Protein 2OIZ (pdb70)

B-factor: mean 15.49, std 9.3, range [4.57, 86.78]

InterPro domains:
  IPR009451 Amine dehydrogenase heavy chain [PF06433] (45-347)
  IPR011044 Quinoprotein amine dehydrogenase, beta chain-like [SSF50969] (19-373)
  IPR015943 WD40/YVTN repeat-like-containing domain superfamily [G3DSA:2.130.10.10] (42-385)
  IPR051200 Multi-functional host-pathogen interaction and enzymatic activity protein [PTHR47197] (3-362)

Nearest PDB structures (foldseek):
  2iuv-assembly1_D  TM=1.007E+00  e=4.601E-24  Alcaligenes faecalis
  2i0s-assembly1_D  TM=1.009E+00  e=1.277E-23  Alcaligenes faecalis
  2iaa-assembly1_B  TM=1.005E+00  e=1.198E-23  Alcaligenes faecalis
  2hkr-assembly1_H  TM=1.007E+00  e=1.546E-23  Alcaligenes faecalis
  2agy-assembly1_H  TM=9.992E-01  e=3.521E-22  Alcaligenes faecalis

Structure (mmCIF, N/CA/C/O backbone):
data_2OIZ
#
_entry.id   2OIZ
#
_cell.length_a   70.944
_cell.length_b   88.705
_cell.length_c   80.222
_cell.angle_alpha   90.00
_cell.angle_beta   90.36
_cell.angle_gamma   90.00
#
_symmetry.space_group_name_H-M   'P 1 21 1'
#
loop_
_entity.id
_entity.type
_entity.pdbx_description
1 polymer 'Aromatic amine dehydrogenase, small subunit'
2 polymer 'Aromatic amine dehydrogenase, large subunit'
3 non-polymer 2-(1H-INDOL-3-YL)ACETAMIDE
4 non-polymer 'TETRAETHYLENE GLYCOL'
5 water water
#
loop_
_atom_site.group_PDB
_atom_site.id
_atom_site.type_symbol
_atom_site.label_atom_id
_atom_site.label_alt_id
_atom_site.label_comp_id
_atom_site.label_asym_id
_atom_site.label_entity_id
_atom_site.label_seq_id
_atom_site.pdbx_PDB_ins_code
_atom_site.Cartn_x
_atom_site.Cartn_y
_atom_site.Cartn_z
_atom_site.occupancy
_atom_site.B_iso_or_equiv
_atom_site.auth_seq_id
_atom_site.auth_comp_id
_atom_site.auth_asym_id
_atom_site.auth_atom_id
_atom_site.pdbx_PDB_model_num
ATOM 1 N N . GLU A 1 24 ? 17.023 18.429 5.818 1.00 25.83 71 GLU D N 1
ATOM 2 C CA . GLU A 1 24 ? 15.854 18.605 4.902 1.00 24.21 71 GLU D CA 1
ATOM 3 C C . GLU A 1 24 ? 15.144 17.283 4.601 1.00 19.67 71 GLU D C 1
ATOM 4 O O . GLU A 1 24 ? 13.954 17.282 4.532 1.00 20.12 71 GLU D O 1
ATOM 10 N N . VAL A 1 25 ? 15.863 16.174 4.438 1.00 19.56 72 VAL D N 1
ATOM 11 C CA A VAL A 1 25 ? 15.156 14.893 4.142 0.50 17.07 72 VAL D CA 1
ATOM 12 C CA B VAL A 1 25 ? 15.282 14.862 4.180 0.50 18.26 72 VAL D CA 1
ATOM 13 C C . VAL A 1 25 ? 14.389 14.348 5.333 1.00 15.86 72 VAL D C 1
ATOM 14 O O . VAL A 1 25 ? 13.457 13.548 5.148 1.00 18.53 72 VAL D O 1
ATOM 21 N N . ASN A 1 26 ? 14.714 14.778 6.535 1.00 14.21 73 ASN D N 1
ATOM 22 C CA . ASN A 1 26 ? 14.002 14.362 7.742 1.00 14.21 73 ASN D CA 1
ATOM 23 C C . ASN A 1 26 ? 12.807 15.230 8.079 1.00 14.93 73 ASN D C 1
ATOM 24 O O . ASN A 1 26 ? 12.183 15.042 9.139 1.00 18.23 73 ASN D O 1
ATOM 29 N N . SER A 1 27 ? 12.430 16.134 7.193 1.00 15.82 74 SER D N 1
ATOM 30 C CA . SER A 1 27 ? 11.278 17.015 7.352 1.00 15.55 74 SER D CA 1
ATOM 31 C C . SER A 1 27 ? 10.107 16.496 6.526 1.00 16.05 74 SER D C 1
ATOM 32 O O . SER A 1 27 ? 10.281 16.047 5.400 1.00 14.54 74 SER D O 1
ATOM 35 N N . CYS A 1 28 ? 8.907 16.596 7.081 1.00 16.08 75 CYS D N 1
ATOM 36 C CA . CYS A 1 28 ? 7.711 16.189 6.366 1.00 14.44 75 CYS D CA 1
ATOM 37 C C . CYS A 1 28 ? 7.493 16.999 5.089 1.00 15.49 75 CYS D C 1
ATOM 38 O O . CYS A 1 28 ? 6.755 16.549 4.201 1.00 16.59 75 CYS D O 1
ATOM 41 N N . ASP A 1 29 ? 8.077 18.199 5.016 1.00 15.80 76 ASP D N 1
ATOM 42 C CA . ASP A 1 29 ? 7.920 19.060 3.853 1.00 15.97 76 ASP D CA 1
ATOM 43 C C . ASP A 1 29 ? 8.899 18.764 2.728 1.00 14.35 76 ASP D C 1
ATOM 44 O O . ASP A 1 29 ? 8.781 19.361 1.672 1.00 16.43 76 ASP D O 1
ATOM 49 N N . TYR A 1 30 ? 9.821 17.816 2.893 1.00 13.80 77 TYR D N 1
ATOM 50 C CA . TYR A 1 30 ? 10.723 17.445 1.798 1.00 13.18 77 TYR D CA 1
ATOM 51 C C . TYR A 1 30 ? 9.893 16.944 0.642 1.00 13.40 77 TYR D C 1
ATOM 52 O O . TYR A 1 30 ? 8.926 16.198 0.825 1.00 13.45 77 TYR D O 1
ATOM 61 N N . TRP A 1 31 ? 10.256 17.333 -0.576 1.00 13.70 78 TRP D N 1
ATOM 62 C CA . TRP A 1 31 ? 9.336 17.211 -1.676 1.00 13.97 78 TRP D CA 1
ATOM 63 C C . TRP A 1 31 ? 8.921 15.769 -1.965 1.00 13.18 78 TRP D C 1
ATOM 64 O O . TRP A 1 31 ? 7.822 15.552 -2.428 1.00 15.86 78 TRP D O 1
ATOM 75 N N . ARG A 1 32 ? 9.810 14.800 -1.733 1.00 12.80 79 ARG D N 1
ATOM 76 C CA . ARG A 1 32 ? 9.484 13.405 -2.045 1.00 13.96 79 ARG D CA 1
ATOM 77 C C . ARG A 1 32 ? 8.514 12.765 -1.080 1.00 12.85 79 ARG D C 1
ATOM 78 O O . ARG A 1 32 ? 8.023 11.662 -1.360 1.00 14.27 79 ARG D O 1
ATOM 93 N N . HIS A 1 33 ? 8.238 13.430 0.042 1.00 11.93 80 HIS D N 1
ATOM 94 C CA . HIS A 1 33 ? 7.430 12.833 1.085 1.00 11.76 80 HIS D CA 1
ATOM 95 C C . HIS A 1 33 ? 5.964 13.252 0.963 1.00 11.91 80 HIS D C 1
ATOM 96 O O . HIS A 1 33 ? 5.205 13.206 1.956 1.00 14.20 80 HIS D O 1
ATOM 103 N N . CYS A 1 34 ? 5.508 13.574 -0.237 1.00 12.09 81 CYS D N 1
ATOM 104 C CA . CYS A 1 34 ? 4.224 14.222 -0.394 1.00 12.82 81 CYS D CA 1
ATOM 105 C C . CYS A 1 34 ? 3.000 13.329 -0.155 1.00 12.06 81 CYS D C 1
ATOM 106 O O . CYS A 1 34 ? 1.912 13.871 0.045 1.00 12.29 81 CYS D O 1
ATOM 109 N N . ALA A 1 35 ? 3.172 12.007 -0.072 1.00 11.52 82 ALA D N 1
ATOM 110 C CA . ALA A 1 35 ? 2.073 11.115 0.321 1.00 11.44 82 ALA D CA 1
ATOM 111 C C . ALA A 1 35 ? 2.518 10.124 1.375 1.00 11.11 82 ALA D C 1
ATOM 112 O O . ALA A 1 35 ? 2.009 9.005 1.416 1.00 12.58 82 ALA D O 1
ATOM 114 N N . VAL A 1 36 ? 3.397 10.542 2.272 1.00 11.67 83 VAL D N 1
ATOM 115 C CA . VAL A 1 36 ? 3.772 9.724 3.421 1.00 11.24 83 VAL D CA 1
ATOM 116 C C . VAL A 1 36 ? 2.773 9.842 4.562 1.00 10.69 83 VAL D C 1
ATOM 117 O O . VAL A 1 36 ? 2.535 10.920 5.067 1.00 12.27 83 VAL D O 1
ATOM 121 N N . ASP A 1 37 ? 2.260 8.700 4.985 1.00 9.95 84 ASP D N 1
ATOM 122 C CA . ASP A 1 37 ? 1.533 8.560 6.236 1.00 10.02 84 ASP D CA 1
ATOM 123 C C . ASP A 1 37 ? 2.298 7.531 7.067 1.00 9.85 84 ASP D C 1
ATOM 124 O O . ASP A 1 37 ? 2.183 6.353 6.826 1.00 12.09 84 ASP D O 1
ATOM 129 N N . GLY A 1 38 ? 3.128 7.997 7.991 1.00 9.64 85 GLY D N 1
ATOM 130 C CA . GLY A 1 38 ? 3.975 7.079 8.761 1.00 9.97 85 GLY D CA 1
ATOM 131 C C . GLY A 1 38 ? 5.175 7.774 9.310 1.00 9.71 85 GLY D C 1
ATOM 132 O O . GLY A 1 38 ? 5.215 8.962 9.378 1.00 19.48 85 GLY D O 1
ATOM 133 N N . PHE A 1 39 ? 6.178 7.062 9.726 1.00 9.29 86 PHE D N 1
ATOM 134 C CA . PHE A 1 39 ? 7.425 7.596 10.267 1.00 8.29 86 PHE D CA 1
ATOM 135 C C . PHE A 1 39 ? 8.479 7.557 9.179 1.00 9.37 86 PHE D C 1
ATOM 136 O O . PHE A 1 39 ? 8.661 6.525 8.566 1.00 10.58 86 PHE D O 1
ATOM 144 N N . LEU A 1 40 ? 9.252 8.633 9.008 1.00 8.32 87 LEU D N 1
ATOM 145 C CA . LEU A 1 40 ? 10.274 8.635 7.962 1.00 9.34 87 LEU D CA 1
ATOM 146 C C . LEU A 1 40 ? 11.419 7.699 8.335 1.00 8.99 87 LEU D C 1
ATOM 147 O O . LEU A 1 40 ? 12.071 7.862 9.348 1.00 9.69 87 LEU D O 1
ATOM 152 N N . CYS A 1 41 ? 11.722 6.723 7.468 1.00 9.30 88 CYS D N 1
ATOM 153 C CA . CYS A 1 41 ? 12.800 5.793 7.767 1.00 10.53 88 CYS D CA 1
ATOM 154 C C . CYS A 1 41 ? 14.156 6.478 7.928 1.00 10.65 88 CYS D C 1
ATOM 155 O O . CYS A 1 41 ? 15.009 5.967 8.672 1.00 9.91 88 CYS D O 1
ATOM 158 N N . SER A 1 42 ? 14.357 7.626 7.280 1.00 10.54 89 SER D N 1
ATOM 159 C CA . SER A 1 42 ? 15.605 8.369 7.448 1.00 10.76 89 SER D CA 1
ATOM 160 C C . SER A 1 42 ? 15.831 8.895 8.851 1.00 11.11 89 SER D C 1
ATOM 161 O O . SER A 1 42 ? 16.969 9.249 9.182 1.00 12.02 89 SER D O 1
ATOM 164 N N . CYS A 1 43 ? 14.783 8.971 9.663 1.00 10.12 90 CYS D N 1
ATOM 165 C CA . CYS A 1 43 ? 14.890 9.359 11.057 1.00 10.19 90 CYS D CA 1
ATOM 166 C C . CYS A 1 43 ? 14.997 8.160 12.003 1.00 10.27 90 CYS D C 1
ATOM 167 O O . CYS A 1 43 ? 15.045 8.324 13.215 1.00 11.38 90 CYS D O 1
ATOM 170 N N . CYS A 1 44 ? 14.969 6.961 11.427 1.00 9.20 91 CYS D N 1
ATOM 171 C CA . CYS A 1 44 ? 14.785 5.716 12.184 1.00 9.49 91 CYS D CA 1
ATOM 172 C C . CYS A 1 44 ? 16.008 4.804 12.065 1.00 9.02 91 CYS D C 1
ATOM 173 O O . CYS A 1 44 ? 15.915 3.608 12.341 1.00 9.88 91 CYS D O 1
ATOM 176 N N . GLY A 1 45 ? 17.138 5.345 11.618 1.00 9.29 92 GLY D N 1
ATOM 177 C CA . GLY A 1 45 ? 18.336 4.555 11.461 1.00 9.79 92 GLY D CA 1
ATOM 178 C C . GLY A 1 45 ? 18.559 4.019 10.059 1.00 9.34 92 GLY D C 1
ATOM 179 O O . GLY A 1 45 ? 19.525 3.313 9.814 1.00 11.58 92 GLY D O 1
ATOM 180 N N . GLY A 1 46 ? 17.639 4.336 9.160 1.00 9.52 93 GLY D N 1
ATOM 181 C CA . GLY A 1 46 ? 17.782 4.020 7.741 1.00 9.53 93 GLY D CA 1
ATOM 182 C C . GLY A 1 46 ? 18.031 5.269 6.950 1.00 10.34 93 GLY D C 1
ATOM 183 O O . GLY A 1 46 ? 18.511 6.292 7.444 1.00 11.37 93 GLY D O 1
ATOM 184 N N . THR A 1 47 ? 17.710 5.189 5.668 1.00 12.97 94 THR D N 1
ATOM 185 C CA . THR A 1 47 ? 17.767 6.343 4.768 1.00 13.10 94 THR D CA 1
ATOM 186 C C . THR A 1 47 ? 16.481 6.328 3.947 1.00 14.69 94 THR D C 1
ATOM 187 O O . THR A 1 47 ? 15.632 5.462 4.114 1.00 15.74 94 THR D O 1
ATOM 191 N N . THR A 1 48 ? 16.326 7.267 3.014 1.00 15.32 95 THR D N 1
ATOM 192 C CA A THR A 1 48 ? 15.153 7.300 2.174 0.50 16.66 95 THR D CA 1
ATOM 193 C CA B THR A 1 48 ? 15.108 7.274 2.189 0.50 14.84 95 THR D CA 1
ATOM 194 C C . THR A 1 48 ? 14.940 6.012 1.358 1.00 16.32 95 THR D C 1
ATOM 195 O O . THR A 1 48 ? 13.808 5.662 0.995 1.00 19.12 95 THR D O 1
ATOM 202 N N . THR A 1 49 ? 16.029 5.308 1.056 1.00 15.69 96 THR D N 1
ATOM 203 C CA . THR A 1 49 ? 15.991 4.115 0.200 1.00 16.06 96 THR D CA 1
ATOM 204 C C . THR A 1 49 ? 16.578 2.863 0.879 1.00 14.05 96 THR D C 1
ATOM 205 O O . THR A 1 49 ? 16.847 1.858 0.202 1.00 16.47 96 THR D O 1
ATOM 209 N N . THR A 1 50 ? 16.806 2.902 2.202 1.00 14.60 97 THR D N 1
ATOM 210 C CA . THR A 1 50 ? 17.294 1.719 2.909 1.00 13.57 97 THR D CA 1
ATOM 211 C C . THR A 1 50 ? 16.556 1.574 4.225 1.00 12.14 97 THR D C 1
ATOM 212 O O . THR A 1 50 ? 16.414 2.536 4.976 1.00 12.89 97 THR D O 1
ATOM 216 N N . CYS A 1 51 ? 16.127 0.346 4.520 1.00 10.11 98 CYS D N 1
ATOM 217 C CA . CYS A 1 51 ? 15.447 0.106 5.783 1.00 9.21 98 CYS D CA 1
ATOM 218 C C . CYS A 1 51 ? 16.450 0.190 6.920 1.00 8.74 98 CYS D C 1
ATOM 219 O O . CYS A 1 51 ? 17.616 -0.211 6.806 1.00 9.26 98 CYS D O 1
ATOM 222 N N . PRO A 1 52 ? 15.967 0.642 8.082 1.00 7.81 99 PRO D N 1
ATOM 223 C CA . PRO A 1 52 ? 16.787 0.536 9.296 1.00 7.73 99 PRO D CA 1
ATOM 224 C C . PRO A 1 52 ? 17.222 -0.915 9.483 1.00 7.96 99 PRO D C 1
ATOM 225 O O . PRO A 1 52 ? 16.495 -1.856 9.117 1.00 7.61 99 PRO D O 1
ATOM 229 N N . PRO A 1 53 ? 18.359 -1.133 10.151 1.00 7.72 100 PRO D N 1
ATOM 230 C CA . PRO A 1 53 ? 18.829 -2.502 10.355 1.00 8.70 100 PRO D CA 1
ATOM 231 C C . PRO A 1 53 ? 17.748 -3.373 11.007 1.00 7.64 100 PRO D C 1
ATOM 232 O O . PRO A 1 53 ? 17.092 -2.970 11.981 1.00 8.23 100 PRO D O 1
ATOM 236 N N . GLY A 1 54 ? 17.560 -4.567 10.462 1.00 8.16 101 GLY D N 1
ATOM 237 C CA . GLY A 1 54 ? 16.660 -5.542 11.016 1.00 8.13 101 GLY D CA 1
ATOM 238 C C . GLY A 1 54 ? 15.202 -5.327 10.685 1.00 8.35 101 GLY D C 1
ATOM 239 O O . GLY A 1 54 ? 14.343 -6.033 11.224 1.00 10.21 101 GLY D O 1
ATOM 240 N N . SER A 1 55 ? 14.870 -4.394 9.812 1.00 8.71 102 SER D N 1
ATOM 241 C CA . SER A 1 55 ? 13.529 -4.216 9.307 1.00 8.37 102 SER D CA 1
ATOM 242 C C . SER A 1 55 ? 13.509 -4.548 7.828 1.00 8.66 102 SER D C 1
ATOM 243 O O . SER A 1 55 ? 14.494 -4.380 7.110 1.00 10.29 102 SER D O 1
ATOM 246 N N . THR A 1 56 ? 12.390 -5.086 7.362 1.00 9.22 103 THR D N 1
ATOM 247 C CA . THR A 1 56 ? 12.289 -5.735 6.071 1.00 10.80 103 THR D CA 1
ATOM 248 C C . THR A 1 56 ? 11.481 -4.893 5.080 1.00 9.94 103 THR D C 1
ATOM 249 O O . THR A 1 56 ? 10.367 -4.478 5.444 1.00 9.89 103 THR D O 1
ATOM 253 N N . PRO A 1 57 ? 11.960 -4.658 3.860 1.00 10.11 104 PRO D N 1
ATOM 254 C CA . PRO A 1 57 ? 11.157 -3.907 2.911 1.00 10.42 104 PRO D CA 1
ATOM 255 C C . PRO A 1 57 ? 9.850 -4.565 2.548 1.00 9.85 104 PRO D C 1
ATOM 256 O O . PRO A 1 57 ? 9.780 -5.796 2.443 1.00 11.55 104 PRO D O 1
ATOM 260 N N . SER A 1 58 ? 8.812 -3.771 2.306 1.00 9.14 105 SER D N 1
ATOM 261 C CA . SER A 1 58 ? 7.596 -4.315 1.711 1.00 9.89 105 SER D CA 1
ATOM 262 C C . SER A 1 58 ? 7.768 -4.474 0.222 1.00 10.27 105 SER D C 1
ATOM 263 O O . SER A 1 58 ? 8.336 -3.624 -0.441 1.00 12.71 105 SER D O 1
ATOM 266 N N . PRO A 1 59 ? 7.246 -5.575 -0.339 1.00 12.15 106 PRO D N 1
ATOM 267 C CA . PRO A 1 59 ? 7.292 -5.806 -1.791 1.00 14.37 106 PRO D CA 1
ATOM 268 C C . PRO A 1 59 ? 6.275 -4.978 -2.570 1.00 14.34 106 PRO D C 1
ATOM 269 O O . PRO A 1 59 ? 6.316 -4.914 -3.791 1.00 20.15 106 PRO D O 1
ATOM 273 N N . ILE A 1 60 ? 5.332 -4.421 -1.854 1.00 11.88 107 ILE D N 1
ATOM 274 C CA . ILE A 1 60 ? 4.198 -3.675 -2.353 1.00 11.66 107 ILE D CA 1
ATOM 275 C C . ILE A 1 60 ? 4.187 -2.325 -1.668 1.00 11.55 107 ILE D C 1
ATOM 276 O O . ILE A 1 60 ? 4.807 -2.136 -0.617 1.00 13.77 107 ILE D O 1
ATOM 281 N N . SER A 1 61 ? 3.440 -1.373 -2.225 1.00 10.76 108 SER D N 1
ATOM 282 C CA . SER A 1 61 ? 3.419 -0.027 -1.676 1.00 11.00 108 SER D CA 1
ATOM 283 C C . SER A 1 61 ? 2.285 0.751 -2.279 1.00 11.17 108 SER D C 1
ATOM 284 O O . SER A 1 61 ? 1.767 0.399 -3.330 1.00 12.88 108 SER D O 1
ATOM 316 N N A ILE A 1 63 ? 1.636 4.209 -4.297 0.30 7.45 110 ILE D N 1
ATOM 317 N N B ILE A 1 63 ? 1.800 4.616 -3.969 0.70 11.89 110 ILE D N 1
ATOM 318 C CA A ILE A 1 63 ? 2.430 5.015 -5.197 0.30 8.89 110 ILE D CA 1
ATOM 319 C CA B ILE A 1 63 ? 2.590 5.458 -4.872 0.70 13.75 110 ILE D CA 1
ATOM 320 C C A ILE A 1 63 ? 1.759 6.324 -5.494 0.30 9.23 110 ILE D C 1
ATOM 321 C C B ILE A 1 63 ? 2.035 6.847 -4.765 0.70 13.33 110 ILE D C 1
ATOM 322 O O A ILE A 1 63 ? 0.603 6.539 -5.164 0.30 10.26 110 ILE D O 1
ATOM 323 O O B ILE A 1 63 ? 0.829 7.039 -4.643 0.70 16.64 110 ILE D O 1
ATOM 332 N N A GLY A 1 64 ? 2.481 7.163 -6.226 0.30 12.13 111 GLY D N 1
ATOM 333 N N B GLY A 1 64 ? 2.915 7.826 -4.811 0.70 12.78 111 GLY D N 1
ATOM 334 C CA A GLY A 1 64 ? 1.915 8.423 -6.658 0.30 11.16 111 GLY D CA 1
ATOM 335 C CA B GLY A 1 64 ? 2.470 9.199 -4.864 0.70 13.80 111 GLY D CA 1
ATOM 336 C C A GLY A 1 64 ? 2.977 9.328 -7.215 0.30 11.72 111 GLY D C 1
ATOM 337 C C B GLY A 1 64 ? 3.085 9.887 -6.061 0.70 11.29 111 GLY D C 1
ATOM 338 O O A GLY A 1 64 ? 4.112 8.912 -7.361 0.30 12.41 111 GLY D O 1
ATOM 339 O O B GLY A 1 64 ? 4.100 9.459 -6.577 0.70 12.76 111 GLY D O 1
ATOM 340 N N A THR A 1 65 ? 2.589 10.564 -7.516 0.30 11.36 112 THR D N 1
ATOM 341 N N B THR A 1 65 ? 2.481 10.997 -6.448 0.70 13.21 112 THR D N 1
ATOM 342 C CA A THR A 1 65 ? 3.505 11.598 -8.010 0.30 12.46 112 THR D CA 1
ATOM 343 C CA B THR A 1 65 ? 3.037 11.849 -7.493 0.70 13.98 112 THR D CA 1
ATOM 344 C C A THR A 1 65 ? 3.570 12.834 -7.034 0.30 12.59 112 THR D C 1
ATOM 345 C C B THR A 1 65 ? 3.458 13.132 -6.886 0.70 14.38 112 THR D C 1
ATOM 346 O O A THR A 1 65 ? 2.587 13.198 -6.421 0.30 14.18 112 THR D O 1
ATOM 347 O O B THR A 1 65 ? 2.591 13.902 -6.415 0.70 15.71 112 THR D O 1
ATOM 354 N N . CYS A 1 66 ? 4.779 13.400 -6.898 1.00 14.56 113 CYS D N 1
ATOM 355 C CA . CYS A 1 66 ? 5.237 14.571 -6.115 1.00 14.32 113 CYS D CA 1
ATOM 356 C C . CYS A 1 66 ? 5.961 15.544 -7.025 1.00 15.41 113 CYS D C 1
ATOM 357 O O . CYS A 1 66 ? 6.702 15.131 -7.920 1.00 17.17 113 CYS D O 1
ATOM 360 N N . HIS A 1 67 ? 5.736 16.824 -6.779 1.00 16.56 114 HIS D N 1
ATOM 361 C CA . HIS A 1 67 ? 6.364 17.863 -7.584 1.00 16.70 114 HIS D CA 1
ATOM 362 C C . HIS A 1 67 ? 7.759 18.199 -7.084 1.00 14.65 114 HIS D C 1
ATOM 363 O O . HIS A 1 67 ? 7.929 18.491 -5.910 1.00 16.21 114 HIS D O 1
ATOM 370 N N . ASN A 1 68 ? 8.747 18.181 -7.984 1.00 15.03 115 ASN D N 1
ATOM 371 C CA . ASN A 1 68 ? 10.127 18.502 -7.641 1.00 13.66 115 ASN D CA 1
ATOM 372 C C . ASN A 1 68 ? 10.280 20.018 -7.800 1.00 13.17 115 ASN D C 1
ATOM 373 O O . ASN A 1 68 ? 10.144 20.516 -8.895 1.00 17.20 115 ASN D O 1
ATOM 378 N N . PRO A 1 69 ? 10.576 20.740 -6.718 1.00 13.13 116 PRO D N 1
ATOM 379 C CA . PRO A 1 69 ? 10.653 22.193 -6.714 1.00 16.05 116 PRO D CA 1
ATOM 380 C C . PRO A 1 69 ? 11.891 22.723 -7.438 1.00 14.85 116 PRO D C 1
ATOM 381 O O . PRO A 1 69 ? 11.979 23.928 -7.686 1.00 21.75 116 PRO D O 1
ATOM 385 N N . HIS A 1 70 ? 12.842 21.856 -7.753 1.00 12.62 117 HIS D N 1
ATOM 386 C CA . HIS A 1 70 ? 14.070 22.274 -8.405 1.00 14.73 117 HIS D CA 1
ATOM 387 C C . HIS A 1 70 ? 13.920 22.287 -9.883 1.00 17.00 117 HIS D C 1
ATOM 388 O O . HIS A 1 70 ? 14.203 23.309 -10.491 1.00 19.08 117 HIS D O 1
ATOM 395 N N . ASP A 1 71 ? 13.477 21.163 -10.465 1.00 17.82 118 ASP D N 1
ATOM 396 C CA . ASP A 1 71 ? 13.376 21.050 -11.929 1.00 18.71 118 ASP D CA 1
ATOM 397 C C . ASP A 1 71 ? 11.974 21.283 -12.453 1.00 20.93 118 ASP D C 1
ATOM 398 O O . ASP A 1 71 ? 11.753 21.324 -13.665 1.00 23.84 118 ASP D O 1
ATOM 403 N N . GLY A 1 72 ? 11.029 21.480 -11.549 1.00 20.63 119 GLY D N 1
ATOM 404 C CA . GLY A 1 72 ? 9.650 21.740 -11.910 1.00 20.11 119 GLY D CA 1
ATOM 405 C C . GLY A 1 72 ? 8.893 20.539 -12.483 1.00 22.15 119 GLY D C 1
ATOM 406 O O . GLY A 1 72 ? 7.787 20.706 -12.991 1.00 25.03 119 GLY D O 1
ATOM 407 N N . LYS A 1 73 ? 9.457 19.339 -12.382 1.00 19.48 120 LYS D N 1
ATOM 408 C CA . LYS A 1 73 ? 8.835 18.129 -12.950 1.00 19.67 120 LYS D CA 1
ATOM 409 C C . LYS A 1 73 ? 8.184 17.296 -11.843 1.00 19.24 120 LYS D C 1
ATOM 410 O O . LYS A 1 73 ? 8.574 17.369 -10.681 1.00 18.55 120 LYS D O 1
ATOM 416 N N . ASP A 1 74 ? 7.164 16.534 -12.225 1.00 20.76 121 ASP D N 1
ATOM 417 C CA . ASP A 1 74 ? 6.505 15.579 -11.320 1.00 20.65 121 ASP D CA 1
ATOM 418 C C . ASP A 1 74 ? 7.141 14.197 -11.414 1.00 20.33 121 ASP D C 1
ATOM 419 O O . ASP A 1 74 ? 7.468 13.711 -12.507 1.00 21.07 121 ASP D O 1
ATOM 424 N N . TYR A 1 75 ? 7.333 13.564 -10.263 1.00 17.34 122 TYR D N 1
ATOM 425 C CA . TYR A 1 75 ? 7.974 12.260 -10.183 1.00 16.18 122 TYR D CA 1
ATOM 426 C C . TYR A 1 75 ? 7.072 11.273 -9.442 1.00 15.27 122 TYR D C 1
ATOM 427 O O . TYR A 1 75 ? 6.383 11.643 -8.503 1.00 16.88 122 TYR D O 1
ATOM 436 N N . LEU A 1 76 ? 7.151 10.026 -9.878 1.00 16.22 123 LEU D N 1
ATOM 437 C CA . LEU A 1 76 ? 6.519 8.905 -9.182 1.00 15.14 123 LEU D CA 1
ATOM 438 C C . LEU A 1 76 ? 7.413 8.477 -8.047 1.00 15.04 123 LEU D C 1
ATOM 439 O O . LEU A 1 76 ? 8.598 8.185 -8.267 1.00 17.29 123 LEU D O 1
ATOM 444 N N . ILE A 1 77 ? 6.829 8.449 -6.842 1.00 15.95 124 ILE D N 1
ATOM 445 C CA . ILE A 1 77 ? 7.497 8.027 -5.605 1.00 14.40 124 ILE D CA 1
ATOM 446 C C . ILE A 1 77 ? 6.788 6.771 -5.097 1.00 15.36 124 ILE D C 1
ATOM 447 O O . ILE A 1 77 ? 5.564 6.780 -4.973 1.00 18.19 124 ILE D O 1
ATOM 452 N N . SER A 1 78 ? 7.534 5.705 -4.794 1.00 13.40 125 SER D N 1
ATOM 453 C CA A SER A 1 78 ? 6.948 4.472 -4.246 0.70 12.89 125 SER D CA 1
ATOM 454 C CA B SER A 1 78 ? 6.917 4.487 -4.250 0.30 13.82 125 SER D CA 1
ATOM 455 C C . SER A 1 78 ? 7.200 4.433 -2.765 1.00 12.24 125 SER D C 1
ATOM 456 O O . SER A 1 78 ? 8.328 4.434 -2.331 1.00 13.79 125 SER D O 1
ATOM 461 N N A TYR A 1 79 ? 6.112 4.275 -2.042 0.30 10.48 126 TYR D N 1
ATOM 462 N N B TYR A 1 79 ? 6.137 4.437 -1.963 0.70 10.75 126 TYR D N 1
ATOM 463 C CA A TYR A 1 79 ? 6.066 4.521 -0.631 0.30 11.10 126 TYR D CA 1
ATOM 464 C CA B TYR A 1 79 ? 6.225 4.476 -0.488 0.70 10.92 126 TYR D CA 1
ATOM 465 C C A TYR A 1 79 ? 6.186 3.166 0.123 0.30 11.34 126 TYR D C 1
ATOM 466 C C B TYR A 1 79 ? 6.135 3.069 0.016 0.70 12.18 126 TYR D C 1
ATOM 467 O O A TYR A 1 79 ? 5.339 2.824 0.954 0.30 11.75 126 TYR D O 1
ATOM 468 O O B TYR A 1 79 ? 5.088 2.570 0.502 0.70 13.28 126 TYR D O 1
ATOM 485 N N . HIS A 1 80 ? 7.251 2.400 -0.159 1.00 11.69 127 HIS D N 1
ATOM 486 C CA . HIS A 1 80 ? 7.463 1.106 0.501 1.00 11.19 127 HIS D CA 1
ATOM 487 C C . HIS A 1 80 ? 7.633 1.330 1.994 1.00 10.84 127 HIS D C 1
ATOM 488 O O . HIS A 1 80 ? 8.217 2.300 2.439 1.00 14.74 127 HIS D O 1
ATOM 495 N N . ASP A 1 81 ? 7.136 0.394 2.767 1.00 10.10 128 ASP D N 1
ATOM 496 C CA . ASP A 1 81 ? 7.376 0.387 4.176 1.00 10.20 128 ASP D CA 1
ATOM 497 C C . ASP A 1 81 ? 8.561 -0.519 4.526 1.00 9.16 128 ASP D C 1
ATOM 498 O O . ASP A 1 81 ? 8.998 -1.362 3.726 1.00 11.05 128 ASP D O 1
ATOM 503 N N . CYS A 1 82 ? 9.032 -0.341 5.753 1.00 8.86 129 CYS D N 1
ATOM 504 C CA . CYS A 1 82 ? 9.928 -1.283 6.395 1.00 8.84 129 CYS D CA 1
ATOM 505 C C . CYS A 1 82 ? 9.144 -1.891 7.562 1.00 8.22 129 CYS D C 1
ATOM 506 O O . CYS A 1 82 ? 8.411 -1.193 8.271 1.00 9.02 129 CYS D O 1
ATOM 509 N N . CYS A 1 83 ? 9.297 -3.190 7.722 1.00 8.37 130 CYS D N 1
ATOM 510 C CA . CYS A 1 83 ? 8.365 -4.016 8.471 1.00 8.28 130 CYS D CA 1
ATOM 511 C C . CYS A 1 83 ? 9.092 -4.978 9.409 1.00 7.56 130 CYS D C 1
ATOM 512 O O . CYS A 1 83 ? 10.281 -5.246 9.301 1.00 8.82 130 CYS D O 1
ATOM 515 N N . GLY A 1 84 ? 8.342 -5.544 10.349 1.00 8.17 131 GLY D N 1
ATOM 516 C CA . GLY A 1 84 ? 8.869 -6.572 11.224 1.00 8.08 131 GLY D CA 1
ATOM 517 C C . GLY A 1 84 ? 9.604 -6.058 12.442 1.00 7.89 131 GLY D C 1
ATOM 518 O O . GLY A 1 84 ? 10.286 -6.824 13.110 1.00 9.02 131 GLY D O 1
ATOM 519 N N . LYS A 1 85 ? 9.467 -4.765 12.717 1.00 7.72 132 LYS D N 1
ATOM 520 C CA . LYS A 1 85 ? 9.886 -4.158 13.966 1.00 7.55 132 LYS D CA 1
ATOM 521 C C . LYS A 1 85 ? 8.761 -3.215 14.362 1.00 7.52 132 LYS D C 1
ATOM 522 O O . LYS A 1 85 ? 8.002 -2.734 13.531 1.00 8.16 132 LYS D O 1
ATOM 528 N N . THR A 1 86 ? 8.620 -2.979 15.679 1.00 7.65 133 THR D N 1
ATOM 529 C CA . THR A 1 86 ? 7.597 -2.101 16.221 1.00 7.19 133 THR D CA 1
ATOM 530 C C . THR A 1 86 ? 7.873 -0.619 15.840 1.00 7.50 133 THR D C 1
ATOM 531 O O . THR A 1 86 ? 8.956 -0.254 15.347 1.00 8.17 133 THR D O 1
ATOM 535 N N . ALA A 1 87 ? 6.857 0.201 16.032 1.00 7.86 134 ALA D N 1
ATOM 536 C CA . ALA A 1 87 ? 6.821 1.541 15.494 1.00 7.70 134 ALA D CA 1
ATOM 537 C C . ALA A 1 87 ? 8.058 2.333 15.830 1.00 7.75 134 ALA D C 1
ATOM 538 O O . ALA A 1 87 ? 8.417 2.489 16.987 1.00 8.44 134 ALA D O 1
ATOM 540 N N . CYS A 1 88 ? 8.674 2.935 14.811 1.00 8.10 135 CYS D N 1
ATOM 541 C CA . CYS A 1 88 ? 9.843 3.751 15.066 1.00 8.68 135 CYS D CA 1
ATOM 542 C C . CYS A 1 88 ? 9.532 4.948 15.944 1.00 8.45 135 CYS D C 1
ATOM 543 O O . CYS A 1 88 ? 10.336 5.314 16.791 1.00 10.44 135 CYS D O 1
ATOM 546 N N . GLY A 1 89 ? 8.420 5.637 15.692 1.00 8.92 136 GLY D N 1
ATOM 547 C CA . GLY A 1 89 ? 7.977 6.743 16.514 1.00 9.29 136 GLY D CA 1
ATOM 548 C C . GLY A 1 89 ? 8.597 8.092 16.199 1.00 10.51 136 GLY D C 1
ATOM 549 O O . GLY A 1 89 ? 8.227 9.062 16.813 1.00 17.27 136 GLY D O 1
ATOM 550 N N . ARG A 1 90 ? 9.521 8.171 15.271 1.00 9.11 137 ARG D N 1
ATOM 551 C CA . ARG A 1 90 ? 10.224 9.428 14.942 1.00 9.70 137 ARG D CA 1
ATOM 552 C C . ARG A 1 90 ? 9.757 9.957 13.619 1.00 9.71 137 ARG D C 1
ATOM 553 O O . ARG A 1 90 ? 9.505 9.192 12.695 1.00 10.64 137 ARG D O 1
ATOM 561 N N . CYS A 1 91 ? 9.666 11.294 13.522 1.00 11.05 138 CYS D N 1
ATOM 562 C CA . CYS A 1 91 ? 9.348 11.947 12.241 1.00 10.31 138 CYS D CA 1
ATOM 563 C C . CYS A 1 91 ? 8.068 11.418 11.633 1.00 10.70 138 CYS D C 1
ATOM 564 O O . CYS A 1 91 ? 8.034 10.979 10.473 1.00 11.63 138 CYS D O 1
ATOM 567 N N . GLN A 1 92 ? 6.984 11.477 12.406 1.00 11.30 139 GLN D N 1
ATOM 568 C CA . GLN A 1 92 ? 5.672 11.126 11.893 1.00 11.14 139 GLN D CA 1
ATOM 569 C C . GLN A 1 92 ? 5.221 12.190 10.910 1.00 11.55 139 GLN D C 1
ATOM 570 O O . GLN A 1 92 ? 5.244 13.387 11.226 1.00 14.59 139 GLN D O 1
ATOM 576 N N . CYS A 1 93 ? 4.775 11.733 9.751 1.00 11.45 140 CYS D N 1
ATOM 577 C CA . CYS A 1 93 ? 4.224 12.588 8.702 1.00 11.40 140 CYS D CA 1
ATOM 578 C C . CYS A 1 93 ? 2.858 12.061 8.304 1.00 11.07 140 CYS D C 1
ATOM 579 O O . CYS A 1 93 ? 2.565 10.881 8.392 1.00 11.94 140 CYS D O 1
ATOM 582 N N . ASN A 1 94 ? 2.033 12.970 7.779 1.00 11.81 141 ASN D N 1
ATOM 583 C CA . ASN A 1 94 ? 0.690 12.633 7.283 1.00 11.96 141 ASN D CA 1
ATOM 584 C C . ASN A 1 94 ? 0.308 13.495 6.086 1.00 12.23 141 ASN D C 1
ATOM 585 O O . ASN A 1 94 ? -0.666 14.224 6.150 1.00 17.64 141 ASN D O 1
ATOM 590 N N . THR A 1 95 ? 1.084 13.397 5.026 1.00 11.79 142 THR D N 1
ATOM 591 C CA A THR A 1 95 ? 0.892 14.218 3.832 0.50 11.94 142 THR D CA 1
ATOM 592 C CA B THR A 1 95 ? 0.883 14.241 3.882 0.50 11.37 142 THR D CA 1
ATOM 593 C C . THR A 1 95 ? 0.060 13.451 2.838 1.00 10.63 142 THR D C 1
ATOM 594 O O . THR A 1 95 ? 0.148 12.220 2.751 1.00 11.48 142 THR D O 1
ATOM 601 N N . GLN A 1 96 ? -0.731 14.190 2.045 1.00 10.37 143 GLN D N 1
ATOM 602 C CA . GLN A 1 96 ? -1.827 13.568 1.319 1.00 9.94 143 GLN D CA 1
ATOM 603 C C . GLN A 1 96 ? -1.951 14.058 -0.124 1.00 10.73 143 GLN D C 1
ATOM 604 O O . GLN A 1 96 ? -2.999 13.928 -0.744 1.00 11.51 143 GLN D O 1
ATOM 610 N N . THR A 1 97 ? -0.894 14.612 -0.695 1.00 11.57 144 THR D N 1
ATOM 611 C CA . THR A 1 97 ? -0.951 15.118 -2.073 1.00 11.72 144 THR D CA 1
ATOM 612 C C . THR A 1 97 ? -1.301 13.967 -3.007 1.00 12.16 144 THR D C 1
ATOM 613 O O . THR A 1 97 ? -0.541 12.998 -3.106 1.00 13.24 144 THR D O 1
ATOM 617 N N . ARG A 1 98 ? -2.421 14.109 -3.725 1.00 12.38 145 ARG D N 1
ATOM 618 C CA . ARG A 1 98 ? -2.896 13.171 -4.751 1.00 12.58 145 ARG D CA 1
ATOM 619 C C . ARG A 1 98 ? -3.316 11.804 -4.176 1.00 11.92 145 ARG D C 1
ATOM 620 O O . ARG A 1 98 ? -3.659 10.899 -4.918 1.00 13.03 145 ARG D O 1
ATOM 628 N N . GLU A 1 99 ? -3.416 11.704 -2.852 1.00 10.99 146 GLU D N 1
ATOM 629 C CA . GLU A 1 99 ? -3.821 10.461 -2.211 1.00 10.91 146 GLU D CA 1
ATOM 630 C C . GLU A 1 99 ? -5.311 10.264 -2.373 1.00 10.61 146 GLU D C 1
ATOM 631 O O . GLU A 1 99 ? -6.098 11.246 -2.344 1.00 11.42 146 GLU D O 1
ATOM 637 N N . ARG A 1 100 ? -5.718 9.024 -2.597 1.00 10.49 147 ARG D N 1
ATOM 638 C CA . ARG A 1 100 ? -7.100 8.695 -2.846 1.00 10.27 147 ARG D CA 1
ATOM 639 C C . ARG A 1 100 ? -7.557 7.517 -1.977 1.00 10.24 147 ARG D C 1
ATOM 640 O O . ARG A 1 100 ? -6.729 6.822 -1.401 1.00 10.84 147 ARG D O 1
ATOM 648 N N . PRO A 1 101 ? -8.876 7.333 -1.841 1.00 10.23 148 PRO D N 1
ATOM 649 C CA . PRO A 1 101 ? -9.352 6.291 -0.935 1.00 10.13 148 PRO D CA 1
ATOM 650 C C . PRO A 1 101 ? -9.097 4.880 -1.472 1.00 10.08 148 PRO D C 1
ATOM 651 O O . PRO A 1 101 ? -8.587 4.670 -2.577 1.00 11.20 148 PRO D O 1
ATOM 655 N N . GLY A 1 102 ? -9.547 3.897 -0.677 1.00 10.78 149 GLY D N 1
ATOM 656 C CA . GLY A 1 102 ? -9.171 2.518 -0.935 1.00 10.34 149 GLY D CA 1
ATOM 657 C C . GLY A 1 102 ? -9.772 1.893 -2.181 1.00 10.28 149 GLY D C 1
ATOM 658 O O . GLY A 1 102 ? -9.305 0.839 -2.611 1.00 11.03 149 GLY D O 1
ATOM 659 N N . TYR A 1 103 ? -10.780 2.535 -2.800 1.00 10.22 150 TYR D N 1
ATOM 660 C CA . TYR A 1 103 ? -11.259 2.126 -4.111 1.00 11.14 150 TYR D CA 1
ATOM 661 C C . TYR A 1 103 ? -10.288 2.498 -5.241 1.00 11.57 150 TYR D C 1
ATOM 662 O O . TYR A 1 103 ? -10.488 2.074 -6.376 1.00 13.17 150 TYR D O 1
ATOM 671 N N . GLU A 1 104 ? -9.224 3.279 -4.963 1.00 12.13 151 GLU D N 1
ATOM 672 C CA . GLU A 1 104 ? -8.027 3.427 -5.824 1.00 12.79 151 GLU D CA 1
ATOM 673 C C . GLU A 1 104 ? -6.826 2.983 -4.990 1.00 11.31 151 GLU D C 1
ATOM 674 O O . GLU A 1 104 ? -6.020 3.802 -4.516 1.00 12.95 151 GLU D O 1
ATOM 680 N N . PHE A 1 105 ? -6.736 1.673 -4.784 1.00 12.09 152 PHE D N 1
ATOM 681 C CA . PHE A 1 105 ? -6.018 1.150 -3.628 1.00 10.70 152 PHE D CA 1
ATOM 682 C C . PHE A 1 105 ? -4.539 1.529 -3.634 1.00 10.43 152 PHE D C 1
ATOM 683 O O . PHE A 1 105 ? -4.006 1.807 -2.549 1.00 11.53 152 PHE D O 1
ATOM 691 N N . PHE A 1 106 ? -3.878 1.505 -4.785 1.00 11.76 153 PHE D N 1
ATOM 692 C CA . PHE A 1 106 ? -2.452 1.763 -4.773 1.00 13.10 153 PHE D CA 1
ATOM 693 C C . PHE A 1 106 ? -2.107 3.236 -4.709 1.00 11.88 153 PHE D C 1
ATOM 694 O O . PHE A 1 106 ? -0.926 3.548 -4.674 1.00 12.75 153 PHE D O 1
ATOM 702 N N . LEU A 1 107 ? -3.121 4.105 -4.601 1.00 11.02 154 LEU D N 1
ATOM 703 C CA . LEU A 1 107 ? -2.902 5.505 -4.292 1.00 10.81 154 LEU D CA 1
ATOM 704 C C . LEU A 1 107 ? -3.242 5.838 -2.846 1.00 10.30 154 LEU D C 1
ATOM 705 O O . LEU A 1 107 ? -3.235 7.016 -2.489 1.00 11.36 154 LEU D O 1
ATOM 710 N N . HIS A 1 108 ? -3.545 4.836 -2.022 1.00 9.99 155 HIS D N 1
ATOM 711 C CA . HIS A 1 108 ? -4.168 5.047 -0.738 1.00 8.82 155 HIS D CA 1
ATOM 712 C C . HIS A 1 108 ? -3.166 4.804 0.402 1.00 9.43 155 HIS D C 1
ATOM 713 O O . HIS A 1 108 ? -2.468 3.782 0.400 1.00 9.50 155 HIS D O 1
ATOM 720 N N . ASN A 1 109 ? -3.120 5.700 1.392 1.00 8.85 156 ASN D N 1
ATOM 721 C CA . ASN A 1 109 ? -2.084 5.626 2.426 1.00 8.56 156 ASN D CA 1
ATOM 722 C C . ASN A 1 109 ? -2.621 5.494 3.843 1.00 8.95 156 ASN D C 1
ATOM 723 O O . ASN A 1 109 ? -1.863 5.672 4.796 1.00 9.98 156 ASN D O 1
ATOM 728 N N . ASP A 1 110 ? -3.893 5.109 3.989 1.00 9.09 157 ASP D N 1
ATOM 729 C CA . ASP A 1 110 ? -4.468 4.822 5.315 1.00 9.18 157 ASP D CA 1
ATOM 730 C C . ASP A 1 110 ? -4.484 3.300 5.582 1.00 8.78 157 ASP D C 1
ATOM 731 O O . ASP A 1 110 ? -5.222 2.868 6.483 1.00 9.75 157 ASP D O 1
ATOM 736 N N . VAL A 1 111 ? -3.720 2.521 4.851 1.00 8.88 158 VAL D N 1
ATOM 737 C CA . VAL A 1 111 ? -3.529 1.113 5.098 1.00 8.16 158 VAL D CA 1
ATOM 738 C C . VAL A 1 111 ? -2.071 0.850 5.349 1.00 9.40 158 VAL D C 1
ATOM 739 O O . VAL A 1 111 ? -1.204 1.658 5.020 1.00 11.11 158 VAL D O 1
ATOM 743 N N . ASN A 1 112 ? -1.808 -0.279 5.980 1.00 8.20 159 ASN D N 1
ATOM 744 C CA . ASN A 1 112 ? -0.457 -0.737 6.271 1.00 8.58 159 ASN D CA 1
ATOM 745 C C . ASN A 1 112 ? 0.123 -1.402 5.047 1.00 7.57 159 ASN D C 1
ATOM 746 O O . ASN A 1 112 ? -0.242 -2.533 4.725 1.00 8.55 159 ASN D O 1
ATOM 751 N N . TRP A 1 113 ? 1.082 -0.773 4.374 1.00 8.00 160 TRP D N 1
ATOM 752 C CA A TRP A 1 113 ? 1.684 -1.388 3.193 0.60 8.25 160 TRP D CA 1
ATOM 753 C CA B TRP A 1 113 ? 1.685 -1.382 3.198 0.40 8.38 160 TRP D CA 1
ATOM 754 C C . TRP A 1 113 ? 2.657 -2.523 3.554 1.00 9.17 160 TRP D C 1
ATOM 755 O O . TRP A 1 113 ? 3.173 -3.171 2.654 1.00 10.10 160 TRP D O 1
ATOM 776 N N . CYS A 1 114 ? 2.816 -2.811 4.866 1.00 8.36 161 CYS D N 1
ATOM 777 C CA . CYS A 1 114 ? 3.446 -4.055 5.348 1.00 9.17 161 CYS D CA 1
ATOM 778 C C . CYS A 1 114 ? 2.484 -5.263 5.374 1.00 8.34 161 CYS D C 1
ATOM 779 O O . CYS A 1 114 ? 2.873 -6.341 5.791 1.00 9.23 161 CYS D O 1
ATOM 782 N N . MET A 1 115 ? 1.241 -5.085 4.912 1.00 8.83 162 MET D N 1
ATOM 783 C CA . MET A 1 115 ? 0.187 -6.084 5.100 1.00 9.69 162 MET D CA 1
ATOM 784 C C . MET A 1 115 ? 0.484 -7.474 4.563 1.00 9.81 162 MET D C 1
ATOM 785 O O . MET A 1 115 ? -0.159 -8.438 5.002 1.00 11.74 162 MET D O 1
ATOM 790 N N . ALA A 1 116 ? 1.351 -7.576 3.560 1.00 10.16 163 ALA D N 1
ATOM 791 C CA . ALA A 1 116 ? 1.689 -8.855 2.926 1.00 12.24 163 ALA D CA 1
ATOM 792 C C . ALA A 1 116 ? 3.065 -9.359 3.306 1.00 11.64 163 ALA D C 1
ATOM 793 O O . ALA A 1 116 ? 3.499 -10.393 2.776 1.00 14.13 163 ALA D O 1
ATOM 795 N N . ASN A 1 117 ? 3.762 -8.685 4.208 1.00 9.89 164 ASN D N 1
ATOM 796 C CA . ASN A 1 117 ? 5.061 -9.144 4.656 1.00 9.75 164 ASN D CA 1
ATOM 797 C C . ASN A 1 117 ? 4.943 -10.341 5.566 1.00 10.28 164 ASN D C 1
ATOM 798 O O . ASN A 1 117 ? 3.937 -10.581 6.200 1.00 12.30 164 ASN D O 1
ATOM 803 N N . GLU A 1 118 ? 6.037 -11.069 5.687 1.00 11.43 165 GLU D N 1
ATOM 804 C CA . GLU A 1 118 ? 6.118 -12.189 6.590 1.00 12.44 165 GLU D CA 1
ATOM 805 C C . GLU A 1 118 ? 5.737 -11.765 7.996 1.00 11.80 165 GLU D C 1
ATOM 806 O O . GLU A 1 118 ? 5.097 -12.510 8.725 1.00 12.63 165 GLU D O 1
ATOM 812 N N . ASN A 1 119 ? 6.210 -10.596 8.426 1.00 9.81 166 ASN D N 1
ATOM 813 C CA . ASN A 1 119 ? 5.727 -9.946 9.640 1.00 8.65 166 ASN D CA 1
ATOM 814 C C . ASN A 1 119 ? 5.220 -8.561 9.276 1.00 8.34 166 ASN D C 1
ATOM 815 O O . ASN A 1 119 ? 5.976 -7.709 8.817 1.00 9.49 166 ASN D O 1
ATOM 820 N N . SER A 1 120 ? 3.929 -8.347 9.519 1.00 8.54 167 SER D N 1
ATOM 821 C CA . SER A 1 120 ? 3.233 -7.121 9.110 1.00 8.78 167 SER D CA 1
ATOM 822 C C . SER A 1 120 ? 3.377 -5.963 10.096 1.00 7.76 167 SER D C 1
ATOM 823 O O . SER A 1 120 ? 2.814 -4.900 9.837 1.00 8.24 167 SER D O 1
ATOM 826 N N . THR A 1 121 ? 4.137 -6.111 11.180 1.00 7.35 168 THR D N 1
ATOM 827 C CA . THR A 1 121 ? 4.261 -4.995 12.106 1.00 7.44 168 THR D CA 1
ATOM 828 C C . THR A 1 121 ? 4.951 -3.832 11.376 1.00 7.66 168 THR D C 1
ATOM 829 O O . THR A 1 121 ? 5.985 -3.998 10.733 1.00 8.26 168 THR D O 1
ATOM 833 N N . PHE A 1 122 ? 4.344 -2.655 11.470 1.00 7.51 169 PHE D N 1
ATOM 834 C CA . PHE A 1 122 ? 4.832 -1.467 10.755 1.00 7.62 169 PHE D CA 1
ATOM 835 C C . PHE A 1 122 ? 5.929 -0.757 11.540 1.00 7.42 169 PHE D C 1
ATOM 836 O O . PHE A 1 122 ? 5.733 -0.370 12.692 1.00 7.55 169 PHE D O 1
ATOM 844 N N . HIS A 1 123 ? 7.055 -0.527 10.859 1.00 7.25 170 HIS D N 1
ATOM 845 C CA . HIS A 1 123 ? 8.186 0.142 11.476 1.00 7.08 170 HIS D CA 1
ATOM 846 C C . HIS A 1 123 ? 8.344 1.608 11.007 1.00 7.95 170 HIS D C 1
ATOM 847 O O . HIS A 1 123 ? 8.373 2.536 11.831 1.00 7.82 170 HIS D O 1
ATOM 854 N N . CYS A 1 124 ? 8.495 1.797 9.699 1.00 7.60 171 CYS D N 1
ATOM 855 C CA . CYS A 1 124 ? 8.674 3.135 9.103 1.00 8.50 171 CYS D CA 1
ATOM 856 C C . CYS A 1 124 ? 8.355 3.076 7.616 1.00 8.22 171 CYS D C 1
ATOM 857 O O . CYS A 1 124 ? 8.179 2.000 7.060 1.00 8.95 171 CYS D O 1
ATOM 860 N N A THR A 1 125 ? 8.164 4.240 7.009 0.30 8.65 172 THR D N 1
ATOM 861 N N B THR A 1 125 ? 8.314 4.271 7.026 0.70 8.93 172 THR D N 1
ATOM 862 C CA A THR A 1 125 ? 7.774 4.315 5.608 0.30 8.63 172 THR D CA 1
ATOM 863 C CA B THR A 1 125 ? 7.977 4.467 5.635 0.70 8.85 172 THR D CA 1
ATOM 864 C C A THR A 1 125 ? 8.683 5.304 4.910 0.30 9.34 172 THR D C 1
ATOM 865 C C B THR A 1 125 ? 9.193 5.067 4.895 0.70 8.52 172 THR D C 1
ATOM 866 O O A THR A 1 125 ? 9.299 6.176 5.531 0.30 8.56 172 THR D O 1
ATOM 867 O O B THR A 1 125 ? 9.821 6.015 5.356 0.70 8.52 172 THR D O 1
ATOM 874 N N A THR A 1 126 ? 8.779 5.176 3.603 0.30 8.42 173 THR D N 1
ATOM 875 N N B THR A 1 126 ? 9.491 4.513 3.717 0.70 9.69 173 THR D N 1
ATOM 876 C CA A THR A 1 126 ? 9.687 6.031 2.891 0.30 9.85 173 THR D CA 1
ATOM 877 C CA B THR A 1 126 ? 10.535 5.019 2.804 0.70 9.46 173 THR D CA 1
ATOM 878 C C A THR A 1 126 ? 9.154 6.335 1.516 0.30 7.54 173 THR D C 1
ATOM 879 C C B THR A 1 126 ? 9.886 5.795 1.660 0.70 9.88 173 THR D C 1
ATOM 880 O O A THR A 1 126 ? 8.019 5.979 1.180 0.30 11.38 173 THR D O 1
ATOM 881 O O B THR A 1 126 ? 8.698 5.714 1.461 0.70 11.11 173 THR D O 1
ATOM 888 N N A SER A 1 127 ? 10.020 6.961 0.720 0.30 8.22 174 SER D N 1
ATOM 889 N N B SER A 1 127 ? 10.697 6.554 0.933 0.70 10.11 174 SER D N 1
ATOM 890 C CA A SER A 1 127 ? 9.684 7.534 -0.571 0.30 10.52 174 SER D CA 1
ATOM 891 C CA B SER A 1 127 ? 10.226 7.379 -0.167 0.70 10.23 174 SER D CA 1
ATOM 892 C C A SER A 1 127 ? 10.820 7.272 -1.558 0.30 11.91 174 SER D C 1
ATOM 893 C C B SER A 1 127 ? 11.081 7.127 -1.399 0.70 12.17 174 SER D C 1
ATOM 894 O O A SER A 1 127 ? 11.736 8.070 -1.706 0.30 11.90 174 SER D O 1
ATOM 895 O O B SER A 1 127 ? 12.086 7.791 -1.556 0.70 13.67 174 SER D O 1
ATOM 900 N N . VAL A 1 128 ? 10.720 6.129 -2.213 1.00 12.14 175 VAL D N 1
ATOM 901 C CA . VAL A 1 128 ? 11.636 5.641 -3.235 1.00 11.82 175 VAL D CA 1
ATOM 902 C C . VAL A 1 128 ? 11.298 6.275 -4.573 1.00 12.21 175 VAL D C 1
ATOM 903 O O . VAL A 1 128 ? 10.187 6.158 -5.059 1.00 14.00 175 VAL D O 1
ATOM 907 N N . LEU A 1 129 ? 12.272 6.936 -5.190 1.00 13.70 176 LEU D N 1
ATOM 908 C CA A LEU A 1 129 ? 12.091 7.600 -6.468 0.50 16.43 176 LEU D CA 1
ATOM 909 C CA B LEU A 1 129 ? 12.026 7.614 -6.459 0.50 13.00 176 LEU D CA 1
ATOM 910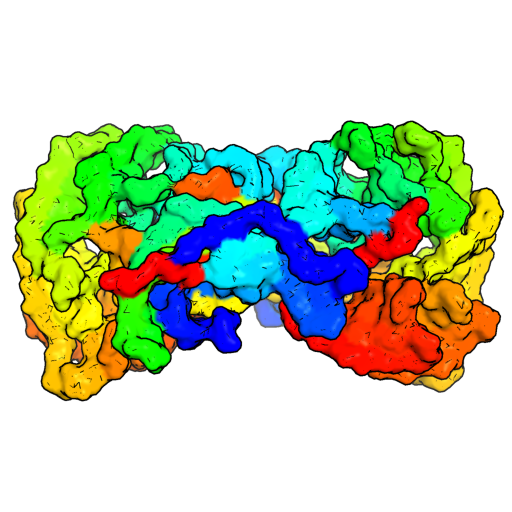 C C . LEU A 1 129 ? 12.074 6.577 -7.579 1.00 15.71 176 LEU D C 1
ATOM 911 O O . LEU A 1 129 ? 13.082 5.890 -7.791 1.00 18.59 176 LEU D O 1
ATOM 920 N N . VAL A 1 130 ? 10.943 6.468 -8.273 1.00 15.82 177 VAL D N 1
ATOM 921 C CA . VAL A 1 130 ? 10.831 5.558 -9.383 1.00 17.17 177 VAL D CA 1
ATOM 922 C C . VAL A 1 130 ? 11.321 6.222 -10.684 1.00 19.86 177 VAL D C 1
ATOM 923 O O . VAL A 1 130 ? 12.126 5.647 -11.402 1.00 22.55 177 VAL D O 1
ATOM 927 N N . GLY A 1 131 ? 10.831 7.417 -10.984 1.00 19.25 178 GLY D N 1
ATOM 928 C CA . GLY A 1 131 ? 11.231 8.134 -12.203 1.00 19.46 178 GLY D CA 1
ATOM 929 C C . GLY A 1 131 ? 10.186 9.170 -12.524 1.00 18.63 178 GLY D C 1
ATOM 930 O O . GLY A 1 131 ? 9.295 9.490 -11.719 1.00 19.16 178 GLY D O 1
ATOM 931 N N . LEU A 1 132 ? 10.314 9.752 -13.709 1.00 20.31 179 LEU D N 1
ATOM 932 C CA . LEU A 1 132 ? 9.413 10.816 -14.051 1.00 22.25 179 LEU D CA 1
ATOM 933 C C . LEU A 1 132 ? 8.020 10.278 -14.233 1.00 21.20 179 LEU D C 1
ATOM 934 O O . LEU A 1 132 ? 7.833 9.146 -14.715 1.00 25.31 179 LEU D O 1
ATOM 939 N N . ALA A 1 133 ? 7.030 11.067 -13.854 1.00 22.52 180 ALA D N 1
ATOM 940 C CA . ALA A 1 133 ? 5.656 10.651 -14.080 1.00 27.25 180 ALA D CA 1
ATOM 941 C C . ALA A 1 133 ? 5.453 10.261 -15.559 1.00 29.31 180 ALA D C 1
ATOM 942 O O . ALA A 1 133 ? 6.217 10.689 -16.463 1.00 28.46 180 ALA D O 1
ATOM 944 N N . HIS B 1 12 ? -16.769 6.699 59.526 1.00 34.90 59 HIS H N 1
ATOM 945 C CA . HIS B 1 12 ? -15.280 6.708 59.396 1.00 33.50 59 HIS H CA 1
ATOM 946 C C . HIS B 1 12 ? -14.902 6.843 57.928 1.00 32.67 59 HIS H C 1
ATOM 947 O O . HIS B 1 12 ? -14.374 5.903 57.315 1.00 31.35 59 HIS H O 1
ATOM 949 N N . ILE B 1 13 ? -15.173 8.022 57.375 1.00 30.86 60 ILE H N 1
ATOM 950 C CA . ILE B 1 13 ? -14.975 8.281 55.950 1.00 30.05 60 ILE H CA 1
ATOM 951 C C . ILE B 1 13 ? -13.537 8.025 55.542 1.00 26.22 60 ILE H C 1
ATOM 952 O O . ILE B 1 13 ? -13.296 7.546 54.425 1.00 26.71 60 ILE H O 1
ATOM 957 N N . SER B 1 14 ? -12.584 8.335 56.425 1.00 23.35 61 SER H N 1
ATOM 958 C CA . SER B 1 14 ? -11.166 8.167 56.060 1.00 20.41 61 SER H CA 1
ATOM 959 C C . SER B 1 14 ? -10.761 6.714 55.829 1.00 18.52 61 SER H C 1
ATOM 960 O O . SER B 1 14 ? -9.722 6.481 55.208 1.00 18.39 61 SER H O 1
ATOM 963 N N . LEU B 1 15 ? -11.553 5.744 56.296 1.00 18.98 62 LEU H N 1
ATOM 964 C CA . LEU B 1 15 ? -11.276 4.319 56.080 1.00 20.20 62 LEU H CA 1
ATOM 965 C C . LEU B 1 15 ? -12.091 3.710 54.941 1.00 19.38 62 LEU H C 1
ATOM 966 O O . LEU B 1 15 ? -11.864 2.553 54.572 1.00 20.20 62 LEU H O 1
ATOM 971 N N . ASN B 1 16 ? -12.979 4.514 54.351 1.00 18.79 63 ASN H N 1
ATOM 972 C CA . ASN B 1 16 ? -14.009 4.045 53.430 1.00 20.20 63 ASN H CA 1
ATOM 973 C C . ASN B 1 16 ? -14.022 4.857 52.157 1.00 18.56 63 ASN H C 1
ATOM 974 O O . ASN B 1 16 ? -14.823 5.780 51.979 1.00 20.51 63 ASN H O 1
ATOM 979 N N . PRO B 1 17 ? -13.096 4.524 51.244 1.00 18.74 64 PRO H N 1
ATOM 980 C CA . PRO B 1 17 ? -12.896 5.339 50.045 1.00 18.74 64 PRO H CA 1
ATOM 981 C C . PRO B 1 17 ? -14.137 5.488 49.177 1.00 18.05 64 PRO H C 1
ATOM 982 O O . PRO B 1 17 ? -14.290 6.506 48.498 1.00 20.76 64 PRO H O 1
ATOM 986 N N . ASP B 1 18 ? -15.022 4.493 49.202 1.00 19.80 65 ASP H N 1
ATOM 987 C CA . ASP B 1 18 ? -16.222 4.547 48.367 1.00 21.89 65 ASP H CA 1
ATOM 988 C C . ASP B 1 18 ? -17.173 5.644 48.859 1.00 23.26 65 ASP H C 1
ATOM 989 O O . ASP B 1 18 ? -18.059 6.069 48.113 1.00 27.03 65 ASP H O 1
ATOM 994 N N . LEU B 1 19 ? -16.979 6.108 50.093 1.00 23.22 66 LEU H N 1
ATOM 995 C CA . LEU B 1 19 ? -17.793 7.191 50.669 1.00 23.31 66 LEU H CA 1
ATOM 996 C C . LEU B 1 19 ? -17.126 8.549 50.520 1.00 22.99 66 LEU H C 1
ATOM 997 O O . LEU B 1 19 ? -17.728 9.573 50.853 1.00 25.88 66 LEU H O 1
ATOM 1002 N N . ALA B 1 20 ? -15.883 8.567 50.036 1.00 23.72 67 ALA H N 1
ATOM 1003 C CA . ALA B 1 20 ? -15.115 9.806 49.912 1.00 24.10 67 ALA H CA 1
ATOM 1004 C C . ALA B 1 20 ? -15.306 10.458 48.553 1.00 26.53 67 ALA H C 1
ATOM 1005 O O . ALA B 1 20 ? -15.879 9.864 47.636 1.00 29.88 67 ALA H O 1
ATOM 1007 N N . ASN B 1 21 ? -14.812 11.688 48.443 1.00 28.92 68 ASN H N 1
ATOM 1008 C CA . ASN B 1 21 ? -14.752 12.411 47.184 1.00 31.23 68 ASN H CA 1
ATOM 1009 C C . ASN B 1 21 ? -13.805 11.653 46.264 1.00 28.89 68 ASN H C 1
ATOM 1010 O O . ASN B 1 21 ? -12.667 11.372 46.640 1.00 29.78 68 ASN H O 1
ATOM 1015 N N . GLU B 1 22 ? -14.279 11.322 45.071 1.00 27.98 69 GLU H N 1
ATOM 1016 C CA . GLU B 1 22 ? -13.470 10.565 44.123 1.00 29.05 69 GLU H CA 1
ATOM 1017 C C . GLU B 1 22 ? -12.151 11.280 43.839 1.00 27.16 69 GLU H C 1
ATOM 1018 O O . GLU B 1 22 ? -11.110 10.622 43.706 1.00 24.43 69 GLU H O 1
ATOM 1020 N N . ASP B 1 23 ? -12.175 12.610 43.767 1.00 26.92 70 ASP H N 1
ATOM 1021 C CA . ASP B 1 23 ? -10.955 13.400 43.514 1.00 30.32 70 ASP H CA 1
ATOM 1022 C C . ASP B 1 23 ? -9.892 13.167 44.577 1.00 27.61 70 ASP H C 1
ATOM 1023 O O . ASP B 1 23 ? -8.693 13.195 44.282 1.00 28.91 70 ASP H O 1
ATOM 1028 N N . GLU B 1 24 ? -10.332 12.920 45.810 1.00 24.32 71 GLU H N 1
ATOM 1029 C CA . GLU B 1 24 ? -9.409 12.657 46.899 1.00 23.55 71 GLU H CA 1
ATOM 1030 C C . GLU B 1 24 ? -8.794 11.270 46.758 1.00 18.93 71 GLU H C 1
ATOM 1031 O O . GLU B 1 24 ? -7.591 11.090 46.889 1.00 19.63 71 GLU H O 1
ATOM 1037 N N . VAL B 1 25 ? -9.648 10.294 46.501 1.00 16.48 72 VAL H N 1
ATOM 1038 C CA . VAL B 1 25 ? -9.223 8.901 46.434 1.00 16.96 72 VAL H CA 1
ATOM 1039 C C . VAL B 1 25 ? -8.330 8.645 45.209 1.00 15.45 72 VAL H C 1
ATOM 1040 O O . VAL B 1 25 ? -7.417 7.809 45.246 1.00 16.89 72 VAL H O 1
ATOM 1044 N N . ASN B 1 26 ? -8.580 9.379 44.135 1.00 15.04 73 ASN H N 1
ATOM 1045 C CA . ASN B 1 26 ? -7.854 9.202 42.887 1.00 14.58 73 ASN H CA 1
ATOM 1046 C C . ASN B 1 26 ? -6.536 9.978 42.844 1.00 17.52 73 ASN H C 1
ATOM 1047 O O . ASN B 1 26 ? -5.848 10.012 41.808 1.00 21.55 73 ASN H O 1
ATOM 1052 N N . SER B 1 27 ? -6.109 10.500 43.971 1.00 17.84 74 SER H N 1
ATOM 1053 C CA . SER B 1 27 ? -4.901 11.296 44.070 1.00 16.39 74 SER H CA 1
ATOM 1054 C C . SER B 1 27 ? -3.760 10.469 44.623 1.00 15.47 74 SER H C 1
ATOM 1055 O O . SER B 1 27 ? -3.989 9.682 45.548 1.00 15.23 74 SER H O 1
ATOM 1058 N N . CYS B 1 28 ? -2.533 10.665 44.121 1.00 16.16 75 CYS H N 1
ATOM 1059 C CA . CYS B 1 28 ? -1.392 9.970 44.691 1.00 16.23 75 CYS H CA 1
ATOM 1060 C C . CYS B 1 28 ? -1.118 10.343 46.131 1.00 16.06 75 CYS H C 1
ATOM 1061 O O . CYS B 1 28 ? -0.428 9.607 46.822 1.00 17.92 75 CYS H O 1
ATOM 1064 N N . ASP B 1 29 ? -1.686 11.466 46.582 1.00 15.89 76 ASP H N 1
ATOM 1065 C CA . ASP B 1 29 ? -1.508 11.937 47.946 1.00 17.97 76 ASP H CA 1
ATOM 1066 C C . ASP B 1 29 ? -2.514 11.347 48.931 1.00 15.83 76 ASP H C 1
ATOM 1067 O O . ASP B 1 29 ? -2.419 11.603 50.134 1.00 17.85 76 ASP H O 1
ATOM 1072 N N . TYR B 1 30 ? -3.488 10.582 48.445 1.00 14.46 77 TYR H N 1
ATOM 1073 C CA . TYR B 1 30 ? -4.457 9.946 49.351 1.00 14.60 77 TYR H CA 1
ATOM 1074 C C . TYR B 1 30 ? -3.683 9.083 50.345 1.00 14.35 77 TYR H C 1
ATOM 1075 O O . TYR B 1 30 ? -2.750 8.385 49.943 1.00 14.29 77 TYR H O 1
ATOM 1084 N N . TRP B 1 31 ? -4.062 9.080 51.625 1.00 14.05 78 TRP H N 1
ATOM 1085 C CA . TRP B 1 31 ? -3.148 8.576 52.640 1.00 14.67 78 TRP H CA 1
ATOM 1086 C C . TRP B 1 31 ? -2.763 7.100 52.466 1.00 14.67 78 TRP H C 1
ATOM 1087 O O . TRP B 1 31 ? -1.657 6.701 52.829 1.00 16.16 78 TRP H O 1
ATOM 1098 N N . ARG B 1 32 ? -3.665 6.282 51.949 1.00 13.93 79 ARG H N 1
ATOM 1099 C CA . ARG B 1 32 ? -3.384 4.857 51.905 1.00 13.84 79 ARG H CA 1
ATOM 1100 C C . ARG B 1 32 ? -2.546 4.472 50.677 1.00 12.84 79 ARG H C 1
ATOM 1101 O O . ARG B 1 32 ? -2.117 3.325 50.581 1.00 14.46 79 ARG H O 1
ATOM 1109 N N . HIS B 1 33 ? -2.288 5.406 49.743 1.00 11.76 80 HIS H N 1
ATOM 1110 C CA . HIS B 1 33 ? -1.514 5.112 48.542 1.00 12.09 80 HIS H CA 1
ATOM 1111 C C . HIS B 1 33 ? -0.019 5.410 48.726 1.00 11.80 80 HIS H C 1
ATOM 1112 O O . HIS B 1 33 ? 0.680 5.781 47.784 1.00 17.65 80 HIS H O 1
ATOM 1119 N N . CYS B 1 34 ? 0.473 5.132 49.924 1.00 11.68 81 CYS H N 1
ATOM 1120 C CA . CYS B 1 34 ? 1.801 5.645 50.280 1.00 12.00 81 CYS H CA 1
ATOM 1121 C C . CYS B 1 34 ? 2.993 4.873 49.672 1.00 11.81 81 CYS H C 1
ATOM 1122 O O . CYS B 1 34 ? 4.089 5.416 49.700 1.00 12.53 81 CYS H O 1
ATOM 1125 N N . ALA B 1 35 ? 2.764 3.660 49.151 1.00 11.46 82 ALA H N 1
ATOM 1126 C CA . ALA B 1 35 ? 3.798 2.915 48.450 1.00 10.99 82 ALA H CA 1
ATOM 1127 C C . ALA B 1 35 ? 3.278 2.329 47.134 1.00 10.55 82 ALA H C 1
ATOM 1128 O O . ALA B 1 35 ? 3.625 1.206 46.773 1.00 11.94 82 ALA H O 1
ATOM 1130 N N . VAL B 1 36 ? 2.499 3.111 46.402 1.00 12.09 83 VAL H N 1
ATOM 1131 C CA . VAL B 1 36 ? 1.968 2.727 45.092 1.00 10.54 83 VAL H CA 1
ATOM 1132 C C . VAL B 1 36 ? 2.928 3.111 43.966 1.00 10.41 83 VAL H C 1
ATOM 1133 O O . VAL B 1 36 ? 3.274 4.292 43.786 1.00 10.82 83 VAL H O 1
ATOM 1137 N N . ASP B 1 37 ? 3.316 2.133 43.157 1.00 9.42 84 ASP H N 1
ATOM 1138 C CA . ASP B 1 37 ? 4.029 2.342 41.903 1.00 9.53 84 ASP H CA 1
ATOM 1139 C C . ASP B 1 37 ? 3.156 1.746 40.806 1.00 9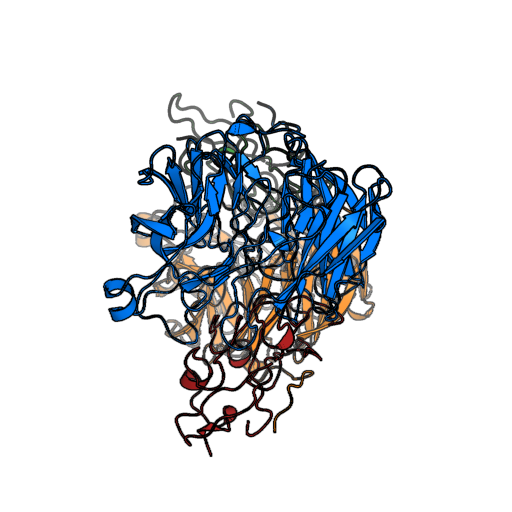.96 84 ASP H C 1
ATOM 1140 O O . ASP B 1 37 ? 3.138 0.542 40.601 1.00 11.66 84 ASP H O 1
ATOM 1145 N N . GLY B 1 38 ? 2.400 2.568 40.102 1.00 9.14 85 GLY H N 1
ATOM 1146 C CA . GLY B 1 38 ? 1.509 2.098 39.074 1.00 10.03 85 GLY H CA 1
ATOM 1147 C C . GLY B 1 38 ? 0.292 2.970 38.909 1.00 8.74 85 GLY H C 1
ATOM 1148 O O . GLY B 1 38 ? 0.150 4.004 39.590 1.00 14.71 85 GLY H O 1
ATOM 1149 N N . PHE B 1 39 ? -0.702 2.508 38.177 1.00 9.12 86 PHE H N 1
ATOM 1150 C CA . PHE B 1 39 ? -1.906 3.270 37.855 1.00 8.55 86 PHE H CA 1
ATOM 1151 C C . PHE B 1 39 ? -2.972 2.924 38.869 1.00 8.44 86 PHE H C 1
ATOM 1152 O O . PHE B 1 39 ? -3.251 1.742 39.068 1.00 9.89 86 PHE H O 1
ATOM 1160 N N . LEU B 1 40 ? -3.628 3.911 39.487 1.00 8.69 87 LEU H N 1
ATOM 1161 C CA . LEU B 1 40 ? -4.662 3.593 40.475 1.00 9.25 87 LEU H CA 1
ATOM 1162 C C . LEU B 1 40 ? -5.887 2.946 39.821 1.00 9.21 87 LEU H C 1
ATOM 1163 O O . LEU B 1 40 ? -6.518 3.530 38.929 1.00 9.81 87 LEU H O 1
ATOM 1168 N N . CYS B 1 41 ? -6.275 1.766 40.314 1.00 9.53 88 CYS H N 1
ATOM 1169 C CA . CYS B 1 41 ? -7.429 1.075 39.762 1.00 9.91 88 CYS H CA 1
ATOM 1170 C C . CYS B 1 41 ? -8.715 1.901 39.864 1.00 9.70 88 CYS H C 1
ATOM 1171 O O . CYS B 1 41 ? -9.602 1.744 39.008 1.00 10.29 88 CYS H O 1
ATOM 1174 N N . SER B 1 42 ? -8.836 2.762 40.879 1.00 10.12 89 SER H N 1
ATOM 1175 C CA . SER B 1 42 ? -10.042 3.603 40.996 1.00 11.16 89 SER H CA 1
ATOM 1176 C C . SER B 1 42 ? -10.192 4.621 39.878 1.00 10.89 89 SER H C 1
ATOM 1177 O O . SER B 1 42 ? -11.267 5.165 39.717 1.00 12.69 89 SER H O 1
ATOM 1180 N N . CYS B 1 43 ? -9.131 4.863 39.105 1.00 9.95 90 CYS H N 1
ATOM 1181 C CA . CYS B 1 43 ? -9.191 5.710 37.924 1.00 10.81 90 CYS H CA 1
ATOM 1182 C C . CYS B 1 43 ? -9.326 4.933 36.620 1.00 10.64 90 CYS H C 1
ATOM 1183 O O . CYS B 1 43 ? -9.341 5.527 35.534 1.00 12.45 90 CYS H O 1
ATOM 1186 N N . CYS B 1 44 ? -9.424 3.621 36.713 1.00 9.75 91 CYS H N 1
ATOM 1187 C CA . CYS B 1 44 ? -9.330 2.708 35.570 1.00 9.73 91 CYS H CA 1
ATOM 1188 C C . CYS B 1 44 ? -10.620 1.910 35.354 1.00 9.89 91 CYS H C 1
ATOM 1189 O O . CYS B 1 44 ? -10.617 0.891 34.682 1.00 10.63 91 CYS H O 1
ATOM 1192 N N . GLY B 1 45 ? -11.726 2.378 35.928 1.00 9.80 92 GLY H N 1
ATOM 1193 C CA . GLY B 1 45 ? -13.007 1.693 35.814 1.00 10.33 92 GLY H CA 1
ATOM 1194 C C . GLY B 1 45 ? -13.301 0.751 36.958 1.00 10.45 92 GLY H C 1
ATOM 1195 O O . GLY B 1 45 ? -14.352 0.115 36.963 1.00 11.89 92 GLY H O 1
ATOM 1196 N N . GLY B 1 46 ? -12.402 0.671 37.936 1.00 9.64 93 GLY H N 1
ATOM 1197 C CA . GLY B 1 46 ? -12.641 -0.060 39.155 1.00 10.62 93 GLY H CA 1
ATOM 1198 C C . GLY B 1 46 ? -12.815 0.873 40.328 1.00 11.15 93 GLY H C 1
ATOM 1199 O O . GLY B 1 46 ? -13.164 2.038 40.190 1.00 11.65 93 GLY H O 1
ATOM 1200 N N . THR B 1 47 ? -12.600 0.333 41.509 1.00 12.20 94 THR H N 1
ATOM 1201 C CA . THR B 1 47 ? -12.612 1.116 42.748 1.00 12.33 94 THR H CA 1
ATOM 1202 C C . THR B 1 47 ? -11.360 0.746 43.524 1.00 12.68 94 THR H C 1
ATOM 1203 O O . THR B 1 47 ? -10.562 -0.102 43.095 1.00 13.90 94 THR H O 1
ATOM 1207 N N . THR B 1 48 ? -11.204 1.304 44.715 1.00 13.42 95 THR H N 1
ATOM 1208 C CA . THR B 1 48 ? -10.019 1.011 45.471 1.00 13.76 95 THR H CA 1
ATOM 1209 C C . THR B 1 48 ? -9.901 -0.504 45.787 1.00 13.07 95 THR H C 1
ATOM 1210 O O . THR B 1 48 ? -8.797 -1.036 45.929 1.00 15.87 95 THR H O 1
ATOM 1214 N N . THR B 1 49 ? -11.027 -1.207 45.891 1.00 13.70 96 THR H N 1
ATOM 1215 C CA . THR B 1 49 ? -11.070 -2.619 46.264 1.00 13.65 96 THR H CA 1
ATOM 1216 C C . THR B 1 49 ? -11.737 -3.526 45.225 1.00 13.69 96 THR H C 1
ATOM 1217 O O . THR B 1 49 ? -12.066 -4.671 45.511 1.00 14.52 96 THR H O 1
ATOM 1221 N N . THR B 1 50 ? -11.904 -3.031 44.007 1.00 13.81 97 THR H N 1
ATOM 1222 C CA . THR B 1 50 ? -12.460 -3.855 42.956 1.00 13.78 97 THR H CA 1
ATOM 1223 C C . THR B 1 50 ? -11.708 -3.616 41.657 1.00 12.60 97 THR H C 1
ATOM 1224 O O . THR B 1 50 ? -11.482 -2.462 41.239 1.00 13.86 97 THR H O 1
ATOM 1228 N N . CYS B 1 51 ? -11.318 -4.709 41.027 1.00 11.02 98 CYS H N 1
ATOM 1229 C CA . CYS B 1 51 ? -10.630 -4.582 39.740 1.00 10.06 98 CYS H CA 1
ATOM 1230 C C . CYS B 1 51 ? -11.550 -4.047 38.665 1.00 9.16 98 CYS H C 1
ATOM 1231 O O . CYS B 1 51 ? -12.738 -4.371 38.631 1.00 10.21 98 CYS H O 1
ATOM 1234 N N . PRO B 1 52 ? -11.019 -3.273 37.721 1.00 8.72 99 PRO H N 1
ATOM 1235 C CA . PRO B 1 52 ? -11.804 -2.923 36.552 1.00 8.37 99 PRO H CA 1
ATOM 1236 C C . PRO B 1 52 ? -12.349 -4.185 35.891 1.00 8.44 99 PRO H C 1
ATOM 1237 O O . PRO B 1 52 ? -11.701 -5.254 35.939 1.00 8.94 99 PRO H O 1
ATOM 1241 N N . PRO B 1 53 ? -13.482 -4.079 35.199 1.00 8.99 100 PRO H N 1
ATOM 1242 C CA . PRO B 1 53 ? -14.056 -5.256 34.560 1.00 8.42 100 PRO H CA 1
ATOM 1243 C C . PRO B 1 53 ? -13.030 -5.962 33.668 1.00 8.86 100 PRO H C 1
ATOM 1244 O O . PRO B 1 53 ? -12.313 -5.320 32.885 1.00 8.98 100 PRO H O 1
ATOM 1248 N N . GLY B 1 54 ? -12.985 -7.285 33.802 1.00 8.86 101 GLY H N 1
ATOM 1249 C CA . GLY B 1 54 ? -12.126 -8.110 32.946 1.00 8.86 101 GLY H CA 1
ATOM 1250 C C . GLY B 1 54 ? -10.655 -8.145 33.334 1.00 8.89 101 GLY H C 1
ATOM 1251 O O . GLY B 1 54 ? -9.832 -8.673 32.579 1.00 10.91 101 GLY H O 1
ATOM 1252 N N . SER B 1 55 ? -10.299 -7.614 34.481 1.00 9.16 102 SER H N 1
ATOM 1253 C CA . SER B 1 55 ? -8.950 -7.728 35.029 1.00 9.17 102 SER H CA 1
ATOM 1254 C C . SER B 1 55 ? -9.021 -8.500 36.345 1.00 9.72 102 SER H C 1
ATOM 1255 O O . SER B 1 55 ? -10.030 -8.500 37.038 1.00 11.20 102 SER H O 1
ATOM 1258 N N . THR B 1 56 ? -7.941 -9.191 36.668 1.00 10.78 103 THR H N 1
ATOM 1259 C CA . THR B 1 56 ? -7.910 -10.223 37.701 1.00 12.20 103 THR H CA 1
ATOM 1260 C C . THR B 1 56 ? -7.011 -9.815 38.858 1.00 10.18 103 THR H C 1
ATOM 1261 O O . THR B 1 56 ? -5.879 -9.417 38.631 1.00 11.17 103 THR H O 1
ATOM 1265 N N . PRO B 1 57 ? -7.479 -9.946 40.113 1.00 11.54 104 PRO H N 1
ATOM 1266 C CA . PRO B 1 57 ? -6.617 -9.597 41.235 1.00 11.48 104 PRO H CA 1
ATOM 1267 C C . PRO B 1 57 ? -5.377 -10.469 41.308 1.00 11.28 104 PRO H C 1
ATOM 1268 O O . PRO B 1 57 ? -5.416 -11.675 40.994 1.00 12.37 104 PRO H O 1
ATOM 1272 N N . SER B 1 58 ? -4.277 -9.893 41.773 1.00 10.88 105 SER H N 1
ATOM 1273 C CA . SER B 1 58 ? -3.103 -10.685 42.101 1.00 11.54 105 SER H CA 1
ATOM 1274 C C . SER B 1 58 ? -3.261 -11.364 43.440 1.00 10.97 105 SER H C 1
ATOM 1275 O O . SER B 1 58 ? -3.771 -10.736 44.379 1.00 13.04 105 SER H O 1
ATOM 1278 N N . PRO B 1 59 ? -2.818 -12.618 43.563 1.00 12.12 106 PRO H N 1
ATOM 1279 C CA . PRO B 1 59 ? -2.891 -13.337 44.841 1.00 13.94 106 PRO H CA 1
ATOM 1280 C C . PRO B 1 59 ? -1.797 -12.918 45.836 1.00 14.20 106 PRO H C 1
ATOM 1281 O O . PRO B 1 59 ? -1.864 -13.267 47.016 1.00 18.29 106 PRO H O 1
ATOM 1285 N N . ILE B 1 60 ? -0.786 -12.223 45.335 1.00 11.95 107 ILE H N 1
ATOM 1286 C CA . ILE B 1 60 ? 0.390 -11.779 46.059 1.00 12.10 107 ILE H CA 1
ATOM 1287 C C . ILE B 1 60 ? 0.526 -10.269 45.846 1.00 10.70 107 ILE H C 1
ATOM 1288 O O . ILE B 1 60 ? -0.075 -9.715 44.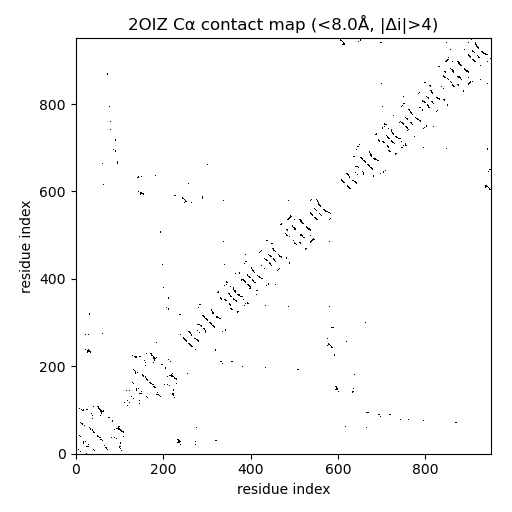941 1.00 12.03 107 ILE H O 1
ATOM 1293 N N . SER B 1 61 ? 1.321 -9.616 46.654 1.00 10.13 108 SER H N 1
ATOM 1294 C CA . SER B 1 61 ? 1.476 -8.185 46.586 1.00 10.45 108 SER H CA 1
ATOM 1295 C C . SER B 1 61 ? 2.659 -7.746 47.406 1.00 9.40 108 SER H C 1
ATOM 1296 O O . SER B 1 61 ? 3.106 -8.461 48.282 1.00 12.28 108 SER H O 1
ATOM 1316 N N A ILE B 1 63 ? 3.509 -4.979 50.418 0.70 10.01 110 ILE H N 1
ATOM 1317 N N B ILE B 1 63 ? 3.538 -4.870 50.373 0.30 12.24 110 ILE H N 1
ATOM 1318 C CA A ILE B 1 63 ? 2.770 -4.572 51.587 0.70 10.53 110 ILE H CA 1
ATOM 1319 C CA B ILE B 1 63 ? 2.842 -4.264 51.485 0.30 13.43 110 ILE H CA 1
ATOM 1320 C C A ILE B 1 63 ? 3.511 -3.471 52.316 0.70 11.50 110 ILE H C 1
ATOM 1321 C C B ILE B 1 63 ? 3.409 -2.876 51.742 0.30 11.60 110 ILE H C 1
ATOM 1322 O O A ILE B 1 63 ? 4.698 -3.218 52.078 0.70 11.68 110 ILE H O 1
ATOM 1323 O O B ILE B 1 63 ? 4.606 -2.647 51.566 0.30 12.83 110 ILE H O 1
ATOM 1332 N N A GLY B 1 64 ? 2.828 -2.830 53.256 0.70 11.81 111 GLY H N 1
ATOM 1333 N N B GLY B 1 64 ? 2.562 -1.954 52.183 0.30 11.67 111 GLY H N 1
ATOM 1334 C CA A GLY B 1 64 ? 3.496 -1.879 54.117 0.70 13.36 111 GLY H CA 1
ATOM 1335 C CA B GLY B 1 64 ? 3.053 -0.683 52.695 0.30 13.66 111 GLY H CA 1
ATOM 1336 C C A GLY B 1 64 ? 2.470 -1.250 55.022 0.70 14.09 111 GLY H C 1
ATOM 1337 C C B GLY B 1 64 ? 2.420 -0.388 54.042 0.30 12.32 111 GLY H C 1
ATOM 1338 O O A GLY B 1 64 ? 1.326 -1.690 55.058 0.70 16.10 111 GLY H O 1
ATOM 1339 O O B GLY B 1 64 ? 1.353 -0.888 54.336 0.30 13.21 111 GLY H O 1
ATOM 1340 N N A THR B 1 65 ? 2.912 -0.282 55.812 0.70 12.70 112 THR H N 1
ATOM 1341 N N B THR B 1 65 ? 3.066 0.403 54.881 0.30 13.33 112 THR H N 1
ATOM 1342 C CA A THR B 1 65 ? 1.997 0.530 56.620 0.70 15.18 112 THR H CA 1
ATOM 1343 C CA B THR B 1 65 ? 2.419 0.781 56.134 0.30 15.95 112 THR H CA 1
ATOM 1344 C C A THR B 1 65 ? 1.955 1.985 56.108 0.70 14.38 112 THR H C 1
ATOM 1345 C C B THR B 1 65 ? 2.063 2.236 56.009 0.30 16.79 112 THR H C 1
ATOM 1346 O O A THR B 1 65 ? 2.909 2.470 55.582 0.70 14.76 112 THR H O 1
ATOM 1347 O O B THR B 1 65 ? 2.939 3.019 55.647 0.30 17.32 112 THR H O 1
ATOM 1354 N N . CYS B 1 66 ? 0.812 2.643 56.265 1.00 16.22 113 CYS H N 1
ATOM 1355 C CA . CYS B 1 66 ? 0.551 4.037 55.939 1.00 15.95 113 CYS H CA 1
ATOM 1356 C C . CYS B 1 66 ? -0.149 4.676 57.137 1.00 15.68 113 CYS H C 1
ATOM 1357 O O . CYS B 1 66 ? -1.003 4.074 57.810 1.00 17.42 113 CYS H O 1
ATOM 1360 N N . HIS B 1 67 ? 0.234 5.919 57.384 1.00 17.65 114 HIS H N 1
ATOM 1361 C CA . HIS B 1 67 ? -0.367 6.721 58.453 1.00 17.47 114 HIS H CA 1
ATOM 1362 C C . HIS B 1 67 ? -1.622 7.399 57.937 1.00 17.35 114 HIS H C 1
ATOM 1363 O O . HIS B 1 67 ? -1.618 8.038 56.903 1.00 17.84 114 HIS H O 1
ATOM 1370 N N . ASN B 1 68 ? -2.700 7.301 58.698 1.00 17.87 115 ASN H N 1
ATOM 1371 C CA . ASN B 1 68 ? -3.955 7.979 58.361 1.00 17.82 115 ASN H CA 1
ATOM 1372 C C . ASN B 1 68 ? -4.011 9.292 59.146 1.00 18.77 115 ASN H C 1
ATOM 1373 O O . ASN B 1 68 ? -4.186 9.260 60.372 1.00 21.24 115 ASN H O 1
ATOM 1378 N N . PRO B 1 69 ? -3.812 10.446 58.469 1.00 18.38 116 PRO H N 1
ATOM 1379 C CA . PRO B 1 69 ? -3.772 11.704 59.254 1.00 20.21 116 PRO H CA 1
ATOM 1380 C C . PRO B 1 69 ? -5.148 12.121 59.771 1.00 20.34 116 PRO H C 1
ATOM 1381 O O . PRO B 1 69 ? -5.258 12.991 60.631 1.00 24.18 116 PRO H O 1
ATOM 1385 N N . HIS B 1 70 ? -6.195 11.505 59.241 1.00 20.86 117 HIS H N 1
ATOM 1386 C CA . HIS B 1 70 ? -7.569 11.800 59.634 1.00 22.05 117 HIS H CA 1
ATOM 1387 C C . HIS B 1 70 ? -7.921 11.212 60.999 1.00 22.04 117 HIS H C 1
ATOM 1388 O O . HIS B 1 70 ? -8.651 11.855 61.778 1.00 25.51 117 HIS H O 1
ATOM 1395 N N . ASP B 1 71 ? -7.448 10.005 61.315 1.00 22.01 118 ASP H N 1
ATOM 1396 C CA . ASP B 1 71 ? -7.695 9.418 62.627 1.00 22.43 118 ASP H CA 1
ATOM 1397 C C . ASP B 1 71 ? -6.434 9.219 63.450 1.00 22.16 118 ASP H C 1
ATOM 1398 O O . ASP B 1 71 ? -6.512 8.824 64.610 1.00 24.81 118 ASP H O 1
ATOM 1403 N N . GLY B 1 72 ? -5.275 9.543 62.887 1.00 24.81 119 GLY H N 1
ATOM 1404 C CA . GLY B 1 72 ? -4.014 9.485 63.615 1.00 25.23 119 GLY H CA 1
ATOM 1405 C C . GLY B 1 72 ? -3.445 8.099 63.849 1.00 24.89 119 GLY H C 1
ATOM 1406 O O . GLY B 1 72 ? -2.514 7.920 64.646 1.00 24.93 119 GLY H O 1
ATOM 1407 N N . LYS B 1 73 ? -3.973 7.105 63.147 1.00 23.86 120 LYS H N 1
ATOM 1408 C CA . LYS B 1 73 ? -3.560 5.732 63.353 1.00 24.09 120 LYS H CA 1
ATOM 1409 C C . LYS B 1 73 ? -2.828 5.215 62.127 1.00 22.26 120 LYS H C 1
ATOM 1410 O O . LYS B 1 73 ? -2.897 5.810 61.044 1.00 21.37 120 LYS H O 1
ATOM 1416 N N . ASP B 1 74 ? -2.145 4.099 62.315 1.00 22.03 121 ASP H N 1
ATOM 1417 C CA . ASP B 1 74 ? -1.334 3.481 61.281 1.00 22.09 121 ASP H CA 1
ATOM 1418 C C . ASP B 1 74 ? -1.940 2.158 60.876 1.00 19.43 121 ASP H C 1
ATOM 1419 O O . ASP B 1 74 ? -2.355 1.370 61.702 1.00 21.98 121 ASP H O 1
ATOM 1424 N N . TYR B 1 75 ? -2.000 1.941 59.568 1.00 17.57 122 TYR H N 1
ATOM 1425 C CA . TYR B 1 75 ? -2.683 0.807 58.993 1.00 17.47 122 TYR H CA 1
ATOM 1426 C C . TYR B 1 75 ? -1.797 -0.002 58.088 1.00 18.94 122 TYR H C 1
ATOM 1427 O O . TYR B 1 75 ? -0.960 0.539 57.396 1.00 16.80 122 TYR H O 1
ATOM 1436 N N . LEU B 1 76 ? -2.016 -1.306 58.089 1.00 17.92 123 LEU H N 1
ATOM 1437 C CA . LEU B 1 76 ? -1.387 -2.228 57.165 1.00 19.21 123 LEU H CA 1
ATOM 1438 C C . LEU B 1 76 ? -2.144 -2.237 55.834 1.00 16.42 123 LEU H C 1
ATOM 1439 O O . LEU B 1 76 ? -3.357 -2.407 55.805 1.00 16.16 123 LEU H O 1
ATOM 1444 N N . ILE B 1 77 ? -1.402 -2.043 54.762 1.00 15.92 124 ILE H N 1
ATOM 1445 C CA . ILE B 1 77 ? -1.928 -1.944 53.396 1.00 15.20 124 ILE H CA 1
ATOM 1446 C C A ILE B 1 77 ? -1.317 -3.099 52.607 0.60 13.77 124 ILE H C 1
ATOM 1447 C C B ILE B 1 77 ? -1.309 -2.918 52.376 0.40 15.73 124 ILE H C 1
ATOM 1448 O O A ILE B 1 77 ? -0.140 -3.490 52.834 0.60 11.96 124 ILE H O 1
ATOM 1449 O O B ILE B 1 77 ? -0.115 -2.784 52.039 0.40 14.59 124 ILE H O 1
ATOM 1454 N N A SER B 1 78 ? -2.111 -3.624 51.666 0.60 12.54 125 SER H N 1
ATOM 1455 N N B SER B 1 78 ? -2.114 -3.825 51.811 0.40 12.19 125 SER H N 1
ATOM 1456 C CA A SER B 1 78 ? -1.642 -4.638 50.737 0.60 11.27 125 SER H CA 1
ATOM 1457 C CA B SER B 1 78 ? -1.620 -4.698 50.738 0.40 11.83 125 SER H CA 1
ATOM 1458 C C . SER B 1 78 ? -1.859 -4.078 49.353 1.00 11.31 125 SER H C 1
ATOM 1459 O O . SER B 1 78 ? -2.988 -3.791 48.973 1.00 12.17 125 SER H O 1
ATOM 1464 N N A TYR B 1 79 ? -0.786 -3.989 48.594 0.70 10.57 126 TYR H N 1
ATOM 1465 N N B TYR B 1 79 ? -0.773 -3.827 48.607 0.30 12.70 126 TYR H N 1
ATOM 1466 C CA A TYR B 1 79 ? -0.804 -3.264 47.353 0.70 10.79 126 TYR H CA 1
ATOM 1467 C CA B TYR B 1 79 ? -0.879 -3.350 47.210 0.30 12.79 126 TYR H CA 1
ATOM 1468 C C A TYR B 1 79 ? -1.024 -4.277 46.174 0.70 11.12 126 TYR H C 1
ATOM 1469 C C B TYR B 1 79 ? -0.964 -4.501 46.286 0.30 12.29 126 TYR H C 1
ATOM 1470 O O A TYR B 1 79 ? -0.149 -4.466 45.309 0.70 11.66 126 TYR H O 1
ATOM 1471 O O B TYR B 1 79 ? 0.037 -5.029 45.768 0.30 12.61 126 TYR H O 1
ATOM 1488 N N . HIS B 1 80 ? -2.191 -4.931 46.136 1.00 12.52 127 HIS H N 1
ATOM 1489 C CA . HIS B 1 80 ? -2.502 -5.873 45.096 1.00 11.79 127 HIS H CA 1
ATOM 1490 C C . HIS B 1 80 ? -2.656 -5.171 43.765 1.00 11.98 127 HIS H C 1
ATOM 1491 O O . HIS B 1 80 ? -3.067 -4.019 43.655 1.00 14.57 127 HIS H O 1
ATOM 1498 N N . ASP B 1 81 ? -2.330 -5.915 42.734 1.00 10.92 128 ASP H N 1
ATOM 1499 C CA . ASP B 1 81 ? -2.543 -5.461 41.365 1.00 10.88 128 ASP H CA 1
ATOM 1500 C C . ASP B 1 81 ? -3.793 -6.120 40.752 1.00 9.76 128 ASP H C 1
ATOM 1501 O O . ASP B 1 81 ? -4.320 -7.131 41.243 1.00 11.44 128 ASP H O 1
ATOM 1506 N N . CYS B 1 82 ? -4.242 -5.514 39.656 1.00 9.34 129 CYS H N 1
ATOM 1507 C CA . CYS B 1 82 ? -5.165 -6.146 38.716 1.00 9.28 129 CYS H CA 1
ATOM 1508 C C . CYS B 1 82 ? -4.415 -6.411 37.421 1.00 8.68 129 CYS H C 1
ATOM 1509 O O . CYS B 1 82 ? -3.628 -5.579 36.967 1.00 9.58 129 CYS H O 1
ATOM 1512 N N . CYS B 1 83 ? -4.680 -7.569 36.838 1.00 8.79 130 CYS H N 1
ATOM 1513 C CA . CYS B 1 83 ? -3.818 -8.200 35.855 1.00 9.14 130 CYS H CA 1
ATOM 1514 C C . CYS B 1 83 ? -4.594 -8.729 34.649 1.00 8.90 130 CYS H C 1
ATOM 1515 O O . CYS B 1 83 ? -5.803 -8.949 34.733 1.00 10.07 130 CYS H O 1
ATOM 1518 N N . GLY B 1 84 ? -3.889 -8.991 33.559 1.00 8.55 131 GLY H N 1
ATOM 1519 C CA . GLY B 1 84 ? -4.453 -9.634 32.414 1.00 9.09 131 GLY H CA 1
ATOM 1520 C C . GLY B 1 84 ? -5.155 -8.706 31.428 1.00 8.61 131 GLY H C 1
ATOM 1521 O O . GLY B 1 84 ? -5.882 -9.176 30.567 1.00 10.05 131 GLY H O 1
ATOM 1522 N N . LYS B 1 85 ? -4.898 -7.402 31.565 1.00 8.34 132 LYS H N 1
ATOM 1523 C CA . LYS B 1 85 ? -5.247 -6.384 30.588 1.00 8.01 132 LYS H CA 1
ATOM 1524 C C . LYS B 1 85 ? -4.050 -5.454 30.476 1.00 8.17 132 LYS H C 1
ATOM 1525 O O . LYS B 1 85 ? -3.270 -5.334 31.415 1.00 8.35 132 LYS H O 1
ATOM 1531 N N . THR B 1 86 ? -3.882 -4.818 29.317 1.00 7.75 133 THR H N 1
ATOM 1532 C CA . THR B 1 86 ? -2.793 -3.896 29.103 1.00 7.10 133 THR H CA 1
ATOM 1533 C C . THR B 1 86 ? -2.944 -2.626 29.941 1.00 7.17 133 THR H C 1
ATOM 1534 O O . THR B 1 86 ? -3.997 -2.361 30.515 1.00 8.51 133 THR H O 1
ATOM 1538 N N . ALA B 1 87 ? -1.871 -1.851 30.001 1.00 7.98 134 ALA H N 1
ATOM 1539 C CA . ALA B 1 87 ? -1.746 -0.782 30.953 1.00 8.05 134 ALA H CA 1
ATOM 1540 C C . ALA B 1 87 ? -2.924 0.173 30.923 1.00 8.23 134 ALA H C 1
ATOM 1541 O O . ALA B 1 87 ? -3.255 0.747 29.879 1.00 8.76 134 ALA H O 1
ATOM 1543 N N . CYS B 1 88 ? -3.500 0.453 32.096 1.00 8.67 135 CYS H N 1
ATOM 1544 C CA . CYS B 1 88 ? -4.573 1.405 32.159 1.00 9.16 135 CYS H CA 1
ATOM 1545 C C . CYS B 1 88 ? -4.171 2.801 31.717 1.00 8.93 135 CYS H C 1
ATOM 1546 O O . CYS B 1 88 ? -4.937 3.484 31.077 1.00 10.65 135 CYS H O 1
ATOM 1549 N N . GLY B 1 89 ? -3.026 3.269 32.181 1.00 9.08 136 GLY H N 1
ATOM 1550 C CA . GLY B 1 89 ? -2.494 4.557 31.779 1.00 9.98 136 GLY H CA 1
ATOM 1551 C C . GLY B 1 89 ? -2.955 5.778 32.571 1.00 10.47 136 GLY H C 1
ATOM 1552 O O . GLY B 1 89 ? -2.421 6.853 32.352 1.00 16.19 136 GLY H O 1
ATOM 1553 N N . ARG B 1 90 ? -3.877 5.621 33.495 1.00 9.65 137 ARG H N 1
ATOM 1554 C CA . ARG B 1 90 ? -4.476 6.734 34.207 1.00 9.34 137 ARG H CA 1
ATOM 1555 C C . ARG B 1 90 ? -4.022 6.756 35.651 1.00 9.62 137 ARG H C 1
ATOM 1556 O O . ARG B 1 90 ? -3.797 5.713 36.253 1.00 10.76 137 ARG H O 1
ATOM 1564 N N . CYS B 1 91 ? -3.838 7.959 36.207 1.00 10.71 138 CYS H N 1
ATOM 1565 C CA . CYS B 1 91 ? -3.508 8.139 37.615 1.00 10.90 138 CYS H CA 1
ATOM 1566 C C . CYS B 1 91 ? -2.258 7.331 37.997 1.00 10.62 138 CYS H C 1
ATOM 1567 O O . CYS B 1 91 ? -2.262 6.529 38.918 1.00 10.99 138 CYS H O 1
ATOM 1570 N N . GLN B 1 92 ? -1.168 7.586 37.285 1.00 10.90 139 GLN H N 1
ATOM 1571 C CA . GLN B 1 92 ? 0.105 6.948 37.620 1.00 11.09 139 GLN H CA 1
ATOM 1572 C C . GLN B 1 92 ? 0.663 7.565 38.894 1.00 11.59 139 GLN H C 1
ATOM 1573 O O . GLN B 1 92 ? 0.774 8.791 38.984 1.00 14.96 139 GLN H O 1
ATOM 1579 N N . CYS B 1 93 ? 1.068 6.721 39.837 1.00 10.73 140 CYS H N 1
ATOM 1580 C CA . CYS B 1 93 ? 1.699 7.126 41.072 1.00 10.85 140 CYS H CA 1
ATOM 1581 C C . CYS B 1 93 ? 3.040 6.429 41.207 1.00 10.50 140 CYS H C 1
ATOM 1582 O O . CYS B 1 93 ? 3.236 5.341 40.668 1.00 11.02 140 CYS H O 1
ATOM 1585 N N . ASN B 1 94 ? 3.924 7.032 41.994 1.00 11.02 141 ASN H N 1
ATOM 1586 C CA . ASN B 1 94 ? 5.242 6.434 42.294 1.00 10.43 141 ASN H CA 1
ATOM 1587 C C . ASN B 1 94 ? 5.684 6.820 43.696 1.00 11.37 141 ASN H C 1
ATOM 1588 O O . ASN B 1 94 ? 6.781 7.346 43.905 1.00 14.30 141 ASN H O 1
ATOM 1593 N N . THR B 1 95 ? 4.847 6.509 44.673 1.00 10.90 142 THR H N 1
ATOM 1594 C CA A THR B 1 95 ? 5.111 6.841 46.079 0.50 10.17 142 THR H CA 1
ATOM 1595 C CA B THR B 1 95 ? 5.105 6.863 46.044 0.50 10.76 142 THR H CA 1
ATOM 1596 C C . THR B 1 95 ? 5.882 5.711 46.728 1.00 9.40 142 THR H C 1
ATOM 1597 O O . THR B 1 95 ? 5.764 4.538 46.351 1.00 10.28 142 THR H O 1
ATOM 1604 N N . GLN B 1 96 ? 6.716 6.089 47.716 1.00 9.58 143 GLN H N 1
ATOM 1605 C CA . GLN B 1 96 ? 7.804 5.200 48.166 1.00 9.33 143 GLN H CA 1
ATOM 1606 C C . GLN B 1 96 ? 7.954 5.173 49.673 1.00 9.55 143 GLN H C 1
ATOM 1607 O O . GLN B 1 96 ? 9.028 4.783 50.161 1.00 9.85 143 GLN H O 1
ATOM 1613 N N . THR B 1 97 ? 6.937 5.581 50.435 1.00 10.40 144 THR H N 1
ATOM 1614 C CA . THR B 1 97 ? 7.097 5.580 51.870 1.00 10.15 144 THR H CA 1
ATOM 1615 C C . THR B 1 97 ? 7.349 4.167 52.389 1.00 10.55 144 THR H C 1
ATOM 1616 O O . THR B 1 97 ? 6.536 3.290 52.168 1.00 11.09 144 THR H O 1
ATOM 1620 N N . ARG B 1 98 ? 8.471 3.986 53.095 1.00 10.22 145 ARG H N 1
ATOM 1621 C CA . ARG B 1 98 ? 8.894 2.713 53.713 1.00 10.56 145 ARG H CA 1
ATOM 1622 C C . ARG B 1 98 ? 9.170 1.589 52.698 1.00 9.92 145 ARG H C 1
ATOM 1623 O O . ARG B 1 98 ? 9.443 0.467 53.089 1.00 11.11 145 ARG H O 1
ATOM 1631 N N . GLU B 1 99 ? 9.236 1.926 51.411 1.00 9.42 146 GLU H N 1
ATOM 1632 C CA . GLU B 1 99 ? 9.554 0.959 50.385 1.00 8.73 146 GLU H CA 1
ATOM 1633 C C . GLU B 1 99 ? 11.032 0.598 50.456 1.00 8.73 146 GLU H C 1
ATOM 1634 O O . GLU B 1 99 ? 11.879 1.462 50.720 1.00 8.71 146 GLU H O 1
ATOM 1640 N N . ARG B 1 100 ? 11.349 -0.669 50.219 1.00 8.54 147 ARG H N 1
ATOM 1641 C CA . ARG B 1 100 ? 12.705 -1.166 50.330 1.00 8.77 147 ARG H CA 1
ATOM 1642 C C . ARG B 1 100 ? 13.050 -2.022 49.116 1.00 8.95 147 ARG H C 1
ATOM 1643 O O . ARG B 1 100 ? 12.163 -2.439 48.357 1.00 8.97 147 ARG H O 1
ATOM 1651 N N . PRO B 1 101 ? 14.351 -2.268 48.903 1.00 8.54 148 PRO H N 1
ATOM 1652 C CA . PRO B 1 101 ? 14.756 -2.985 47.694 1.00 7.84 148 PRO H CA 1
ATOM 1653 C C . PRO B 1 101 ? 14.405 -4.451 47.733 1.00 7.93 148 PRO H C 1
ATOM 1654 O O . PRO B 1 101 ? 13.861 -4.969 48.714 1.00 8.88 148 PRO H O 1
ATOM 1658 N N . GLY B 1 102 ? 14.752 -5.164 46.666 1.00 8.21 149 GLY H N 1
ATOM 1659 C CA . GLY B 1 102 ? 14.300 -6.521 46.494 1.00 8.83 149 GLY H CA 1
ATOM 1660 C C . GLY B 1 102 ? 14.851 -7.558 47.429 1.00 8.92 149 GLY H C 1
ATOM 1661 O O . GLY B 1 102 ? 14.281 -8.657 47.493 1.00 9.60 149 GLY H O 1
ATOM 1662 N N . TYR B 1 103 ? 15.878 -7.226 48.209 1.00 8.97 150 TYR H N 1
ATOM 1663 C CA . TYR B 1 103 ? 16.312 -8.090 49.313 1.00 9.86 150 TYR H CA 1
ATOM 1664 C C . TYR B 1 103 ? 15.380 -7.992 50.527 1.00 9.56 150 TYR H C 1
ATOM 1665 O O . TYR B 1 103 ? 15.562 -8.759 51.505 1.00 11.53 150 TYR H O 1
ATOM 1674 N N . GLU B 1 104 ? 14.387 -7.110 50.471 1.00 9.42 151 GLU H N 1
ATOM 1675 C CA . GLU B 1 104 ? 13.197 -7.115 51.363 1.00 10.93 151 GLU H CA 1
ATOM 1676 C C . GLU B 1 104 ? 11.962 -7.209 50.480 1.00 10.54 151 GLU H C 1
ATOM 1677 O O . GLU B 1 104 ? 11.243 -6.231 50.285 1.00 10.81 151 GLU H O 1
ATOM 1683 N N . PHE B 1 105 ? 11.760 -8.368 49.860 1.00 10.45 152 PHE H N 1
ATOM 1684 C CA . PHE B 1 105 ? 11.023 -8.427 48.610 1.00 10.06 152 PHE H CA 1
ATOM 1685 C C . PHE B 1 105 ? 9.587 -7.975 48.763 1.00 10.30 152 PHE H C 1
ATOM 1686 O O . PHE B 1 105 ? 9.049 -7.330 47.870 1.00 11.15 152 PHE H O 1
ATOM 1694 N N . PHE B 1 106 ? 8.940 -8.325 49.870 1.00 10.50 153 PHE H N 1
ATOM 1695 C CA . PHE B 1 106 ? 7.521 -7.978 49.992 1.00 11.99 153 PHE H CA 1
ATOM 1696 C C . PHE B 1 106 ? 7.268 -6.536 50.404 1.00 10.21 153 PHE H C 1
ATOM 1697 O O . PHE B 1 106 ? 6.120 -6.152 50.491 1.00 11.33 153 PHE H O 1
ATOM 1705 N N . LEU B 1 107 ? 8.331 -5.752 50.600 1.00 9.74 154 LEU H N 1
ATOM 1706 C CA . LEU B 1 107 ? 8.230 -4.308 50.780 1.00 10.01 154 LEU H CA 1
ATOM 1707 C C . LEU B 1 107 ? 8.598 -3.533 49.514 1.00 9.11 154 LEU H C 1
ATOM 1708 O O . LEU B 1 107 ? 8.659 -2.314 49.533 1.00 9.95 154 LEU H O 1
ATOM 1713 N N . HIS B 1 108 ? 8.848 -4.237 48.415 1.00 8.54 155 HIS H N 1
ATOM 1714 C CA . HIS B 1 108 ? 9.456 -3.679 47.209 1.00 8.85 155 HIS H CA 1
ATOM 1715 C C . HIS B 1 108 ? 8.429 -3.465 46.100 1.00 7.99 155 HIS H C 1
ATOM 1716 O O . HIS B 1 108 ? 7.647 -4.355 45.788 1.00 8.83 155 HIS H O 1
ATOM 1723 N N . ASN B 1 109 ? 8.455 -2.275 45.487 1.00 7.93 156 ASN H N 1
ATOM 1724 C CA . ASN B 1 109 ? 7.436 -1.928 44.480 1.00 8.28 156 ASN H CA 1
ATOM 1725 C C . ASN B 1 109 ? 7.961 -1.622 43.088 1.00 7.80 156 ASN H C 1
ATOM 1726 O O . ASN B 1 109 ? 7.208 -1.084 42.259 1.00 9.15 156 ASN H O 1
ATOM 1731 N N . ASP B 1 110 ? 9.189 -2.052 42.796 1.00 8.05 157 ASP H N 1
ATOM 1732 C CA . ASP B 1 110 ? 9.739 -1.928 41.438 1.00 7.97 157 ASP H CA 1
ATOM 1733 C C . ASP B 1 110 ? 9.658 -3.240 40.672 1.00 7.88 157 ASP H C 1
ATOM 1734 O O . ASP B 1 110 ? 10.345 -3.433 39.671 1.00 8.61 157 ASP H O 1
ATOM 1739 N N . VAL B 1 111 ? 8.831 -4.175 41.142 1.00 8.09 158 VAL H N 1
ATOM 1740 C CA . VAL B 1 111 ? 8.532 -5.415 40.480 1.00 7.78 158 VAL H CA 1
ATOM 1741 C C . VAL B 1 111 ? 7.055 -5.479 40.206 1.00 8.39 158 VAL H C 1
ATOM 1742 O O . VAL B 1 111 ? 6.247 -4.826 40.845 1.00 9.47 158 VAL H O 1
ATOM 1746 N N . ASN B 1 112 ? 6.688 -6.306 39.239 1.00 7.83 159 ASN H N 1
ATOM 1747 C CA . ASN B 1 112 ? 5.305 -6.511 38.817 1.00 8.17 159 ASN H CA 1
ATOM 1748 C C . ASN B 1 112 ? 4.611 -7.508 39.739 1.00 8.35 159 ASN H C 1
ATOM 1749 O O . ASN B 1 112 ? 4.900 -8.704 39.676 1.00 8.32 159 ASN H O 1
ATOM 1754 N N . TRP B 1 113 ? 3.735 -7.026 40.628 1.00 8.20 160 TRP H N 1
ATOM 1755 C CA . TRP B 1 113 ? 3.084 -7.946 41.529 1.00 8.74 160 TRP H CA 1
ATOM 1756 C C . TRP B 1 113 ? 2.001 -8.800 40.835 1.00 9.09 160 TRP H C 1
ATOM 1757 O O . TRP B 1 113 ? 1.420 -9.669 41.494 1.00 10.70 160 TRP H O 1
ATOM 1768 N N . CYS B 1 114 ? 1.821 -8.648 39.516 1.00 8.64 161 CYS H N 1
ATOM 1769 C CA . CYS B 1 114 ? 1.097 -9.607 38.695 1.00 8.58 161 CYS H CA 1
ATOM 1770 C C . CYS B 1 114 ? 1.946 -10.820 38.269 1.00 9.29 161 CYS H C 1
ATOM 1771 O O . CYS B 1 114 ? 1.461 -11.641 37.502 1.00 9.56 161 CYS H O 1
ATOM 1774 N N . MET B 1 115 ? 3.185 -10.899 38.744 1.00 8.97 162 MET H N 1
ATOM 1775 C CA . MET B 1 115 ? 4.155 -11.878 38.196 1.00 10.31 162 MET H CA 1
ATOM 1776 C C . MET B 1 115 ? 3.753 -13.347 38.265 1.00 11.73 162 MET H C 1
ATOM 1777 O O . MET B 1 115 ? 4.295 -14.158 37.536 1.00 13.37 162 MET H O 1
ATOM 1782 N N . ALA B 1 116 ? 2.870 -13.688 39.192 1.00 11.83 163 ALA H N 1
ATOM 1783 C CA . ALA B 1 116 ? 2.394 -15.064 39.367 1.00 12.88 163 ALA H CA 1
ATOM 1784 C C . ALA B 1 116 ? 0.987 -15.305 38.872 1.00 12.69 163 ALA H C 1
ATOM 1785 O O . ALA B 1 116 ? 0.458 -16.424 39.031 1.00 15.84 163 ALA H O 1
ATOM 1787 N N . ASN B 1 117 ? 0.377 -14.309 38.241 1.00 11.18 164 ASN H N 1
ATOM 1788 C CA . ASN B 1 117 ? -0.966 -14.487 37.730 1.00 10.75 164 ASN H CA 1
ATOM 1789 C C . ASN B 1 117 ? -0.967 -15.340 36.473 1.00 10.31 164 ASN H C 1
ATOM 1790 O O . ASN B 1 117 ? 0.041 -15.481 35.773 1.00 12.19 164 ASN H O 1
ATOM 1795 N N . GLU B 1 118 ? -2.147 -15.860 36.139 1.00 12.11 165 GLU H N 1
ATOM 1796 C CA . GLU B 1 118 ? -2.298 -16.615 34.896 1.00 12.98 165 GLU H CA 1
ATOM 1797 C C . GLU B 1 118 ? -1.861 -15.805 33.681 1.00 11.17 165 GLU H C 1
ATOM 1798 O O . GLU B 1 118 ? -1.258 -16.339 32.732 1.00 12.46 165 GLU H O 1
ATOM 1804 N N . ASN B 1 119 ? -2.203 -14.511 33.693 1.00 10.31 166 ASN H N 1
ATOM 1805 C CA . ASN B 1 119 ? -1.628 -13.572 32.749 1.00 9.07 166 ASN H CA 1
ATOM 1806 C C . ASN B 1 119 ? -1.007 -12.422 33.530 1.00 8.82 166 ASN H C 1
ATOM 1807 O O . ASN B 1 119 ? -1.704 -11.690 34.222 1.00 9.99 166 ASN H O 1
ATOM 1812 N N . SER B 1 120 ? 0.299 -12.247 33.341 1.00 8.88 167 SER H N 1
ATOM 1813 C CA . SER B 1 120 ? 1.077 -11.301 34.111 1.00 9.25 167 SER H CA 1
ATOM 1814 C C . SER B 1 120 ? 1.049 -9.867 33.573 1.00 8.66 167 SER H C 1
ATOM 1815 O O . SER B 1 120 ? 1.693 -9.008 34.141 1.00 8.89 167 SER H O 1
ATOM 1818 N N . THR B 1 121 ? 0.291 -9.591 32.503 1.00 7.95 168 THR H N 1
ATOM 1819 C CA . THR B 1 121 ? 0.250 -8.219 32.004 1.00 7.66 168 THR H CA 1
ATOM 1820 C C . THR B 1 121 ? -0.321 -7.314 33.079 1.00 7.33 168 THR H C 1
ATOM 1821 O O . THR B 1 121 ? -1.378 -7.583 33.629 1.00 8.68 168 THR H O 1
ATOM 1825 N N . PHE B 1 122 ? 0.362 -6.228 33.369 1.00 7.94 169 PHE H N 1
ATOM 1826 C CA . PHE B 1 122 ? -0.023 -5.312 34.457 1.00 7.28 169 PHE H CA 1
ATOM 1827 C C . PHE B 1 122 ? -1.065 -4.318 33.948 1.00 6.95 169 PHE H C 1
ATOM 1828 O O . PHE B 1 122 ? -0.848 -3.587 32.975 1.00 7.98 169 PHE H O 1
ATOM 1836 N N . HIS B 1 123 ? -2.188 -4.238 34.673 1.00 7.24 170 HIS H N 1
ATOM 1837 C CA . HIS B 1 123 ? -3.270 -3.310 34.332 1.00 7.68 170 HIS H CA 1
ATOM 1838 C C . HIS B 1 123 ? -3.328 -2.084 35.254 1.00 8.35 170 HIS H C 1
ATOM 1839 O O . HIS B 1 123 ? -3.269 -0.944 34.770 1.00 8.19 170 HIS H O 1
ATOM 1846 N N . CYS B 1 124 ? -3.444 -2.320 36.551 1.00 7.40 171 CYS H N 1
ATOM 1847 C CA . CYS B 1 124 ? -3.507 -1.233 37.525 1.00 7.67 171 CYS H CA 1
ATOM 1848 C C . CYS B 1 124 ? -3.179 -1.797 38.905 1.00 8.17 171 CYS H C 1
ATOM 1849 O O . CYS B 1 124 ? -3.076 -3.014 39.085 1.00 8.93 171 CYS H O 1
ATOM 1852 N N A THR B 1 125 ? -2.943 -0.916 39.869 0.70 8.53 172 THR H N 1
ATOM 1853 N N B THR B 1 125 ? -3.044 -0.890 39.867 0.30 10.26 172 THR H N 1
ATOM 1854 C CA A THR B 1 125 ? -2.632 -1.273 41.229 0.70 9.58 172 THR H CA 1
ATOM 1855 C CA B THR B 1 125 ? -2.686 -1.207 41.235 0.30 8.73 172 THR H CA 1
ATOM 1856 C C A THR B 1 125 ? -3.498 -0.478 42.219 0.70 9.46 172 THR H C 1
ATOM 1857 C C B THR B 1 125 ? -3.849 -0.850 42.176 0.30 8.09 172 THR H C 1
ATOM 1858 O O A THR B 1 125 ? -4.086 0.564 41.894 0.70 9.41 172 THR H O 1
ATOM 1859 O O B THR B 1 125 ? -4.483 0.191 42.027 0.30 8.57 172 THR H O 1
ATOM 1866 N N A THR B 1 126 ? -3.566 -0.996 43.419 0.70 9.31 173 THR H N 1
ATOM 1867 N N B THR B 1 126 ? -4.133 -1.729 43.130 0.30 7.29 173 THR H N 1
ATOM 1868 C CA A THR B 1 126 ? -4.379 -0.350 44.417 0.70 9.98 173 THR H CA 1
ATOM 1869 C CA B THR B 1 126 ? -5.145 -1.460 44.155 0.30 9.07 173 THR H CA 1
ATOM 1870 C C A THR B 1 126 ? -3.803 -0.593 45.800 0.70 10.06 173 THR H C 1
ATOM 1871 C C B THR B 1 126 ? -4.461 -1.244 45.490 0.30 9.02 173 THR H C 1
ATOM 1872 O O A THR B 1 126 ? -2.698 -1.119 45.940 0.70 11.84 173 THR H O 1
ATOM 1873 O O B THR B 1 126 ? -3.313 -1.629 45.670 0.30 9.88 173 THR H O 1
ATOM 1880 N N A SER B 1 127 ? -4.535 -0.147 46.816 0.70 11.47 174 SER H N 1
ATOM 1881 N N B SER B 1 127 ? -5.194 -0.677 46.435 0.30 9.20 174 SER H N 1
ATOM 1882 C CA A SER B 1 127 ? -4.112 -0.172 48.205 0.70 9.62 174 SER H CA 1
ATOM 1883 C CA B SER B 1 127 ? -4.647 -0.324 47.740 0.30 10.34 174 SER H CA 1
ATOM 1884 C C A SER B 1 127 ? -5.309 -0.708 49.019 0.70 10.50 174 SER H C 1
ATOM 1885 C C B SER B 1 127 ? -5.598 -0.880 48.766 0.30 12.27 174 SER H C 1
ATOM 1886 O O A SER B 1 127 ? -6.272 0.003 49.259 0.70 10.37 174 SER H O 1
ATOM 1887 O O B SER B 1 127 ? -6.690 -0.343 48.935 0.30 12.69 174 SER H O 1
ATOM 1892 N N . VAL B 1 128 ? -5.230 -1.978 49.418 1.00 12.26 175 VAL H N 1
ATOM 1893 C CA . VAL B 1 128 ? -6.235 -2.696 50.176 1.00 12.23 175 VAL H CA 1
ATOM 1894 C C . VAL B 1 128 ? -5.923 -2.584 51.650 1.00 12.09 175 VAL H C 1
ATOM 1895 O O . VAL B 1 128 ? -4.807 -2.904 52.077 1.00 13.19 175 VAL H O 1
ATOM 1899 N N . LEU B 1 129 ? -6.896 -2.147 52.445 1.00 13.63 176 LEU H N 1
ATOM 1900 C CA A LEU B 1 129 ? -6.658 -1.963 53.863 0.60 13.44 176 LEU H CA 1
ATOM 1901 C CA B LEU B 1 129 ? -6.715 -1.948 53.871 0.40 15.16 176 LEU H CA 1
ATOM 1902 C C . LEU B 1 129 ? -6.856 -3.289 54.566 1.00 15.79 176 LEU H C 1
ATOM 1903 O O . LEU B 1 129 ? -7.941 -3.870 54.559 1.00 17.90 176 LEU H O 1
ATOM 1912 N N . VAL B 1 130 ? -5.776 -3.772 55.164 1.00 15.33 177 VAL H N 1
ATOM 1913 C CA . VAL B 1 130 ? -5.808 -5.020 55.902 1.00 17.58 177 VAL H CA 1
ATOM 1914 C C . VAL B 1 130 ? -6.282 -4.831 57.346 1.00 19.43 177 VAL H C 1
ATOM 1915 O O . VAL B 1 130 ? -7.121 -5.577 57.822 1.00 22.45 177 VAL H O 1
ATOM 1919 N N . GLY B 1 131 ? -5.731 -3.844 58.027 1.00 20.51 178 GLY H N 1
ATOM 1920 C CA . GLY B 1 131 ? -6.104 -3.614 59.435 1.00 20.01 178 GLY H CA 1
ATOM 1921 C C . GLY B 1 131 ? -5.131 -2.685 60.110 1.00 20.63 178 GLY H C 1
ATOM 1922 O O . GLY B 1 131 ? -4.282 -2.075 59.448 1.00 21.16 178 GLY H O 1
ATOM 1923 N N . LEU B 1 132 ? -5.261 -2.545 61.426 1.00 22.57 179 LEU H N 1
ATOM 1924 C CA . LEU B 1 132 ? -4.346 -1.685 62.145 1.00 22.85 179 LEU H CA 1
ATOM 1925 C C . LEU B 1 132 ? -2.949 -2.297 62.096 1.00 25.64 179 LEU H C 1
ATOM 1926 O O . LEU B 1 132 ? -2.789 -3.516 62.127 1.00 28.84 179 LEU H O 1
ATOM 1931 N N . ALA B 1 133 ? -1.940 -1.447 62.011 1.00 25.69 180 ALA H N 1
ATOM 1932 C CA . ALA B 1 133 ? -0.552 -1.891 61.977 1.00 28.33 180 ALA H CA 1
ATOM 1933 C C . ALA B 1 133 ? -0.145 -2.426 63.344 1.00 32.28 180 ALA H C 1
ATOM 1934 O O . ALA B 1 133 ? -0.636 -1.945 64.371 1.00 36.11 180 ALA H O 1
ATOM 1936 N N . GLU C 2 2 ? 15.557 4.067 -8.044 1.00 19.81 74 GLU A N 1
ATOM 1937 C CA . GLU C 2 2 ? 16.036 3.630 -6.710 1.00 18.63 74 GLU A CA 1
ATOM 1938 C C . GLU C 2 2 ? 15.321 2.331 -6.351 1.00 19.40 74 GLU A C 1
ATOM 1939 O O . GLU C 2 2 ? 14.238 2.040 -6.864 1.00 19.17 74 GLU A O 1
ATOM 1945 N N . VAL C 2 3 ? 15.935 1.549 -5.466 1.00 19.01 75 VAL A N 1
ATOM 1946 C CA . VAL C 2 3 ? 15.337 0.320 -4.938 1.00 18.59 75 VAL A CA 1
ATOM 1947 C C . VAL C 2 3 ? 15.535 0.305 -3.434 1.00 16.91 75 VAL A C 1
ATOM 1948 O O . VAL C 2 3 ? 16.654 0.507 -2.948 1.00 19.64 75 VAL A O 1
ATOM 1952 N N . LEU C 2 4 ? 14.464 0.055 -2.698 1.00 16.02 76 LEU A N 1
ATOM 1953 C CA . LEU C 2 4 ? 14.563 -0.083 -1.275 1.00 15.45 76 LEU A CA 1
ATOM 1954 C C . LEU C 2 4 ? 15.241 -1.415 -0.959 1.00 15.25 76 LEU A C 1
ATOM 1955 O O . LEU C 2 4 ? 14.813 -2.470 -1.434 1.00 19.04 76 LEU A O 1
ATOM 1960 N N . THR C 2 5 ? 16.293 -1.366 -0.136 1.00 13.84 77 THR A N 1
ATOM 1961 C CA . THR C 2 5 ? 16.971 -2.566 0.336 1.00 13.46 77 THR A CA 1
ATOM 1962 C C . THR C 2 5 ? 16.962 -2.700 1.866 1.00 12.31 77 THR A C 1
ATOM 1963 O O . THR C 2 5 ? 16.948 -1.691 2.575 1.00 13.36 77 THR A O 1
ATOM 1967 N N . GLY C 2 6 ? 17.012 -3.947 2.325 1.00 12.99 78 GLY A N 1
ATOM 1968 C CA . GLY C 2 6 ? 17.265 -4.284 3.700 1.00 11.41 78 GLY A CA 1
ATOM 1969 C C . GLY C 2 6 ? 18.598 -4.989 3.863 1.00 10.43 78 GLY A C 1
ATOM 1970 O O . GLY C 2 6 ? 19.454 -4.978 2.970 1.00 12.43 78 GLY A O 1
ATOM 1971 N N . GLY C 2 7 ? 18.818 -5.571 5.035 1.00 10.12 79 GLY A N 1
ATOM 1972 C CA . GLY C 2 7 ? 20.026 -6.283 5.339 1.00 10.53 79 GLY A CA 1
ATOM 1973 C C . GLY C 2 7 ? 21.202 -5.434 5.774 1.00 9.47 79 GLY A C 1
ATOM 1974 O O . GLY C 2 7 ? 22.326 -5.936 5.823 1.00 11.42 79 GLY A O 1
ATOM 1975 N N . HIS C 2 8 ? 20.964 -4.156 6.065 1.00 9.58 80 HIS A N 1
ATOM 1976 C CA . HIS C 2 8 ? 22.035 -3.232 6.396 1.00 9.33 80 HIS A CA 1
ATOM 1977 C C . HIS C 2 8 ? 22.464 -3.313 7.846 1.00 9.34 80 HIS A C 1
ATOM 1978 O O . HIS C 2 8 ? 21.703 -3.675 8.725 1.00 10.77 80 HIS A O 1
ATOM 1985 N N . SER C 2 9 ? 23.707 -2.913 8.083 1.00 9.67 81 SER A N 1
ATOM 1986 C CA . SER C 2 9 ? 24.275 -2.807 9.427 1.00 9.24 81 SER A CA 1
ATOM 1987 C C . SER C 2 9 ? 24.101 -1.408 9.990 1.00 9.49 81 SER A C 1
ATOM 1988 O O . SER C 2 9 ? 23.921 -0.426 9.245 1.00 9.47 81 SER A O 1
ATOM 1991 N N . VAL C 2 10 ? 24.190 -1.302 11.312 1.00 8.33 82 VAL A N 1
ATOM 1992 C CA . VAL C 2 10 ? 24.185 -0.023 11.981 1.00 8.04 82 VAL A CA 1
ATOM 1993 C C . VAL C 2 10 ? 25.285 0.881 11.400 1.00 8.43 82 VAL A C 1
ATOM 1994 O O . VAL C 2 10 ? 26.400 0.441 11.136 1.00 9.37 82 VAL A O 1
ATOM 1998 N N . SER C 2 11 ? 24.939 2.146 11.187 1.00 9.07 83 SER A N 1
ATOM 1999 C CA . SER C 2 11 ? 25.778 3.044 10.403 1.00 9.51 83 SER A CA 1
ATOM 2000 C C . SER C 2 11 ? 26.961 3.636 11.103 1.00 11.43 83 SER A C 1
ATOM 2001 O O . SER C 2 11 ? 27.839 4.186 10.438 1.00 17.79 83 SER A O 1
ATOM 2004 N N . ALA C 2 12 ? 27.028 3.575 12.403 1.00 9.90 84 ALA A N 1
ATOM 2005 C CA . ALA C 2 12 ? 28.105 4.151 13.217 1.00 9.96 84 ALA A CA 1
ATOM 2006 C C . ALA C 2 12 ? 28.884 3.014 13.861 1.00 9.19 84 ALA A C 1
ATOM 2007 O O . ALA C 2 12 ? 28.337 1.940 14.137 1.00 9.69 84 ALA A O 1
ATOM 2009 N N . PRO C 2 13 ? 30.176 3.233 14.134 1.00 9.80 85 PRO A N 1
ATOM 2010 C CA . PRO C 2 13 ? 30.973 2.180 14.759 1.00 10.04 85 PRO A CA 1
ATOM 2011 C C . PRO C 2 13 ? 30.446 1.788 16.126 1.00 9.29 85 PRO A C 1
ATOM 2012 O O . PRO C 2 13 ? 29.836 2.608 16.836 1.00 8.76 85 PRO A O 1
ATOM 2016 N N . GLN C 2 14 ? 30.721 0.537 16.518 1.00 8.96 86 GLN A N 1
ATOM 2017 C CA . GLN C 2 14 ? 30.274 0.037 17.816 1.00 8.59 86 GLN A CA 1
ATOM 2018 C C . GLN C 2 14 ? 30.658 0.976 18.947 1.00 8.38 86 GLN A C 1
ATOM 2019 O O . GLN C 2 14 ? 29.866 1.174 19.876 1.00 8.55 86 GLN A O 1
ATOM 2025 N N . GLU C 2 15 ? 31.882 1.518 18.896 1.00 8.57 87 GLU A N 1
ATOM 2026 C CA . GLU C 2 15 ? 32.362 2.371 19.980 1.00 9.05 87 GLU A CA 1
ATOM 2027 C C . GLU C 2 15 ? 31.551 3.649 20.194 1.00 9.40 87 GLU A C 1
ATOM 2028 O O . GLU C 2 15 ? 31.716 4.299 21.214 1.00 10.88 87 GLU A O 1
ATOM 2034 N N . ASN C 2 16 ? 30.718 4.024 19.237 1.00 8.35 88 ASN A N 1
ATOM 2035 C CA . ASN C 2 16 ? 29.876 5.201 19.382 1.00 7.84 88 ASN A CA 1
ATOM 2036 C C . ASN C 2 16 ? 28.505 4.890 19.985 1.00 8.27 88 ASN A C 1
ATOM 2037 O O . ASN C 2 16 ? 27.709 5.813 20.225 1.00 8.70 88 ASN A O 1
ATOM 2042 N N . ARG C 2 17 ? 28.192 3.602 20.126 1.00 7.49 89 ARG A N 1
ATOM 2043 C CA . ARG C 2 17 ? 26.792 3.217 20.372 1.00 7.37 89 ARG A CA 1
ATOM 2044 C C . ARG C 2 17 ? 26.452 3.124 21.856 1.00 7.53 89 ARG A C 1
ATOM 2045 O O . ARG C 2 17 ? 27.255 2.635 22.676 1.00 8.09 89 ARG A O 1
ATOM 2053 N N . ILE C 2 18 ? 25.249 3.576 22.154 1.00 7.18 90 ILE A N 1
ATOM 2054 C CA . ILE C 2 18 ? 24.640 3.418 23.452 1.00 6.63 90 ILE A CA 1
ATOM 2055 C C . ILE C 2 18 ? 23.249 2.819 23.276 1.00 6.40 90 ILE A C 1
ATOM 2056 O O . ILE C 2 18 ? 22.634 2.904 22.210 1.00 7.52 90 ILE A O 1
ATOM 2061 N N . TYR C 2 19 ? 22.727 2.266 24.374 1.00 6.73 91 TYR A N 1
ATOM 2062 C CA . TYR C 2 19 ? 21.510 1.477 24.368 1.00 6.67 91 TYR A CA 1
ATOM 2063 C C . TYR C 2 19 ? 20.604 1.992 25.470 1.00 6.68 91 TYR A C 1
ATOM 2064 O O . TYR C 2 19 ? 20.921 1.897 26.652 1.00 8.20 91 TYR A O 1
ATOM 2073 N N . VAL C 2 20 ? 19.475 2.569 25.066 1.00 6.26 92 VAL A N 1
ATOM 2074 C CA . VAL C 2 20 ? 18.522 3.156 25.981 1.00 6.95 92 VAL A CA 1
ATOM 2075 C C . VAL C 2 20 ? 17.340 2.196 26.078 1.00 6.45 92 VAL A C 1
ATOM 2076 O O . VAL C 2 20 ? 16.639 1.977 25.095 1.00 7.67 92 VAL A O 1
ATOM 2080 N N . MET C 2 21 ? 17.171 1.577 27.236 1.00 6.40 93 MET A N 1
ATOM 2081 C CA . MET C 2 21 ? 16.132 0.573 27.400 1.00 6.36 93 MET A CA 1
ATOM 2082 C C . MET C 2 21 ? 14.830 1.304 27.732 1.00 6.85 93 MET A C 1
ATOM 2083 O O . MET C 2 21 ? 14.652 1.817 28.838 1.00 7.34 93 MET A O 1
ATOM 2088 N N . ASP C 2 22 ? 13.938 1.381 26.745 1.00 6.50 94 ASP A N 1
ATOM 2089 C CA . ASP C 2 22 ? 12.679 2.112 26.916 1.00 6.98 94 ASP A CA 1
ATOM 2090 C C . ASP C 2 22 ? 11.613 1.128 27.373 1.00 6.67 94 ASP A C 1
ATOM 2091 O O . ASP C 2 22 ? 11.114 0.292 26.604 1.00 6.69 94 ASP A O 1
ATOM 2096 N N A SER C 2 23 ? 11.268 1.201 28.642 0.70 6.19 95 SER A N 1
ATOM 2097 N N B SER C 2 23 ? 11.225 1.241 28.624 0.30 7.32 95 SER A N 1
ATOM 2098 C CA A SER C 2 23 ? 10.170 0.365 29.147 0.70 6.73 95 SER A CA 1
ATOM 2099 C CA B SER C 2 23 ? 10.183 0.371 29.121 0.30 7.98 95 SER A CA 1
ATOM 2100 C C . SER C 2 23 ? 8.832 0.678 28.506 1.00 6.82 95 SER A C 1
ATOM 2101 O O . SER C 2 23 ? 7.960 -0.194 28.458 1.00 7.63 95 SER A O 1
ATOM 2106 N N . VAL C 2 24 ? 8.634 1.924 28.052 1.00 6.85 96 VAL A N 1
ATOM 2107 C CA . VAL C 2 24 ? 7.318 2.317 27.519 1.00 7.49 96 VAL A CA 1
ATOM 2108 C C . VAL C 2 24 ? 6.242 1.865 28.498 1.00 7.27 96 VAL A C 1
ATOM 2109 O O . VAL C 2 24 ? 5.273 1.187 28.147 1.00 7.87 96 VAL A O 1
ATOM 2113 N N . PHE C 2 25 ? 6.371 2.277 29.747 1.00 8.06 97 PHE A N 1
ATOM 2114 C CA . PHE C 2 25 ? 5.471 1.796 30.795 1.00 8.24 97 PHE A CA 1
ATOM 2115 C C . PHE C 2 25 ? 3.977 2.052 30.477 1.00 7.80 97 PHE A C 1
ATOM 2116 O O . PHE C 2 25 ? 3.122 1.243 30.851 1.00 9.07 97 PHE A O 1
ATOM 2124 N N . MET C 2 26 ? 3.659 3.151 29.779 1.00 7.97 98 MET A N 1
ATOM 2125 C CA . MET C 2 26 ? 2.272 3.391 29.398 1.00 7.91 98 MET A CA 1
ATOM 2126 C C . MET C 2 26 ? 1.716 2.336 28.437 1.00 7.64 98 MET A C 1
ATOM 2127 O O . MET C 2 26 ? 0.509 2.158 28.289 1.00 8.38 98 MET A O 1
ATOM 2132 N N . HIS C 2 27 ? 2.616 1.651 27.733 1.00 7.42 99 HIS A N 1
ATOM 2133 C CA . HIS C 2 27 ? 2.307 0.572 26.790 1.00 6.85 99 HIS A CA 1
ATOM 2134 C C . HIS C 2 27 ? 3.375 -0.500 26.926 1.00 6.22 99 HIS A C 1
ATOM 2135 O O . HIS C 2 27 ? 4.092 -0.782 25.973 1.00 7.01 99 HIS A O 1
ATOM 2142 N N . LEU C 2 28 ? 3.459 -1.106 28.107 1.00 7.01 100 LEU A N 1
ATOM 2143 C CA . LEU C 2 28 ? 4.609 -1.914 28.515 1.00 6.63 100 LEU A CA 1
ATOM 2144 C C . LEU C 2 28 ? 4.775 -3.186 27.708 1.00 7.23 100 LEU A C 1
ATOM 2145 O O . LEU C 2 28 ? 5.845 -3.801 27.758 1.00 6.60 100 LEU A O 1
ATOM 2150 N N . THR C 2 29 ? 3.741 -3.610 26.953 1.00 6.35 101 THR A N 1
ATOM 2151 C CA . THR C 2 29 ? 3.880 -4.732 26.021 1.00 6.70 101 THR A CA 1
ATOM 2152 C C . THR C 2 29 ? 4.683 -4.388 24.777 1.00 6.61 101 THR A C 1
ATOM 2153 O O . THR C 2 29 ? 4.953 -5.285 23.990 1.00 6.98 101 THR A O 1
ATOM 2157 N N . GLU C 2 30 ? 5.057 -3.116 24.606 1.00 6.45 102 GLU A N 1
ATOM 2158 C CA . GLU C 2 30 ? 5.834 -2.666 23.445 1.00 6.91 102 GLU A CA 1
ATOM 2159 C C . GLU C 2 30 ? 7.118 -1.954 23.869 1.00 6.32 102 GLU A C 1
ATOM 2160 O O . GLU C 2 30 ? 7.593 -1.016 23.215 1.00 7.12 102 GLU A O 1
ATOM 2166 N N . SER C 2 31 ? 7.732 -2.480 24.929 1.00 6.29 103 SER A N 1
ATOM 2167 C CA . SER C 2 31 ? 9.058 -2.019 25.331 1.00 6.29 103 SER A CA 1
ATOM 2168 C C . SER C 2 31 ? 10.052 -2.281 24.195 1.00 5.57 103 SER A C 1
ATOM 2169 O O . SER C 2 31 ? 9.844 -3.151 23.351 1.00 6.25 103 SER A O 1
ATOM 2172 N N . ARG C 2 32 ? 11.138 -1.523 24.191 1.00 6.00 104 ARG A N 1
ATOM 2173 C CA . ARG C 2 32 ? 12.177 -1.702 23.176 1.00 6.19 104 ARG A CA 1
ATOM 2174 C C . ARG C 2 32 ? 13.447 -1.060 23.619 1.00 6.12 104 ARG A C 1
ATOM 2175 O O . ARG C 2 32 ? 13.467 -0.215 24.514 1.00 6.56 104 ARG A O 1
ATOM 2183 N N . VAL C 2 33 ? 14.529 -1.435 22.955 1.00 6.29 105 VAL A N 1
ATOM 2184 C CA A VAL C 2 33 ? 15.840 -0.831 23.133 0.80 6.59 105 VAL A CA 1
ATOM 2185 C CA B VAL C 2 33 ? 15.783 -0.727 23.181 0.20 6.67 105 VAL A CA 1
ATOM 2186 C C . VAL C 2 33 ? 16.056 0.143 21.978 1.00 6.25 105 VAL A C 1
ATOM 2187 O O . VAL C 2 33 ? 15.956 -0.266 20.816 1.00 7.75 105 VAL A O 1
ATOM 2194 N N . HIS C 2 34 ? 16.398 1.400 22.289 1.00 6.57 106 HIS A N 1
ATOM 2195 C CA . HIS C 2 34 ? 16.773 2.368 21.284 1.00 6.47 106 HIS A CA 1
ATOM 2196 C C . HIS C 2 34 ? 18.295 2.493 21.243 1.00 6.91 106 HIS A C 1
ATOM 2197 O O . HIS C 2 34 ? 18.918 2.669 22.280 1.00 7.65 106 HIS A O 1
ATOM 2204 N N . VAL C 2 35 ? 18.860 2.428 20.046 1.00 6.87 107 VAL A N 1
ATOM 2205 C CA . VAL C 2 35 ? 20.313 2.512 19.839 1.00 7.16 107 VAL A CA 1
ATOM 2206 C C . VAL C 2 35 ? 20.635 3.890 19.325 1.00 7.30 107 VAL A C 1
ATOM 2207 O O . VAL C 2 35 ? 20.046 4.330 18.336 1.00 7.92 107 VAL A O 1
ATOM 2211 N N . TYR C 2 36 ? 21.521 4.590 20.016 1.00 7.09 108 TYR A N 1
ATOM 2212 C CA . TYR C 2 36 ? 21.937 5.951 19.658 1.00 7.32 108 TYR A CA 1
ATOM 2213 C C . TYR C 2 36 ? 23.448 6.018 19.517 1.00 7.17 108 TYR A C 1
ATOM 2214 O O . TYR C 2 36 ? 24.167 5.244 20.109 1.00 7.88 108 TYR A O 1
ATOM 2223 N N . ASP C 2 37 ? 23.903 7.013 18.738 1.00 7.82 109 ASP A N 1
ATOM 2224 C CA . ASP C 2 37 ? 25.296 7.424 18.678 1.00 8.01 109 ASP A CA 1
ATOM 2225 C C . ASP C 2 37 ? 25.477 8.542 19.699 1.00 7.99 109 ASP A C 1
ATOM 2226 O O . ASP C 2 37 ? 24.870 9.608 19.569 1.00 9.15 109 ASP A O 1
ATOM 2231 N N . TYR C 2 38 ? 26.274 8.296 20.754 1.00 8.28 110 TYR A N 1
ATOM 2232 C CA . TYR C 2 38 ? 26.424 9.307 21.794 1.00 8.93 110 TYR A CA 1
ATOM 2233 C C . TYR C 2 38 ? 27.197 10.522 21.321 1.00 9.17 110 TYR A C 1
ATOM 2234 O O . TYR C 2 38 ? 27.145 11.576 21.986 1.00 10.22 110 TYR A O 1
ATOM 2243 N N . THR C 2 39 ? 27.958 10.392 20.227 1.00 9.49 111 THR A N 1
ATOM 2244 C CA . THR C 2 39 ? 28.787 11.488 19.778 1.00 10.31 111 THR A CA 1
ATOM 2245 C C . THR C 2 39 ? 28.014 12.595 19.090 1.00 10.49 111 THR A C 1
ATOM 2246 O O . THR C 2 39 ? 28.515 13.716 19.015 1.00 12.07 111 THR A O 1
ATOM 2250 N N . ASN C 2 40 ? 26.833 12.287 18.570 1.00 10.27 112 ASN A N 1
ATOM 2251 C CA . ASN C 2 40 ? 26.047 13.262 17.816 1.00 10.95 112 ASN A CA 1
ATOM 2252 C C . ASN C 2 40 ? 24.538 13.148 18.043 1.00 10.96 112 ASN A C 1
ATOM 2253 O O . ASN C 2 40 ? 23.797 13.930 17.462 1.00 13.22 112 ASN A O 1
ATOM 2258 N N . GLY C 2 41 ? 24.089 12.233 18.914 1.00 10.70 113 GLY A N 1
ATOM 2259 C CA . GLY C 2 41 ? 22.676 12.085 19.146 1.00 10.23 113 GLY A CA 1
ATOM 2260 C C . GLY C 2 41 ? 21.850 11.399 18.091 1.00 9.78 113 GLY A C 1
ATOM 2261 O O . GLY C 2 41 ? 20.645 11.365 18.199 1.00 11.95 113 GLY A O 1
ATOM 2262 N N . LYS C 2 42 ? 22.493 10.815 17.095 1.00 9.70 114 LYS A N 1
ATOM 2263 C CA . LYS C 2 42 ? 21.763 10.194 16.006 1.00 9.71 114 LYS A CA 1
ATOM 2264 C C . LYS C 2 42 ? 21.136 8.867 16.443 1.00 9.13 114 LYS A C 1
ATOM 2265 O O . LYS C 2 42 ? 21.772 8.034 17.066 1.00 8.74 114 LYS A O 1
ATOM 2271 N N . PHE C 2 43 ? 19.868 8.685 16.091 1.00 8.91 115 PHE A N 1
ATOM 2272 C CA . PHE C 2 43 ? 19.158 7.413 16.281 1.00 8.12 115 PHE A CA 1
ATOM 2273 C C . PHE C 2 43 ? 19.641 6.397 15.239 1.00 8.50 115 PHE A C 1
ATOM 2274 O O . PHE C 2 43 ? 19.615 6.667 14.035 1.00 9.73 115 PHE A O 1
ATOM 2282 N N . LEU C 2 44 ? 20.111 5.244 15.713 1.00 7.25 116 LEU A N 1
ATOM 2283 C CA . LEU C 2 44 ? 20.737 4.235 14.842 1.00 7.60 116 LEU A CA 1
ATOM 2284 C C . LEU C 2 44 ? 19.876 3.010 14.548 1.00 7.60 116 LEU A C 1
ATOM 2285 O O . LEU C 2 44 ? 20.119 2.306 13.592 1.00 8.48 116 LEU A O 1
ATOM 2290 N N . GLY C 2 45 ? 18.921 2.730 15.409 1.00 7.40 117 GLY A N 1
ATOM 2291 C CA . GLY C 2 45 ? 18.075 1.568 15.253 1.00 7.69 117 GLY A CA 1
ATOM 2292 C C . GLY C 2 45 ? 17.477 1.151 16.581 1.00 7.15 117 GLY A C 1
ATOM 2293 O O . GLY C 2 45 ? 17.573 1.870 17.582 1.00 7.45 117 GLY A O 1
ATOM 2294 N N . MET C 2 46 ? 16.815 -0.011 16.582 1.00 6.92 118 MET A N 1
ATOM 2295 C CA . MET C 2 46 ? 16.132 -0.451 17.806 1.00 6.82 118 MET A CA 1
ATOM 2296 C C . MET C 2 46 ? 15.914 -1.945 17.769 1.00 6.69 118 MET A C 1
ATOM 2297 O O . MET C 2 46 ? 15.970 -2.580 16.714 1.00 7.54 118 MET A O 1
ATOM 2306 N N . VAL C 2 47 ? 15.651 -2.500 18.957 1.00 6.96 119 VAL A N 1
ATOM 2307 C CA . VAL C 2 47 ? 15.329 -3.924 19.104 1.00 6.59 119 VAL A CA 1
ATOM 2308 C C . VAL C 2 47 ? 14.050 -4.009 19.882 1.00 6.38 119 VAL A C 1
ATOM 2309 O O . VAL C 2 47 ? 13.993 -3.517 21.009 1.00 6.99 119 VAL A O 1
ATOM 2313 N N . PRO C 2 48 ? 13.005 -4.654 19.344 1.00 6.43 120 PRO A N 1
ATOM 2314 C CA . PRO C 2 48 ? 11.741 -4.801 20.085 1.00 6.67 120 PRO A CA 1
ATOM 2315 C C . PRO C 2 48 ? 11.882 -5.811 21.195 1.00 6.45 120 PRO A C 1
ATOM 2316 O O . PRO C 2 48 ? 12.516 -6.860 20.990 1.00 7.99 120 PRO A O 1
ATOM 2320 N N . THR C 2 49 ? 11.269 -5.541 22.352 1.00 6.61 121 THR A N 1
ATOM 2321 C CA . THR C 2 49 ? 11.409 -6.401 23.523 1.00 6.77 121 THR A CA 1
ATOM 2322 C C . THR C 2 49 ? 10.116 -6.700 24.264 1.00 6.20 121 THR A C 1
ATOM 2323 O O . THR C 2 49 ? 10.151 -7.059 25.424 1.00 6.79 121 THR A O 1
ATOM 2327 N N . ALA C 2 50 ? 8.974 -6.637 23.565 1.00 6.92 122 ALA A N 1
ATOM 2328 C CA . ALA C 2 50 ? 7.720 -7.156 24.077 1.00 7.04 122 ALA A CA 1
ATOM 2329 C C . ALA C 2 50 ? 7.436 -6.616 25.457 1.00 6.26 122 ALA A C 1
ATOM 2330 O O . ALA C 2 50 ? 7.585 -5.408 25.702 1.00 6.61 122 ALA A O 1
ATOM 2332 N N . PHE C 2 51 ? 6.956 -7.453 26.384 1.00 6.79 123 PHE A N 1
ATOM 2333 C CA . PHE C 2 51 ? 6.516 -6.979 27.689 1.00 6.66 123 PHE A CA 1
ATOM 2334 C C . PHE C 2 51 ? 7.719 -6.828 28.628 1.00 6.36 123 PHE A C 1
ATOM 2335 O O . PHE C 2 51 ? 8.379 -7.796 28.984 1.00 7.34 123 PHE A O 1
ATOM 2343 N N . ASN C 2 52 ? 7.955 -5.582 29.059 1.00 6.51 124 ASN A N 1
ATOM 2344 C CA . ASN C 2 52 ? 8.981 -5.313 30.094 1.00 6.91 124 ASN A CA 1
ATOM 2345 C C . ASN C 2 52 ? 10.311 -5.988 29.772 1.00 6.48 124 ASN A C 1
ATOM 2346 O O . ASN C 2 52 ? 10.839 -6.772 30.577 1.00 7.01 124 ASN A O 1
ATOM 2351 N N . GLY C 2 53 ? 10.868 -5.662 28.614 1.00 6.15 125 GLY A N 1
ATOM 2352 C CA . GLY C 2 53 ? 12.137 -6.231 28.255 1.00 6.70 125 GLY A CA 1
ATOM 2353 C C . GLY C 2 53 ? 13.267 -5.729 29.143 1.00 6.10 125 GLY A C 1
ATOM 2354 O O . GLY C 2 53 ? 13.214 -4.630 29.686 1.00 6.54 125 GLY A O 1
ATOM 2355 N N . HIS C 2 54 ? 14.302 -6.567 29.230 1.00 5.97 126 HIS A N 1
ATOM 2356 C CA . HIS C 2 54 ? 15.609 -6.220 29.773 1.00 6.19 126 HIS A CA 1
ATOM 2357 C C . HIS C 2 54 ? 16.653 -6.462 28.679 1.00 6.22 126 HIS A C 1
ATOM 2358 O O . HIS C 2 54 ? 16.427 -7.256 27.764 1.00 6.61 126 HIS A O 1
ATOM 2365 N N . VAL C 2 55 ? 17.791 -5.781 28.773 1.00 5.90 127 VAL A N 1
ATOM 2366 C CA . VAL C 2 55 ? 18.781 -5.825 27.727 1.00 6.13 127 VAL A CA 1
ATOM 2367 C C . VAL C 2 55 ? 20.186 -5.744 28.276 1.00 6.19 127 VAL A C 1
ATOM 2368 O O . VAL C 2 55 ? 20.440 -5.064 29.282 1.00 6.52 127 VAL A O 1
ATOM 2372 N N . GLN C 2 56 ? 21.128 -6.376 27.575 1.00 6.50 128 GLN A N 1
ATOM 2373 C CA . GLN C 2 56 ? 22.529 -6.148 27.817 1.00 7.14 128 GLN A CA 1
ATOM 2374 C C . GLN C 2 56 ? 23.245 -6.434 26.485 1.00 7.33 128 GLN A C 1
ATOM 2375 O O . GLN C 2 56 ? 22.682 -7.059 25.591 1.00 9.71 128 GLN A O 1
ATOM 2381 N N . VAL C 2 57 ? 24.466 -5.955 26.353 1.00 7.39 129 VAL A N 1
ATOM 2382 C CA . VAL C 2 57 ? 25.286 -6.252 25.193 1.00 7.56 129 VAL A CA 1
ATOM 2383 C C . VAL C 2 57 ? 26.355 -7.263 25.611 1.00 7.20 129 VAL A C 1
ATOM 2384 O O . VAL C 2 57 ? 26.885 -7.186 26.716 1.00 8.31 129 VAL A O 1
ATOM 2388 N N . SER C 2 58 ? 26.644 -8.239 24.769 1.00 7.44 130 SER A N 1
ATOM 2389 C CA . SER C 2 58 ? 27.635 -9.233 25.122 1.00 7.75 130 SER A CA 1
ATOM 2390 C C . SER C 2 58 ? 28.973 -8.534 25.397 1.00 7.98 130 SER A C 1
ATOM 2391 O O . SER C 2 58 ? 29.339 -7.529 24.765 1.00 8.43 130 SER A O 1
ATOM 2394 N N . ASN C 2 59 ? 29.750 -9.088 26.325 1.00 8.93 131 ASN A N 1
ATOM 2395 C CA . ASN C 2 59 ? 31.008 -8.446 26.706 1.00 8.71 131 ASN A CA 1
ATOM 2396 C C . ASN C 2 59 ? 31.965 -8.305 25.538 1.00 9.40 131 ASN A C 1
ATOM 2397 O O . ASN C 2 59 ? 32.785 -7.367 25.497 1.00 10.95 131 ASN A O 1
ATOM 2402 N N . ASP C 2 60 ? 31.889 -9.229 24.577 1.00 9.32 132 ASP A N 1
ATOM 2403 C CA . ASP C 2 60 ? 32.733 -9.165 23.374 1.00 10.16 132 ASP A CA 1
ATOM 2404 C C . ASP C 2 60 ? 32.187 -8.217 22.287 1.00 9.41 132 ASP A C 1
ATOM 2405 O O . ASP C 2 60 ? 32.825 -8.021 21.236 1.00 10.40 132 ASP A O 1
ATOM 2410 N N . GLY C 2 61 ? 31.049 -7.581 22.522 1.00 9.10 133 GLY A N 1
ATOM 2411 C CA . GLY C 2 61 ? 30.485 -6.584 21.645 1.00 8.72 133 GLY A CA 1
ATOM 2412 C C . GLY C 2 61 ? 29.766 -7.117 20.430 1.00 8.06 133 GLY A C 1
ATOM 2413 O O . GLY C 2 61 ? 29.269 -6.324 19.639 1.00 9.44 133 GLY A O 1
ATOM 2414 N N . LYS C 2 62 ? 29.675 -8.436 20.251 1.00 8.15 134 LYS A N 1
ATOM 2415 C CA . LYS C 2 62 ? 29.124 -9.003 19.017 1.00 8.40 134 LYS A CA 1
ATOM 2416 C C . LYS C 2 62 ? 27.608 -9.186 19.019 1.00 8.33 134 LYS A C 1
ATOM 2417 O O . LYS C 2 62 ? 27.011 -9.218 17.933 1.00 9.44 134 LYS A O 1
ATOM 2423 N N . LYS C 2 63 ? 26.997 -9.340 20.181 1.00 7.53 135 LYS A N 1
ATOM 2424 C CA . LYS C 2 63 ? 25.594 -9.706 20.272 1.00 7.56 135 LYS A CA 1
ATOM 2425 C C . LYS C 2 63 ? 24.893 -8.818 21.267 1.00 7.70 135 LYS A C 1
ATOM 2426 O O . LYS C 2 63 ? 25.502 -8.270 22.181 1.00 8.00 135 LYS A O 1
ATOM 2434 N N . ILE C 2 64 ? 23.594 -8.670 21.076 1.00 7.65 136 ILE A N 1
ATOM 2435 C CA . ILE C 2 64 ? 22.706 -8.062 22.062 1.00 7.24 136 ILE A CA 1
ATOM 2436 C C . ILE C 2 64 ? 21.855 -9.172 22.647 1.00 6.59 136 ILE A C 1
ATOM 2437 O O . ILE C 2 64 ? 21.331 -10.005 21.906 1.00 8.05 136 ILE A O 1
ATOM 2442 N N . TYR C 2 65 ? 21.710 -9.180 23.973 1.00 6.57 137 TYR A N 1
ATOM 2443 C CA . TYR C 2 65 ? 20.830 -10.142 24.623 1.00 6.60 137 TYR A CA 1
ATOM 2444 C C . TYR C 2 65 ? 19.620 -9.396 25.187 1.00 6.28 137 TYR A C 1
ATOM 2445 O O . TYR C 2 65 ? 19.773 -8.354 25.832 1.00 6.84 137 TYR A O 1
ATOM 2454 N N . THR C 2 66 ? 18.457 -9.959 24.968 1.00 6.52 138 THR A N 1
ATOM 2455 C CA . THR C 2 66 ? 17.253 -9.425 25.558 1.00 6.62 138 THR A CA 1
ATOM 2456 C C . THR C 2 66 ? 16.593 -10.511 26.417 1.00 6.89 138 THR A C 1
ATOM 2457 O O . THR C 2 66 ? 16.865 -11.716 26.233 1.00 7.52 138 THR A O 1
ATOM 2461 N N . MET C 2 67 ? 15.798 -10.091 27.383 1.00 6.62 139 MET A N 1
ATOM 2462 C CA . MET C 2 67 ? 15.007 -10.999 28.196 1.00 6.91 139 MET A CA 1
ATOM 2463 C C . MET C 2 67 ? 13.606 -10.420 28.199 1.00 6.90 139 MET A C 1
ATOM 2464 O O . MET C 2 67 ? 13.413 -9.228 28.460 1.00 7.28 139 MET A O 1
ATOM 2469 N N . THR C 2 68 ? 12.620 -11.268 27.929 1.00 6.66 140 THR A N 1
ATOM 2470 C CA . THR C 2 68 ? 11.244 -10.779 27.862 1.00 6.83 140 THR A CA 1
ATOM 2471 C C . THR C 2 68 ? 10.265 -11.910 28.120 1.00 6.61 140 THR A C 1
ATOM 2472 O O . THR C 2 68 ? 10.640 -13.056 28.323 1.00 7.61 140 THR A O 1
ATOM 2476 N N . THR C 2 69 ? 8.992 -11.523 28.118 1.00 7.57 141 THR A N 1
ATOM 2477 C CA . THR C 2 69 ? 7.865 -12.446 28.276 1.00 7.68 141 THR A CA 1
ATOM 2478 C C . THR C 2 69 ? 6.902 -12.249 27.113 1.00 8.23 141 THR A C 1
ATOM 2479 O O . THR C 2 69 ? 6.512 -11.109 26.815 1.00 8.24 141 THR A O 1
ATOM 2483 N N . TYR C 2 70 ? 6.475 -13.366 26.526 1.00 7.54 142 TYR A N 1
ATOM 2484 C CA . TYR C 2 70 ? 5.394 -13.444 25.530 1.00 8.76 142 TYR A CA 1
ATOM 2485 C C . TYR C 2 70 ? 4.248 -14.258 26.098 1.00 9.16 142 TYR A C 1
ATOM 2486 O O . TYR C 2 70 ? 4.439 -15.101 26.979 1.00 9.75 142 TYR A O 1
ATOM 2495 N N . HIS C 2 71 ? 3.048 -13.998 25.571 1.00 9.48 143 HIS A N 1
ATOM 2496 C CA . HIS C 2 71 ? 1.930 -14.947 25.704 1.00 9.91 143 HIS A CA 1
ATOM 2497 C C . HIS C 2 71 ? 1.327 -15.149 24.316 1.00 10.72 143 HIS A C 1
ATOM 2498 O O . HIS C 2 71 ? 1.357 -14.262 23.472 1.00 11.65 143 HIS A O 1
ATOM 2505 N N . GLU C 2 72 ? 0.700 -16.308 24.117 1.00 10.84 144 GLU A N 1
ATOM 2506 C CA . GLU C 2 72 ? 0.161 -16.627 22.809 1.00 11.57 144 GLU A CA 1
ATOM 2507 C C . GLU C 2 72 ? -0.788 -15.558 22.271 1.00 10.41 144 GLU A C 1
ATOM 2508 O O . GLU C 2 72 ? -0.866 -15.331 21.059 1.00 12.03 144 GLU A O 1
ATOM 2514 N N . ARG C 2 73 ? -1.591 -14.962 23.157 1.00 9.17 145 ARG A N 1
ATOM 2515 C CA . ARG C 2 73 ? -2.505 -13.902 22.804 1.00 8.98 145 ARG A CA 1
ATOM 2516 C C . ARG C 2 73 ? -2.305 -12.672 23.690 1.00 9.13 145 ARG A C 1
ATOM 2517 O O . ARG C 2 73 ? -3.244 -11.928 23.919 1.00 9.43 145 ARG A O 1
ATOM 2525 N N . ILE C 2 74 ? -1.061 -12.462 24.137 1.00 8.91 146 ILE A N 1
ATOM 2526 C CA . ILE C 2 74 ? -0.595 -11.284 24.870 1.00 8.36 146 ILE A CA 1
ATOM 2527 C C . ILE C 2 74 ? -1.146 -11.200 26.276 1.00 8.00 146 ILE A C 1
ATOM 2528 O O . ILE C 2 74 ? -0.398 -11.342 27.240 1.00 8.40 146 ILE A O 1
ATOM 2533 N N . THR C 2 75 ? -2.464 -11.001 26.376 1.00 8.07 147 THR A N 1
ATOM 2534 C CA . THR C 2 75 ? -3.166 -10.885 27.650 1.00 8.03 147 THR A CA 1
ATOM 2535 C C . THR C 2 75 ? -3.875 -12.189 28.047 1.00 8.75 147 THR A C 1
ATOM 2536 O O . THR C 2 75 ? -4.505 -12.245 29.100 1.00 9.22 147 THR A O 1
ATOM 2540 N N . ARG C 2 76 ? -3.729 -13.234 27.219 1.00 9.32 148 ARG A N 1
ATOM 2541 C CA . ARG C 2 76 ? -4.212 -14.584 27.564 1.00 9.14 148 ARG A CA 1
ATOM 2542 C C . ARG C 2 76 ? -3.347 -15.568 26.800 1.00 9.37 148 ARG A C 1
ATOM 2543 O O . ARG C 2 76 ? -2.544 -15.187 25.942 1.00 9.41 148 ARG A O 1
ATOM 2551 N N . GLY C 2 77 ? -3.488 -16.839 27.155 1.00 10.41 149 GLY A N 1
ATOM 2552 C CA . GLY C 2 77 ? -2.698 -17.878 26.515 1.00 11.06 149 GLY A CA 1
ATOM 2553 C C . GLY C 2 77 ? -1.407 -18.172 27.256 1.00 10.91 149 GLY A C 1
ATOM 2554 O O . GLY C 2 77 ? -1.044 -17.544 28.258 1.00 11.30 149 GLY A O 1
ATOM 2555 N N . LYS C 2 78 ? -0.694 -19.167 26.743 1.00 11.78 150 LYS A N 1
ATOM 2556 C CA . LYS C 2 78 ? 0.491 -19.688 27.403 1.00 11.70 150 LYS A CA 1
ATOM 2557 C C . LYS C 2 78 ? 1.610 -18.651 27.424 1.00 10.85 150 LYS A C 1
ATOM 2558 O O . LYS C 2 78 ? 1.896 -17.994 26.411 1.00 11.41 150 LYS A O 1
ATOM 2564 N N . ARG C 2 79 ? 2.273 -18.589 28.585 1.00 10.86 151 ARG A N 1
ATOM 2565 C CA . ARG C 2 79 ? 3.440 -17.741 28.793 1.00 10.68 151 ARG A CA 1
ATOM 2566 C C . ARG C 2 79 ? 4.728 -18.395 28.297 1.00 10.79 151 ARG A C 1
ATOM 2567 O O . ARG C 2 79 ? 4.980 -19.591 28.514 1.00 13.22 151 ARG A O 1
ATOM 2575 N N . SER C 2 80 ? 5.577 -17.586 27.689 1.00 9.94 152 SER A N 1
ATOM 2576 C CA . SER C 2 80 ? 6.930 -17.973 27.347 1.00 10.05 152 SER A CA 1
ATOM 2577 C C . SER C 2 80 ? 7.888 -16.871 27.784 1.00 8.49 152 SER A C 1
ATOM 2578 O O . SER C 2 80 ? 7.882 -15.797 27.196 1.00 9.20 152 SER A O 1
ATOM 2581 N N . ASP C 2 81 ? 8.705 -17.174 28.789 1.00 8.03 153 ASP A N 1
ATOM 2582 C CA . ASP C 2 81 ? 9.797 -16.305 29.219 1.00 7.90 153 ASP A CA 1
ATOM 2583 C C . ASP C 2 81 ? 11.009 -16.769 28.423 1.00 7.49 153 ASP A C 1
ATOM 2584 O O . ASP C 2 81 ? 11.302 -17.967 28.298 1.00 8.36 153 ASP A O 1
ATOM 2589 N N . VAL C 2 82 ? 11.780 -15.809 27.886 1.00 7.66 154 VAL A N 1
ATOM 2590 C CA . VAL C 2 82 ? 12.914 -16.108 27.019 1.00 7.42 154 VAL A CA 1
ATOM 2591 C C . VAL C 2 82 ? 14.060 -15.143 27.217 1.00 6.99 154 VAL A C 1
ATOM 2592 O O . VAL C 2 82 ? 13.866 -13.997 27.652 1.00 7.50 154 VAL A O 1
ATOM 2596 N N . VAL C 2 83 ? 15.234 -15.624 26.843 1.00 6.77 155 VAL A N 1
ATOM 2597 C CA . VAL C 2 83 ? 16.344 -14.777 26.415 1.00 7.22 155 VAL A CA 1
ATOM 2598 C C . VAL C 2 83 ? 16.418 -14.865 24.901 1.00 7.42 155 VAL A C 1
ATOM 2599 O O . VAL C 2 83 ? 16.264 -15.936 24.330 1.00 9.13 155 VAL A O 1
ATOM 2603 N N . GLU C 2 84 ? 16.635 -13.725 24.245 1.00 7.00 156 GLU A N 1
ATOM 2604 C CA . GLU C 2 84 ? 16.907 -13.719 22.818 1.00 7.52 156 GLU A CA 1
ATOM 2605 C C . GLU C 2 84 ? 18.329 -13.198 22.553 1.00 7.10 156 GLU A C 1
ATOM 2606 O O . GLU C 2 84 ? 18.796 -12.267 23.226 1.00 8.03 156 GLU A O 1
ATOM 2612 N N . VAL C 2 85 ? 18.973 -13.813 21.571 1.00 7.77 157 VAL A N 1
ATOM 2613 C CA . VAL C 2 85 ? 20.257 -13.357 21.055 1.00 7.60 157 VAL A CA 1
ATOM 2614 C C . VAL C 2 85 ? 20.003 -12.693 19.725 1.00 7.20 157 VAL A C 1
ATOM 2615 O O . VAL C 2 85 ? 19.410 -13.298 18.847 1.00 8.44 157 VAL A O 1
ATOM 2619 N N . TRP C 2 86 ? 20.515 -11.460 19.620 1.00 7.49 158 TRP A N 1
ATOM 2620 C CA . TRP C 2 86 ? 20.414 -10.629 18.421 1.00 6.94 158 TRP A CA 1
ATOM 2621 C C . TRP C 2 86 ? 21.815 -10.263 17.942 1.00 7.85 158 TRP A C 1
ATOM 2622 O O . TRP C 2 86 ? 22.730 -10.062 18.750 1.00 8.29 158 TRP A O 1
ATOM 2633 N N . ASP C 2 87 ? 21.992 -10.140 16.641 1.00 7.47 159 ASP A N 1
ATOM 2634 C CA . ASP C 2 87 ? 23.255 -9.635 16.118 1.00 7.55 159 ASP A CA 1
ATOM 2635 C C . ASP C 2 87 ? 23.375 -8.162 16.415 1.00 7.33 159 ASP A C 1
ATOM 2636 O O . ASP C 2 87 ? 22.475 -7.367 16.141 1.00 8.04 159 ASP A O 1
ATOM 2641 N N . ALA C 2 88 ? 24.513 -7.744 16.966 1.00 8.03 160 ALA A N 1
ATOM 2642 C CA . ALA C 2 88 ? 24.672 -6.347 17.346 1.00 9.06 160 ALA A CA 1
ATOM 2643 C C . ALA C 2 88 ? 24.767 -5.397 16.182 1.00 8.63 160 ALA A C 1
ATOM 2644 O O . ALA C 2 88 ? 24.391 -4.249 16.309 1.00 12.24 160 ALA A O 1
ATOM 2646 N N . ASP C 2 89 ? 25.298 -5.829 15.049 1.00 8.31 161 ASP A N 1
ATOM 2647 C CA . ASP C 2 89 ? 25.482 -4.926 13.913 1.00 8.73 161 ASP A CA 1
ATOM 2648 C C . ASP C 2 89 ? 24.282 -4.908 12.965 1.00 7.96 161 ASP A C 1
ATOM 2649 O O . ASP C 2 89 ? 23.924 -3.866 12.426 1.00 9.61 161 ASP A O 1
ATOM 2654 N N . LYS C 2 90 ? 23.643 -6.062 12.768 1.00 8.03 162 LYS A N 1
ATOM 2655 C CA A LYS C 2 90 ? 22.481 -6.147 11.906 0.70 8.06 162 LYS A CA 1
ATOM 2656 C CA B LYS C 2 90 ? 22.478 -6.141 11.901 0.30 8.70 162 LYS A CA 1
ATOM 2657 C C . LYS C 2 90 ? 21.164 -5.897 12.672 1.00 8.55 162 LYS A C 1
ATOM 2658 O O . LYS C 2 90 ? 20.127 -5.685 12.046 1.00 8.77 162 LYS A O 1
ATOM 2669 N N . LEU C 2 91 ? 21.204 -5.919 14.001 1.00 8.23 163 LEU A N 1
ATOM 2670 C CA . LEU C 2 91 ? 20.013 -5.748 14.837 1.00 7.60 163 LEU A CA 1
ATOM 2671 C C . LEU C 2 91 ? 18.904 -6.713 14.374 1.00 7.80 163 LEU A C 1
ATOM 2672 O O . LEU C 2 91 ? 17.720 -6.333 14.258 1.00 8.12 163 LEU A O 1
ATOM 2677 N N . THR C 2 92 ? 19.310 -7.982 14.187 1.00 8.39 164 THR A N 1
ATOM 2678 C CA . THR C 2 92 ? 18.419 -9.065 13.798 1.00 8.54 164 THR A CA 1
ATOM 2679 C C . THR C 2 92 ? 18.378 -10.154 14.836 1.00 7.96 164 THR A C 1
ATOM 2680 O O . THR C 2 92 ? 19.367 -10.453 15.489 1.00 8.92 164 THR A O 1
ATOM 2684 N N . PHE C 2 93 ? 17.223 -10.802 14.919 1.00 8.37 165 PHE A N 1
ATOM 2685 C CA . PHE C 2 93 ? 17.041 -11.926 15.820 1.00 8.10 165 PHE A CA 1
ATOM 2686 C C . PHE C 2 93 ? 17.781 -13.149 15.330 1.00 8.90 165 PHE A C 1
ATOM 2687 O O . PHE C 2 93 ? 17.688 -13.506 14.148 1.00 9.63 165 PHE A O 1
ATOM 2695 N N . GLU C 2 94 ? 18.473 -13.804 16.238 1.00 7.97 166 GLU A N 1
ATOM 2696 C CA . GLU C 2 94 ? 19.198 -15.039 15.925 1.00 8.80 166 GLU A CA 1
ATOM 2697 C C . GLU C 2 94 ? 18.666 -16.268 16.616 1.00 9.03 166 GLU A C 1
ATOM 2698 O O . GLU C 2 94 ? 18.476 -17.299 15.980 1.00 12.84 166 GLU A O 1
ATOM 2704 N N . LYS C 2 95 ? 18.437 -16.219 17.931 1.00 8.81 167 LYS A N 1
ATOM 2705 C CA . LYS C 2 95 ? 17.986 -17.409 18.623 1.00 9.94 167 LYS A CA 1
ATOM 2706 C C . LYS C 2 95 ? 17.253 -17.055 19.903 1.00 8.73 167 LYS A C 1
ATOM 2707 O O . LYS C 2 95 ? 17.499 -16.044 20.552 1.00 9.27 167 LYS A O 1
ATOM 2713 N N . GLU C 2 96 ? 16.308 -17.921 20.235 1.00 8.61 168 GLU A N 1
ATOM 2714 C CA . GLU C 2 96 ? 15.536 -17.868 21.447 1.00 8.82 168 GLU A CA 1
ATOM 2715 C C . GLU C 2 96 ? 15.979 -18.975 22.395 1.00 8.72 168 GLU A C 1
ATOM 2716 O O . GLU C 2 96 ? 16.138 -20.120 21.983 1.00 10.70 168 GLU A O 1
ATOM 2722 N N . ILE C 2 97 ? 16.165 -18.621 23.661 1.00 8.46 169 ILE A N 1
ATOM 2723 C CA . ILE C 2 97 ? 16.553 -19.531 24.727 1.00 8.57 169 ILE A CA 1
ATOM 2724 C C . ILE C 2 97 ? 15.399 -19.559 25.726 1.00 8.23 169 ILE A C 1
ATOM 2725 O O . ILE C 2 97 ? 15.016 -18.535 26.287 1.00 8.18 169 ILE A O 1
ATOM 2730 N N . SER C 2 98 ? 14.803 -20.733 25.905 1.00 8.39 170 SER A N 1
ATOM 2731 C CA . SER C 2 98 ? 13.671 -20.874 26.807 1.00 8.44 170 SER A CA 1
ATOM 2732 C C . SER C 2 98 ? 14.100 -20.760 28.260 1.00 8.47 170 SER A C 1
ATOM 2733 O O . SER C 2 98 ? 15.056 -21.411 28.681 1.00 10.73 170 SER A O 1
ATOM 2736 N N . LEU C 2 99 ? 13.319 -20.016 29.045 1.00 8.67 171 LEU A N 1
ATOM 2737 C CA . LEU C 2 99 ? 13.509 -19.888 30.471 1.00 8.03 171 LEU A CA 1
ATOM 2738 C C . LEU C 2 99 ? 12.295 -20.503 31.187 1.00 8.65 171 LEU A C 1
ATOM 2739 O O . LEU C 2 99 ? 11.200 -20.523 30.617 1.00 9.75 171 LEU A O 1
ATOM 2744 N N . PRO C 2 100 ? 12.437 -20.894 32.450 1.00 9.41 172 PRO A N 1
ATOM 2745 C CA . PRO C 2 100 ? 11.253 -21.201 33.231 1.00 10.36 172 PRO A CA 1
ATOM 2746 C C . PRO C 2 100 ? 10.429 -19.910 33.399 1.00 8.96 172 PRO A C 1
ATOM 2747 O O . PRO C 2 100 ? 10.994 -18.813 33.392 1.00 9.18 172 PRO A O 1
ATOM 2751 N N . PRO C 2 101 ? 9.113 -20.018 33.601 1.00 9.11 173 PRO A N 1
ATOM 2752 C CA . PRO C 2 101 ? 8.214 -18.839 33.585 1.00 9.29 173 PRO A CA 1
ATOM 2753 C C . PRO C 2 101 ? 8.211 -18.071 34.900 1.00 9.02 173 PRO A C 1
ATOM 2754 O O . PRO C 2 101 ? 7.187 -17.926 35.555 1.00 11.73 173 PRO A O 1
ATOM 2758 N N . LYS C 2 102 ? 9.398 -17.581 35.262 1.00 8.59 174 LYS A N 1
ATOM 2759 C CA . LYS C 2 102 ? 9.608 -16.857 36.512 1.00 8.30 174 LYS A CA 1
ATOM 2760 C C . LYS C 2 102 ? 10.685 -15.801 36.370 1.00 7.48 174 LYS A C 1
ATOM 2761 O O . LYS C 2 102 ? 11.204 -15.316 37.356 1.00 8.59 174 LYS A O 1
ATOM 2767 N N . ARG C 2 103 ? 11.051 -15.403 35.139 1.00 7.37 175 ARG A N 1
ATOM 2768 C CA . ARG C 2 103 ? 12.057 -14.349 35.015 1.00 7.35 175 ARG A CA 1
ATOM 2769 C C . ARG C 2 103 ? 11.521 -13.080 35.677 1.00 6.98 175 ARG A C 1
ATOM 2770 O O . ARG C 2 103 ? 10.324 -12.792 35.612 1.00 7.68 175 ARG A O 1
ATOM 2778 N N . VAL C 2 104 ? 12.401 -12.258 36.274 1.00 7.44 176 VAL A N 1
ATOM 2779 C CA . VAL C 2 104 ? 11.926 -11.059 36.958 1.00 7.21 176 VAL A CA 1
ATOM 2780 C C . VAL C 2 104 ? 11.251 -10.114 35.990 1.00 7.48 176 VAL A C 1
ATOM 2781 O O . VAL C 2 104 ? 11.805 -9.759 34.942 1.00 7.20 176 VAL A O 1
ATOM 2785 N N . GLN C 2 105 ? 10.049 -9.663 36.385 1.00 7.07 177 GLN A N 1
ATOM 2786 C CA . GLN C 2 105 ? 9.333 -8.583 35.737 1.00 7.10 177 GLN A CA 1
ATOM 2787 C C . GLN C 2 105 ? 9.424 -7.404 36.683 1.00 7.21 177 GLN A C 1
ATOM 2788 O O . GLN C 2 105 ? 8.951 -7.440 37.814 1.00 7.61 177 GLN A O 1
ATOM 2794 N N . GLY C 2 106 ? 10.111 -6.364 36.227 1.00 7.61 178 GLY A N 1
ATOM 2795 C CA . GLY C 2 106 ? 10.353 -5.200 37.059 1.00 8.30 178 GLY A CA 1
ATOM 2796 C C . GLY C 2 106 ? 11.213 -4.168 36.319 1.00 7.20 178 GLY A C 1
ATOM 2797 O O . GLY C 2 106 ? 11.645 -4.365 35.185 1.00 7.63 178 GLY A O 1
ATOM 2798 N N . LEU C 2 107 ? 11.440 -3.056 36.988 1.00 7.38 179 LEU A N 1
ATOM 2799 C CA . LEU C 2 107 ? 12.219 -1.967 36.445 1.00 7.42 179 LEU A CA 1
ATOM 2800 C C . LEU C 2 107 ? 13.632 -2.404 36.172 1.00 6.69 179 LEU A C 1
ATOM 2801 O O . LEU C 2 107 ? 14.195 -3.338 36.756 1.00 7.60 179 LEU A O 1
ATOM 2806 N N . ASN C 2 108 ? 14.252 -1.678 35.237 1.00 7.12 180 ASN A N 1
ATOM 2807 C CA . ASN C 2 108 ? 15.530 -2.074 34.610 1.00 6.56 180 ASN A CA 1
ATOM 2808 C C . ASN C 2 108 ? 16.783 -1.679 35.395 1.00 6.70 180 ASN A C 1
ATOM 2809 O O . ASN C 2 108 ? 17.664 -0.960 34.904 1.00 7.45 180 ASN A O 1
ATOM 2814 N N . TYR C 2 109 ? 16.897 -2.219 36.619 1.00 6.66 181 TYR A N 1
ATOM 2815 C CA . TYR C 2 109 ? 18.191 -2.199 37.292 1.00 6.77 181 TYR A CA 1
ATOM 2816 C C . TYR C 2 109 ? 19.196 -3.092 36.554 1.00 6.30 181 TYR A C 1
ATOM 2817 O O . TYR C 2 109 ? 18.824 -4.204 36.137 1.00 6.76 181 TYR A O 1
ATOM 2826 N N . ASP C 2 110 ? 20.443 -2.660 36.455 1.00 6.23 182 ASP A N 1
ATOM 2827 C CA . ASP C 2 110 ? 21.448 -3.454 35.759 1.00 6.80 182 ASP A CA 1
ATOM 2828 C C . ASP C 2 110 ? 21.499 -4.893 36.325 1.00 6.43 182 ASP A C 1
ATOM 2829 O O . ASP C 2 110 ? 21.660 -5.831 35.559 1.00 6.86 182 ASP A O 1
ATOM 2834 N N . GLY C 2 111 ? 21.447 -5.019 37.639 1.00 6.50 183 GLY A N 1
ATOM 2835 C CA . GLY C 2 111 ? 21.730 -6.275 38.271 1.00 7.26 183 GLY A CA 1
ATOM 2836 C C . GLY C 2 111 ? 20.669 -7.356 38.107 1.00 7.07 183 GLY A C 1
ATOM 2837 O O . GLY C 2 111 ? 20.829 -8.459 38.642 1.00 7.72 183 GLY A O 1
ATOM 2838 N N . LEU C 2 112 ? 19.587 -7.081 37.375 1.00 6.84 184 LEU A N 1
ATOM 2839 C CA . LEU C 2 112 ? 18.598 -8.110 37.117 1.00 6.60 184 LEU A CA 1
ATOM 2840 C C . LEU C 2 112 ? 18.951 -8.989 35.920 1.00 6.58 184 LEU A C 1
ATOM 2841 O O . LEU C 2 112 ? 18.335 -10.050 35.741 1.00 6.92 184 LEU A O 1
ATOM 2846 N N . PHE C 2 113 ? 19.887 -8.551 35.082 1.00 6.51 185 PHE A N 1
ATOM 2847 C CA . PHE C 2 113 ? 20.171 -9.254 33.828 1.00 6.50 185 PHE A CA 1
ATOM 2848 C C . PHE C 2 113 ? 21.611 -8.927 33.462 1.00 6.65 185 PHE A C 1
ATOM 2849 O O . PHE C 2 113 ? 21.922 -7.839 32.982 1.00 6.94 185 PHE A O 1
ATOM 2857 N N . ARG C 2 114 ? 22.512 -9.869 33.786 1.00 6.69 186 ARG A N 1
ATOM 2858 C CA . ARG C 2 114 ? 23.955 -9.633 33.718 1.00 6.72 186 ARG A CA 1
ATOM 2859 C C . ARG C 2 114 ? 24.644 -10.831 32.997 1.00 7.41 186 ARG A C 1
ATOM 2860 O O . ARG C 2 114 ? 23.957 -11.722 32.463 1.00 7.50 186 ARG A O 1
ATOM 2868 N N . GLN C 2 115 ? 25.960 -10.839 33.012 1.00 7.58 187 GLN A N 1
ATOM 2869 C CA . GLN C 2 115 ? 26.705 -11.940 32.404 1.00 7.81 187 GLN A CA 1
ATOM 2870 C C . GLN C 2 115 ? 27.995 -12.119 33.169 1.00 7.96 187 GLN A C 1
ATOM 2871 O O . GLN C 2 115 ? 28.449 -11.219 33.856 1.00 8.68 187 GLN A O 1
ATOM 2877 N N . THR C 2 116 ? 28.601 -13.307 33.041 1.00 7.66 188 THR A N 1
ATOM 2878 C CA . THR C 2 116 ? 29.885 -13.528 33.618 1.00 7.91 188 THR A CA 1
ATOM 2879 C C . THR C 2 116 ? 30.924 -12.669 32.900 1.00 8.21 188 THR A C 1
ATOM 2880 O O . THR C 2 116 ? 30.770 -12.297 31.741 1.00 8.65 188 THR A O 1
ATOM 2884 N N . THR C 2 117 ? 32.042 -12.389 33.576 1.00 8.96 189 THR A N 1
ATOM 2885 C CA . THR C 2 117 ? 33.099 -11.573 32.978 1.00 9.06 189 THR A CA 1
ATOM 2886 C C . THR C 2 117 ? 33.557 -12.162 31.664 1.00 10.01 189 THR A C 1
ATOM 2887 O O . THR C 2 117 ? 33.787 -11.428 30.698 1.00 11.27 189 THR A O 1
ATOM 2891 N N . ASP C 2 118 ? 33.694 -13.496 31.590 1.00 9.23 190 ASP A N 1
ATOM 2892 C CA . ASP C 2 118 ? 34.129 -14.155 30.364 1.00 10.72 190 ASP A CA 1
ATOM 2893 C C . ASP C 2 118 ? 33.094 -14.196 29.270 1.00 9.84 190 ASP A C 1
ATOM 2894 O O . ASP C 2 118 ? 33.408 -14.614 28.162 1.00 11.45 190 ASP A O 1
ATOM 2899 N N . GLY C 2 119 ? 31.876 -13.751 29.530 1.00 9.70 191 GLY A N 1
ATOM 2900 C CA . GLY C 2 119 ? 30.816 -13.684 28.567 1.00 9.15 191 GLY A CA 1
ATOM 2901 C C . GLY C 2 119 ? 30.166 -15.005 28.216 1.00 9.12 191 GLY A C 1
ATOM 2902 O O . GLY C 2 119 ? 29.267 -15.032 27.374 1.00 9.64 191 GLY A O 1
ATOM 2903 N N . LYS C 2 120 ? 30.572 -16.103 28.859 1.00 9.27 192 LYS A N 1
ATOM 2904 C CA . LYS C 2 120 ? 30.025 -17.383 28.438 1.00 9.22 192 LYS A CA 1
ATOM 2905 C C . LYS C 2 120 ? 28.647 -17.670 29.020 1.00 9.04 192 LYS A C 1
ATOM 2906 O O . LYS C 2 120 ? 27.918 -18.512 28.485 1.00 9.43 192 LYS A O 1
ATOM 2917 N N . PHE C 2 121 ? 28.283 -17.036 30.139 1.00 8.04 193 PHE A N 1
ATOM 2918 C CA . PHE C 2 121 ? 27.010 -17.298 30.795 1.00 7.80 193 PHE A CA 1
ATOM 2919 C C . PHE C 2 121 ? 26.270 -15.999 31.053 1.00 7.85 193 PHE A C 1
ATOM 2920 O O . PHE C 2 121 ? 26.863 -15.010 31.499 1.00 8.59 193 PHE A O 1
ATOM 2928 N N . ILE C 2 122 ? 24.982 -16.039 30.755 1.00 7.52 194 ILE A N 1
ATOM 2929 C CA . ILE C 2 122 ? 24.044 -15.010 31.174 1.00 7.16 194 ILE A CA 1
ATOM 2930 C C . ILE C 2 122 ? 23.522 -15.393 32.564 1.00 7.63 194 ILE A C 1
ATOM 2931 O O . ILE C 2 122 ? 23.227 -16.563 32.826 1.00 8.18 194 ILE A O 1
ATOM 2936 N N . VAL C 2 123 ? 23.437 -14.392 33.427 1.00 7.12 195 VAL A N 1
ATOM 2937 C CA . VAL C 2 123 ? 23.067 -14.597 34.824 1.00 7.36 195 VAL A CA 1
ATOM 2938 C C . VAL C 2 123 ? 21.910 -13.647 35.111 1.00 7.38 195 VAL A C 1
ATOM 2939 O O . VAL C 2 123 ? 22.074 -12.422 35.007 1.00 7.90 195 VAL A O 1
ATOM 2943 N N . LEU C 2 124 ? 20.741 -14.204 35.449 1.00 7.30 196 LEU A N 1
ATOM 2944 C CA . LEU C 2 124 ? 19.512 -13.407 35.496 1.00 7.25 196 LEU A CA 1
ATOM 2945 C C . LEU C 2 124 ? 18.763 -13.686 36.798 1.00 6.87 196 LEU A C 1
ATOM 2946 O O . LEU C 2 124 ? 18.851 -14.756 37.384 1.00 8.55 196 LEU A O 1
ATOM 2951 N N . GLN C 2 125 ? 17.974 -12.690 37.220 1.00 6.97 197 GLN A N 1
ATOM 2952 C CA . GLN C 2 125 ? 17.183 -12.807 38.412 1.00 6.47 197 GLN A CA 1
ATOM 2953 C C . GLN C 2 125 ? 15.796 -13.379 38.113 1.00 7.38 197 GLN A C 1
ATOM 2954 O O . GLN C 2 125 ? 15.105 -12.909 37.214 1.00 7.79 197 GLN A O 1
ATOM 2960 N N . ASN C 2 126 ? 15.392 -14.366 38.916 1.00 7.60 198 ASN A N 1
ATOM 2961 C CA . ASN C 2 126 ? 14.053 -14.930 38.874 1.00 7.70 198 ASN A CA 1
ATOM 2962 C C . ASN C 2 126 ? 13.262 -14.481 40.095 1.00 8.51 198 ASN A C 1
ATOM 2963 O O . ASN C 2 126 ? 13.828 -14.255 41.177 1.00 8.26 198 ASN A O 1
ATOM 2968 N N . ALA C 2 127 ? 11.943 -14.428 39.948 1.00 7.85 199 ALA A N 1
ATOM 2969 C CA . ALA C 2 127 ? 11.044 -14.221 41.072 1.00 8.95 199 ALA A CA 1
ATOM 2970 C C . ALA C 2 127 ? 9.720 -14.885 40.746 1.00 10.19 199 ALA A C 1
ATOM 2971 O O . ALA C 2 127 ? 9.074 -14.537 39.758 1.00 10.63 199 ALA A O 1
ATOM 2973 N N . SER C 2 128 ? 9.291 -15.815 41.609 1.00 11.95 200 SER A N 1
ATOM 2974 C CA . SER C 2 128 ? 8.075 -16.546 41.346 1.00 14.59 200 SER A CA 1
ATOM 2975 C C . SER C 2 128 ? 6.864 -16.370 42.302 1.00 14.72 200 SER A C 1
ATOM 2976 O O . SER C 2 128 ? 5.839 -16.987 42.002 1.00 16.14 200 SER A O 1
ATOM 2979 N N . PRO C 2 129 ? 6.914 -15.675 43.447 1.00 12.88 201 PRO A N 1
ATOM 2980 C CA . PRO C 2 129 ? 7.864 -14.635 43.855 1.00 12.59 201 PRO A CA 1
ATOM 2981 C C . PRO C 2 129 ? 9.105 -15.108 44.587 1.00 11.73 201 PRO A C 1
ATOM 2982 O O . PRO C 2 129 ? 9.959 -14.285 44.899 1.00 13.43 201 PRO A O 1
ATOM 2986 N N . ALA C 2 130 ? 9.225 -16.399 44.890 1.00 12.53 202 ALA A N 1
ATOM 2987 C CA . ALA C 2 130 ? 10.458 -16.911 45.522 1.00 12.88 202 ALA A CA 1
ATOM 2988 C C . ALA C 2 130 ? 11.596 -16.561 44.586 1.00 10.99 202 ALA A C 1
ATOM 2989 O O . ALA C 2 130 ? 11.435 -16.652 43.341 1.00 12.00 202 ALA A O 1
ATOM 2991 N N . THR C 2 131 ? 12.754 -16.143 45.123 1.00 10.36 203 THR A N 1
ATOM 2992 C CA . THR C 2 131 ? 13.835 -15.703 44.278 1.00 9.51 203 THR A CA 1
ATOM 2993 C C . THR C 2 131 ? 14.878 -16.790 44.087 1.00 8.87 203 THR A C 1
ATOM 2994 O O . THR C 2 131 ? 15.145 -17.611 44.959 1.00 10.33 203 THR A O 1
ATOM 2998 N N . SER C 2 132 ? 15.451 -16.781 42.901 1.00 8.57 204 SER A N 1
ATOM 2999 C CA . SER C 2 132 ? 16.603 -17.615 42.563 1.00 8.43 204 SER A CA 1
ATOM 3000 C C . SER C 2 132 ? 17.329 -16.931 41.401 1.00 8.40 204 SER A C 1
ATOM 3001 O O . SER C 2 132 ? 16.766 -16.020 40.798 1.00 8.09 204 SER A O 1
ATOM 3004 N N . ILE C 2 133 ? 18.529 -17.399 41.110 1.00 8.41 205 ILE A N 1
ATOM 3005 C CA . ILE C 2 133 ? 19.323 -16.867 39.998 1.00 8.16 205 ILE A CA 1
ATOM 3006 C C . ILE C 2 133 ? 19.370 -17.942 38.917 1.00 8.43 205 ILE A C 1
ATOM 3007 O O . ILE C 2 133 ? 19.737 -19.087 39.177 1.00 10.92 205 ILE A O 1
ATOM 3012 N N . GLY C 2 134 ? 19.051 -17.556 37.687 1.00 7.55 206 GLY A N 1
ATOM 3013 C CA . GLY C 2 134 ? 19.110 -18.443 36.549 1.00 8.09 206 GLY A CA 1
ATOM 3014 C C . GLY C 2 134 ? 20.380 -18.251 35.732 1.00 7.79 206 GLY A C 1
ATOM 3015 O O . GLY C 2 134 ? 20.859 -17.129 35.579 1.00 7.85 206 GLY A O 1
ATOM 3016 N N . ILE C 2 135 ? 20.919 -19.354 35.226 1.00 7.62 207 ILE A N 1
ATOM 3017 C CA . ILE C 2 135 ? 22.129 -19.345 34.428 1.00 7.81 207 ILE A CA 1
ATOM 3018 C C . ILE C 2 135 ? 21.800 -19.870 33.042 1.00 7.95 207 ILE A C 1
ATOM 3019 O O . ILE C 2 135 ? 21.272 -20.993 32.899 1.00 8.45 207 ILE A O 1
ATOM 3024 N N . VAL C 2 136 ? 22.160 -19.105 32.026 1.00 7.44 208 VAL A N 1
ATOM 3025 C CA . VAL C 2 136 ? 22.021 -19.461 30.646 1.00 8.69 208 VAL A CA 1
ATOM 3026 C C . VAL C 2 136 ? 23.404 -19.617 30.013 1.00 8.13 208 VAL A C 1
ATOM 3027 O O . VAL C 2 136 ? 24.233 -18.714 30.096 1.00 8.16 208 VAL A O 1
ATOM 3031 N N . ASP C 2 137 ? 23.620 -20.777 29.383 1.00 8.68 209 ASP A N 1
ATOM 3032 C CA . ASP C 2 137 ? 24.807 -21.046 28.596 1.00 9.50 209 ASP A CA 1
ATOM 3033 C C . ASP C 2 137 ? 24.570 -20.497 27.202 1.00 10.08 209 ASP A C 1
ATOM 3034 O O . ASP C 2 137 ? 23.721 -20.980 26.465 1.00 10.41 209 ASP A O 1
ATOM 3039 N N . VAL C 2 138 ? 25.290 -19.432 26.853 1.00 10.05 210 VAL A N 1
ATOM 3040 C CA . VAL C 2 138 ? 25.078 -18.742 25.588 1.00 12.61 210 VAL A CA 1
ATOM 3041 C C . VAL C 2 138 ? 25.366 -19.630 24.391 1.00 13.63 210 VAL A C 1
ATOM 3042 O O . VAL C 2 138 ? 24.539 -19.705 23.474 1.00 15.71 210 VAL A O 1
ATOM 3046 N N . ALA C 2 139 ? 26.513 -20.293 24.425 1.00 15.13 211 ALA A N 1
ATOM 3047 C CA . ALA C 2 139 ? 26.914 -21.141 23.298 1.00 15.95 211 ALA A CA 1
ATOM 3048 C C . ALA C 2 139 ? 25.891 -22.259 23.041 1.00 15.16 211 ALA A C 1
ATOM 3049 O O . ALA C 2 139 ? 25.515 -22.551 21.887 1.00 17.87 211 ALA A O 1
ATOM 3051 N N . LYS C 2 140 ? 25.472 -22.919 24.107 1.00 13.57 212 LYS A N 1
ATOM 3052 C CA . LYS C 2 140 ? 24.510 -24.037 24.002 1.00 12.82 212 LYS A CA 1
ATOM 3053 C C . LYS C 2 140 ? 23.080 -23.556 23.763 1.00 13.00 212 LYS A C 1
ATOM 3054 O O . LYS C 2 140 ? 22.224 -24.340 23.347 1.00 15.93 212 LYS A O 1
ATOM 3060 N N . GLY C 2 141 ? 22.800 -22.300 24.083 1.00 11.82 213 GLY A N 1
ATOM 3061 C CA . GLY C 2 141 ? 21.446 -21.768 23.965 1.00 12.65 213 GLY A CA 1
ATOM 3062 C C . GLY C 2 141 ? 20.477 -22.411 24.935 1.00 11.84 213 GLY A C 1
ATOM 3063 O O . GLY C 2 141 ? 19.332 -22.649 24.563 1.00 13.49 213 GLY A O 1
ATOM 3064 N N . ASP C 2 142 ? 20.919 -22.678 26.169 1.00 11.27 214 ASP A N 1
ATOM 3065 C CA . ASP C 2 142 ? 20.145 -23.429 27.146 1.00 10.29 214 ASP A CA 1
ATOM 3066 C C . ASP C 2 142 ? 20.206 -22.799 28.544 1.00 10.22 214 ASP A C 1
ATOM 3067 O O . ASP C 2 142 ? 21.252 -22.312 28.947 1.00 10.22 214 ASP A O 1
ATOM 3072 N N . TYR C 2 143 ? 19.115 -22.920 29.287 1.00 10.46 215 TYR A N 1
ATOM 3073 C CA . TYR C 2 143 ? 19.044 -22.640 30.725 1.00 9.14 215 TYR A CA 1
ATOM 3074 C C . TYR C 2 143 ? 19.660 -23.869 31.416 1.00 9.45 215 TYR A C 1
ATOM 3075 O O . TYR C 2 143 ? 19.120 -24.959 31.327 1.00 13.49 215 TYR A O 1
ATOM 3084 N N . VAL C 2 144 ? 20.757 -23.678 32.133 1.00 9.35 216 VAL A N 1
ATOM 3085 C CA . VAL C 2 144 ? 21.550 -24.800 32.639 1.00 9.81 216 VAL A CA 1
ATOM 3086 C C . VAL C 2 144 ? 21.622 -24.904 34.151 1.00 10.26 216 VAL A C 1
ATOM 3087 O O . VAL C 2 144 ? 22.086 -25.943 34.648 1.00 11.32 216 VAL A O 1
ATOM 3091 N N . GLU C 2 145 ? 21.231 -23.875 34.903 1.00 9.49 217 GLU A N 1
ATOM 3092 C CA . GLU C 2 145 ? 21.385 -23.948 36.355 1.00 10.05 217 GLU A CA 1
ATOM 3093 C C . GLU C 2 145 ? 20.380 -22.973 36.956 1.00 9.22 217 GLU A C 1
ATOM 3094 O O . GLU C 2 145 ? 20.064 -21.925 36.382 1.00 9.49 217 GLU A O 1
ATOM 3100 N N . ASP C 2 146 ? 19.910 -23.339 38.138 1.00 11.07 218 ASP A N 1
ATOM 3101 C CA . ASP C 2 146 ? 18.972 -22.532 38.908 1.00 11.53 218 ASP A CA 1
ATOM 3102 C C . ASP C 2 146 ? 19.527 -22.478 40.331 1.00 10.31 218 ASP A C 1
ATOM 3103 O O . ASP C 2 146 ? 19.574 -23.483 41.025 1.00 12.59 218 ASP A O 1
ATOM 3108 N N . VAL C 2 147 ? 19.996 -21.309 40.748 1.00 9.84 219 VAL A N 1
ATOM 3109 C CA . VAL C 2 147 ? 20.745 -21.157 42.005 1.00 9.51 219 VAL A CA 1
ATOM 3110 C C . VAL C 2 147 ? 19.744 -20.865 43.105 1.00 10.04 219 VAL A C 1
ATOM 3111 O O . VAL C 2 147 ? 19.429 -19.708 43.415 1.00 10.70 219 VAL A O 1
ATOM 3115 N N . THR C 2 148 ? 19.221 -21.931 43.694 1.00 10.66 220 THR A N 1
ATOM 3116 C CA . THR C 2 148 ? 18.323 -21.818 44.847 1.00 11.50 220 THR A CA 1
ATOM 3117 C C . THR C 2 148 ? 19.045 -21.383 46.109 1.00 10.69 220 THR A C 1
ATOM 3118 O O . THR C 2 148 ? 18.385 -20.927 47.044 1.00 11.39 220 THR A O 1
ATOM 3122 N N . ALA C 2 149 ? 20.381 -21.474 46.146 1.00 11.53 221 ALA A N 1
ATOM 3123 C CA . ALA C 2 149 ? 21.140 -20.914 47.248 1.00 11.41 221 ALA A CA 1
ATOM 3124 C C . ALA C 2 149 ? 20.865 -19.439 47.444 1.00 10.43 221 ALA A C 1
ATOM 3125 O O . ALA C 2 149 ? 21.087 -18.909 48.526 1.00 11.05 221 ALA A O 1
ATOM 3127 N N . ALA C 2 150 ? 20.426 -18.768 46.371 1.00 10.27 222 ALA A N 1
ATOM 3128 C CA . ALA C 2 150 ? 20.190 -17.333 46.379 1.00 9.69 222 ALA A CA 1
ATOM 3129 C C . ALA C 2 150 ? 18.766 -16.980 46.811 1.00 9.43 222 ALA A C 1
ATOM 3130 O O . ALA C 2 150 ? 18.390 -15.808 46.729 1.00 9.39 222 ALA A O 1
ATOM 3132 N N . ALA C 2 151 ? 17.984 -17.920 47.355 1.00 9.89 223 ALA A N 1
ATOM 3133 C CA . ALA C 2 151 ? 16.655 -17.586 47.849 1.00 10.02 223 ALA A CA 1
ATOM 3134 C C . ALA C 2 151 ? 16.763 -16.493 48.900 1.00 9.86 223 ALA A C 1
ATOM 3135 O O . ALA C 2 151 ? 17.616 -16.542 49.770 1.00 10.80 223 ALA A O 1
ATOM 3137 N N . GLY C 2 152 ? 15.887 -15.504 48.801 1.00 9.36 224 GLY A N 1
ATOM 3138 C CA . GLY C 2 152 ? 15.890 -14.375 49.715 1.00 11.07 224 GLY A CA 1
ATOM 3139 C C . GLY C 2 152 ? 16.953 -13.343 49.426 1.00 10.40 224 GLY A C 1
ATOM 3140 O O . GLY C 2 152 ? 17.116 -12.371 50.192 1.00 14.06 224 GLY A O 1
ATOM 3141 N N . CYS C 2 153 ? 17.698 -13.537 48.345 1.00 8.64 225 CYS A N 1
ATOM 3142 C CA . CYS C 2 153 ? 18.677 -12.559 47.886 1.00 8.56 225 CYS A CA 1
ATOM 3143 C C . CYS C 2 153 ? 18.142 -11.843 46.646 1.00 8.23 225 CYS A C 1
ATOM 3144 O O . CYS C 2 153 ? 17.075 -12.172 46.122 1.00 8.86 225 CYS A O 1
ATOM 3147 N N . TRP C 2 154 ? 18.873 -10.834 46.184 1.00 8.08 226 TRP A N 1
ATOM 3148 C CA . TRP C 2 154 ? 18.408 -10.037 45.052 1.00 7.34 226 TRP A CA 1
ATOM 3149 C C . TRP C 2 154 ? 19.565 -9.393 44.318 1.00 7.54 226 TRP A C 1
ATOM 3150 O O . TRP C 2 154 ? 20.403 -8.725 44.925 1.00 8.13 226 TRP A O 1
ATOM 3161 N N . SER C 2 155 ? 19.535 -9.557 42.998 1.00 7.50 227 SER A N 1
ATOM 3162 C CA . SER C 2 155 ? 20.392 -8.897 42.009 1.00 6.97 227 SER A CA 1
ATOM 3163 C C . SER C 2 155 ? 21.758 -9.564 41.888 1.00 7.35 227 SER A C 1
ATOM 3164 O O . SER C 2 155 ? 22.214 -10.268 42.780 1.00 9.23 227 SER A O 1
ATOM 3167 N N . VAL C 2 156 ? 22.412 -9.289 40.762 1.00 7.30 228 VAL A N 1
ATOM 3168 C CA . VAL C 2 156 ? 23.617 -9.982 40.361 1.00 7.53 228 VAL A CA 1
ATOM 3169 C C . VAL C 2 156 ? 24.709 -8.932 40.134 1.00 7.84 228 VAL A C 1
ATOM 3170 O O . VAL C 2 156 ? 24.538 -8.023 39.306 1.00 7.25 228 VAL A O 1
ATOM 3174 N N . ILE C 2 157 ? 25.820 -9.061 40.866 1.00 8.19 229 ILE A N 1
ATOM 3175 C CA . ILE C 2 157 ? 26.964 -8.192 40.747 1.00 8.16 229 ILE A CA 1
ATOM 3176 C C . ILE C 2 157 ? 28.149 -9.056 40.248 1.00 8.60 229 ILE A C 1
ATOM 3177 O O . ILE C 2 157 ? 28.750 -9.812 41.018 1.00 8.43 229 ILE A O 1
ATOM 3182 N N . PRO C 2 158 ? 28.499 -8.991 38.955 1.00 8.44 230 PRO A N 1
ATOM 3183 C CA . PRO C 2 158 ? 29.625 -9.782 38.489 1.00 8.99 230 PRO A CA 1
ATOM 3184 C C . PRO C 2 158 ? 30.919 -9.334 39.130 1.00 9.10 230 PRO A C 1
ATOM 3185 O O . PRO C 2 158 ? 31.111 -8.143 39.411 1.00 11.20 230 PRO A O 1
ATOM 3189 N N . GLN C 2 159 ? 31.846 -10.279 39.315 1.00 8.19 231 GLN A N 1
ATOM 3190 C CA . GLN C 2 159 ? 33.213 -9.945 39.745 1.00 8.40 231 GLN A CA 1
ATOM 3191 C C . GLN C 2 159 ? 34.116 -9.800 38.532 1.00 8.37 231 GLN A C 1
ATOM 3192 O O . GLN C 2 159 ? 34.369 -10.793 37.837 1.00 9.27 231 GLN A O 1
ATOM 3198 N N . PRO C 2 160 ? 34.595 -8.569 38.225 1.00 8.97 232 PRO A N 1
ATOM 3199 C CA . PRO C 2 160 ? 35.380 -8.388 37.000 1.00 9.13 232 PRO A CA 1
ATOM 3200 C C . PRO C 2 160 ? 36.760 -9.018 37.000 1.00 10.08 232 PRO A C 1
ATOM 3201 O O . PRO C 2 160 ? 37.397 -9.057 35.943 1.00 11.14 232 PRO A O 1
ATOM 3205 N N . ASN C 2 161 ? 37.230 -9.510 38.144 1.00 9.71 233 ASN A N 1
ATOM 3206 C CA . ASN C 2 161 ? 38.526 -10.146 38.276 1.00 10.28 233 ASN A CA 1
ATOM 3207 C C . ASN C 2 161 ? 38.495 -11.661 38.216 1.00 11.10 233 ASN A C 1
ATOM 3208 O O . ASN C 2 161 ? 39.552 -12.281 38.352 1.00 11.59 233 ASN A O 1
ATOM 3213 N N . ARG C 2 162 ? 37.335 -12.255 37.958 1.00 10.51 234 ARG A N 1
ATOM 3214 C CA . ARG C 2 162 ? 37.203 -13.701 37.804 1.00 10.45 234 ARG A CA 1
ATOM 3215 C C . ARG C 2 162 ? 36.285 -14.005 36.631 1.00 9.66 234 ARG A C 1
ATOM 3216 O O . ARG C 2 162 ? 35.416 -13.187 36.286 1.00 9.69 234 ARG A O 1
ATOM 3224 N N . PRO C 2 163 ? 36.470 -15.159 35.989 1.00 9.52 235 PRO A N 1
ATOM 3225 C CA . PRO C 2 163 ? 35.758 -15.385 34.725 1.00 9.75 235 PRO A CA 1
ATOM 3226 C C . PRO C 2 163 ? 34.274 -15.681 34.862 1.00 8.92 235 PRO A C 1
ATOM 3227 O O . PRO C 2 163 ? 33.516 -15.332 33.954 1.00 8.79 235 PRO A O 1
ATOM 3231 N N . ARG C 2 164 ? 33.880 -16.340 35.950 1.00 8.83 236 ARG A N 1
ATOM 3232 C CA . ARG C 2 164 ? 32.511 -16.848 36.101 1.00 8.86 236 ARG A CA 1
ATOM 3233 C C . ARG C 2 164 ? 32.004 -16.739 37.523 1.00 8.76 236 ARG A C 1
ATOM 3234 O O . ARG C 2 164 ? 31.357 -17.653 38.022 1.00 11.25 236 ARG A O 1
ATOM 3242 N N . SER C 2 165 ? 32.253 -15.602 38.140 1.00 9.00 237 SER A N 1
ATOM 3243 C CA . SER C 2 165 ? 31.852 -15.369 39.514 1.00 8.50 237 SER A CA 1
ATOM 3244 C C . SER C 2 165 ? 30.985 -14.133 39.615 1.00 8.52 237 SER A C 1
ATOM 3245 O O . SER C 2 165 ? 31.198 -13.137 38.896 1.00 8.53 237 SER A O 1
ATOM 3248 N N . PHE C 2 166 ? 30.063 -14.168 40.567 1.00 8.32 238 PHE A N 1
ATOM 3249 C CA . PHE C 2 166 ? 29.172 -13.035 40.815 1.00 7.59 238 PHE A CA 1
ATOM 3250 C C . PHE C 2 166 ? 28.702 -13.097 42.248 1.00 7.68 238 PHE A C 1
ATOM 3251 O O . PHE C 2 166 ? 28.812 -14.127 42.914 1.00 9.24 238 PHE A O 1
ATOM 3259 N N . MET C 2 167 ? 28.156 -11.979 42.695 1.00 7.83 239 MET A N 1
ATOM 3260 C CA . MET C 2 167 ? 27.622 -11.856 44.045 1.00 8.03 239 MET A CA 1
ATOM 3261 C C . MET C 2 167 ? 26.177 -11.420 44.015 1.00 7.86 239 MET A C 1
ATOM 3262 O O . MET C 2 167 ? 25.723 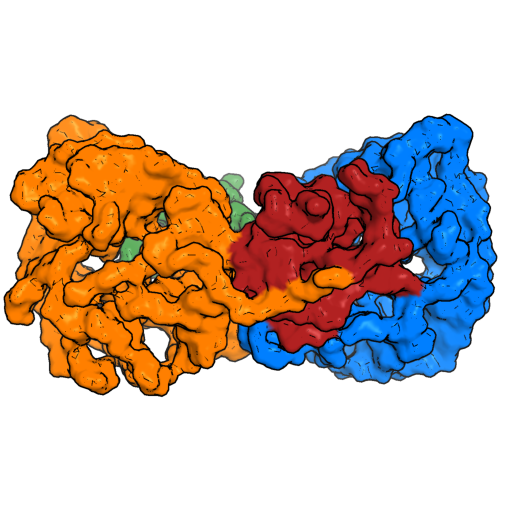-10.840 43.016 1.00 8.89 239 MET A O 1
ATOM 3267 N N . THR C 2 168 ? 25.450 -11.669 45.106 1.00 7.72 240 THR A N 1
ATOM 3268 C CA . THR C 2 168 ? 24.099 -11.184 45.257 1.00 7.63 240 THR A CA 1
ATOM 3269 C C . THR C 2 168 ? 23.921 -10.682 46.671 1.00 7.71 240 THR A C 1
ATOM 3270 O O . THR C 2 168 ? 24.622 -11.135 47.595 1.00 8.83 240 THR A O 1
ATOM 3274 N N . ILE C 2 169 ? 22.974 -9.771 46.871 1.00 8.67 241 ILE A N 1
ATOM 3275 C CA . ILE C 2 169 ? 22.760 -9.152 48.165 1.00 8.38 241 ILE A CA 1
ATOM 3276 C C . ILE C 2 169 ? 21.663 -9.932 48.872 1.00 9.37 241 ILE A C 1
ATOM 3277 O O . ILE C 2 169 ? 20.554 -10.124 48.317 1.00 9.45 241 ILE A O 1
ATOM 3282 N N . CYS C 2 170 ? 21.936 -10.408 50.092 1.00 10.19 242 CYS A N 1
ATOM 3283 C CA . CYS C 2 170 ? 20.990 -11.282 50.787 1.00 11.22 242 CYS A CA 1
ATOM 3284 C C . CYS C 2 170 ? 20.249 -10.595 51.905 1.00 11.60 242 CYS A C 1
ATOM 3285 O O . CYS C 2 170 ? 20.605 -9.502 52.358 1.00 11.37 242 CYS A O 1
ATOM 3288 N N . GLY C 2 171 ? 19.180 -11.254 52.344 1.00 13.47 243 GLY A N 1
ATOM 3289 C CA . GLY C 2 171 ? 18.303 -10.690 53.366 1.00 14.47 243 GLY A CA 1
ATOM 3290 C C . GLY C 2 171 ? 18.913 -10.500 54.734 1.00 13.04 243 GLY A C 1
ATOM 3291 O O . GLY C 2 171 ? 18.318 -9.831 55.583 1.00 15.63 243 GLY A O 1
ATOM 3292 N N . ASP C 2 172 ? 20.076 -11.118 54.947 1.00 13.61 244 ASP A N 1
ATOM 3293 C CA . ASP C 2 172 ? 20.852 -10.915 56.164 1.00 13.66 244 ASP A CA 1
ATOM 3294 C C . ASP C 2 172 ? 21.721 -9.681 56.138 1.00 11.80 244 ASP A C 1
ATOM 3295 O O . ASP C 2 172 ? 22.417 -9.406 57.101 1.00 15.54 244 ASP A O 1
ATOM 3300 N N . GLY C 2 173 ? 21.749 -8.969 55.027 1.00 11.08 245 GLY A N 1
ATOM 3301 C CA . GLY C 2 173 ? 22.669 -7.826 54.902 1.00 11.41 245 GLY A CA 1
ATOM 3302 C C . GLY C 2 173 ? 24.080 -8.204 54.489 1.00 10.46 245 GLY A C 1
ATOM 3303 O O . GLY C 2 173 ? 24.985 -7.357 54.516 1.00 11.42 245 GLY A O 1
ATOM 3304 N N . GLY C 2 174 ? 24.293 -9.447 54.111 1.00 10.85 246 GLY A N 1
ATOM 3305 C CA . GLY C 2 174 ? 25.565 -9.905 53.587 1.00 11.58 246 GLY A CA 1
ATOM 3306 C C . GLY C 2 174 ? 25.448 -10.201 52.108 1.00 11.30 246 GLY A C 1
ATOM 3307 O O . GLY C 2 174 ? 24.413 -9.986 51.471 1.00 12.39 246 GLY A O 1
ATOM 3308 N N . LEU C 2 175 ? 26.526 -10.741 51.581 1.00 10.32 247 LEU A N 1
ATOM 3309 C CA . LEU C 2 175 ? 26.645 -11.087 50.169 1.00 10.42 247 LEU A CA 1
ATOM 3310 C C . LEU C 2 175 ? 26.888 -12.586 50.011 1.00 9.45 247 LEU A C 1
ATOM 3311 O O . LEU C 2 175 ? 27.705 -13.189 50.730 1.00 11.60 247 LEU A O 1
ATOM 3316 N N . LEU C 2 176 ? 26.200 -13.169 49.048 1.00 9.39 248 LEU A N 1
ATOM 3317 C CA . LEU C 2 176 ? 26.454 -14.531 48.610 1.00 9.11 248 LEU A CA 1
ATOM 3318 C C . LEU C 2 176 ? 27.257 -14.461 47.322 1.00 8.89 248 LEU A C 1
ATOM 3319 O O . LEU C 2 176 ? 26.838 -13.802 46.366 1.00 9.59 248 LEU A O 1
ATOM 3324 N N . THR C 2 177 ? 28.396 -15.137 47.267 1.00 8.40 249 THR A N 1
ATOM 3325 C CA . THR C 2 177 ? 29.199 -15.280 46.089 1.00 8.80 249 THR A CA 1
ATOM 3326 C C . THR C 2 177 ? 28.981 -16.670 45.511 1.00 8.12 249 THR A C 1
ATOM 3327 O O . THR C 2 177 ? 29.027 -17.670 46.221 1.00 9.62 249 THR A O 1
ATOM 3331 N N . ILE C 2 178 ? 28.776 -16.687 44.204 1.00 8.22 250 ILE A N 1
ATOM 3332 C CA . ILE C 2 178 ? 28.669 -17.888 43.404 1.00 8.67 250 ILE A CA 1
ATOM 3333 C C . ILE C 2 178 ? 29.770 -17.921 42.347 1.00 9.07 250 ILE A C 1
ATOM 3334 O O . ILE C 2 178 ? 29.939 -16.957 41.618 1.00 8.96 250 ILE A O 1
ATOM 3339 N N . ASN C 2 179 ? 30.513 -19.028 42.298 1.00 8.88 251 ASN A N 1
ATOM 3340 C CA . ASN C 2 179 ? 31.522 -19.290 41.302 1.00 8.71 251 ASN A CA 1
ATOM 3341 C C . ASN C 2 179 ? 30.981 -20.410 40.429 1.00 8.77 251 ASN A C 1
ATOM 3342 O O . ASN C 2 179 ? 30.779 -21.518 40.923 1.00 10.80 251 ASN A O 1
ATOM 3347 N N . LEU C 2 180 ? 30.742 -20.157 39.153 1.00 8.13 252 LEU A N 1
ATOM 3348 C CA . LEU C 2 180 ? 30.231 -21.184 38.242 1.00 8.16 252 LEU A CA 1
ATOM 3349 C C . LEU C 2 180 ? 31.379 -21.969 37.652 1.00 8.67 252 LEU A C 1
ATOM 3350 O O . LEU C 2 180 ? 32.422 -21.416 37.345 1.00 9.80 252 LEU A O 1
ATOM 3355 N N . GLY C 2 181 ? 31.128 -23.235 37.391 1.00 8.82 253 GLY A N 1
ATOM 3356 C CA . GLY C 2 181 ? 32.068 -24.029 36.630 1.00 9.30 253 GLY A CA 1
ATOM 3357 C C . GLY C 2 181 ? 31.946 -23.739 35.144 1.00 9.13 253 GLY A C 1
ATOM 3358 O O . GLY C 2 181 ? 31.104 -22.960 34.696 1.00 9.01 253 GLY A O 1
ATOM 3359 N N . GLU C 2 182 ? 32.790 -24.404 34.357 1.00 9.18 254 GLU A N 1
ATOM 3360 C CA . GLU C 2 182 ? 32.798 -24.174 32.926 1.00 9.82 254 GLU A CA 1
ATOM 3361 C C . GLU C 2 182 ? 31.570 -24.720 32.231 1.00 10.56 254 GLU A C 1
ATOM 3362 O O . GLU C 2 182 ? 31.348 -24.399 31.061 1.00 11.48 254 GLU A O 1
ATOM 3368 N N . ASP C 2 183 ? 30.763 -25.486 32.958 1.00 10.13 255 ASP A N 1
ATOM 3369 C CA . ASP C 2 183 ? 29.503 -26.003 32.520 1.00 10.71 255 ASP A CA 1
ATOM 3370 C C . ASP C 2 183 ? 28.312 -25.103 32.923 1.00 10.90 255 ASP A C 1
ATOM 3371 O O . ASP C 2 183 ? 27.161 -25.414 32.599 1.00 11.86 255 ASP A O 1
ATOM 3376 N N . GLY C 2 184 ? 28.591 -24.016 33.640 1.00 9.79 256 GLY A N 1
ATOM 3377 C CA . GLY C 2 184 ? 27.524 -23.117 34.123 1.00 9.65 256 GLY A CA 1
ATOM 3378 C C . GLY C 2 184 ? 26.835 -23.578 35.394 1.00 10.46 256 GLY A C 1
ATOM 3379 O O . GLY C 2 184 ? 25.953 -22.876 35.886 1.00 10.78 256 GLY A O 1
ATOM 3380 N N . LYS C 2 185 ? 27.191 -24.745 35.940 1.00 10.11 257 LYS A N 1
ATOM 3381 C CA . LYS C 2 185 ? 26.671 -25.203 37.217 1.00 10.04 257 LYS A CA 1
ATOM 3382 C C . LYS C 2 185 ? 27.490 -24.564 38.326 1.00 8.65 257 LYS A C 1
ATOM 3383 O O . LYS C 2 185 ? 28.639 -24.207 38.180 1.00 10.62 257 LYS A O 1
ATOM 3389 N N . VAL C 2 186 ? 26.895 -24.446 39.497 1.00 9.20 258 VAL A N 1
ATOM 3390 C CA . VAL C 2 186 ? 27.600 -23.888 40.655 1.00 8.53 258 VAL A CA 1
ATOM 3391 C C . VAL C 2 186 ? 28.816 -24.752 40.986 1.00 10.56 258 VAL A C 1
ATOM 3392 O O . VAL C 2 186 ? 28.663 -25.953 41.264 1.00 12.63 258 VAL A O 1
ATOM 3396 N N . ALA C 2 187 ? 30.008 -24.171 40.943 1.00 8.68 259 ALA A N 1
ATOM 3397 C CA . ALA C 2 187 ? 31.245 -24.863 41.318 1.00 9.47 259 ALA A CA 1
ATOM 3398 C C . ALA C 2 187 ? 31.622 -24.658 42.780 1.00 9.83 259 ALA A C 1
ATOM 3399 O O . ALA C 2 187 ? 32.214 -25.552 43.389 1.00 10.71 259 ALA A O 1
ATOM 3401 N N . SER C 2 188 ? 31.299 -23.495 43.353 1.00 10.25 260 SER A N 1
ATOM 3402 C CA . SER C 2 188 ? 31.485 -23.228 44.776 1.00 10.00 260 SER A CA 1
ATOM 3403 C C . SER C 2 188 ? 30.714 -21.944 45.124 1.00 9.00 260 SER A C 1
ATOM 3404 O O . SER C 2 188 ? 30.243 -21.225 44.245 1.00 9.41 260 SER A O 1
ATOM 3407 N N . GLN C 2 189 ? 30.578 -21.700 46.417 1.00 9.80 261 GLN A N 1
ATOM 3408 C CA . GLN C 2 189 ? 29.890 -20.542 46.908 1.00 9.58 261 GLN A CA 1
ATOM 3409 C C . GLN C 2 189 ? 30.464 -20.146 48.253 1.00 9.72 261 GLN A C 1
ATOM 3410 O O . GLN C 2 189 ? 31.082 -20.961 48.952 1.00 10.93 261 GLN A O 1
ATOM 3416 N N . SER C 2 190 ? 30.213 -18.902 48.632 1.00 9.82 262 SER A N 1
ATOM 3417 C CA . SER C 2 190 ? 30.584 -18.446 49.964 1.00 10.79 262 SER A CA 1
ATOM 3418 C C . SER C 2 190 ? 29.669 -17.323 50.385 1.00 9.85 262 SER A C 1
ATOM 3419 O O . SER C 2 190 ? 29.060 -16.657 49.567 1.00 10.88 262 SER A O 1
ATOM 3422 N N . ARG C 2 191 ? 29.601 -17.098 51.679 1.00 11.60 263 ARG A N 1
ATOM 3423 C CA . ARG C 2 191 ? 28.740 -16.074 52.289 1.00 10.88 263 ARG A CA 1
ATOM 3424 C C . ARG C 2 191 ? 29.597 -15.151 53.128 1.00 12.17 263 ARG A C 1
ATOM 3425 O O . ARG C 2 191 ? 30.384 -15.609 53.962 1.00 14.56 263 ARG A O 1
ATOM 3433 N N . SER C 2 192 ? 29.460 -13.843 52.903 1.00 12.11 264 SER A N 1
ATOM 3434 C CA . SER C 2 192 ? 30.223 -12.859 53.650 1.00 12.07 264 SER A CA 1
ATOM 3435 C C . SER C 2 192 ? 29.628 -12.694 55.030 1.00 12.84 264 SER A C 1
ATOM 3436 O O . SER C 2 192 ? 28.498 -13.119 55.297 1.00 13.72 264 SER A O 1
ATOM 3439 N N . LYS C 2 193 ? 30.367 -12.007 55.897 1.00 13.69 265 LYS A N 1
ATOM 3440 C CA . LYS C 2 193 ? 29.796 -11.480 57.113 1.00 15.43 265 LYS A CA 1
ATOM 3441 C C . LYS C 2 193 ? 28.771 -10.373 56.767 1.00 12.13 265 LYS A C 1
ATOM 3442 O O . LYS C 2 193 ? 28.676 -9.917 55.613 1.00 12.84 265 LYS A O 1
ATOM 3448 N N . GLN C 2 194 ? 27.974 -9.972 57.736 1.00 13.76 266 GLN A N 1
ATOM 3449 C CA . GLN C 2 194 ? 27.024 -8.915 57.483 1.00 12.90 266 GLN A CA 1
ATOM 3450 C C . GLN C 2 194 ? 27.727 -7.620 57.102 1.00 11.64 266 GLN A C 1
ATOM 3451 O O . GLN C 2 194 ? 28.594 -7.158 57.817 1.00 13.84 266 GLN A O 1
ATOM 3457 N N . MET C 2 195 ? 27.316 -7.031 55.981 1.00 11.88 267 MET A N 1
ATOM 3458 C CA . MET C 2 195 ? 27.856 -5.773 55.513 1.00 10.93 267 MET A CA 1
ATOM 3459 C C . MET C 2 195 ? 27.059 -4.574 56.043 1.00 11.17 267 MET A C 1
ATOM 3460 O O . MET C 2 195 ? 27.649 -3.609 56.546 1.00 11.97 267 MET A O 1
ATOM 3465 N N . PHE C 2 196 ? 25.727 -4.625 55.936 1.00 10.64 268 PHE A N 1
ATOM 3466 C CA . PHE C 2 196 ? 24.880 -3.504 56.343 1.00 10.83 268 PHE A CA 1
ATOM 3467 C C . PHE C 2 196 ? 23.688 -4.034 57.112 1.00 11.53 268 PHE A C 1
ATOM 3468 O O . PHE C 2 196 ? 23.303 -5.201 56.991 1.00 12.46 268 PHE A O 1
ATOM 3476 N N . SER C 2 197 ? 23.101 -3.155 57.912 1.00 12.26 269 SER A N 1
ATOM 3477 C CA . SER C 2 197 ? 21.858 -3.448 58.605 1.00 11.75 269 SER A CA 1
ATOM 3478 C C . SER C 2 197 ? 20.703 -3.221 57.637 1.00 11.04 269 SER A C 1
ATOM 3479 O O . SER C 2 197 ? 20.420 -2.092 57.240 1.00 11.86 269 SER A O 1
ATOM 3482 N N . VAL C 2 198 ? 19.962 -4.286 57.335 1.00 12.50 270 VAL A N 1
ATOM 3483 C CA . VAL C 2 198 ? 18.807 -4.182 56.472 1.00 12.31 270 VAL A CA 1
ATOM 3484 C C . VAL C 2 198 ? 17.776 -3.210 57.037 1.00 12.43 270 VAL A C 1
ATOM 3485 O O . VAL C 2 198 ? 17.224 -2.384 56.312 1.00 13.58 270 VAL A O 1
ATOM 3489 N N . LYS C 2 199 ? 17.530 -3.272 58.334 1.00 13.50 271 LYS A N 1
ATOM 3490 C CA . LYS C 2 199 ? 16.500 -2.429 58.923 1.00 14.27 271 LYS A CA 1
ATOM 3491 C C . LYS C 2 199 ? 16.979 -1.003 59.118 1.00 13.61 271 LYS A C 1
ATOM 3492 O O . LYS C 2 199 ? 16.237 -0.072 58.893 1.00 17.33 271 LYS A O 1
ATOM 3498 N N . ASP C 2 200 ? 18.215 -0.822 59.533 1.00 13.00 272 ASP A N 1
ATOM 3499 C CA . ASP C 2 200 ? 18.663 0.501 59.977 1.00 13.16 272 ASP A CA 1
ATOM 3500 C C . ASP C 2 200 ? 19.390 1.329 58.911 1.00 11.82 272 ASP A C 1
ATOM 3501 O O . ASP C 2 200 ? 19.435 2.549 59.027 1.00 13.71 272 ASP A O 1
ATOM 3506 N N . ASP C 2 201 ? 19.973 0.687 57.909 1.00 11.01 273 ASP A N 1
ATOM 3507 C CA . ASP C 2 201 ? 20.733 1.438 56.900 1.00 10.67 273 ASP A CA 1
ATOM 3508 C C . ASP C 2 201 ? 20.723 0.683 55.575 1.00 9.98 273 ASP A C 1
ATOM 3509 O O . ASP C 2 201 ? 21.749 0.245 55.055 1.00 10.35 273 ASP A O 1
ATOM 3514 N N . PRO C 2 202 ? 19.503 0.500 55.028 1.00 9.85 274 PRO A N 1
ATOM 3515 C CA . PRO C 2 202 ? 19.400 -0.253 53.784 1.00 9.72 274 PRO A CA 1
ATOM 3516 C C . PRO C 2 202 ? 20.237 0.393 52.662 1.00 8.62 274 PRO A C 1
ATOM 3517 O O . PRO C 2 202 ? 20.224 1.607 52.497 1.00 9.42 274 PRO A O 1
ATOM 3521 N N . ILE C 2 203 ? 20.892 -0.442 51.866 1.00 8.52 275 ILE A N 1
ATOM 3522 C CA . ILE C 2 203 ? 21.612 0.012 50.710 1.00 7.90 275 ILE A CA 1
ATOM 3523 C C . ILE C 2 203 ? 20.781 -0.049 49.434 1.00 7.97 275 ILE A C 1
ATOM 3524 O O . ILE C 2 203 ? 19.873 -0.890 49.257 1.00 8.64 275 ILE A O 1
ATOM 3529 N N . PHE C 2 204 ? 21.089 0.856 48.516 1.00 7.55 276 PHE A N 1
ATOM 3530 C CA . PHE C 2 204 ? 20.662 0.711 47.133 1.00 7.78 276 PHE A CA 1
ATOM 3531 C C . PHE C 2 204 ? 21.396 -0.477 46.532 1.00 7.32 276 PHE A C 1
ATOM 3532 O O . PHE C 2 204 ? 22.573 -0.716 46.832 1.00 7.93 276 PHE A O 1
ATOM 3540 N N . ILE C 2 205 ? 20.720 -1.220 45.663 1.00 7.46 277 ILE A N 1
ATOM 3541 C CA . ILE C 2 205 ? 21.340 -2.389 45.075 1.00 6.81 277 ILE A CA 1
ATOM 3542 C C . ILE C 2 205 ? 22.411 -2.084 44.036 1.00 7.28 277 ILE A C 1
ATOM 3543 O O . ILE C 2 205 ? 23.273 -2.935 43.771 1.00 7.48 277 ILE A O 1
ATOM 3548 N N . ALA C 2 206 ? 22.384 -0.901 43.426 1.00 7.19 278 ALA A N 1
ATOM 3549 C CA . ALA C 2 206 ? 23.299 -0.600 42.314 1.00 6.90 278 ALA A CA 1
ATOM 3550 C C . ALA C 2 206 ? 24.735 -0.508 42.807 1.00 7.00 278 ALA A C 1
ATOM 3551 O O . ALA C 2 206 ? 25.046 0.337 43.655 1.00 8.20 278 ALA A O 1
ATOM 3553 N N . PRO C 2 207 ? 25.660 -1.316 42.261 1.00 7.80 279 PRO A N 1
ATOM 3554 C CA . PRO C 2 207 ? 27.045 -1.219 42.727 1.00 8.23 279 PRO A CA 1
ATOM 3555 C C . PRO C 2 207 ? 27.815 -0.141 41.991 1.00 7.37 279 PRO A C 1
ATOM 3556 O O . PRO C 2 207 ? 27.553 0.137 40.811 1.00 8.37 279 PRO A O 1
ATOM 3560 N N . ALA C 2 208 ? 28.805 0.423 42.674 1.00 7.92 280 ALA A N 1
ATOM 3561 C CA . ALA C 2 208 ? 29.878 1.199 42.049 1.00 8.20 280 ALA A CA 1
ATOM 3562 C C . ALA C 2 208 ? 31.056 0.217 41.936 1.00 8.09 280 ALA A C 1
ATOM 3563 O O . ALA C 2 208 ? 31.728 -0.068 42.937 1.00 8.80 280 ALA A O 1
ATOM 3565 N N . LEU C 2 209 ? 31.193 -0.399 40.761 1.00 8.34 281 LEU A N 1
ATOM 3566 C CA . LEU C 2 209 ? 31.917 -1.645 40.603 1.00 8.19 281 LEU A CA 1
ATOM 3567 C C . LEU C 2 209 ? 33.330 -1.370 40.095 1.00 9.20 281 LEU A C 1
ATOM 3568 O O . LEU C 2 209 ? 33.542 -0.866 38.987 1.00 10.46 281 LEU A O 1
ATOM 3573 N N . ASP C 2 210 ? 34.316 -1.783 40.888 1.00 9.21 282 ASP A N 1
ATOM 3574 C CA . ASP C 2 210 ? 35.717 -1.774 40.500 1.00 9.70 282 ASP A CA 1
ATOM 3575 C C . ASP C 2 210 ? 36.104 -3.179 40.032 1.00 10.08 282 ASP A C 1
ATOM 3576 O O . ASP C 2 210 ? 35.291 -4.121 40.028 1.00 10.73 282 ASP A O 1
ATOM 3581 N N . LYS C 2 211 ? 37.365 -3.335 39.643 1.00 11.23 283 LYS A N 1
ATOM 3582 C CA . LYS C 2 211 ? 37.839 -4.634 39.186 1.00 11.02 283 LYS A CA 1
ATOM 3583 C C . LYS C 2 211 ? 37.800 -5.706 40.266 1.00 11.20 283 LYS A C 1
ATOM 3584 O O . LYS C 2 211 ? 37.499 -6.871 39.976 1.00 11.49 283 LYS A O 1
ATOM 3590 N N . ASP C 2 212 ? 38.058 -5.302 41.515 1.00 10.19 284 ASP A N 1
ATOM 3591 C CA . ASP C 2 212 ? 38.219 -6.247 42.595 1.00 10.80 284 ASP A CA 1
ATOM 3592 C C . ASP C 2 212 ? 37.443 -5.847 43.847 1.00 10.66 284 ASP A C 1
ATOM 3593 O O . ASP C 2 212 ? 37.629 -6.446 44.919 1.00 11.48 284 ASP A O 1
ATOM 3598 N N . LYS C 2 213 ? 36.560 -4.856 43.739 1.00 10.53 285 LYS A N 1
ATOM 3599 C CA . LYS C 2 213 ? 35.773 -4.420 44.864 1.00 11.35 285 LYS A CA 1
ATOM 3600 C C . LYS C 2 213 ? 34.538 -3.713 44.341 1.00 9.70 285 LYS A C 1
ATOM 3601 O O . LYS C 2 213 ? 34.491 -3.285 43.204 1.00 11.06 285 LYS A O 1
ATOM 3607 N N . ALA C 2 214 ? 33.526 -3.635 45.180 1.00 10.17 286 ALA A N 1
ATOM 3608 C CA . ALA C 2 214 ? 32.290 -2.914 44.881 1.00 10.38 286 ALA A CA 1
ATOM 3609 C C . ALA C 2 214 ? 31.900 -2.038 46.046 1.00 10.27 286 ALA A C 1
ATOM 3610 O O . ALA C 2 214 ? 32.051 -2.434 47.195 1.00 13.00 286 ALA A O 1
ATOM 3612 N N . HIS C 2 215 ? 31.361 -0.863 45.739 1.00 8.89 287 HIS A N 1
ATOM 3613 C CA . HIS C 2 215 ? 30.857 0.054 46.764 1.00 9.35 287 HIS A CA 1
ATOM 3614 C C . HIS C 2 215 ? 29.359 0.185 46.563 1.00 8.47 287 HIS A C 1
ATOM 3615 O O . HIS C 2 215 ? 28.853 0.140 45.436 1.00 9.41 287 HIS A O 1
ATOM 3622 N N . PHE C 2 216 ? 28.653 0.393 47.673 1.00 8.75 288 PHE A N 1
ATOM 3623 C CA . PHE C 2 216 ? 27.226 0.588 47.672 1.00 8.38 288 PHE A CA 1
ATOM 3624 C C . PHE C 2 216 ? 26.899 1.785 48.549 1.00 8.95 288 PHE A C 1
ATOM 3625 O O . PHE C 2 216 ? 27.571 2.002 49.568 1.00 10.38 288 PHE A O 1
ATOM 3633 N N . VAL C 2 217 ? 25.909 2.566 48.156 1.00 8.52 289 VAL A N 1
ATOM 3634 C CA . VAL C 2 217 ? 25.441 3.681 48.990 1.00 7.95 289 VAL A CA 1
ATOM 3635 C C . VAL C 2 217 ? 24.106 3.337 49.635 1.00 8.02 289 VAL A C 1
ATOM 3636 O O . VAL C 2 217 ? 23.349 2.501 49.140 1.00 8.69 289 VAL A O 1
ATOM 3640 N N . SER C 2 218 ? 23.835 3.973 50.775 1.00 8.82 290 SER A N 1
ATOM 3641 C CA . SER C 2 218 ? 22.649 3.679 51.558 1.00 8.46 290 SER A CA 1
ATOM 3642 C C . SER C 2 218 ? 21.615 4.783 51.447 1.00 8.08 290 SER A C 1
ATOM 3643 O O . SER C 2 218 ? 21.876 5.907 51.050 1.00 8.78 290 SER A O 1
ATOM 3646 N N . TYR C 2 219 ? 20.427 4.453 51.936 1.00 8.50 291 TYR A N 1
ATOM 3647 C CA . TYR C 2 219 ? 19.312 5.387 51.962 1.00 8.39 291 TYR A CA 1
ATOM 3648 C C . TYR C 2 219 ? 19.647 6.666 52.753 1.00 8.63 291 TYR A C 1
ATOM 3649 O O . TYR C 2 219 ? 19.076 7.709 52.497 1.00 9.50 291 TYR A O 1
ATOM 3658 N N . TYR C 2 220 ? 20.558 6.546 53.718 1.00 9.47 292 TYR A N 1
ATOM 3659 C CA . TYR C 2 220 ? 20.973 7.654 54.582 1.00 10.33 292 TYR A CA 1
ATOM 3660 C C . TYR C 2 220 ? 22.307 8.249 54.166 1.00 10.76 292 TYR A C 1
ATOM 3661 O O . TYR C 2 220 ? 22.830 9.125 54.879 1.00 13.00 292 TYR A O 1
ATOM 3670 N N . GLY C 2 221 ? 22.851 7.857 53.016 1.00 9.32 293 GLY A N 1
ATOM 3671 C CA . GLY C 2 221 ? 24.070 8.483 52.572 1.00 9.78 293 GLY A CA 1
ATOM 3672 C C . GLY C 2 221 ? 25.353 7.886 53.089 1.00 9.32 293 GLY A C 1
ATOM 3673 O O . GLY C 2 221 ? 26.391 8.550 53.073 1.00 11.02 293 GLY A O 1
ATOM 3674 N N . ASN C 2 222 ? 25.319 6.635 53.542 1.00 9.54 294 ASN A N 1
ATOM 3675 C CA . ASN C 2 222 ? 26.526 5.927 53.921 1.00 9.67 294 ASN A CA 1
ATOM 3676 C C . ASN C 2 222 ? 27.025 5.078 52.773 1.00 9.50 294 ASN A C 1
ATOM 3677 O O . ASN C 2 222 ? 26.294 4.820 51.808 1.00 11.86 294 ASN A O 1
ATOM 3682 N N . VAL C 2 223 ? 28.273 4.662 52.884 1.00 9.82 295 VAL A N 1
ATOM 3683 C CA . VAL C 2 223 ? 28.945 3.847 51.869 1.00 9.10 295 VAL A CA 1
ATOM 3684 C C . VAL C 2 223 ? 29.483 2.597 52.503 1.00 9.16 295 VAL A C 1
ATOM 3685 O O . VAL C 2 223 ? 30.144 2.644 53.553 1.00 11.25 295 VAL A O 1
ATOM 3689 N N . TYR C 2 224 ? 29.200 1.473 51.872 1.00 8.85 296 TYR A N 1
ATOM 3690 C CA . TYR C 2 224 ? 29.674 0.145 52.259 1.00 10.09 296 TYR A CA 1
ATOM 3691 C C . TYR C 2 224 ? 30.494 -0.421 51.125 1.00 9.74 296 TYR A C 1
ATOM 3692 O O . TYR C 2 224 ? 30.289 -0.083 49.973 1.00 10.88 296 TYR A O 1
ATOM 3701 N N . SER C 2 225 ? 31.403 -1.320 51.438 1.00 10.75 297 SER A N 1
ATOM 3702 C CA A SER C 2 225 ? 32.290 -1.894 50.443 0.60 12.70 297 SER A CA 1
ATOM 3703 C CA B SER C 2 225 ? 32.174 -1.949 50.390 0.40 11.81 297 SER A CA 1
ATOM 3704 C C . SER C 2 225 ? 32.417 -3.420 50.617 1.00 11.92 297 SER A C 1
ATOM 3705 O O . SER C 2 225 ? 32.361 -3.946 51.741 1.00 13.21 297 SER A O 1
ATOM 3710 N N . ALA C 2 226 ? 32.603 -4.077 49.488 1.00 12.23 298 ALA A N 1
ATOM 3711 C CA . ALA C 2 226 ? 32.841 -5.484 49.411 1.00 12.59 298 ALA A CA 1
ATOM 3712 C C . ALA C 2 226 ? 34.085 -5.696 48.579 1.00 12.05 298 ALA A C 1
ATOM 3713 O O . ALA C 2 226 ? 34.075 -5.386 47.386 1.00 15.56 298 ALA A O 1
ATOM 3715 N N . ASP C 2 227 ? 35.150 -6.210 49.191 1.00 12.23 299 ASP A N 1
ATOM 3716 C CA . ASP C 2 227 ? 36.416 -6.445 48.541 1.00 12.61 299 ASP A CA 1
ATOM 3717 C C . ASP C 2 227 ? 36.527 -7.921 48.187 1.00 11.33 299 ASP A C 1
ATOM 3718 O O . ASP C 2 227 ? 36.452 -8.765 49.084 1.00 12.48 299 ASP A O 1
ATOM 3723 N N . PHE C 2 228 ? 36.640 -8.228 46.908 1.00 10.67 300 PHE A N 1
ATOM 3724 C CA . PHE C 2 228 ? 36.716 -9.582 46.420 1.00 11.74 300 PHE A CA 1
ATOM 3725 C C . PHE C 2 228 ? 38.034 -9.844 45.708 1.00 11.98 300 PHE A C 1
ATOM 3726 O O . PHE C 2 228 ? 38.140 -10.661 44.809 1.00 12.32 300 PHE A O 1
ATOM 3734 N N . SER C 2 229 ? 39.074 -9.206 46.203 1.00 12.70 301 SER A N 1
ATOM 3735 C CA . SER C 2 229 ? 40.400 -9.538 45.733 1.00 14.32 301 SER A CA 1
ATOM 3736 C C . SER C 2 229 ? 40.786 -10.989 46.106 1.00 17.53 301 SER A C 1
ATOM 3737 O O . SER C 2 229 ? 41.522 -11.634 45.367 1.00 20.96 301 SER A O 1
ATOM 3740 N N . GLY C 2 230 ? 40.257 -11.517 47.205 1.00 17.70 302 GLY A N 1
ATOM 3741 C CA . GLY C 2 230 ? 40.367 -12.966 47.522 1.00 18.04 302 GLY A CA 1
ATOM 3742 C C . GLY C 2 230 ? 39.095 -13.752 47.248 1.00 16.02 302 GLY A C 1
ATOM 3743 O O . GLY C 2 230 ? 38.045 -13.215 46.859 1.00 20.05 302 GLY A O 1
ATOM 3744 N N . ASP C 2 231 ? 39.147 -15.065 47.507 1.00 20.45 303 ASP A N 1
ATOM 3745 C CA . ASP C 2 231 ? 37.977 -15.950 47.352 1.00 19.86 303 ASP A CA 1
ATOM 3746 C C . ASP C 2 231 ? 36.897 -15.611 48.352 1.00 22.40 303 ASP A C 1
ATOM 3747 O O . ASP C 2 231 ? 35.702 -15.713 48.021 1.00 26.77 303 ASP A O 1
ATOM 3752 N N . GLU C 2 232 ? 37.291 -15.146 49.540 1.00 19.83 304 GLU A N 1
ATOM 3753 C CA . GLU C 2 232 ? 36.323 -14.720 50.518 1.00 19.18 304 GLU A CA 1
ATOM 3754 C C . GLU C 2 232 ? 36.172 -13.213 50.415 1.00 16.29 304 GLU A C 1
ATOM 3755 O O . GLU C 2 232 ? 37.147 -12.472 50.465 1.00 16.51 304 GLU A O 1
ATOM 3761 N N . VAL C 2 233 ? 34.924 -12.772 50.328 1.00 14.08 305 VAL A N 1
ATOM 3762 C CA . VAL C 2 233 ? 34.620 -11.361 50.259 1.00 12.27 305 VAL A CA 1
ATOM 3763 C C . VAL C 2 233 ? 34.749 -10.750 51.645 1.00 14.62 305 VAL A C 1
ATOM 3764 O O . VAL C 2 233 ? 34.189 -11.284 52.583 1.00 17.64 305 VAL A O 1
ATOM 3768 N N . LYS C 2 234 ? 35.445 -9.615 51.727 1.00 12.95 306 LYS A N 1
ATOM 3769 C CA . LYS C 2 234 ? 35.635 -8.864 52.968 1.00 13.35 306 LYS A CA 1
ATOM 3770 C C . LYS C 2 234 ? 34.825 -7.598 52.851 1.00 12.40 306 LYS A C 1
ATOM 3771 O O . LYS C 2 234 ? 34.906 -6.873 51.845 1.00 14.18 306 LYS A O 1
ATOM 3777 N N . VAL C 2 235 ? 34.013 -7.363 53.875 1.00 11.73 307 VAL A N 1
ATOM 3778 C CA . VAL C 2 235 ? 33.041 -6.269 53.843 1.00 12.52 307 VAL A CA 1
ATOM 3779 C C . VAL C 2 235 ? 33.396 -5.225 54.870 1.00 12.94 307 VAL A C 1
ATOM 3780 O O . VAL C 2 235 ? 33.958 -5.546 55.933 1.00 15.78 307 VAL A O 1
ATOM 3784 N N . ASP C 2 236 ? 33.007 -3.985 54.599 1.00 13.04 308 ASP A N 1
ATOM 3785 C CA . ASP C 2 236 ? 33.239 -2.898 55.529 1.00 14.88 308 ASP A CA 1
ATOM 3786 C C . ASP C 2 236 ? 32.256 -1.770 55.301 1.00 14.36 308 ASP A C 1
ATOM 3787 O O . ASP C 2 236 ? 31.446 -1.764 54.367 1.00 13.57 308 ASP A O 1
ATOM 3792 N N . GLY C 2 237 ? 32.351 -0.789 56.181 1.00 13.85 309 GLY A N 1
ATOM 3793 C CA . GLY C 2 237 ? 31.458 0.346 56.173 1.00 13.82 309 GLY A CA 1
ATOM 3794 C C . GLY C 2 237 ? 30.628 0.378 57.429 1.00 13.90 309 GLY A C 1
ATOM 3795 O O . GLY C 2 237 ? 30.546 -0.621 58.169 1.00 15.11 309 GLY A O 1
ATOM 3796 N N . PRO C 2 238 ? 29.981 1.507 57.699 1.00 13.22 310 PRO A N 1
ATOM 3797 C CA . PRO C 2 238 ? 29.817 2.639 56.797 1.00 13.61 310 PRO A CA 1
ATOM 3798 C C . PRO C 2 238 ? 30.904 3.730 56.927 1.00 13.40 310 PRO A C 1
ATOM 3799 O O . PRO C 2 238 ? 31.451 3.946 58.012 1.00 14.60 310 PRO A O 1
ATOM 3803 N N . TRP C 2 239 ? 31.169 4.432 55.820 1.00 12.65 311 TRP A N 1
ATOM 3804 C CA . TRP C 2 239 ? 31.616 5.812 55.877 1.00 11.99 311 TRP A CA 1
ATOM 3805 C C . TRP C 2 239 ? 30.540 6.707 55.288 1.00 11.25 311 TRP A C 1
ATOM 3806 O O . TRP C 2 239 ? 29.787 6.283 54.427 1.00 14.31 311 TRP A O 1
ATOM 3817 N N . SER C 2 240 ? 30.465 7.950 55.722 1.00 12.14 312 SER A N 1
ATOM 3818 C CA . SER C 2 240 ? 29.444 8.844 55.245 1.00 11.48 312 SER A CA 1
ATOM 3819 C C . SER C 2 240 ? 29.869 9.655 54.022 1.00 9.99 312 SER A C 1
ATOM 3820 O O . SER C 2 240 ? 30.961 10.241 54.014 1.00 11.05 312 SER A O 1
ATOM 3823 N N . LEU C 2 241 ? 28.953 9.775 53.059 1.00 9.65 313 LEU A N 1
ATOM 3824 C CA . LEU C 2 241 ? 29.074 10.725 51.955 1.00 10.47 313 LEU A CA 1
ATOM 3825 C C . LEU C 2 241 ? 29.007 12.174 52.404 1.00 10.52 313 LEU A C 1
ATOM 3826 O O . LEU C 2 241 ? 29.344 13.043 51.625 1.00 11.17 313 LEU A O 1
ATOM 3831 N N . LEU C 2 242 ? 28.499 12.411 53.609 1.00 11.27 314 LEU A N 1
ATOM 3832 C CA . LEU C 2 242 ? 28.062 13.728 54.051 1.00 11.06 314 LEU A CA 1
ATOM 3833 C C . LEU C 2 242 ? 29.043 14.344 55.038 1.00 12.77 314 LEU A C 1
ATOM 3834 O O . LEU C 2 242 ? 29.527 13.661 55.949 1.00 15.58 314 LEU A O 1
ATOM 3839 N N . ASN C 2 243 ? 29.294 15.636 54.873 1.00 13.61 315 ASN A N 1
ATOM 3840 C CA . ASN C 2 243 ? 29.971 16.413 55.907 1.00 14.85 315 ASN A CA 1
ATOM 3841 C C . ASN C 2 243 ? 28.895 17.130 56.745 1.00 15.20 315 ASN A C 1
ATOM 3842 O O . ASN C 2 243 ? 27.704 16.973 56.491 1.00 15.57 315 ASN A O 1
ATOM 3847 N N . ASP C 2 244 ? 29.286 17.948 57.724 1.00 16.73 316 ASP A N 1
ATOM 3848 C CA . ASP C 2 244 ? 28.296 18.569 58.615 1.00 17.64 316 ASP A CA 1
ATOM 3849 C C . ASP C 2 244 ? 27.342 19.512 57.893 1.00 17.27 316 ASP A C 1
ATOM 3850 O O . ASP C 2 244 ? 26.153 19.516 58.185 1.00 19.15 316 ASP A O 1
ATOM 3855 N N . GLU C 2 245 ? 27.838 20.291 56.937 1.00 17.99 317 GLU A N 1
ATOM 3856 C CA . GLU C 2 245 ? 26.979 21.188 56.153 1.00 19.78 317 GLU A CA 1
ATOM 3857 C C . GLU C 2 245 ? 25.935 20.403 55.348 1.00 17.38 317 GLU A C 1
ATOM 3858 O O . GLU C 2 245 ? 24.751 20.777 55.254 1.00 19.21 317 GLU A O 1
ATOM 3864 N N . ASP C 2 246 ? 26.385 19.316 54.746 1.00 14.31 318 ASP A N 1
ATOM 3865 C CA . ASP C 2 246 ? 25.492 18.456 53.998 1.00 14.25 318 ASP A CA 1
ATOM 3866 C C . ASP C 2 246 ? 24.359 17.905 54.878 1.00 14.94 318 ASP A C 1
ATOM 3867 O O . ASP C 2 246 ? 23.211 17.844 54.473 1.00 15.47 318 ASP A O 1
ATOM 3872 N N . LYS C 2 247 ? 24.710 17.452 56.062 1.00 16.18 319 LYS A N 1
ATOM 3873 C CA . LYS C 2 247 ? 23.740 16.927 57.005 1.00 16.92 319 LYS A CA 1
ATOM 3874 C C . LYS C 2 247 ? 22.699 17.958 57.378 1.00 17.52 319 LYS A C 1
ATOM 3875 O O . LYS C 2 247 ? 21.529 17.644 57.495 1.00 18.16 319 LYS A O 1
ATOM 3881 N N . ALA C 2 248 ? 23.119 19.198 57.502 1.00 18.69 320 ALA A N 1
ATOM 3882 C CA . ALA C 2 248 ? 22.185 20.232 57.904 1.00 18.84 320 ALA A CA 1
ATOM 3883 C C . ALA C 2 248 ? 21.073 20.462 56.881 1.00 19.70 320 ALA A C 1
ATOM 3884 O O . ALA C 2 248 ? 19.968 20.856 57.287 1.00 22.59 320 ALA A O 1
ATOM 3886 N N . LYS C 2 249 ? 21.325 20.149 55.595 1.00 16.60 321 LYS A N 1
ATOM 3887 C CA . LYS C 2 249 ? 20.309 20.249 54.567 1.00 18.07 321 LYS A CA 1
ATOM 3888 C C . LYS C 2 249 ? 19.725 18.884 54.181 1.00 14.90 321 LYS A C 1
ATOM 3889 O O . LYS C 2 249 ? 18.984 18.773 53.208 1.00 15.71 321 LYS A O 1
ATOM 3895 N N . ASN C 2 250 ? 20.035 17.857 54.952 1.00 13.96 322 ASN A N 1
ATOM 3896 C CA . ASN C 2 250 ? 19.448 16.533 54.766 1.00 12.77 322 ASN A CA 1
ATOM 3897 C C . ASN C 2 250 ? 19.699 15.925 53.380 1.00 12.53 322 ASN A C 1
ATOM 3898 O O . ASN C 2 250 ? 18.845 15.273 52.788 1.00 12.15 322 ASN A O 1
ATOM 3903 N N . TRP C 2 251 ? 20.896 16.140 52.865 1.00 11.11 323 TRP A N 1
ATOM 3904 C CA . TRP C 2 251 ? 21.262 15.514 51.595 1.00 10.26 323 TRP A CA 1
ATOM 3905 C C . TRP C 2 251 ? 21.298 14.000 51.746 1.00 9.62 323 TRP A C 1
ATOM 3906 O O . TRP C 2 251 ? 21.880 13.484 52.689 1.00 10.85 323 TRP A O 1
ATOM 3917 N N . VAL C 2 252 ? 20.731 13.302 50.745 1.00 9.18 324 VAL A N 1
ATOM 3918 C CA . VAL C 2 252 ? 20.780 11.857 50.692 1.00 9.21 324 VAL A CA 1
ATOM 3919 C C . VAL C 2 252 ? 20.822 11.424 49.219 1.00 8.57 324 VAL A C 1
ATOM 3920 O O . VAL C 2 252 ? 20.479 12.188 48.335 1.00 8.81 324 VAL A O 1
ATOM 3924 N N . PRO C 2 253 ? 21.211 10.172 48.962 1.00 8.16 325 PRO A N 1
ATOM 3925 C CA . PRO C 2 253 ? 21.151 9.677 47.577 1.00 8.03 325 PRO A CA 1
ATOM 3926 C C . PRO C 2 253 ? 19.728 9.427 47.130 1.00 7.47 325 PRO A C 1
ATOM 3927 O O . PRO C 2 253 ? 18.815 9.170 47.921 1.00 8.60 325 PRO A O 1
ATOM 3931 N N . GLY C 2 254 ? 19.543 9.456 45.829 1.00 7.89 326 GLY A N 1
ATOM 3932 C CA . GLY C 2 254 ? 18.312 8.981 45.245 1.00 7.86 326 GLY A CA 1
ATOM 3933 C C . GLY C 2 254 ? 18.432 8.664 43.781 1.00 7.56 326 GLY A C 1
ATOM 3934 O O . GLY C 2 254 ? 19.201 9.296 43.058 1.00 8.10 326 GLY A O 1
ATOM 3935 N N . GLY C 2 255 ? 17.665 7.665 43.343 1.00 7.41 327 GLY A N 1
ATOM 3936 C CA . GLY C 2 255 ? 17.598 7.281 41.946 1.00 7.80 327 GLY A CA 1
ATOM 3937 C C . GLY C 2 255 ? 17.443 5.773 41.826 1.00 7.08 327 GLY A C 1
ATOM 3938 O O . GLY C 2 255 ? 17.019 5.120 42.775 1.00 8.30 327 GLY A O 1
ATOM 3939 N N . TYR C 2 256 ? 17.816 5.245 40.649 1.00 6.95 328 TYR A N 1
ATOM 3940 C CA . TYR C 2 256 ? 17.645 3.834 40.320 1.00 6.81 328 TYR A CA 1
ATOM 3941 C C . TYR C 2 256 ? 19.041 3.233 40.107 1.00 6.41 328 TYR A C 1
ATOM 3942 O O . TYR C 2 256 ? 19.644 2.730 41.073 1.00 7.36 328 TYR A O 1
ATOM 3951 N N . ASN C 2 257 ? 19.574 3.313 38.890 1.00 6.38 329 ASN A N 1
ATOM 3952 C CA . ASN C 2 257 ? 20.962 2.937 38.624 1.00 6.66 329 ASN A CA 1
ATOM 3953 C C . ASN C 2 257 ? 21.823 4.157 38.988 1.00 6.56 329 ASN A C 1
ATOM 3954 O O . ASN C 2 257 ? 22.256 4.906 38.108 1.00 6.87 329 ASN A O 1
ATOM 3959 N N . LEU C 2 258 ? 21.952 4.425 40.300 1.00 6.42 330 LEU A N 1
ATOM 3960 C CA . LEU C 2 258 ? 22.239 5.794 40.774 1.00 6.36 330 LEU A CA 1
ATOM 3961 C C . LEU C 2 258 ? 23.715 6.087 41.050 1.00 6.63 330 LEU A C 1
ATOM 3962 O O . LEU C 2 258 ? 24.031 7.226 41.437 1.00 7.37 330 LEU A O 1
ATOM 3967 N N . VAL C 2 259 ? 24.600 5.088 40.894 1.00 6.51 331 VAL A N 1
ATOM 3968 C CA . VAL C 2 259 ? 26.028 5.247 41.159 1.00 7.08 331 VAL A CA 1
ATOM 3969 C C . VAL C 2 259 ? 26.869 4.723 40.009 1.00 7.34 331 VAL A C 1
ATOM 3970 O O . VAL C 2 259 ? 26.413 3.950 39.156 1.00 8.05 331 VAL A O 1
ATOM 3974 N N . GLY C 2 260 ? 28.125 5.118 40.029 1.00 7.20 332 GLY A N 1
ATOM 3975 C CA . GLY C 2 260 ? 29.098 4.647 39.047 1.00 7.50 332 GLY A CA 1
ATOM 3976 C C . GLY C 2 260 ? 30.479 4.828 39.630 1.00 7.24 332 GLY A C 1
ATOM 3977 O O . GLY C 2 260 ? 30.686 5.616 40.560 1.00 8.03 332 GLY A O 1
ATOM 3978 N N . LEU C 2 261 ? 31.432 4.089 39.090 1.00 7.93 333 LEU A N 1
ATOM 3979 C CA . LEU C 2 261 ? 32.815 4.179 39.513 1.00 7.61 333 LEU A CA 1
ATOM 3980 C C . LEU C 2 261 ? 33.696 4.360 38.278 1.00 8.52 333 LEU A C 1
ATOM 3981 O O . LEU C 2 261 ? 33.595 3.611 37.309 1.00 10.20 333 LEU A O 1
ATOM 3986 N N . HIS C 2 262 ? 34.588 5.345 38.346 1.00 8.52 334 HIS A N 1
ATOM 3987 C CA . HIS C 2 262 ? 35.663 5.516 37.362 1.00 8.38 334 HIS A CA 1
ATOM 3988 C C . HIS C 2 262 ? 36.875 4.790 37.936 1.00 8.05 334 HIS A C 1
ATOM 3989 O O . HIS C 2 262 ? 37.491 5.209 38.919 1.00 9.35 334 HIS A O 1
ATOM 3996 N N . ARG C 2 263 ? 37.191 3.634 37.348 1.00 8.31 335 ARG A N 1
ATOM 3997 C CA . ARG C 2 263 ? 38.148 2.728 37.957 1.00 9.00 335 ARG A CA 1
ATOM 3998 C C . ARG C 2 263 ? 39.557 3.303 37.999 1.00 9.84 335 ARG A C 1
ATOM 3999 O O . ARG C 2 263 ? 40.275 3.042 38.967 1.00 11.09 335 ARG A O 1
ATOM 4007 N N . ALA C 2 264 ? 39.972 4.056 36.988 1.00 9.83 336 ALA A N 1
ATOM 4008 C CA . ALA C 2 264 ? 41.368 4.512 36.971 1.00 10.84 336 ALA A CA 1
ATOM 4009 C C . ALA C 2 264 ? 41.661 5.476 38.118 1.00 11.19 336 ALA A C 1
ATOM 4010 O O . ALA C 2 264 ? 42.776 5.524 38.611 1.00 14.05 336 ALA A O 1
ATOM 4012 N N . SER C 2 265 ? 40.670 6.261 38.522 1.00 10.97 337 SER A N 1
ATOM 4013 C CA . SER C 2 265 ? 40.858 7.297 39.554 1.00 11.61 337 SER A CA 1
ATOM 4014 C C . SER C 2 265 ? 40.292 6.898 40.910 1.00 11.20 337 SER A C 1
ATOM 4015 O O . SER C 2 265 ? 40.628 7.537 41.907 1.00 13.76 337 SER A O 1
ATOM 4018 N N . GLY C 2 266 ? 39.391 5.918 40.947 1.00 9.92 338 GLY A N 1
ATOM 4019 C CA . GLY C 2 266 ? 38.627 5.619 42.130 1.00 9.41 338 GLY A CA 1
ATOM 4020 C C . GLY C 2 266 ? 37.498 6.596 42.444 1.00 9.84 338 GLY A C 1
ATOM 4021 O O . GLY C 2 266 ? 36.931 6.563 43.549 1.00 11.35 338 GLY A O 1
ATOM 4022 N N . ARG C 2 267 ? 37.176 7.485 41.526 1.00 8.89 339 ARG A N 1
ATOM 4023 C CA . ARG C 2 267 ? 36.057 8.393 41.756 1.00 8.56 339 ARG A CA 1
ATOM 4024 C C . ARG C 2 267 ? 34.728 7.656 41.672 1.00 7.86 339 ARG A C 1
ATOM 4025 O O . ARG C 2 267 ? 34.490 6.922 40.703 1.00 8.82 339 ARG A O 1
ATOM 4033 N N . MET C 2 268 ? 33.868 7.885 42.649 1.00 7.52 340 MET A N 1
ATOM 4034 C CA . MET C 2 268 ? 32.503 7.367 42.653 1.00 7.53 340 MET A CA 1
ATOM 4035 C C . MET C 2 268 ? 31.544 8.513 42.425 1.00 7.52 340 MET A C 1
ATOM 4036 O O . MET C 2 268 ? 31.660 9.563 43.074 1.00 9.24 340 MET A O 1
ATOM 4041 N N . TYR C 2 269 ? 30.569 8.291 41.561 1.00 7.08 341 TYR A N 1
ATOM 4042 C CA . TYR C 2 269 ? 29.561 9.269 41.198 1.00 7.00 341 TYR A CA 1
ATOM 4043 C C . TYR C 2 269 ? 28.253 8.826 41.780 1.00 6.84 341 TYR A C 1
ATOM 4044 O O . TYR C 2 269 ? 27.897 7.656 41.697 1.00 7.94 341 TYR A O 1
ATOM 4053 N N . VAL C 2 270 ? 27.524 9.768 42.399 1.00 7.01 342 VAL A N 1
ATOM 4054 C CA A VAL C 2 270 ? 26.291 9.474 43.141 0.50 7.05 342 VAL A CA 1
ATOM 4055 C CA B VAL C 2 270 ? 26.263 9.436 43.025 0.50 8.06 342 VAL A CA 1
ATOM 4056 C C . VAL C 2 270 ? 25.269 10.576 42.891 1.00 6.98 342 VAL A C 1
ATOM 4057 O O . VAL C 2 270 ? 25.581 11.749 43.078 1.00 7.77 342 VAL A O 1
ATOM 4064 N N . PHE C 2 271 ? 24.046 10.203 42.548 1.00 7.04 343 PHE A N 1
ATOM 4065 C CA . PHE C 2 271 ? 22.939 11.172 42.508 1.00 6.87 343 PHE A CA 1
ATOM 4066 C C . PHE C 2 271 ? 22.436 11.483 43.908 1.00 6.84 343 PHE A C 1
ATOM 4067 O O . PHE C 2 271 ? 22.143 10.574 44.687 1.00 7.64 343 PHE A O 1
ATOM 4075 N N . MET C 2 272 ? 22.305 12.781 44.190 1.00 7.43 344 MET A N 1
ATOM 4076 C CA . MET C 2 272 ? 21.966 13.273 45.510 1.00 7.74 344 MET A CA 1
ATOM 4077 C C . MET C 2 272 ? 20.866 14.323 45.436 1.00 8.53 344 MET A C 1
ATOM 4078 O O . MET C 2 272 ? 20.760 15.058 44.438 1.00 8.57 344 MET A O 1
ATOM 4083 N N . HIS C 2 273 ? 20.082 14.448 46.520 1.00 8.42 345 HIS A N 1
ATOM 4084 C CA . HIS C 2 273 ? 19.093 15.500 46.601 1.00 9.29 345 HIS A CA 1
ATOM 4085 C C . HIS C 2 273 ? 18.993 15.953 48.076 1.00 9.34 345 HIS A C 1
ATOM 4086 O O . HIS C 2 273 ? 19.240 15.183 48.979 1.00 9.79 345 HIS A O 1
ATOM 4093 N N . PRO C 2 274 ? 18.620 17.224 48.286 1.00 9.98 346 PRO A N 1
ATOM 4094 C CA . PRO C 2 274 ? 18.425 17.757 49.629 1.00 11.08 346 PRO A CA 1
ATOM 4095 C C . PRO C 2 274 ? 17.080 17.359 50.194 1.00 11.73 346 PRO A C 1
ATOM 4096 O O . PRO C 2 274 ? 16.227 16.788 49.508 1.00 12.40 346 PRO A O 1
ATOM 4100 N N . ASP C 2 275 ? 16.888 17.680 51.462 1.00 11.79 347 ASP A N 1
ATOM 4101 C CA . ASP C 2 275 ? 15.600 17.458 52.115 1.00 13.36 347 ASP A CA 1
ATOM 4102 C C . ASP C 2 275 ? 15.154 16.004 52.085 1.00 12.68 347 ASP A C 1
ATOM 4103 O O . ASP C 2 275 ? 13.981 15.677 51.929 1.00 15.03 347 ASP A O 1
ATOM 4108 N N . GLY C 2 276 ? 16.136 15.124 52.255 1.00 12.40 348 GLY A N 1
ATOM 4109 C CA . GLY C 2 276 ? 15.861 13.714 52.305 1.00 12.64 348 GLY A CA 1
ATOM 4110 C C . GLY C 2 276 ? 15.001 13.383 53.516 1.00 12.48 348 GLY A C 1
ATOM 4111 O O . GLY C 2 276 ? 15.154 13.958 54.602 1.00 14.95 348 GLY A O 1
ATOM 4112 N N . LYS C 2 277 ? 14.115 12.422 53.338 1.00 13.99 349 LYS A N 1
ATOM 4113 C CA . LYS C 2 277 ? 13.324 11.851 54.428 1.00 13.39 349 LYS A CA 1
ATOM 4114 C C . LYS C 2 277 ? 12.769 10.520 53.923 1.00 11.51 349 LYS A C 1
ATOM 4115 O O . LYS C 2 277 ? 12.981 10.151 52.758 1.00 11.49 349 LYS A O 1
ATOM 4121 N N . GLU C 2 278 ? 12.027 9.827 54.775 1.00 12.36 350 GLU A N 1
ATOM 4122 C CA . GLU C 2 278 ? 11.445 8.549 54.351 1.00 11.04 350 GLU A CA 1
ATOM 4123 C C . GLU C 2 278 ? 10.593 8.761 53.106 1.00 11.15 350 GLU A C 1
ATOM 4124 O O . GLU C 2 278 ? 9.749 9.642 53.058 1.00 12.89 350 GLU A O 1
ATOM 4130 N N . GLY C 2 279 ? 10.863 7.966 52.089 1.00 10.28 351 GLY A N 1
ATOM 4131 C CA . GLY C 2 279 ? 10.142 8.037 50.822 1.00 10.11 351 GLY A CA 1
ATOM 4132 C C . GLY C 2 279 ? 10.785 8.804 49.693 1.00 9.60 351 GLY A C 1
ATOM 4133 O O . GLY C 2 279 ? 10.183 8.901 48.623 1.00 10.39 351 GLY A O 1
ATOM 4134 N N . THR C 2 280 ? 11.986 9.346 49.904 1.00 9.61 352 THR A N 1
ATOM 4135 C CA . THR C 2 280 ? 12.664 10.124 48.852 1.00 8.97 352 THR A CA 1
ATOM 4136 C C . THR C 2 280 ? 13.783 9.389 48.132 1.00 8.79 352 THR A C 1
ATOM 4137 O O . THR C 2 280 ? 14.491 10.024 47.354 1.00 8.95 352 THR A O 1
ATOM 4141 N N . HIS C 2 281 ? 13.902 8.084 48.322 1.00 8.19 353 HIS A N 1
ATOM 4142 C CA . HIS C 2 281 ? 15.063 7.367 47.795 1.00 8.13 353 HIS A CA 1
ATOM 4143 C C . HIS C 2 281 ? 15.065 7.208 46.279 1.00 7.73 353 HIS A C 1
ATOM 4144 O O . HIS C 2 281 ? 16.110 6.827 45.735 1.00 8.35 353 HIS A O 1
ATOM 4151 N N . LYS C 2 282 ? 13.960 7.472 45.587 1.00 8.16 354 LYS A N 1
ATOM 4152 C CA . LYS C 2 282 ? 13.936 7.399 44.129 1.00 8.11 354 LYS A CA 1
ATOM 4153 C C . LYS C 2 282 ? 13.748 8.792 43.525 1.00 8.39 354 LYS A C 1
ATOM 4154 O O . LYS C 2 282 ? 13.453 8.928 42.333 1.00 9.83 354 LYS A O 1
ATOM 4160 N N . PHE C 2 283 ? 13.981 9.855 44.305 1.00 8.83 355 PHE A N 1
ATOM 4161 C CA . PHE C 2 283 ? 13.865 11.206 43.776 1.00 8.26 355 PHE A CA 1
ATOM 4162 C C . PHE C 2 283 ? 14.956 11.490 42.758 1.00 8.79 355 PHE A C 1
ATOM 4163 O O . PHE C 2 283 ? 16.099 11.054 42.889 1.00 9.38 355 PHE A O 1
ATOM 4171 N N . PRO C 2 284 ? 14.622 12.302 41.731 1.00 9.57 356 PRO A N 1
ATOM 4172 C CA . PRO C 2 284 ? 15.614 12.784 40.768 1.00 9.31 356 PRO A CA 1
ATOM 4173 C C . PRO C 2 284 ? 16.752 13.546 41.442 1.00 9.71 356 PRO A C 1
ATOM 4174 O O . PRO C 2 284 ? 16.592 14.180 42.474 1.00 11.02 356 PRO A O 1
ATOM 4178 N N . ALA C 2 285 ? 17.904 13.507 40.774 1.00 9.82 357 ALA A N 1
ATOM 4179 C CA . ALA C 2 285 ? 19.093 14.171 41.293 1.00 8.89 357 ALA A CA 1
ATOM 4180 C C . ALA C 2 285 ? 19.006 15.664 41.211 1.00 9.01 357 ALA A C 1
ATOM 4181 O O . ALA C 2 285 ? 18.808 16.242 40.143 1.00 12.10 357 ALA A O 1
ATOM 4183 N N . ALA C 2 286 ? 19.214 16.315 42.348 1.00 8.87 358 ALA A N 1
ATOM 4184 C CA . ALA C 2 286 ? 19.518 17.742 42.356 1.00 9.02 358 ALA A CA 1
ATOM 4185 C C . ALA C 2 286 ? 20.962 17.977 41.952 1.00 8.60 358 ALA A C 1
ATOM 4186 O O . ALA C 2 286 ? 21.275 18.966 41.286 1.00 9.21 358 ALA A O 1
ATOM 4188 N N . GLU C 2 287 ? 21.846 17.059 42.331 1.00 8.51 359 GLU A N 1
ATOM 4189 C CA . GLU C 2 287 ? 23.272 17.166 42.075 1.00 8.71 359 GLU A CA 1
ATOM 4190 C C . GLU C 2 287 ? 23.843 15.774 41.807 1.00 7.79 359 GLU A C 1
ATOM 4191 O O . GLU C 2 287 ? 23.266 14.752 42.217 1.00 8.40 359 GLU A O 1
ATOM 4197 N N . ILE C 2 288 ? 24.967 15.755 41.098 1.00 7.81 360 ILE A N 1
ATOM 4198 C CA . ILE C 2 288 ? 25.849 14.597 41.080 1.00 7.56 360 ILE A CA 1
ATOM 4199 C C . ILE C 2 288 ? 27.039 14.944 41.972 1.00 7.32 360 ILE A C 1
ATOM 4200 O O . ILE C 2 288 ? 27.662 15.994 41.799 1.00 8.70 360 ILE A O 1
ATOM 4205 N N . TRP C 2 289 ? 27.302 14.090 42.949 1.00 7.81 361 TRP A N 1
ATOM 4206 C CA . TRP C 2 289 ? 28.523 14.227 43.760 1.00 7.50 361 TRP A CA 1
ATOM 4207 C C . TRP C 2 289 ? 29.596 13.271 43.250 1.00 7.44 361 TRP A C 1
ATOM 4208 O O . TRP C 2 289 ? 29.308 12.135 42.867 1.00 8.36 361 TRP A O 1
ATOM 4219 N N . VAL C 2 290 ? 30.814 13.756 43.288 1.00 7.59 362 VAL A N 1
ATOM 4220 C CA . VAL C 2 290 ? 32.000 13.043 42.858 1.00 7.76 362 VAL A CA 1
ATOM 4221 C C . VAL C 2 290 ? 32.842 12.800 44.099 1.00 7.55 362 VAL A C 1
ATOM 4222 O O . VAL C 2 290 ? 33.320 13.772 44.722 1.00 8.06 362 VAL A O 1
ATOM 4226 N N . MET C 2 291 ? 32.989 11.532 44.487 1.00 7.64 363 MET A N 1
ATOM 4227 C CA . MET C 2 291 ? 33.625 11.141 45.731 1.00 8.05 363 MET A CA 1
ATOM 4228 C C . MET C 2 291 ? 34.941 10.466 45.457 1.00 8.63 363 MET A C 1
ATOM 4229 O O . MET C 2 291 ? 35.047 9.627 44.561 1.00 10.14 363 MET A O 1
ATOM 4234 N N . ASP C 2 292 ? 35.970 10.812 46.211 1.00 9.12 364 ASP A N 1
ATOM 4235 C CA . ASP C 2 292 ? 37.238 10.074 46.148 1.00 9.94 364 ASP A CA 1
ATOM 4236 C C . ASP C 2 292 ? 37.107 8.901 47.104 1.00 9.99 364 ASP A C 1
ATOM 4237 O O . ASP C 2 292 ? 37.028 9.096 48.316 1.00 10.69 364 ASP A O 1
ATOM 4242 N N . THR C 2 293 ? 37.047 7.679 46.574 1.00 9.99 365 THR A N 1
ATOM 4243 C CA . THR C 2 293 ? 36.825 6.517 47.435 1.00 10.78 365 THR A CA 1
ATOM 4244 C C . THR C 2 293 ? 38.046 6.130 48.243 1.00 12.42 365 THR A C 1
ATOM 4245 O O . THR C 2 293 ? 37.912 5.359 49.201 1.00 16.00 365 THR A O 1
ATOM 4249 N N . LYS C 2 294 ? 39.222 6.645 47.922 1.00 12.52 366 LYS A N 1
ATOM 4250 C CA . LYS C 2 294 ? 40.404 6.387 48.728 1.00 15.34 366 LYS A CA 1
ATOM 4251 C C . LYS C 2 294 ? 40.427 7.295 49.953 1.00 14.00 366 LYS A C 1
ATOM 4252 O O . LYS C 2 294 ? 40.721 6.838 51.074 1.00 17.72 366 LYS A O 1
ATOM 4258 N N . THR C 2 295 ? 40.163 8.591 49.758 1.00 11.05 367 THR A N 1
ATOM 4259 C CA . THR C 2 295 ? 40.178 9.516 50.878 1.00 11.98 367 THR A CA 1
ATOM 4260 C C . THR C 2 295 ? 38.828 9.579 51.622 1.00 12.49 367 THR A C 1
ATOM 4261 O O . THR C 2 295 ? 38.741 10.158 52.730 1.00 12.63 367 THR A O 1
ATOM 4265 N N . LYS C 2 296 ? 37.775 9.032 51.015 1.00 10.85 368 LYS A N 1
ATOM 4266 C CA . LYS C 2 296 ? 36.432 9.009 51.615 1.00 11.16 368 LYS A CA 1
ATOM 4267 C C . LYS C 2 296 ? 35.863 10.422 51.793 1.00 10.12 368 LYS A C 1
ATOM 4268 O O . LYS C 2 296 ? 35.191 10.719 52.761 1.00 12.67 368 LYS A O 1
ATOM 4274 N N . GLN C 2 297 ? 36.141 11.276 50.814 1.00 10.48 369 GLN A N 1
ATOM 4275 C CA . GLN C 2 297 ? 35.728 12.687 50.807 1.00 10.73 369 GLN A CA 1
ATOM 4276 C C . GLN C 2 297 ? 35.228 13.092 49.437 1.00 9.49 369 GLN A C 1
ATOM 4277 O O . GLN C 2 297 ? 35.713 12.603 48.416 1.00 10.35 369 GLN A O 1
ATOM 4283 N N . ARG C 2 298 ? 34.291 14.030 49.410 1.00 8.83 370 ARG A N 1
ATOM 4284 C CA . ARG C 2 298 ? 33.803 14.582 48.178 1.00 9.28 370 ARG A CA 1
ATOM 4285 C C . ARG C 2 298 ? 34.875 15.479 47.546 1.00 8.98 370 ARG A C 1
ATOM 4286 O O . ARG C 2 298 ? 35.525 16.244 48.259 1.00 9.61 370 ARG A O 1
ATOM 4294 N N . VAL C 2 299 ? 35.013 15.406 46.222 1.00 8.30 371 VAL A N 1
ATOM 4295 C CA . VAL C 2 299 ? 35.896 16.303 45.502 1.00 8.97 371 VAL A CA 1
ATOM 4296 C C . VAL C 2 299 ? 35.168 17.311 44.606 1.00 9.02 371 VAL A C 1
ATOM 4297 O O . VAL C 2 299 ? 35.717 18.390 44.355 1.00 9.79 371 VAL A O 1
ATOM 4301 N N . ALA C 2 300 ? 33.966 16.996 44.147 1.00 8.78 372 ALA A N 1
ATOM 4302 C CA . ALA C 2 300 ? 33.224 17.921 43.274 1.00 8.97 372 ALA A CA 1
ATOM 4303 C C . ALA C 2 300 ? 31.734 17.642 43.380 1.00 8.98 372 ALA A C 1
ATOM 4304 O O . ALA C 2 300 ? 31.309 16.565 43.782 1.00 9.01 372 ALA A O 1
ATOM 4306 N N . ARG C 2 301 ? 30.946 18.631 42.994 1.00 10.18 373 ARG A N 1
ATOM 4307 C CA . ARG C 2 301 ? 29.486 18.515 42.892 1.00 10.66 373 ARG A CA 1
ATOM 4308 C C . ARG C 2 301 ? 29.028 19.347 41.713 1.00 9.76 373 ARG A C 1
ATOM 4309 O O . ARG C 2 301 ? 29.550 20.446 41.492 1.00 11.39 373 ARG A O 1
ATOM 4317 N N . ILE C 2 302 ? 28.086 18.826 40.936 1.00 9.15 374 ILE A N 1
ATOM 4318 C CA . ILE C 2 302 ? 27.560 19.518 39.769 1.00 9.05 374 ILE A CA 1
ATOM 4319 C C . ILE C 2 302 ? 26.039 19.358 39.717 1.00 8.85 374 ILE A C 1
ATOM 4320 O O . ILE C 2 302 ? 25.476 18.482 40.355 1.00 9.35 374 ILE A O 1
ATOM 4325 N N . PRO C 2 303 ? 25.360 20.190 38.911 1.00 9.41 375 PRO A N 1
ATOM 4326 C CA . PRO C 2 303 ? 23.911 20.042 38.788 1.00 9.75 375 PRO A CA 1
ATOM 4327 C C . PRO C 2 303 ? 23.525 18.665 38.282 1.00 8.68 375 PRO A C 1
ATOM 4328 O O . PRO C 2 303 ? 24.178 18.117 37.397 1.00 9.82 375 PRO A O 1
ATOM 4332 N N . GLY C 2 304 ? 22.430 18.133 38.792 1.00 8.85 376 GLY A N 1
ATOM 4333 C CA . GLY C 2 304 ? 22.016 16.794 38.443 1.00 9.00 376 GLY A CA 1
ATOM 4334 C C . GLY C 2 304 ? 21.116 16.640 37.244 1.00 8.59 376 GLY A C 1
ATOM 4335 O O . GLY C 2 304 ? 20.938 15.498 36.765 1.00 8.62 376 GLY A O 1
ATOM 4336 N N . ARG C 2 305 ? 20.461 17.715 36.801 1.00 9.53 377 ARG A N 1
ATOM 4337 C CA . ARG C 2 305 ? 19.578 17.675 35.614 1.00 9.38 377 ARG A CA 1
ATOM 4338 C C . ARG C 2 305 ? 18.439 16.680 35.797 1.00 8.44 377 ARG A C 1
ATOM 4339 O O . ARG C 2 305 ? 17.964 16.083 34.840 1.00 9.93 377 ARG A O 1
ATOM 4347 N N . ASP C 2 306 ? 17.996 16.510 37.030 1.00 8.74 378 ASP A N 1
ATOM 4348 C CA . ASP C 2 306 ? 16.896 15.593 37.336 1.00 9.67 378 ASP A CA 1
ATOM 4349 C C . ASP C 2 306 ? 17.153 14.160 36.902 1.00 8.40 378 ASP A C 1
ATOM 4350 O O . ASP C 2 306 ? 16.221 13.367 36.682 1.00 8.93 378 ASP A O 1
ATOM 4355 N N . ALA C 2 307 ? 18.414 13.764 36.880 1.00 7.76 379 ALA A N 1
ATOM 4356 C CA . ALA C 2 307 ? 18.743 12.402 36.445 1.00 7.84 379 ALA A CA 1
ATOM 4357 C C . ALA C 2 307 ? 18.344 11.379 37.519 1.00 7.66 379 ALA A C 1
ATOM 4358 O O . ALA C 2 307 ? 18.318 11.658 38.715 1.00 8.73 379 ALA A O 1
ATOM 4360 N N . LEU C 2 308 ? 18.081 10.178 37.027 1.00 7.60 380 LEU A N 1
ATOM 4361 C CA . LEU C 2 308 ? 17.723 9.021 37.846 1.00 7.87 380 LEU A CA 1
ATOM 4362 C C . LEU C 2 308 ? 18.660 7.843 37.732 1.00 7.05 380 LEU A C 1
ATOM 4363 O O . LEU C 2 308 ? 18.830 7.083 38.676 1.00 7.58 380 LEU A O 1
ATOM 4368 N N . SER C 2 309 ? 19.266 7.655 36.546 1.00 6.90 381 SER A N 1
ATOM 4369 C CA . SER C 2 309 ? 20.149 6.542 36.272 1.00 6.20 381 SER A CA 1
ATOM 4370 C C . SER C 2 309 ? 21.372 7.033 35.512 1.00 6.17 381 SER A C 1
ATOM 4371 O O . SER C 2 309 ? 21.331 8.059 34.829 1.00 7.15 381 SER A O 1
ATOM 4374 N N . MET C 2 310 ? 22.445 6.269 35.620 1.00 6.37 382 MET A N 1
ATOM 4375 C CA . MET C 2 310 ? 23.729 6.593 34.974 1.00 6.43 382 MET A CA 1
ATOM 4376 C C . MET C 2 310 ? 24.419 5.332 34.542 1.00 6.40 382 MET A C 1
ATOM 4377 O O . MET C 2 310 ? 24.029 4.218 34.897 1.00 7.12 382 MET A O 1
ATOM 4382 N N . THR C 2 311 ? 25.474 5.513 33.734 1.00 6.32 383 THR A N 1
ATOM 4383 C CA . THR C 2 311 ? 26.416 4.444 33.444 1.00 6.35 383 THR A CA 1
ATOM 4384 C C . THR C 2 311 ? 27.751 5.098 33.077 1.00 7.16 383 THR A C 1
ATOM 4385 O O . THR C 2 311 ? 27.780 6.260 32.661 1.00 7.68 383 THR A O 1
ATOM 4389 N N . ILE C 2 312 ? 28.826 4.337 33.197 1.00 7.12 384 ILE A N 1
ATOM 4390 C CA . ILE C 2 312 ? 30.183 4.846 32.950 1.00 8.05 384 ILE A CA 1
ATOM 4391 C C . ILE C 2 312 ? 30.874 4.020 31.846 1.00 8.03 384 ILE A C 1
ATOM 4392 O O . ILE C 2 312 ? 30.744 2.790 31.810 1.00 9.48 384 ILE A O 1
ATOM 4397 N N . ASP C 2 313 ? 31.591 4.707 30.980 1.00 8.44 385 ASP A N 1
ATOM 4398 C CA . ASP C 2 313 ? 32.535 4.077 30.058 1.00 7.95 385 ASP A CA 1
ATOM 4399 C C . ASP C 2 313 ? 33.940 4.369 30.573 1.00 8.62 385 ASP A C 1
ATOM 4400 O O . ASP C 2 313 ? 34.354 5.518 30.684 1.00 9.14 385 ASP A O 1
ATOM 4405 N N . GLN C 2 314 ? 34.649 3.311 30.931 1.00 8.10 386 GLN A N 1
ATOM 4406 C CA . GLN C 2 314 ? 35.978 3.472 31.504 1.00 9.07 386 GLN A CA 1
ATOM 4407 C C . GLN C 2 314 ? 36.975 4.039 30.512 1.00 9.68 386 GLN A C 1
ATOM 4408 O O . GLN C 2 314 ? 37.722 4.979 30.831 1.00 11.62 386 GLN A O 1
ATOM 4414 N N . GLN C 2 315 ? 37.055 3.451 29.333 1.00 9.44 387 GLN A N 1
ATOM 4415 C CA . GLN C 2 315 ? 38.191 3.748 28.507 1.00 10.50 387 GLN A CA 1
ATOM 4416 C C . GLN C 2 315 ? 38.155 5.072 27.762 1.00 10.43 387 GLN A C 1
ATOM 4417 O O . GLN C 2 315 ? 39.219 5.574 27.358 1.00 12.06 387 GLN A O 1
ATOM 4423 N N . ARG C 2 316 ? 36.964 5.622 27.532 1.00 10.24 388 ARG A N 1
ATOM 4424 C CA . ARG C 2 316 ? 36.792 6.952 26.978 1.00 10.93 388 ARG A CA 1
ATOM 4425 C C . ARG C 2 316 ? 36.481 7.965 28.092 1.00 9.43 388 ARG A C 1
ATOM 4426 O O . ARG C 2 316 ? 36.268 9.121 27.789 1.00 11.36 388 ARG A O 1
ATOM 4434 N N . ASN C 2 317 ? 36.435 7.528 29.361 1.00 9.35 389 ASN A N 1
ATOM 4435 C CA . ASN C 2 317 ? 36.197 8.452 30.486 1.00 8.64 389 ASN A CA 1
ATOM 4436 C C . ASN C 2 317 ? 34.910 9.245 30.291 1.00 8.39 389 ASN A C 1
ATOM 4437 O O . ASN C 2 317 ? 34.898 10.466 30.267 1.00 8.97 389 ASN A O 1
ATOM 4442 N N . LEU C 2 318 ? 33.793 8.493 30.167 1.00 8.04 390 LEU A N 1
ATOM 4443 C CA . LEU C 2 318 ? 32.497 9.100 29.933 1.00 7.96 390 LEU A CA 1
ATOM 4444 C C . LEU C 2 318 ? 31.497 8.647 30.994 1.00 8.04 390 LEU A C 1
ATOM 4445 O O . LEU C 2 318 ? 31.573 7.500 31.489 1.00 8.74 390 LEU A O 1
ATOM 4450 N N . MET C 2 319 ? 30.525 9.507 31.275 1.00 7.68 391 MET A N 1
ATOM 4451 C CA . MET C 2 319 ? 29.365 9.167 32.076 1.00 7.22 391 MET A CA 1
ATOM 4452 C C . MET C 2 319 ? 28.146 9.589 31.294 1.00 7.00 391 MET A C 1
ATOM 4453 O O . MET C 2 319 ? 28.063 10.718 30.835 1.00 8.71 391 MET A O 1
ATOM 4458 N N . LEU C 2 320 ? 27.147 8.694 31.242 1.00 6.51 392 LEU A N 1
ATOM 4459 C CA . LEU C 2 320 ? 25.830 9.061 30.744 1.00 6.53 392 LEU A CA 1
ATOM 4460 C C . LEU C 2 320 ? 24.905 9.183 31.934 1.00 6.30 392 LEU A C 1
ATOM 4461 O O . LEU C 2 320 ? 24.977 8.365 32.857 1.00 6.92 392 LEU A O 1
ATOM 4466 N N . THR C 2 321 ? 24.001 10.153 31.882 1.00 6.48 393 THR A N 1
ATOM 4467 C CA . THR C 2 321 ? 22.916 10.220 32.844 1.00 6.75 393 THR A CA 1
ATOM 4468 C C . THR C 2 321 ? 21.599 10.273 32.100 1.00 6.63 393 THR A C 1
ATOM 4469 O O . THR C 2 321 ? 21.535 10.654 30.939 1.00 7.67 393 THR A O 1
ATOM 4473 N N . LEU C 2 322 ? 20.529 9.889 32.789 1.00 6.84 394 LEU A N 1
ATOM 4474 C CA . LEU C 2 322 ? 19.237 9.655 32.148 1.00 6.99 394 LEU A CA 1
ATOM 4475 C C . LEU C 2 322 ? 18.157 10.062 33.122 1.00 7.35 394 LEU A C 1
ATOM 4476 O O . LEU C 2 322 ? 18.154 9.583 34.267 1.00 7.59 394 LEU A O 1
ATOM 4481 N N . ASP C 2 323 ? 17.228 10.910 32.678 1.00 7.60 395 ASP A N 1
ATOM 4482 C CA . ASP C 2 323 ? 16.152 11.469 33.514 1.00 8.01 395 ASP A CA 1
ATOM 4483 C C . ASP C 2 323 ? 14.797 10.796 33.280 1.00 8.38 395 ASP A C 1
ATOM 4484 O O . ASP C 2 323 ? 13.792 11.202 33.835 1.00 9.57 395 ASP A O 1
ATOM 4489 N N . GLY C 2 324 ? 14.792 9.728 32.470 1.00 7.76 396 GLY A N 1
ATOM 4490 C CA . GLY C 2 324 ? 13.602 9.018 32.040 1.00 8.95 396 GLY A CA 1
ATOM 4491 C C . GLY C 2 324 ? 13.326 9.151 30.551 1.00 8.76 396 GLY A C 1
ATOM 4492 O O . GLY C 2 324 ? 12.755 8.248 29.929 1.00 9.68 396 GLY A O 1
ATOM 4493 N N . GLY C 2 325 ? 13.722 10.295 29.992 1.00 8.87 397 GLY A N 1
ATOM 4494 C CA . GLY C 2 325 ? 13.497 10.588 28.586 1.00 9.06 397 GLY A CA 1
ATOM 4495 C C . GLY C 2 325 ? 14.706 11.082 27.811 1.00 8.95 397 GLY A C 1
ATOM 4496 O O . GLY C 2 325 ? 14.819 10.850 26.600 1.00 10.91 397 GLY A O 1
ATOM 4497 N N . ASN C 2 326 ? 15.610 11.782 28.487 1.00 8.35 398 ASN A N 1
ATOM 4498 C CA . ASN C 2 326 ? 16.741 12.458 27.911 1.00 8.48 398 ASN A CA 1
ATOM 4499 C C . ASN C 2 326 ? 18.045 11.874 28.470 1.00 8.23 398 ASN A C 1
ATOM 4500 O O . ASN C 2 326 ? 18.117 11.547 29.655 1.00 8.35 398 ASN A O 1
ATOM 4505 N N . VAL C 2 327 ? 19.056 11.775 27.594 1.00 7.83 399 VAL A N 1
ATOM 4506 C CA . VAL C 2 327 ? 20.364 11.266 27.969 1.00 7.25 399 VAL A CA 1
ATOM 4507 C C . VAL C 2 327 ? 21.386 12.393 27.902 1.00 8.01 399 VAL A C 1
ATOM 4508 O O . VAL C 2 327 ? 21.552 13.045 26.874 1.00 10.34 399 VAL A O 1
ATOM 4512 N N . ASN C 2 328 ? 22.078 12.625 28.998 1.00 7.59 400 ASN A N 1
ATOM 4513 C CA . ASN C 2 328 ? 23.170 13.583 29.102 1.00 7.91 400 ASN A CA 1
ATOM 4514 C C . ASN C 2 328 ? 24.489 12.862 29.006 1.00 7.38 400 ASN A C 1
ATOM 4515 O O . ASN C 2 328 ? 24.687 11.844 29.626 1.00 8.41 400 ASN A O 1
ATOM 4520 N N . VAL C 2 329 ? 25.388 13.426 28.193 1.00 7.79 401 VAL A N 1
ATOM 4521 C CA . VAL C 2 329 ? 26.704 12.853 27.966 1.00 7.88 401 VAL A CA 1
ATOM 4522 C C . VAL C 2 329 ? 27.756 13.741 28.617 1.00 8.04 401 VAL A C 1
ATOM 4523 O O . VAL C 2 329 ? 27.841 14.936 28.300 1.00 9.03 401 VAL A O 1
ATOM 4527 N N . TYR C 2 330 ? 28.529 13.169 29.541 1.00 7.96 402 TYR A N 1
ATOM 4528 C CA . TYR C 2 330 ? 29.576 13.879 30.282 1.00 8.05 402 TYR A CA 1
ATOM 4529 C C . TYR C 2 330 ? 30.946 13.281 30.014 1.00 8.33 402 TYR A C 1
ATOM 4530 O O . TYR C 2 330 ? 31.136 12.054 30.006 1.00 8.72 402 TYR A O 1
ATOM 4539 N N . ASP C 2 331 ? 31.929 14.172 29.923 1.00 8.47 403 ASP A N 1
ATOM 4540 C CA . ASP C 2 331 ? 33.342 13.827 29.982 1.00 9.47 403 ASP A CA 1
ATOM 4541 C C . ASP C 2 331 ? 33.774 13.825 31.455 1.00 9.39 403 ASP A C 1
ATOM 4542 O O . ASP C 2 331 ? 33.658 14.850 32.139 1.00 9.24 403 ASP A O 1
ATOM 4547 N N . ILE C 2 332 ? 34.269 12.677 31.936 1.00 9.36 404 ILE A N 1
ATOM 4548 C CA . ILE C 2 332 ? 34.738 12.520 33.319 1.00 8.73 404 ILE A CA 1
ATOM 4549 C C . ILE C 2 332 ? 36.232 12.223 33.361 1.00 9.74 404 ILE A C 1
ATOM 4550 O O . ILE C 2 332 ? 36.712 11.594 34.301 1.00 11.01 404 ILE A O 1
ATOM 4555 N N . SER C 2 333 ? 36.979 12.695 32.351 1.00 9.46 405 SER A N 1
ATOM 4556 C CA . SER C 2 333 ? 38.432 12.534 32.351 1.00 11.65 405 SER A CA 1
ATOM 4557 C C . SER C 2 333 ? 39.136 13.367 33.421 1.00 11.78 405 SER A C 1
ATOM 4558 O O . SER C 2 333 ? 40.271 13.083 33.734 1.00 17.09 405 SER A O 1
ATOM 4561 N N . GLN C 2 334 ? 38.452 14.349 33.971 1.00 9.79 406 GLN A N 1
ATOM 4562 C CA A GLN C 2 334 ? 38.954 15.157 35.063 0.70 9.99 406 GLN A CA 1
ATOM 4563 C CA B GLN C 2 334 ? 38.963 15.124 35.090 0.30 10.19 406 GLN A CA 1
ATOM 4564 C C . GLN C 2 334 ? 37.926 15.077 36.200 1.00 9.46 406 GLN A C 1
ATOM 4565 O O . GLN C 2 334 ? 36.802 14.691 35.964 1.00 9.84 406 GLN A O 1
ATOM 4576 N N . PRO C 2 335 ? 38.318 15.462 37.436 1.00 9.29 407 PRO A N 1
ATOM 4577 C CA . PRO C 2 335 ? 37.379 15.299 38.549 1.00 8.95 407 PRO A CA 1
ATOM 4578 C C . PRO C 2 335 ? 36.017 15.982 38.416 1.00 9.44 407 PRO A C 1
ATOM 4579 O O . PRO C 2 335 ? 35.005 15.429 38.866 1.00 10.58 407 PRO A O 1
ATOM 4583 N N . GLU C 2 336 ? 35.969 17.183 37.818 1.00 9.90 408 GLU A N 1
ATOM 4584 C CA . GLU C 2 336 ? 34.683 17.823 37.552 1.00 10.19 408 GLU A CA 1
ATOM 4585 C C . GLU C 2 336 ? 34.138 17.312 36.214 1.00 8.49 408 GLU A C 1
ATOM 4586 O O . GLU C 2 336 ? 34.786 17.520 35.177 1.00 9.66 408 GLU A O 1
ATOM 4592 N N . PRO C 2 337 ? 32.977 16.659 36.175 1.00 9.09 409 PRO A N 1
ATOM 4593 C CA . PRO C 2 337 ? 32.407 16.254 34.878 1.00 9.32 409 PRO A CA 1
ATOM 4594 C C . PRO C 2 337 ? 32.053 17.467 34.041 1.00 10.13 409 PRO A C 1
ATOM 4595 O O . PRO C 2 337 ? 31.671 18.500 34.555 1.00 11.27 409 PRO A O 1
ATOM 4599 N N . LYS C 2 338 ? 32.176 17.290 32.726 1.00 10.14 410 LYS A N 1
ATOM 4600 C CA . LYS C 2 338 ? 31.858 18.342 31.743 1.00 10.33 410 LYS A CA 1
ATOM 4601 C C . LYS C 2 338 ? 30.737 17.839 30.856 1.00 9.75 410 LYS A C 1
ATOM 4602 O O . LYS C 2 338 ? 30.869 16.803 30.213 1.00 9.78 410 LYS A O 1
ATOM 4608 N N . LEU C 2 339 ? 29.627 18.569 30.825 1.00 9.62 411 LEU A N 1
ATOM 4609 C CA . LEU C 2 339 ? 28.502 18.214 29.973 1.00 9.95 411 LEU A CA 1
ATOM 4610 C C . LEU C 2 339 ? 28.839 18.482 28.521 1.00 9.76 411 LEU A C 1
ATOM 4611 O O . LEU C 2 339 ? 29.146 19.619 28.157 1.00 11.37 411 LEU A O 1
ATOM 4616 N N . LEU C 2 340 ? 28.722 17.459 27.690 1.00 9.72 412 LEU A N 1
ATOM 4617 C CA . LEU C 2 340 ? 29.012 17.563 26.249 1.00 10.26 412 LEU A CA 1
ATOM 4618 C C . LEU C 2 340 ? 27.776 17.802 25.420 1.00 11.11 412 LEU A C 1
ATOM 4619 O O . LEU C 2 340 ? 27.834 18.564 24.459 1.00 13.65 412 LEU A O 1
ATOM 4624 N N . ARG C 2 341 ? 26.684 17.111 25.728 1.00 11.10 413 ARG A N 1
ATOM 4625 C CA . ARG C 2 341 ? 25.447 17.227 24.979 1.00 11.02 413 ARG A CA 1
ATOM 4626 C C . ARG C 2 341 ? 24.333 16.500 25.716 1.00 9.48 413 ARG A C 1
ATOM 4627 O O . ARG C 2 341 ? 24.575 15.699 26.617 1.00 10.22 413 ARG A O 1
ATOM 4635 N N . THR C 2 342 ? 23.120 16.838 25.321 1.00 10.12 414 THR A N 1
ATOM 4636 C CA . THR C 2 342 ? 21.916 16.142 25.758 1.00 9.79 414 THR A CA 1
ATOM 4637 C C . THR C 2 342 ? 21.196 15.600 24.533 1.00 9.89 414 THR A C 1
ATOM 4638 O O . THR C 2 342 ? 21.003 16.320 23.552 1.00 13.08 414 THR A O 1
ATOM 4642 N N . ILE C 2 343 ? 20.813 14.346 24.593 1.00 9.25 415 ILE A N 1
ATOM 4643 C CA . ILE C 2 343 ? 20.039 13.675 23.558 1.00 9.45 415 ILE A CA 1
ATOM 4644 C C . ILE C 2 343 ? 18.600 13.686 24.049 1.00 9.61 415 ILE A C 1
ATOM 4645 O O . ILE C 2 343 ? 18.254 12.978 25.010 1.00 10.17 415 ILE A O 1
ATOM 4650 N N . GLU C 2 344 ? 17.777 14.546 23.460 1.00 9.70 416 GLU A N 1
ATOM 4651 C CA . GLU C 2 344 ? 16.404 14.718 23.874 1.00 10.16 416 GLU A CA 1
ATOM 4652 C C . GLU C 2 344 ? 15.494 13.679 23.267 1.00 10.28 416 GLU A C 1
ATOM 4653 O O . GLU C 2 344 ? 15.640 13.339 22.094 1.00 11.64 416 GLU A O 1
ATOM 4659 N N . GLY C 2 345 ? 14.571 13.145 24.058 1.00 10.70 417 GLY A N 1
ATOM 4660 C CA . GLY C 2 345 ? 13.600 12.217 23.520 1.00 11.93 417 GLY A CA 1
ATOM 4661 C C . GLY C 2 345 ? 14.184 10.883 23.103 1.00 9.34 417 GLY A C 1
ATOM 4662 O O . GLY C 2 345 ? 13.690 10.226 22.172 1.00 11.74 417 GLY A O 1
ATOM 4663 N N . ALA C 2 346 ? 15.187 10.453 23.845 1.00 9.09 418 ALA A N 1
ATOM 4664 C CA . ALA C 2 346 ? 15.789 9.155 23.623 1.00 8.48 418 ALA A CA 1
ATOM 4665 C C . ALA C 2 346 ? 14.866 8.002 24.031 1.00 8.16 418 ALA A C 1
ATOM 4666 O O . ALA C 2 346 ? 15.065 6.870 23.561 1.00 8.75 418 ALA A O 1
ATOM 4668 N N . ALA C 2 347 ? 13.910 8.269 24.919 1.00 7.98 419 ALA A N 1
ATOM 4669 C CA . ALA C 2 347 ? 12.966 7.261 25.343 1.00 7.84 419 ALA A CA 1
ATOM 4670 C C . ALA C 2 347 ? 11.759 7.979 25.904 1.00 7.89 419 ALA A C 1
ATOM 4671 O O . ALA C 2 347 ? 11.832 9.155 26.243 1.00 9.39 419 ALA A O 1
ATOM 4673 N N . GLU C 2 348 ? 10.671 7.232 26.030 1.00 8.36 420 GLU A N 1
ATOM 4674 C CA . GLU C 2 348 ? 9.503 7.691 26.773 1.00 8.84 420 GLU A CA 1
ATOM 4675 C C . GLU C 2 348 ? 9.587 7.384 28.259 1.00 9.21 420 GLU A C 1
ATOM 4676 O O . GLU C 2 348 ? 9.156 8.213 29.075 1.00 10.58 420 GLU A O 1
ATOM 4682 N N . ALA C 2 349 ? 10.117 6.228 28.632 1.00 7.60 421 ALA A N 1
ATOM 4683 C CA . ALA C 2 349 ? 10.177 5.810 30.018 1.00 7.83 421 ALA A CA 1
ATOM 4684 C C . ALA C 2 349 ? 11.343 4.852 30.217 1.00 7.69 421 ALA A C 1
ATOM 4685 O O . ALA C 2 349 ? 11.168 3.636 30.310 1.00 8.54 421 ALA A O 1
ATOM 4687 N N . SER C 2 350 ? 12.549 5.407 30.278 1.00 6.96 422 SER A N 1
ATOM 4688 C CA . SER C 2 350 ? 13.741 4.607 30.478 1.00 7.51 422 SER A CA 1
ATOM 4689 C C . SER C 2 350 ? 14.407 4.922 31.795 1.00 7.38 422 SER A C 1
ATOM 4690 O O . SER C 2 350 ? 14.607 6.070 32.147 1.00 9.71 422 SER A O 1
ATOM 4693 N N . LEU C 2 351 ? 14.835 3.854 32.498 1.00 6.76 423 LEU A N 1
ATOM 4694 C CA . LEU C 2 351 ? 15.660 3.961 33.699 1.00 7.28 423 LEU A CA 1
ATOM 4695 C C . LEU C 2 351 ? 16.987 3.273 33.531 1.00 6.59 423 LEU A C 1
ATOM 4696 O O . LEU C 2 351 ? 17.697 3.048 34.499 1.00 6.87 423 LEU A O 1
ATOM 4701 N N . GLN C 2 352 ? 17.391 2.988 32.279 1.00 6.35 424 GLN A N 1
ATOM 4702 C CA . GLN C 2 352 ? 18.665 2.303 32.080 1.00 6.08 424 GLN A CA 1
ATOM 4703 C C . GLN C 2 352 ? 19.253 2.670 30.718 1.00 6.65 424 GLN A C 1
ATOM 4704 O O . GLN C 2 352 ? 18.592 2.482 29.694 1.00 7.02 424 GLN A O 1
ATOM 4710 N N . VAL C 2 353 ? 20.496 3.116 30.750 1.00 6.20 425 VAL A N 1
ATOM 4711 C CA . VAL C 2 353 ? 21.307 3.304 29.535 1.00 7.15 425 VAL A CA 1
ATOM 4712 C C . VAL C 2 353 ? 22.630 2.582 29.718 1.00 6.57 425 VAL A C 1
ATOM 4713 O O . VAL C 2 353 ? 23.152 2.464 30.830 1.00 7.35 425 VAL A O 1
ATOM 4717 N N . GLN C 2 354 ? 23.168 2.059 28.611 1.00 6.17 426 GLN A N 1
ATOM 4718 C CA . GLN C 2 354 ? 24.411 1.280 28.647 1.00 6.13 426 GLN A CA 1
ATOM 4719 C C . GLN C 2 354 ? 25.246 1.610 27.410 1.00 6.63 426 GLN A C 1
ATOM 4720 O O . GLN C 2 354 ? 24.688 1.804 26.336 1.00 7.54 426 GLN A O 1
ATOM 4726 N N . PHE C 2 355 ? 26.564 1.633 27.564 1.00 7.13 427 PHE A N 1
ATOM 4727 C CA . PHE C 2 355 ? 27.445 1.732 26.402 1.00 6.99 427 PHE A CA 1
ATOM 4728 C C . PHE C 2 355 ? 27.638 0.364 25.733 1.00 7.70 427 PHE A C 1
ATOM 4729 O O . PHE C 2 355 ? 27.708 -0.668 26.371 1.00 8.78 427 PHE A O 1
ATOM 4737 N N . HIS C 2 356 ? 27.880 0.396 24.424 1.00 7.39 428 HIS A N 1
ATOM 4738 C CA . HIS C 2 356 ? 28.431 -0.784 23.766 1.00 7.83 428 HIS A CA 1
ATOM 4739 C C . HIS C 2 356 ? 29.793 -1.078 24.376 1.00 8.82 428 HIS A C 1
ATOM 4740 O O . HIS C 2 356 ? 30.639 -0.179 24.461 1.00 9.38 428 HIS A O 1
ATOM 4747 N N . PRO C 2 357 ? 30.059 -2.328 24.768 1.00 9.29 429 PRO A N 1
ATOM 4748 C CA . PRO C 2 357 ? 31.361 -2.697 25.292 1.00 10.39 429 PRO A CA 1
ATOM 4749 C C . PRO C 2 357 ? 32.445 -2.568 24.243 1.00 11.40 429 PRO A C 1
ATOM 4750 O O . PRO C 2 357 ? 32.250 -2.937 23.091 1.00 14.68 429 PRO A O 1
ATOM 4754 N N . VAL C 2 358 ? 33.587 -2.062 24.673 1.00 11.75 430 VAL A N 1
ATOM 4755 C CA . VAL C 2 358 ? 34.751 -1.995 23.808 1.00 12.60 430 VAL A CA 1
ATOM 4756 C C . VAL C 2 358 ? 35.973 -2.712 24.394 1.00 12.74 430 VAL A C 1
ATOM 4757 O O . VAL C 2 358 ? 36.958 -2.891 23.710 1.00 16.24 430 VAL A O 1
ATOM 4761 N N . GLY C 2 359 ? 35.907 -3.123 25.655 1.00 14.27 431 GLY A N 1
ATOM 4762 C CA . GLY C 2 359 ? 37.066 -3.706 26.340 1.00 18.11 431 GLY A CA 1
ATOM 4763 C C . GLY C 2 359 ? 37.382 -5.158 26.033 1.00 19.23 431 GLY A C 1
ATOM 4764 O O . GLY C 2 359 ? 38.431 -5.647 26.482 1.00 22.64 431 GLY A O 1
ATOM 4765 N N . GLY C 2 360 ? 36.522 -5.857 25.283 1.00 21.76 432 GLY A N 1
ATOM 4766 C CA . GLY C 2 360 ? 36.746 -7.279 24.964 1.00 21.27 432 GLY A CA 1
ATOM 4767 C C . GLY C 2 360 ? 36.586 -8.202 26.142 1.00 22.55 432 GLY A C 1
ATOM 4768 O O . GLY C 2 360 ? 36.247 -7.774 27.246 1.00 24.75 432 GLY A O 1
ATOM 4769 N N . THR C 2 361 ? 36.806 -9.488 25.881 1.00 21.18 433 THR A N 1
ATOM 4770 C CA . THR C 2 361 ? 36.902 -10.514 26.915 1.00 19.44 433 THR A CA 1
ATOM 4771 C C . THR C 2 361 ? 38.308 -11.123 26.883 1.00 23.98 433 THR A C 1
ATOM 4772 O O . THR C 2 361 ? 38.979 -11.129 25.833 1.00 26.60 433 THR A O 1
ATOM 4776 N N . ARG D 2 1 ? -9.731 -6.315 56.629 1.00 22.19 73 ARG B N 1
ATOM 4777 C CA A ARG D 2 1 ? -10.845 -5.380 56.376 0.50 24.64 73 ARG B CA 1
ATOM 4778 C CA B ARG D 2 1 ? -10.943 -5.439 56.454 0.50 24.73 73 ARG B CA 1
ATOM 4779 C C . ARG D 2 1 ? -11.502 -5.461 55.030 1.00 24.03 73 ARG B C 1
ATOM 4780 O O . ARG D 2 1 ? -12.713 -5.579 54.860 1.00 26.26 73 ARG B O 1
ATOM 4795 N N . GLU D 2 2 ? -10.619 -5.390 54.043 1.00 19.22 74 GLU B N 1
ATOM 4796 C CA . GLU D 2 2 ? -11.004 -5.298 52.671 1.00 17.37 74 GLU B CA 1
ATOM 4797 C C . GLU D 2 2 ? -10.412 -6.434 51.899 1.00 17.65 74 GLU B C 1
ATOM 4798 O O . GLU D 2 2 ? -9.387 -7.001 52.290 1.00 17.48 74 GLU B O 1
ATOM 4804 N N . VAL D 2 3 ? -11.052 -6.763 50.785 1.00 16.98 75 VAL B N 1
ATOM 4805 C CA . VAL D 2 3 ? -10.534 -7.770 49.862 1.00 16.66 75 VAL B CA 1
ATOM 4806 C C . VAL D 2 3 ? -10.734 -7.283 48.432 1.00 16.29 75 VAL B C 1
ATOM 4807 O O . VAL D 2 3 ? -11.845 -6.866 48.072 1.00 18.45 75 VAL B O 1
ATOM 4811 N N . LEU D 2 4 ? -9.687 -7.347 47.616 1.00 15.28 76 LEU B N 1
ATOM 4812 C CA . LEU D 2 4 ? -9.774 -6.988 46.208 1.00 14.79 76 LEU B CA 1
ATOM 4813 C C . LEU D 2 4 ? -10.452 -8.109 45.451 1.00 15.06 76 LEU B C 1
ATOM 4814 O O . LEU D 2 4 ? -10.021 -9.252 45.519 1.00 17.13 76 LEU B O 1
ATOM 4819 N N . THR D 2 5 ? -11.506 -7.773 44.715 1.00 12.95 77 THR B N 1
ATOM 4820 C CA . THR D 2 5 ? -12.256 -8.760 43.965 1.00 12.53 77 THR B CA 1
ATOM 4821 C C . THR D 2 5 ? -12.320 -8.357 42.491 1.00 12.68 77 THR B C 1
ATOM 4822 O O . THR D 2 5 ? -12.284 -7.178 42.160 1.00 13.60 77 THR B O 1
ATOM 4826 N N . GLY D 2 6 ? -12.441 -9.365 41.641 1.00 13.13 78 GLY B N 1
ATOM 4827 C CA . GLY D 2 6 ? -12.743 -9.177 40.223 1.00 11.48 78 GLY B CA 1
ATOM 4828 C C . GLY D 2 6 ? -14.134 -9.717 39.887 1.00 11.64 78 GLY B C 1
ATOM 4829 O O . GLY D 2 6 ? -14.942 -9.958 40.779 1.00 13.25 78 GLY B O 1
ATOM 4830 N N . GLY D 2 7 ? -14.387 -9.877 38.585 1.00 11.48 79 GLY B N 1
ATOM 4831 C CA . GLY D 2 7 ? -15.657 -10.393 38.110 1.00 11.82 79 GLY B CA 1
ATOM 4832 C C . GLY D 2 7 ? -16.752 -9.353 38.002 1.00 11.92 79 GLY B C 1
ATOM 4833 O O . GLY D 2 7 ? -17.910 -9.730 37.840 1.00 13.61 79 GLY B O 1
ATOM 4834 N N . HIS D 2 8 ? -16.412 -8.072 38.076 1.00 10.80 80 HIS B N 1
ATOM 4835 C CA . HIS D 2 8 ? -17.418 -7.006 38.132 1.00 10.78 80 HIS B CA 1
ATOM 4836 C C . HIS D 2 8 ? -17.842 -6.538 36.757 1.00 10.21 80 HIS B C 1
ATOM 4837 O O . HIS D 2 8 ? -17.081 -6.614 35.810 1.00 11.73 80 HIS B O 1
ATOM 4844 N N . SER D 2 9 ? -19.058 -6.030 36.663 1.00 10.96 81 SER B N 1
ATOM 4845 C CA . SER D 2 9 ? -19.553 -5.439 35.444 1.00 11.02 81 SER B CA 1
ATOM 4846 C C . SER D 2 9 ? -19.240 -3.963 35.373 1.00 10.15 81 SER B C 1
ATOM 4847 O O . SER D 2 9 ? -18.983 -3.314 36.411 1.00 10.28 81 SER B O 1
ATOM 4850 N N . VAL D 2 10 ? -19.348 -3.428 34.169 1.00 10.00 82 VAL B N 1
ATOM 4851 C CA . VAL D 2 10 ? -19.231 -1.999 33.933 1.00 9.18 82 VAL B CA 1
ATOM 4852 C C . VAL D 2 10 ? -20.221 -1.265 34.831 1.00 9.76 82 VAL B C 1
ATOM 4853 O O . VAL D 2 10 ? -21.374 -1.659 34.961 1.00 10.70 82 VAL B O 1
ATOM 4857 N N . SER D 2 11 ? -19.762 -0.186 35.466 1.00 9.89 83 SER B N 1
ATOM 4858 C CA . SER D 2 11 ? -20.527 0.487 36.512 1.00 10.04 83 SER B CA 1
ATOM 4859 C C . SER D 2 11 ? -21.679 1.308 35.995 1.00 11.74 83 SER B C 1
ATOM 4860 O O . SER D 2 11 ? -22.598 1.519 36.742 1.00 18.45 83 SER B O 1
ATOM 4863 N N . ALA D 2 12 ? -21.649 1.828 34.794 1.00 10.61 84 ALA B N 1
ATOM 4864 C CA . ALA D 2 12 ? -22.703 2.653 34.225 1.00 10.03 84 ALA B CA 1
ATOM 4865 C C . ALA D 2 12 ? -23.510 1.823 33.244 1.00 9.32 84 ALA B C 1
ATOM 4866 O O . ALA D 2 12 ? -22.979 0.909 32.613 1.00 9.87 84 ALA B O 1
ATOM 4868 N N . PRO D 2 13 ? -24.796 2.138 33.094 1.00 9.96 85 PRO B N 1
ATOM 4869 C CA . PRO D 2 13 ? -25.657 1.330 32.221 1.00 9.92 85 PRO B CA 1
ATOM 4870 C C . PRO D 2 13 ? -25.245 1.486 30.765 1.00 9.65 85 PRO B C 1
ATOM 4871 O O . PRO D 2 13 ? -24.605 2.461 30.361 1.00 9.28 85 PRO B O 1
ATOM 4875 N N . GLN D 2 14 ? -25.675 0.506 29.963 1.00 8.86 86 GLN B N 1
ATOM 4876 C CA . GLN D 2 14 ? -25.305 0.477 28.547 1.00 10.03 86 GLN B CA 1
ATOM 4877 C C . GLN D 2 14 ? -25.585 1.751 27.803 1.00 8.93 86 GLN B C 1
ATOM 4878 O O . GLN D 2 14 ? -24.766 2.178 26.978 1.00 9.54 86 GLN B O 1
ATOM 4884 N N . GLU D 2 15 ? -26.738 2.364 28.084 1.00 9.05 87 GLU B N 1
ATOM 4885 C CA . GLU D 2 15 ? -27.162 3.558 27.387 1.00 8.30 87 GLU B CA 1
ATOM 4886 C C . GLU D 2 15 ? -26.243 4.763 27.648 1.00 8.83 87 GLU B C 1
ATOM 4887 O O . GLU D 2 15 ? -26.380 5.761 26.954 1.00 10.78 87 GLU B O 1
ATOM 4893 N N . ASN D 2 16 ? -25.344 4.685 28.623 1.00 8.84 88 ASN B N 1
ATOM 4894 C CA . ASN D 2 16 ? -24.410 5.786 28.860 1.00 8.86 88 ASN B CA 1
ATOM 4895 C C . ASN D 2 16 ? -23.066 5.568 28.154 1.00 8.89 88 ASN B C 1
ATOM 4896 O O . ASN D 2 16 ? -22.207 6.458 28.219 1.00 9.38 88 ASN B O 1
ATOM 4901 N N . ARG D 2 17 ? -22.854 4.416 27.508 1.00 8.59 89 ARG B N 1
ATOM 4902 C CA . ARG D 2 17 ? -21.505 4.020 27.092 1.00 8.49 89 ARG B CA 1
ATOM 4903 C C . ARG D 2 17 ? -21.172 4.382 25.661 1.00 8.70 89 ARG B C 1
ATOM 4904 O O . ARG D 2 17 ? -22.035 4.300 24.771 1.00 8.65 89 ARG B O 1
ATOM 4912 N N . ILE D 2 18 ? -19.913 4.765 25.472 1.00 7.80 90 ILE B N 1
ATOM 4913 C CA . ILE D 2 18 ? -19.323 4.962 24.179 1.00 7.44 90 ILE B CA 1
ATOM 4914 C C . ILE D 2 18 ? -17.983 4.224 24.151 1.00 7.85 90 ILE B C 1
ATOM 4915 O O . ILE D 2 18 ? -17.377 3.927 25.207 1.00 8.40 90 ILE B O 1
ATOM 4920 N N . TYR D 2 19 ? -17.508 3.975 22.935 1.00 7.80 91 TYR B N 1
ATOM 4921 C CA . TYR D 2 19 ? -16.305 3.199 22.677 1.00 8.55 91 TYR B CA 1
ATOM 4922 C C . TYR D 2 19 ? -15.379 4.002 21.813 1.00 7.80 91 TYR B C 1
ATOM 4923 O O . TYR D 2 19 ? -15.697 4.314 20.669 1.00 8.80 91 TYR B O 1
ATOM 4932 N N . VAL D 2 20 ? -14.210 4.319 22.368 1.00 7.74 92 VAL B N 1
ATOM 4933 C CA . VAL D 2 20 ? -13.183 5.116 21.662 1.00 7.84 92 VAL B CA 1
ATOM 4934 C C . VAL D 2 20 ? -12.104 4.137 21.255 1.00 7.93 92 VAL B C 1
ATOM 4935 O O . VAL D 2 20 ? -11.426 3.566 22.088 1.00 8.25 92 VAL B O 1
ATOM 4939 N N . MET D 2 21 ? -11.932 3.948 19.945 1.00 7.54 93 MET B N 1
ATOM 4940 C CA . MET D 2 21 ? -10.968 2.965 19.454 1.00 7.49 93 MET B CA 1
ATOM 4941 C C . MET D 2 21 ? -9.607 3.660 19.413 1.00 7.59 93 MET B C 1
ATOM 4942 O O . MET D 2 21 ? -9.371 4.507 18.527 1.00 8.15 93 MET B O 1
ATOM 4947 N N . ASP D 2 22 ? -8.739 3.339 20.362 1.00 7.02 94 ASP B N 1
ATOM 4948 C CA . ASP D 2 22 ? -7.443 3.987 20.432 1.00 7.55 94 ASP B CA 1
ATOM 4949 C C . ASP D 2 22 ? -6.443 3.151 19.671 1.00 7.25 94 ASP B C 1
ATOM 4950 O O . ASP D 2 22 ? -6.017 2.078 20.113 1.00 7.36 94 ASP B O 1
ATOM 4955 N N . SER D 2 23 ? -6.039 3.622 18.485 1.00 7.18 95 SER B N 1
ATOM 4956 C CA A SER D 2 23 ? -5.006 2.920 17.715 0.70 7.32 95 SER B CA 1
ATOM 4957 C CA B SER D 2 23 ? -5.030 2.905 17.717 0.30 8.26 95 SER B CA 1
ATOM 4958 C C A SER D 2 23 ? -3.671 2.892 18.423 0.70 7.07 95 SER B C 1
ATOM 4959 C C B SER D 2 23 ? -3.658 2.924 18.383 0.30 7.34 95 SER B C 1
ATOM 4960 O O A SER D 2 23 ? -2.883 1.983 18.191 0.70 8.02 95 SER B O 1
ATOM 4961 O O B SER D 2 23 ? -2.842 2.052 18.098 0.30 7.45 95 SER B O 1
ATOM 4966 N N . VAL D 2 24 ? -3.387 3.912 19.248 1.00 7.25 96 VAL B N 1
ATOM 4967 C CA . VAL D 2 24 ? -2.063 4.018 19.871 1.00 7.32 96 VAL B CA 1
ATOM 4968 C C . VAL D 2 24 ? -0.998 3.843 18.769 1.00 7.80 96 VAL B C 1
ATOM 4969 O O . VAL D 2 24 ? -0.098 3.014 18.860 1.00 7.69 96 VAL B O 1
ATOM 4973 N N . PHE D 2 25 ? -1.075 4.660 17.727 1.00 7.98 97 PHE B N 1
ATOM 4974 C CA . PHE D 2 25 ? -0.203 4.470 16.582 1.00 8.16 97 PHE B CA 1
ATOM 4975 C C . PHE D 2 25 ? 1.280 4.457 16.967 1.00 8.29 97 PHE B C 1
ATOM 4976 O O . PHE D 2 25 ? 2.089 3.756 16.328 1.00 8.48 97 PHE B O 1
ATOM 4984 N N . MET D 2 26 ? 1.674 5.242 17.968 1.00 8.12 98 MET B N 1
ATOM 4985 C CA . MET D 2 26 ? 3.080 5.239 18.401 1.00 8.28 98 MET B CA 1
ATOM 4986 C C . MET D 2 26 ? 3.539 3.885 18.958 1.00 7.34 98 MET B C 1
ATOM 4987 O O . MET D 2 26 ? 4.744 3.600 19.004 1.00 8.21 98 MET B O 1
ATOM 4992 N N . HIS D 2 27 ? 2.563 3.093 19.416 1.00 7.27 99 HIS B N 1
ATOM 4993 C CA . HIS D 2 27 ? 2.806 1.742 19.946 1.00 7.43 99 HIS B CA 1
ATOM 4994 C C . HIS D 2 27 ? 1.665 0.848 19.475 1.00 6.65 99 HIS B C 1
ATOM 4995 O O . HIS D 2 27 ? 0.892 0.328 20.282 1.00 7.25 99 HIS B O 1
ATOM 5002 N N . LEU D 2 28 ? 1.557 0.670 18.148 1.00 7.20 100 LEU B N 1
ATOM 5003 C CA . LEU D 2 28 ? 0.364 0.126 17.507 1.00 6.65 100 LEU B CA 1
ATOM 5004 C C . LEU D 2 28 ? 0.083 -1.308 17.858 1.00 6.78 100 LEU B C 1
ATOM 5005 O O . LEU D 2 28 ? -1.034 -1.795 17.615 1.00 7.12 100 LEU B O 1
ATOM 5010 N N . THR D 2 29 ? 1.076 -2.038 18.405 1.00 6.45 101 THR B N 1
ATOM 5011 C CA . THR D 2 29 ? 0.828 -3.385 18.901 1.00 6.92 101 THR B CA 1
ATOM 5012 C C . THR D 2 29 ? 0.041 -3.423 20.212 1.00 6.93 101 THR B C 1
ATOM 5013 O O . THR D 2 29 ? -0.308 -4.510 20.639 1.00 7.00 101 THR B O 1
ATOM 5017 N N . GLU D 2 30 ? -0.245 -2.260 20.820 1.00 6.72 102 GLU B N 1
ATOM 5018 C CA . GLU D 2 30 ? -1.011 -2.175 22.072 1.00 6.51 102 GLU B CA 1
ATOM 5019 C C . GLU D 2 30 ? -2.215 -1.255 21.918 1.00 6.77 102 GLU B C 1
ATOM 5020 O O . GLU D 2 30 ? -2.597 -0.543 22.824 1.00 7.05 102 GLU B O 1
ATOM 5026 N N . SER D 2 31 ? -2.852 -1.339 20.755 1.00 6.61 103 SER B N 1
ATOM 5027 C CA . SER D 2 31 ? -4.107 -0.670 20.536 1.00 6.62 103 SER B CA 1
ATOM 5028 C C . SER D 2 31 ? -5.151 -1.218 21.513 1.00 6.24 103 SER B C 1
ATOM 5029 O O . SER D 2 31 ? -5.023 -2.332 22.038 1.00 6.60 103 SER B O 1
ATOM 5032 N N . ARG D 2 32 ? -6.184 -0.425 21.755 1.00 6.42 104 ARG B N 1
ATOM 5033 C CA . ARG D 2 32 ? -7.232 -0.844 22.700 1.00 6.74 104 ARG B CA 1
ATOM 5034 C C . ARG D 2 32 ? -8.459 -0.016 22.495 1.00 6.65 104 ARG B C 1
ATOM 5035 O O . ARG D 2 32 ? -8.410 1.079 21.933 1.00 7.23 104 ARG B O 1
ATOM 5043 N N . VAL D 2 33 ? -9.579 -0.531 22.982 1.00 6.82 105 VAL B N 1
ATOM 5044 C CA . VAL D 2 33 ? -10.835 0.200 23.043 1.00 7.05 105 VAL B CA 1
ATOM 5045 C C . VAL D 2 33 ? -10.980 0.776 24.449 1.00 7.32 105 VAL B C 1
ATOM 5046 O O . VAL D 2 33 ? -10.895 0.034 25.431 1.00 8.43 105 VAL B O 1
ATOM 5050 N N . HIS D 2 34 ? -11.236 2.086 24.558 1.00 7.08 106 HIS B N 1
ATOM 5051 C CA . HIS D 2 34 ? -11.540 2.731 25.832 1.00 7.10 106 HIS B CA 1
ATOM 5052 C C . HIS D 2 34 ? -13.045 2.913 25.912 1.00 7.86 106 HIS B C 1
ATOM 5053 O O . HIS D 2 34 ? -13.669 3.443 25.003 1.00 8.76 106 HIS B O 1
ATOM 5060 N N . VAL D 2 35 ? -13.623 2.496 27.030 1.00 7.36 107 VAL B N 1
ATOM 5061 C CA . VAL D 2 35 ? -15.054 2.618 27.271 1.00 7.81 107 VAL B CA 1
ATOM 5062 C C . VAL D 2 35 ? -15.295 3.791 28.203 1.00 8.00 107 VAL B C 1
ATOM 5063 O O . VAL D 2 35 ? -14.724 3.834 29.289 1.00 8.85 107 VAL B O 1
ATOM 5067 N N . TYR D 2 36 ? -16.120 4.729 27.762 1.00 7.85 108 TYR B N 1
ATOM 5068 C CA . TYR D 2 36 ? -16.434 5.933 28.522 1.00 8.34 108 TYR B CA 1
ATOM 5069 C C . TYR D 2 36 ? -17.945 6.074 28.739 1.00 8.10 108 TYR B C 1
ATOM 5070 O O . TYR D 2 36 ? -18.738 5.596 27.946 1.00 8.91 108 TYR B O 1
ATOM 5079 N N . ASP D 2 37 ? -18.293 6.796 29.804 1.00 9.58 109 ASP B N 1
ATOM 5080 C CA . ASP D 2 37 ? -19.643 7.276 30.016 1.00 9.22 109 ASP B CA 1
ATOM 5081 C C . ASP D 2 37 ? -19.739 8.662 29.402 1.00 9.03 109 ASP B C 1
ATOM 5082 O O . ASP D 2 37 ? -19.060 9.608 29.838 1.00 9.87 109 ASP B O 1
ATOM 5087 N N . TYR D 2 38 ? -20.528 8.817 28.323 1.00 9.11 110 TYR B N 1
ATOM 5088 C CA . TYR D 2 38 ? -20.568 10.122 27.641 1.00 9.55 110 TYR B CA 1
ATOM 5089 C C . TYR D 2 38 ? -21.294 11.189 28.430 1.00 9.08 110 TYR B C 1
ATOM 5090 O O . TYR D 2 38 ? -21.172 12.373 28.123 1.00 10.08 110 TYR B O 1
ATOM 5099 N N . THR D 2 39 ? -22.067 10.762 29.424 1.00 9.24 111 THR B N 1
ATOM 5100 C CA . THR D 2 39 ? -22.895 11.697 30.220 1.00 9.85 111 THR B CA 1
ATOM 5101 C C . THR D 2 39 ? -22.045 12.474 31.207 1.00 10.25 111 THR B C 1
ATOM 5102 O O . THR D 2 39 ? -22.480 13.552 31.661 1.00 11.08 111 THR B O 1
ATOM 5106 N N . ASN D 2 40 ? -20.899 11.932 31.610 1.00 10.33 112 ASN B N 1
ATOM 5107 C CA . ASN D 2 40 ? -20.078 12.559 32.626 1.00 11.40 112 ASN B CA 1
ATOM 5108 C C . ASN D 2 40 ? -18.572 12.458 32.380 1.00 11.02 112 ASN B C 1
ATOM 5109 O O . ASN D 2 40 ? -17.800 12.981 33.197 1.00 13.14 112 ASN B O 1
ATOM 5114 N N . GLY D 2 41 ? -18.136 11.835 31.285 1.00 10.47 113 GLY B N 1
ATOM 5115 C CA . GLY D 2 41 ? -16.722 11.688 30.996 1.00 11.17 113 GLY B CA 1
ATOM 5116 C C . GLY D 2 41 ? -15.977 10.619 31.770 1.00 10.33 113 GLY B C 1
ATOM 5117 O O . GLY D 2 41 ? -14.764 10.532 31.691 1.00 11.74 113 GLY B O 1
ATOM 5118 N N . LYS D 2 42 ? -16.668 9.795 32.544 1.00 10.44 114 LYS B N 1
ATOM 5119 C CA . LYS D 2 42 ? -15.989 8.791 33.368 1.00 10.68 114 LYS B CA 1
ATOM 5120 C C . LYS D 2 42 ? -15.447 7.634 32.526 1.00 9.52 114 LYS B C 1
ATOM 5121 O O . LYS D 2 42 ? -16.141 7.083 31.674 1.00 9.59 114 LYS B O 1
ATOM 5127 N N . PHE D 2 43 ? -14.206 7.256 32.788 1.00 10.23 115 PHE B N 1
ATOM 5128 C CA . PHE D 2 43 ? -13.582 6.093 32.204 1.00 9.82 115 PHE B CA 1
ATOM 5129 C C . PHE D 2 43 ? -14.145 4.834 32.876 1.00 8.74 115 PHE B C 1
ATOM 5130 O O . PHE D 2 43 ? -14.100 4.695 34.103 1.00 9.93 115 PHE B O 1
ATOM 5138 N N . LEU D 2 44 ? -14.656 3.907 32.083 1.00 8.52 116 LEU B N 1
ATOM 5139 C CA . LEU D 2 44 ? -15.372 2.749 32.575 1.00 8.73 116 LEU B CA 1
ATOM 5140 C C . LEU D 2 44 ? -14.596 1.438 32.444 1.00 8.49 116 LEU B C 1
ATOM 5141 O O . LEU D 2 44 ? -14.924 0.464 33.116 1.00 9.89 116 LEU B O 1
ATOM 5146 N N . GLY D 2 45 ? -13.653 1.375 31.526 1.00 8.17 117 GLY B N 1
ATOM 5147 C CA . GLY D 2 45 ? -12.918 0.131 31.298 1.00 7.96 117 GLY B CA 1
ATOM 5148 C C . GLY D 2 45 ? -12.349 0.133 29.896 1.00 7.65 117 GLY B C 1
ATOM 5149 O O . GLY D 2 45 ? -12.388 1.114 29.183 1.00 8.35 117 GLY B O 1
ATOM 5150 N N . MET D 2 46 ? -11.812 -1.025 29.493 1.00 7.83 118 MET B N 1
ATOM 5151 C CA . MET D 2 46 ? -11.100 -1.116 28.219 1.00 7.12 118 MET B CA 1
ATOM 5152 C C . MET D 2 46 ? -11.031 -2.577 27.741 1.00 7.85 118 MET B C 1
ATOM 5153 O O . MET D 2 46 ? -11.159 -3.502 28.527 1.00 8.28 118 MET B O 1
ATOM 5162 N N . VAL D 2 47 ? -10.828 -2.723 26.436 1.00 7.60 119 VAL B N 1
ATOM 5163 C CA . VAL D 2 47 ? -10.622 -4.028 25.802 1.00 7.34 119 VAL B CA 1
ATOM 5164 C C . VAL D 2 47 ? -9.305 -3.955 25.012 1.00 7.27 119 VAL B C 1
ATOM 5165 O O . VAL D 2 47 ? -9.192 -3.149 24.095 1.00 7.54 119 VAL B O 1
ATOM 5169 N N . PRO D 2 48 ? -8.324 -4.812 25.334 1.00 7.31 120 PRO B N 1
ATOM 5170 C CA . PRO D 2 48 ? -7.066 -4.812 24.587 1.00 7.24 120 PRO B CA 1
ATOM 5171 C C . PRO D 2 48 ? -7.285 -5.382 23.194 1.00 7.02 120 PRO B C 1
ATOM 5172 O O . PRO D 2 48 ? -7.994 -6.398 23.045 1.00 8.29 120 PRO B O 1
ATOM 5176 N N . THR D 2 49 ? -6.642 -4.797 22.185 1.00 6.48 121 THR B N 1
ATOM 5177 C CA . THR D 2 49 ? -6.823 -5.224 20.798 1.00 7.53 121 THR B CA 1
ATOM 5178 C C . THR D 2 49 ? -5.545 -5.352 20.003 1.00 7.24 121 THR B C 1
ATOM 5179 O O . THR D 2 49 ? -5.588 -5.261 18.772 1.00 7.39 121 THR B O 1
ATOM 5183 N N . ALA D 2 50 ? -4.434 -5.614 20.681 1.00 6.69 122 ALA B N 1
ATOM 5184 C CA . ALA D 2 50 ? -3.198 -6.021 19.997 1.00 7.10 122 ALA B CA 1
ATOM 5185 C C . ALA D 2 50 ? -2.848 -5.078 18.845 1.00 6.62 122 ALA B C 1
ATOM 5186 O O . ALA D 2 50 ? -2.909 -3.848 19.017 1.00 6.82 122 ALA B O 1
ATOM 5188 N N . PHE D 2 51 ? -2.434 -5.604 17.692 1.00 6.73 123 PHE B N 1
ATOM 5189 C CA . PHE D 2 51 ? -1.958 -4.745 16.617 1.00 6.85 123 PHE B CA 1
ATOM 5190 C C . PHE D 2 51 ? -3.118 -4.193 15.807 1.00 7.16 123 PHE B C 1
ATOM 5191 O O . PHE D 2 51 ? -3.847 -4.942 15.161 1.00 7.44 123 PHE B O 1
ATOM 5199 N N . ASN D 2 52 ? -3.263 -2.863 15.809 1.00 7.16 124 ASN B N 1
ATOM 5200 C CA . ASN D 2 52 ? -4.235 -2.180 14.941 1.00 6.96 124 ASN B CA 1
ATOM 5201 C C . ASN D 2 52 ? -5.617 -2.810 15.022 1.00 6.81 124 ASN B C 1
ATOM 5202 O O . ASN D 2 52 ? -6.220 -3.234 14.033 1.00 7.74 124 ASN B O 1
ATOM 5207 N N . GLY D 2 53 ? -6.167 -2.828 16.214 1.00 6.96 125 GLY B N 1
ATOM 5208 C CA . GLY D 2 53 ? -7.502 -3.374 16.398 1.00 6.74 125 GLY B CA 1
ATOM 5209 C C . GLY D 2 53 ? -8.568 -2.538 15.708 1.00 6.46 125 GLY B C 1
ATOM 5210 O O . GLY D 2 53 ? -8.423 -1.311 15.569 1.00 7.23 125 GLY B O 1
ATOM 5211 N N . HIS D 2 54 ? -9.651 -3.215 15.357 1.00 7.32 126 HIS B N 1
ATOM 5212 C CA . HIS D 2 54 ? -10.903 -2.606 14.962 1.00 6.84 126 HIS B CA 1
ATOM 5213 C C . HIS D 2 54 ? -11.988 -3.120 15.894 1.00 6.88 126 HIS B C 1
ATOM 5214 O O . HIS D 2 54 ? -11.839 -4.186 16.530 1.00 7.69 126 HIS B O 1
ATOM 5221 N N . VAL D 2 55 ? -13.091 -2.385 16.003 1.00 7.45 127 VAL B N 1
ATOM 5222 C CA . VAL D 2 55 ? -14.119 -2.702 16.988 1.00 7.06 127 VAL B CA 1
ATOM 5223 C C . VAL D 2 55 ? -15.496 -2.312 16.476 1.00 8.27 127 VAL B C 1
ATOM 5224 O O . VAL D 2 55 ? -15.676 -1.320 15.763 1.00 7.86 127 VAL B O 1
ATOM 5228 N N . GLN D 2 56 ? -16.491 -3.079 16.909 1.00 7.63 128 GLN B N 1
ATOM 5229 C CA . GLN D 2 56 ? -17.881 -2.673 16.736 1.00 8.52 128 GLN B CA 1
ATOM 5230 C C . GLN D 2 56 ? -18.639 -3.359 17.880 1.00 8.36 128 GLN B C 1
ATOM 5231 O O . GLN D 2 56 ? -18.163 -4.292 18.504 1.00 11.03 128 GLN B O 1
ATOM 5237 N N . VAL D 2 57 ? -19.838 -2.886 18.155 1.00 9.65 129 VAL B N 1
ATOM 5238 C CA . VAL D 2 57 ? -20.707 -3.487 19.129 1.00 9.13 129 VAL B CA 1
ATOM 5239 C C . VAL D 2 57 ? -21.766 -4.300 18.392 1.00 10.13 129 VAL B C 1
ATOM 5240 O O . VAL D 2 57 ? -22.263 -3.865 17.354 1.00 10.97 129 VAL B O 1
ATOM 5244 N N . SER D 2 58 ? -22.126 -5.456 18.945 1.00 9.83 130 SER B N 1
ATOM 5245 C CA . SER D 2 58 ? -23.168 -6.240 18.309 1.00 10.21 130 SER B CA 1
ATOM 5246 C C . SER D 2 58 ? -24.439 -5.405 18.223 1.00 10.03 130 SER B C 1
ATOM 5247 O O . SER D 2 58 ? -24.748 -4.619 19.140 1.00 10.60 130 SER B O 1
ATOM 5250 N N . ASN D 2 59 ? -25.251 -5.633 17.192 1.00 10.72 131 ASN B N 1
ATOM 5251 C CA . ASN D 2 59 ? -26.451 -4.833 17.008 1.00 11.16 131 ASN B CA 1
ATOM 5252 C C . ASN D 2 59 ? -27.391 -4.973 18.192 1.00 11.75 131 ASN B C 1
ATOM 5253 O O . ASN D 2 59 ? -28.109 -3.996 18.545 1.00 13.97 131 ASN B O 1
ATOM 5258 N N . ASP D 2 60 ? -27.399 -6.148 18.831 1.00 11.66 132 ASP B N 1
ATOM 5259 C CA . ASP D 2 60 ? -28.224 -6.392 20.021 1.00 12.41 132 ASP B CA 1
ATOM 5260 C C . ASP D 2 60 ? -27.662 -5.858 21.330 1.00 12.12 132 ASP B C 1
ATOM 5261 O O . ASP D 2 60 ? -28.297 -6.009 22.405 1.00 13.35 132 ASP B O 1
ATOM 5266 N N . GLY D 2 61 ? -26.494 -5.246 21.275 1.00 11.43 133 GLY B N 1
ATOM 5267 C CA . GLY D 2 61 ? -25.924 -4.623 22.453 1.00 11.77 133 GLY B CA 1
ATOM 5268 C C . GLY D 2 61 ? -25.315 -5.535 23.499 1.00 10.54 133 GLY B C 1
ATOM 5269 O O . GLY D 2 61 ? -24.871 -5.047 24.524 1.00 12.39 133 GLY B O 1
ATOM 5270 N N . LYS D 2 62 ? -25.251 -6.838 23.253 1.00 9.79 134 LYS B N 1
ATOM 5271 C CA . LYS D 2 62 ? -24.757 -7.758 24.264 1.00 10.61 134 LYS B CA 1
ATOM 5272 C C . LYS D 2 62 ? -23.239 -7.984 24.200 1.00 9.43 134 LYS B C 1
ATOM 5273 O O . LYS D 2 62 ? -22.673 -8.356 25.227 1.00 11.56 134 LYS B O 1
ATOM 5279 N N . LYS D 2 63 ? -22.629 -7.862 23.029 1.00 9.30 135 LYS B N 1
ATOM 5280 C CA . LYS D 2 63 ? -21.247 -8.256 22.830 1.00 9.58 135 LYS B CA 1
ATOM 5281 C C . LYS D 2 63 ? -20.473 -7.143 22.148 1.00 8.92 135 LYS B C 1
ATOM 5282 O O . LYS D 2 63 ? -21.025 -6.293 21.429 1.00 10.26 135 LYS B O 1
ATOM 5288 N N . ILE D 2 64 ? -19.176 -7.150 22.376 1.00 8.99 136 ILE B N 1
ATOM 5289 C CA . ILE D 2 64 ? -18.257 -6.293 21.653 1.00 8.59 136 ILE B CA 1
ATOM 5290 C C . ILE D 2 64 ? -17.465 -7.247 20.716 1.00 8.64 136 ILE B C 1
ATOM 5291 O O . ILE D 2 64 ? -16.982 -8.296 21.171 1.00 9.22 136 ILE B O 1
ATOM 5296 N N . TYR D 2 65 ? -17.372 -6.869 19.460 1.00 7.92 137 TYR B N 1
ATOM 5297 C CA . TYR D 2 65 ? -16.571 -7.608 18.482 1.00 7.66 137 TYR B CA 1
ATOM 5298 C C . TYR D 2 65 ? -15.307 -6.811 18.220 1.00 7.64 137 TYR B C 1
ATOM 5299 O O . TYR D 2 65 ? -15.375 -5.604 17.904 1.00 8.07 137 TYR B O 1
ATOM 5308 N N . THR D 2 66 ? -14.173 -7.481 18.292 1.00 7.28 138 THR B N 1
ATOM 5309 C CA . THR D 2 66 ? -12.925 -6.877 17.869 1.00 7.13 138 THR B CA 1
ATOM 5310 C C . THR D 2 66 ? -12.306 -7.672 16.723 1.00 7.30 138 THR B C 1
ATOM 5311 O O . THR D 2 66 ? -12.693 -8.826 16.475 1.00 7.96 138 THR B O 1
ATOM 5315 N N . MET D 2 67 ? -11.459 -7.023 15.949 1.00 7.24 139 MET B N 1
ATOM 5316 C CA . MET D 2 67 ? -10.697 -7.667 14.878 1.00 7.49 139 MET B CA 1
ATOM 5317 C C . MET D 2 67 ? -9.262 -7.243 15.079 1.00 7.25 139 MET B C 1
ATOM 5318 O O . MET D 2 67 ? -8.972 -6.046 15.244 1.00 8.07 139 MET B O 1
ATOM 5323 N N . THR D 2 68 ? -8.340 -8.202 15.048 1.00 6.91 140 THR B N 1
ATOM 5324 C CA . THR D 2 68 ? -6.960 -7.878 15.293 1.00 7.30 140 THR B CA 1
ATOM 5325 C C . THR D 2 68 ? -6.048 -8.925 14.653 1.00 7.46 140 THR B C 1
ATOM 5326 O O . THR D 2 68 ? -6.507 -9.900 14.049 1.00 7.71 140 THR B O 1
ATOM 5330 N N . THR D 2 69 ? -4.745 -8.657 14.755 1.00 7.65 141 THR B N 1
ATOM 5331 C CA . THR D 2 69 ? -3.684 -9.547 14.298 1.00 7.42 141 THR B CA 1
ATOM 5332 C C . THR D 2 69 ? -2.736 -9.818 15.460 1.00 7.31 141 THR B C 1
ATOM 5333 O O . THR D 2 69 ? -2.244 -8.877 16.107 1.00 8.26 141 THR B O 1
ATOM 5337 N N . TYR D 2 70 ? -2.401 -11.103 15.630 1.00 7.88 142 TYR B N 1
ATOM 5338 C CA . TYR D 2 70 ? -1.359 -11.582 16.518 1.00 8.68 142 TYR B CA 1
ATOM 5339 C C . TYR D 2 70 ? -0.258 -12.234 15.694 1.00 8.99 142 TYR B C 1
ATOM 5340 O O . TYR D 2 70 ? -0.507 -12.735 14.597 1.00 8.95 142 TYR B O 1
ATOM 5349 N N . HIS D 2 71 ? 0.943 -12.280 16.257 1.00 9.63 143 HIS B N 1
ATOM 5350 C CA . HIS D 2 71 ? 1.965 -13.210 15.801 1.00 9.59 143 HIS B CA 1
ATOM 5351 C C . HIS D 2 71 ? 2.542 -13.931 17.028 1.00 9.77 143 HIS B C 1
ATOM 5352 O O . HIS D 2 71 ? 2.592 -13.365 18.115 1.00 10.95 143 HIS B O 1
ATOM 5359 N N . GLU D 2 72 ? 3.064 -15.136 16.817 1.00 10.31 144 GLU B N 1
ATOM 5360 C CA . GLU D 2 72 ? 3.547 -15.947 17.927 1.00 11.23 144 GLU B CA 1
ATOM 5361 C C . GLU D 2 72 ? 4.577 -15.215 18.781 1.00 11.04 144 GLU B C 1
ATOM 5362 O O . GLU D 2 72 ? 4.644 -15.400 20.009 1.00 11.60 144 GLU B O 1
ATOM 5368 N N . ARG D 2 73 ? 5.417 -14.394 18.137 1.00 9.44 145 ARG B N 1
ATOM 5369 C CA . ARG D 2 73 ? 6.425 -13.607 18.849 1.00 8.82 145 ARG B CA 1
ATOM 5370 C C . ARG D 2 73 ? 6.365 -12.129 18.423 1.00 8.36 145 ARG B C 1
ATOM 5371 O O . ARG D 2 73 ? 7.375 -11.430 18.443 1.00 8.88 145 ARG B O 1
ATOM 5379 N N . ILE D 2 74 ? 5.142 -11.686 18.095 1.00 8.36 146 ILE B N 1
ATOM 5380 C CA . ILE D 2 74 ? 4.773 -10.271 17.820 1.00 8.33 146 ILE B CA 1
ATOM 5381 C C . ILE D 2 74 ? 5.364 -9.788 16.496 1.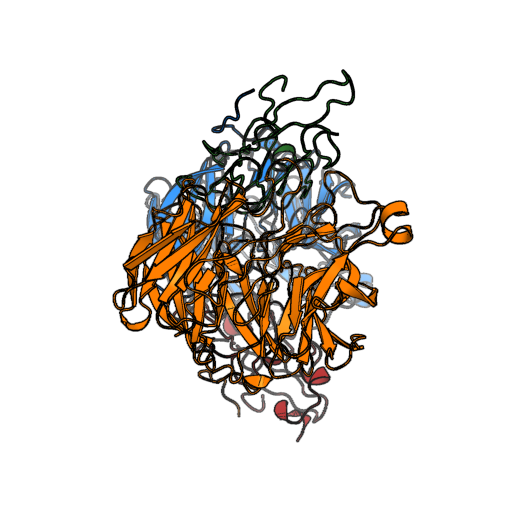00 8.16 146 ILE B C 1
ATOM 5382 O O . ILE D 2 74 ? 4.622 -9.534 15.525 1.00 8.76 146 ILE B O 1
ATOM 5387 N N . THR D 2 75 ? 6.679 -9.625 16.453 1.00 7.85 147 THR B N 1
ATOM 5388 C CA . THR D 2 75 ? 7.438 -9.188 15.281 1.00 7.93 147 THR B CA 1
ATOM 5389 C C . THR D 2 75 ? 8.030 -10.310 14.461 1.00 7.86 147 THR B C 1
ATOM 5390 O O . THR D 2 75 ? 8.677 -10.063 13.438 1.00 8.79 147 THR B O 1
ATOM 5394 N N . ARG D 2 76 ? 7.783 -11.561 14.878 1.00 8.68 148 ARG B N 1
ATOM 5395 C CA . ARG D 2 76 ? 8.156 -12.741 14.102 1.00 8.54 148 ARG B CA 1
ATOM 5396 C C . ARG D 2 76 ? 7.170 -13.865 14.499 1.00 8.65 148 ARG B C 1
ATOM 5397 O O . ARG D 2 76 ? 6.414 -13.736 15.456 1.00 9.36 148 ARG B O 1
ATOM 5405 N N . GLY D 2 77 ? 7.226 -14.958 13.768 1.00 10.12 149 GLY B N 1
ATOM 5406 C CA . GLY D 2 77 ? 6.350 -16.094 13.998 1.00 10.31 149 GLY B CA 1
ATOM 5407 C C . GLY D 2 77 ? 5.043 -16.026 13.244 1.00 10.42 149 GLY B C 1
ATOM 5408 O O . GLY D 2 77 ? 4.719 -15.076 12.555 1.00 10.93 149 GLY B O 1
ATOM 5409 N N . LYS D 2 78 ? 4.259 -17.082 13.411 1.00 11.16 150 LYS B N 1
ATOM 5410 C CA . LYS D 2 78 ? 3.053 -17.263 12.613 1.00 11.31 150 LYS B CA 1
ATOM 5411 C C . LYS D 2 78 ? 2.004 -16.205 12.948 1.00 10.06 150 LYS B C 1
ATOM 5412 O O . LYS D 2 78 ? 1.797 -15.870 14.114 1.00 10.99 150 LYS B O 1
ATOM 5418 N N . ARG D 2 79 ? 1.360 -15.700 11.895 1.00 10.69 151 ARG B N 1
ATOM 5419 C CA . ARG D 2 79 ? 0.286 -14.714 11.951 1.00 9.73 151 ARG B CA 1
ATOM 5420 C C . ARG D 2 79 ? -1.044 -15.391 12.261 1.00 10.43 151 ARG B C 1
ATOM 5421 O O . ARG D 2 79 ? -1.383 -16.420 11.662 1.00 12.12 151 ARG B O 1
ATOM 5429 N N . SER D 2 80 ? -1.832 -14.774 13.146 1.00 9.39 152 SER B N 1
ATOM 5430 C CA . SER D 2 80 ? -3.223 -15.144 13.368 1.00 9.80 152 SER B CA 1
ATOM 5431 C C . SER D 2 80 ? -4.078 -13.883 13.312 1.00 8.41 152 SER B C 1
ATOM 5432 O O . SER D 2 80 ? -4.010 -13.060 14.227 1.00 9.40 152 SER B O 1
ATOM 5435 N N . ASP D 2 81 ? -4.874 -13.755 12.252 1.00 8.28 153 ASP B N 1
ATOM 5436 C CA . ASP D 2 81 ? -5.908 -12.712 12.185 1.00 7.73 153 ASP B CA 1
ATOM 5437 C C . ASP D 2 81 ? -7.181 -13.296 12.780 1.00 8.03 153 ASP B C 1
ATOM 5438 O O . ASP D 2 81 ? -7.534 -14.439 12.478 1.00 8.58 153 ASP B O 1
ATOM 5443 N N . VAL D 2 82 ? -7.872 -12.516 13.606 1.00 7.56 154 VAL B N 1
ATOM 5444 C CA . VAL D 2 82 ? -9.026 -13.025 14.309 1.00 7.79 154 VAL B CA 1
ATOM 5445 C C . VAL D 2 82 ? -10.120 -11.960 14.441 1.00 7.45 154 VAL B C 1
ATOM 5446 O O . VAL D 2 82 ? -9.846 -10.755 14.419 1.00 8.38 154 VAL B O 1
ATOM 5450 N N . VAL D 2 83 ? -11.337 -12.450 14.644 1.00 7.73 155 VAL B N 1
ATOM 5451 C CA . VAL D 2 83 ? -12.382 -11.680 15.311 1.00 7.74 155 VAL B CA 1
ATOM 5452 C C . VAL D 2 83 ? -12.470 -12.248 16.726 1.00 7.93 155 VAL B C 1
ATOM 5453 O O . VAL D 2 83 ? -12.418 -13.476 16.908 1.00 9.56 155 VAL B O 1
ATOM 5457 N N . GLU D 2 84 ? -12.620 -11.386 17.737 1.00 7.77 156 GLU B N 1
ATOM 5458 C CA . GLU D 2 84 ? -12.893 -11.840 19.080 1.00 7.70 156 GLU B CA 1
ATOM 5459 C C . GLU D 2 84 ? -14.263 -11.336 19.501 1.00 8.37 156 GLU B C 1
ATOM 5460 O O . GLU D 2 84 ? -14.666 -10.212 19.188 1.00 8.97 156 GLU B O 1
ATOM 5466 N N . VAL D 2 85 ? -14.960 -12.163 20.251 1.00 8.37 157 VAL B N 1
ATOM 5467 C CA . VAL D 2 85 ? -16.211 -11.800 20.860 1.00 8.64 157 VAL B CA 1
ATOM 5468 C C . VAL D 2 85 ? -15.965 -11.630 22.337 1.00 8.76 157 VAL B C 1
ATOM 5469 O O . VAL D 2 85 ? -15.427 -12.541 23.000 1.00 9.22 157 VAL B O 1
ATOM 5473 N N . TRP D 2 86 ? -16.333 -10.462 22.858 1.00 8.66 158 TRP B N 1
ATOM 5474 C CA . TRP D 2 86 ? -16.197 -10.070 24.240 1.00 8.38 158 TRP B CA 1
ATOM 5475 C C . TRP D 2 86 ? -17.558 -9.782 24.845 1.00 8.76 158 TRP B C 1
ATOM 5476 O O . TRP D 2 86 ? -18.444 -9.242 24.157 1.00 9.36 158 TRP B O 1
ATOM 5487 N N . ASP D 2 87 ? -17.764 -10.109 26.114 1.00 8.84 159 ASP B N 1
ATOM 5488 C CA . ASP D 2 87 ? -19.003 -9.720 26.784 1.00 9.07 159 ASP B CA 1
ATOM 5489 C C . ASP D 2 87 ? -18.996 -8.222 27.013 1.00 9.23 159 ASP B C 1
ATOM 5490 O O . ASP D 2 87 ? -18.027 -7.675 27.551 1.00 9.91 159 ASP B O 1
ATOM 5495 N N . ALA D 2 88 ? -20.080 -7.532 26.664 1.00 9.51 160 ALA B N 1
ATOM 5496 C CA . ALA D 2 88 ? -20.075 -6.065 26.793 1.00 9.83 160 ALA B CA 1
ATOM 5497 C C . ALA D 2 88 ? -20.124 -5.595 28.232 1.00 9.34 160 ALA B C 1
ATOM 5498 O O . ALA D 2 88 ? -19.530 -4.588 28.591 1.00 12.94 160 ALA B O 1
ATOM 5500 N N . ASP D 2 89 ? -20.831 -6.309 29.088 1.00 10.32 161 ASP B N 1
ATOM 5501 C CA . ASP D 2 89 ? -20.966 -5.854 30.465 1.00 10.48 161 ASP B CA 1
ATOM 5502 C C . ASP D 2 89 ? -19.797 -6.257 31.363 1.00 10.19 161 ASP B C 1
ATOM 5503 O O . ASP D 2 89 ? -19.429 -5.494 32.260 1.00 11.93 161 ASP B O 1
ATOM 5508 N N . LYS D 2 90 ? -19.180 -7.418 31.131 1.00 9.09 162 LYS B N 1
ATOM 5509 C CA . LYS D 2 90 ? -18.037 -7.838 31.910 1.00 9.83 162 LYS B CA 1
ATOM 5510 C C . LYS D 2 90 ? -16.685 -7.447 31.294 1.00 9.08 162 LYS B C 1
ATOM 5511 O O . LYS D 2 90 ? -15.653 -7.572 31.953 1.00 9.54 162 LYS B O 1
ATOM 5517 N N . LEU D 2 91 ? -16.691 -7.050 30.026 1.00 9.00 163 LEU B N 1
ATOM 5518 C CA . LEU D 2 91 ? -15.489 -6.722 29.277 1.00 8.86 163 LEU B CA 1
ATOM 5519 C C . LEU D 2 91 ? -14.482 -7.868 29.399 1.00 8.49 163 LEU B C 1
ATOM 5520 O O . LEU D 2 91 ? -13.276 -7.658 29.592 1.00 8.70 163 LEU B O 1
ATOM 5525 N N . THR D 2 92 ? -14.983 -9.083 29.145 1.00 9.24 164 THR B N 1
ATOM 5526 C CA . THR D 2 92 ? -14.198 -10.312 29.163 1.00 9.19 164 THR B CA 1
ATOM 5527 C C . THR D 2 92 ? -14.239 -11.009 27.818 1.00 9.08 164 THR B C 1
ATOM 5528 O O . THR D 2 92 ? -15.213 -10.978 27.095 1.00 9.93 164 THR B O 1
ATOM 5532 N N . PHE D 2 93 ? -13.139 -11.681 27.496 1.00 8.84 165 PHE B N 1
ATOM 5533 C CA . PHE D 2 93 ? -12.999 -12.435 26.279 1.00 8.75 165 PHE B CA 1
ATOM 5534 C C . PHE D 2 93 ? -13.861 -13.712 26.355 1.00 9.14 165 PHE B C 1
ATOM 5535 O O . PHE D 2 93 ? -13.770 -14.434 27.327 1.00 10.82 165 PHE B O 1
ATOM 5543 N N . GLU D 2 94 ? -14.574 -13.992 25.266 1.00 9.49 166 GLU B N 1
ATOM 5544 C CA . GLU D 2 94 ? -15.389 -15.212 25.158 1.00 10.60 166 GLU B CA 1
ATOM 5545 C C . GLU D 2 94 ? -14.927 -16.162 24.082 1.00 10.01 166 GLU B C 1
ATOM 5546 O O . GLU D 2 94 ? -14.841 -17.345 24.350 1.00 14.05 166 GLU B O 1
ATOM 5552 N N . LYS D 2 95 ? -14.645 -15.687 22.867 1.00 10.25 167 LYS B N 1
ATOM 5553 C CA . LYS D 2 95 ? -14.378 -16.569 21.736 1.00 11.15 167 LYS B CA 1
ATOM 5554 C C . LYS D 2 95 ? -13.525 -15.901 20.694 1.00 10.05 167 LYS B C 1
ATOM 5555 O O . LYS D 2 95 ? -13.687 -14.710 20.446 1.00 10.35 167 LYS B O 1
ATOM 5561 N N . GLU D 2 96 ? -12.654 -16.670 20.076 1.00 9.95 168 GLU B N 1
ATOM 5562 C CA . GLU D 2 96 ? -11.881 -16.247 18.952 1.00 9.86 168 GLU B CA 1
ATOM 5563 C C . GLU D 2 96 ? -12.407 -16.961 17.721 1.00 10.22 168 GLU B C 1
ATOM 5564 O O . GLU D 2 96 ? -12.610 -18.194 17.728 1.00 12.65 168 GLU B O 1
ATOM 5570 N N . ILE D 2 97 ? -12.538 -16.212 16.630 1.00 9.42 169 ILE B N 1
ATOM 5571 C CA . ILE D 2 97 ? -12.923 -16.719 15.306 1.00 9.34 169 ILE B CA 1
ATOM 5572 C C . ILE D 2 97 ? -11.755 -16.470 14.368 1.00 8.68 169 ILE B C 1
ATOM 5573 O O . ILE D 2 97 ? -11.324 -15.357 14.206 1.00 9.37 169 ILE B O 1
ATOM 5578 N N . SER D 2 98 ? -11.212 -17.545 13.806 1.00 9.42 170 SER B N 1
ATOM 5579 C CA . SER D 2 98 ? -10.074 -17.449 12.945 1.00 9.57 170 SER B CA 1
ATOM 5580 C C . SER D 2 98 ? -10.449 -16.872 11.592 1.00 9.69 170 SER B C 1
ATOM 5581 O O . SER D 2 98 ? -11.439 -17.309 10.982 1.00 11.05 170 SER B O 1
ATOM 5584 N N . LEU D 2 99 ? -9.618 -15.957 11.088 1.00 9.06 171 LEU B N 1
ATOM 5585 C CA . LEU D 2 99 ? -9.763 -15.366 9.760 1.00 8.43 171 LEU B CA 1
ATOM 5586 C C . LEU D 2 99 ? -8.596 -15.777 8.912 1.00 9.57 171 LEU B C 1
ATOM 5587 O O . LEU D 2 99 ? -7.528 -16.071 9.431 1.00 9.96 171 LEU B O 1
ATOM 5592 N N . PRO D 2 100 ? -8.741 -15.742 7.592 1.00 9.73 172 PRO B N 1
ATOM 5593 C CA . PRO D 2 100 ? -7.548 -15.860 6.784 1.00 10.29 172 PRO B CA 1
ATOM 5594 C C . PRO D 2 100 ? -6.627 -14.659 7.033 1.00 9.34 172 PRO B C 1
ATOM 5595 O O . PRO D 2 100 ? -7.112 -13.571 7.405 1.00 9.81 172 PRO B O 1
ATOM 5599 N N . PRO D 2 101 ? -5.309 -14.811 6.827 1.00 9.52 173 PRO B N 1
ATOM 5600 C CA . PRO D 2 101 ? -4.325 -13.788 7.203 1.00 9.89 173 PRO B CA 1
ATOM 5601 C C . PRO D 2 101 ? -4.217 -12.609 6.249 1.00 9.32 173 PRO B C 1
ATOM 5602 O O . PRO D 2 101 ? -3.134 -12.330 5.675 1.00 11.57 173 PRO B O 1
ATOM 5606 N N . LYS D 2 102 ? -5.348 -11.932 6.069 1.00 8.73 174 LYS B N 1
ATOM 5607 C CA . LYS D 2 102 ? -5.462 -10.823 5.131 1.00 8.68 174 LYS B CA 1
ATOM 5608 C C . LYS D 2 102 ? -6.522 -9.832 5.591 1.00 8.40 174 LYS B C 1
ATOM 5609 O O . LYS D 2 102 ? -6.974 -9.021 4.778 1.00 8.84 174 LYS B O 1
ATOM 5615 N N . ARG D 2 103 ? -6.915 -9.826 6.865 1.00 7.87 175 ARG B N 1
ATOM 5616 C CA . ARG D 2 103 ? -7.844 -8.798 7.320 1.00 7.79 175 ARG B CA 1
ATOM 5617 C C . ARG D 2 103 ? -7.201 -7.426 7.120 1.00 7.69 175 ARG B C 1
ATOM 5618 O O . ARG D 2 103 ? -5.993 -7.261 7.269 1.00 8.06 175 ARG B O 1
ATOM 5626 N N . VAL D 2 104 ? -8.010 -6.420 6.792 1.00 7.85 176 VAL B N 1
ATOM 5627 C CA . VAL D 2 104 ? -7.446 -5.087 6.548 1.00 8.37 176 VAL B CA 1
ATOM 5628 C C . VAL D 2 104 ? -6.703 -4.566 7.764 1.00 7.47 176 VAL B C 1
ATOM 5629 O O . VAL D 2 104 ? -7.270 -4.530 8.862 1.00 8.06 176 VAL B O 1
ATOM 5633 N N . GLN D 2 105 ? -5.475 -4.091 7.538 1.00 7.50 177 GLN B N 1
ATOM 5634 C CA . GLN D 2 105 ? -4.690 -3.351 8.535 1.00 7.29 177 GLN B CA 1
ATOM 5635 C C . GLN D 2 105 ? -4.683 -1.911 8.039 1.00 8.11 177 GLN B C 1
ATOM 5636 O O . GLN D 2 105 ? -4.196 -1.608 6.950 1.00 8.34 177 GLN B O 1
ATOM 5642 N N . GLY D 2 106 ? -5.281 -1.032 8.821 1.00 8.04 178 GLY B N 1
ATOM 5643 C CA . GLY D 2 106 ? -5.443 0.349 8.425 1.00 8.68 178 GLY B CA 1
ATOM 5644 C C . GLY D 2 106 ? -6.205 1.130 9.436 1.00 8.00 178 GLY B C 1
ATOM 5645 O O . GLY D 2 106 ? -6.693 0.601 10.444 1.00 8.00 178 GLY B O 1
ATOM 5646 N N . LEU D 2 107 ? -6.349 2.416 9.152 1.00 7.87 179 LEU B N 1
ATOM 5647 C CA . LEU D 2 107 ? -7.054 3.317 10.037 1.00 8.20 179 LEU B CA 1
ATOM 5648 C C . LEU D 2 107 ? -8.516 2.915 10.180 1.00 8.13 179 LEU B C 1
ATOM 5649 O O . LEU D 2 107 ? -9.095 2.256 9.289 1.00 8.41 179 LEU B O 1
ATOM 5654 N N . ASN D 2 108 ? -9.135 3.339 11.293 1.00 7.40 180 ASN B N 1
ATOM 5655 C CA . ASN D 2 108 ? -10.418 2.850 11.735 1.00 8.10 180 ASN B CA 1
ATOM 5656 C C . ASN D 2 108 ? -11.627 3.552 11.123 1.00 8.09 180 ASN B C 1
ATOM 5657 O O . ASN D 2 108 ? -12.473 4.110 11.837 1.00 8.87 180 ASN B O 1
ATOM 5662 N N . TYR D 2 109 ? -11.757 3.458 9.814 1.00 7.79 181 TYR B N 1
ATOM 5663 C CA . TYR D 2 109 ? -13.017 3.778 9.139 1.00 8.05 181 TYR B CA 1
ATOM 5664 C C . TYR D 2 109 ? -14.089 2.778 9.537 1.00 8.00 181 TYR B C 1
ATOM 5665 O O . TYR D 2 109 ? -13.834 1.576 9.574 1.00 8.49 181 TYR B O 1
ATOM 5674 N N . ASP D 2 110 ? -15.302 3.264 9.792 1.00 8.03 182 ASP B N 1
ATOM 5675 C CA . ASP D 2 110 ? -16.396 2.359 10.173 1.00 8.37 182 ASP B CA 1
ATOM 5676 C C . ASP D 2 110 ? -16.567 1.211 9.192 1.00 8.71 182 ASP B C 1
ATOM 5677 O O . ASP D 2 110 ? -16.806 0.066 9.597 1.00 9.15 182 ASP B O 1
ATOM 5682 N N . GLY D 2 111 ? -16.485 1.534 7.901 1.00 8.56 183 GLY B N 1
ATOM 5683 C CA . GLY D 2 111 ? -16.840 0.594 6.859 1.00 9.02 183 GLY B CA 1
ATOM 5684 C C . GLY D 2 111 ? -15.873 -0.576 6.662 1.00 9.06 183 GLY B C 1
ATOM 5685 O O . GLY D 2 111 ? -16.101 -1.414 5.784 1.00 10.30 183 GLY B O 1
ATOM 5686 N N . LEU D 2 112 ? -14.801 -0.653 7.456 1.00 8.92 184 LEU B N 1
ATOM 5687 C CA . LEU D 2 112 ? -13.890 -1.779 7.355 1.00 8.21 184 LEU B CA 1
ATOM 5688 C C . LEU D 2 112 ? -14.316 -2.984 8.194 1.00 8.17 184 LEU B C 1
ATOM 5689 O O . LEU D 2 112 ? -13.786 -4.078 8.018 1.00 8.49 184 LEU B O 1
ATOM 5694 N N . PHE D 2 113 ? -15.260 -2.784 9.102 1.00 8.00 185 PHE B N 1
ATOM 5695 C CA . PHE D 2 113 ? -15.622 -3.812 10.077 1.00 8.34 185 PHE B CA 1
ATOM 5696 C C . PHE D 2 113 ? -17.047 -3.533 10.518 1.00 8.32 185 PHE B C 1
ATOM 5697 O O . PHE D 2 113 ? -17.275 -2.640 11.348 1.00 8.64 185 PHE B O 1
ATOM 5705 N N . ARG D 2 114 ? -18.006 -4.239 9.909 1.00 8.87 186 ARG 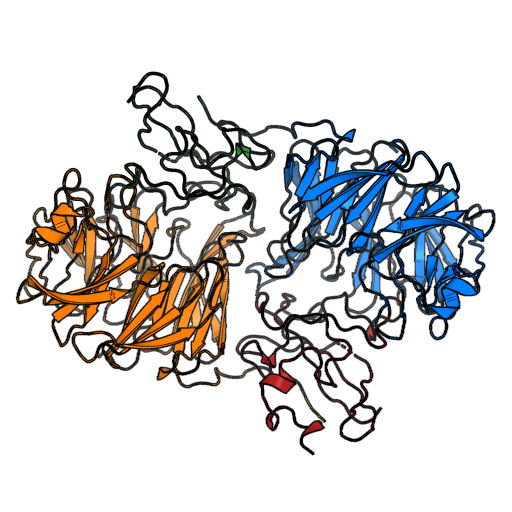B N 1
ATOM 5706 C CA . ARG D 2 114 ? -19.437 -3.952 10.053 1.00 9.27 186 ARG B CA 1
ATOM 5707 C C . ARG D 2 114 ? -20.194 -5.273 10.295 1.00 9.04 186 ARG B C 1
ATOM 5708 O O . ARG D 2 114 ? -19.600 -6.331 10.495 1.00 9.43 186 ARG B O 1
ATOM 5716 N N . GLN D 2 115 ? -21.518 -5.193 10.302 1.00 10.01 187 GLN B N 1
ATOM 5717 C CA . GLN D 2 115 ? -22.351 -6.378 10.459 1.00 10.15 187 GLN B CA 1
ATOM 5718 C C . GLN D 2 115 ? -23.594 -6.207 9.622 1.00 10.19 187 GLN B C 1
ATOM 5719 O O . GLN D 2 115 ? -23.997 -5.081 9.272 1.00 11.40 187 GLN B O 1
ATOM 5725 N N . THR D 2 116 ? -24.232 -7.326 9.295 1.00 10.77 188 THR B N 1
ATOM 5726 C CA . THR D 2 116 ? -25.522 -7.254 8.609 1.00 11.41 188 THR B CA 1
ATOM 5727 C C . THR D 2 116 ? -26.565 -6.675 9.569 1.00 11.93 188 THR B C 1
ATOM 5728 O O . THR D 2 116 ? -26.445 -6.742 10.799 1.00 12.42 188 THR B O 1
ATOM 5732 N N . THR D 2 117 ? -27.645 -6.138 9.007 1.00 12.00 189 THR B N 1
ATOM 5733 C CA . THR D 2 117 ? -28.685 -5.533 9.807 1.00 12.21 189 THR B CA 1
ATOM 5734 C C . THR D 2 117 ? -29.257 -6.503 10.836 1.00 12.69 189 THR B C 1
ATOM 5735 O O . THR D 2 117 ? -29.529 -6.127 11.983 1.00 13.98 189 THR B O 1
ATOM 5739 N N . ASP D 2 118 ? -29.415 -7.767 10.453 1.00 13.36 190 ASP B N 1
ATOM 5740 C CA . ASP D 2 118 ? -29.938 -8.773 11.346 1.00 13.12 190 ASP B CA 1
ATOM 5741 C C . ASP D 2 118 ? -28.944 -9.265 12.403 1.00 14.08 190 ASP B C 1
ATOM 5742 O O . ASP D 2 118 ? -29.313 -10.064 13.274 1.00 15.16 190 ASP B O 1
ATOM 5747 N N . GLY D 2 119 ? -27.701 -8.784 12.350 1.00 12.56 191 GLY B N 1
ATOM 5748 C CA . GLY D 2 119 ? -26.695 -9.117 13.331 1.00 12.34 191 GLY B CA 1
ATOM 5749 C C . GLY D 2 119 ? -26.117 -10.515 13.213 1.00 12.94 191 GLY B C 1
ATOM 5750 O O . GLY D 2 119 ? -25.283 -10.899 14.007 1.00 13.04 191 GLY B O 1
ATOM 5751 N N . LYS D 2 120 ? -26.526 -11.271 12.195 1.00 12.04 192 LYS B N 1
ATOM 5752 C CA . LYS D 2 120 ? -26.077 -12.673 12.065 1.00 12.46 192 LYS B CA 1
ATOM 5753 C C . LYS D 2 120 ? -24.679 -12.823 11.478 1.00 12.24 192 LYS B C 1
ATOM 5754 O O . LYS D 2 120 ? -24.016 -13.837 11.759 1.00 15.00 192 LYS B O 1
ATOM 5760 N N . PHE D 2 121 ? -24.235 -11.838 10.710 1.00 11.10 193 PHE B N 1
ATOM 5761 C CA . PHE D 2 121 ? -22.944 -11.921 10.052 1.00 10.69 193 PHE B CA 1
ATOM 5762 C C . PHE D 2 121 ? -22.125 -10.669 10.310 1.00 10.66 193 PHE B C 1
ATOM 5763 O O . PHE D 2 121 ? -22.643 -9.551 10.231 1.00 11.51 193 PHE B O 1
ATOM 5771 N N . ILE D 2 122 ? -20.855 -10.890 10.596 1.00 10.06 194 ILE B N 1
ATOM 5772 C CA . ILE D 2 122 ? -19.857 -9.831 10.591 1.00 8.96 194 ILE B CA 1
ATOM 5773 C C . ILE D 2 122 ? -19.305 -9.769 9.174 1.00 9.08 194 ILE B C 1
ATOM 5774 O O . ILE D 2 122 ? -19.076 -10.806 8.542 1.00 10.53 194 ILE B O 1
ATOM 5779 N N . VAL D 2 123 ? -19.152 -8.555 8.664 1.00 9.30 195 VAL B N 1
ATOM 5780 C CA . VAL D 2 123 ? -18.781 -8.284 7.294 1.00 9.42 195 VAL B CA 1
ATOM 5781 C C . VAL D 2 123 ? -17.576 -7.356 7.348 1.00 8.75 195 VAL B C 1
ATOM 5782 O O . VAL D 2 123 ? -17.691 -6.241 7.876 1.00 9.77 195 VAL B O 1
ATOM 5786 N N . LEU D 2 124 ? -16.431 -7.824 6.842 1.00 9.76 196 LEU B N 1
ATOM 5787 C CA . LEU D 2 124 ? -15.182 -7.122 7.076 1.00 8.97 196 LEU B CA 1
ATOM 5788 C C . LEU D 2 124 ? -14.389 -7.010 5.774 1.00 9.28 196 LEU B C 1
ATOM 5789 O O . LEU D 2 124 ? -14.574 -7.796 4.819 1.00 10.35 196 LEU B O 1
ATOM 5794 N N . GLN D 2 125 ? -13.498 -6.034 5.689 1.00 8.59 197 GLN B N 1
ATOM 5795 C CA . GLN D 2 125 ? -12.676 -5.825 4.525 1.00 8.30 197 GLN B CA 1
ATOM 5796 C C . GLN D 2 125 ? -11.366 -6.613 4.633 1.00 8.31 197 GLN B C 1
ATOM 5797 O O . GLN D 2 125 ? -10.673 -6.501 5.637 1.00 9.00 197 GLN B O 1
ATOM 5803 N N . ASN D 2 126 ? -11.047 -7.338 3.563 1.00 8.79 198 ASN B N 1
ATOM 5804 C CA . ASN D 2 126 ? -9.778 -8.007 3.421 1.00 8.88 198 ASN B CA 1
ATOM 5805 C C . ASN D 2 126 ? -8.900 -7.258 2.397 1.00 8.77 198 ASN B C 1
ATOM 5806 O O . ASN D 2 126 ? -9.405 -6.641 1.446 1.00 10.14 198 ASN B O 1
ATOM 5811 N N . ALA D 2 127 ? -7.595 -7.381 2.568 1.00 9.32 199 ALA B N 1
ATOM 5812 C CA . ALA D 2 127 ? -6.643 -6.864 1.575 1.00 10.10 199 ALA B CA 1
ATOM 5813 C C . ALA D 2 127 ? -5.365 -7.659 1.700 1.00 10.86 199 ALA B C 1
ATOM 5814 O O . ALA D 2 127 ? -4.729 -7.683 2.761 1.00 10.87 199 ALA B O 1
ATOM 5816 N N . SER D 2 128 ? -4.974 -8.309 0.608 1.00 11.69 200 SER B N 1
ATOM 5817 C CA . SER D 2 128 ? -3.816 -9.177 0.627 1.00 13.26 200 SER B CA 1
ATOM 5818 C C . SER D 2 128 ? -2.589 -8.794 -0.224 1.00 13.95 2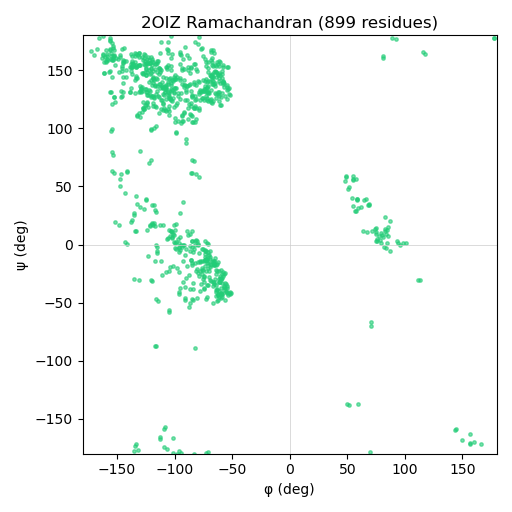00 SER B C 1
ATOM 5819 O O . SER D 2 128 ? -1.628 -9.550 -0.119 1.00 15.25 200 SER B O 1
ATOM 5822 N N . PRO D 2 129 ? -2.559 -7.756 -1.081 1.00 12.78 201 PRO B N 1
ATOM 5823 C CA . PRO D 2 129 ? -3.400 -6.574 -1.132 1.00 12.33 201 PRO B CA 1
ATOM 5824 C C . PRO D 2 129 ? -4.623 -6.689 -2.048 1.00 12.33 201 PRO B C 1
ATOM 5825 O O . PRO D 2 129 ? -5.416 -5.763 -2.071 1.00 14.50 201 PRO B O 1
ATOM 5829 N N . ALA D 2 130 ? -4.825 -7.814 -2.722 1.00 13.75 202 ALA B N 1
ATOM 5830 C CA . ALA D 2 130 ? -6.074 -8.004 -3.458 1.00 14.25 202 ALA B CA 1
ATOM 5831 C C . ALA D 2 130 ? -7.226 -7.879 -2.485 1.00 12.45 202 ALA B C 1
ATOM 5832 O O . ALA D 2 130 ? -7.137 -8.366 -1.358 1.00 12.73 202 ALA B O 1
ATOM 5834 N N . THR D 2 131 ? -8.309 -7.199 -2.885 1.00 13.27 203 THR B N 1
ATOM 5835 C CA . THR D 2 131 ? -9.401 -6.929 -1.970 1.00 11.72 203 THR B CA 1
ATOM 5836 C C . THR D 2 131 ? -10.536 -7.935 -2.137 1.00 11.35 203 THR B C 1
ATOM 5837 O O . THR D 2 131 ? -10.835 -8.429 -3.224 1.00 13.15 203 THR B O 1
ATOM 5841 N N . SER D 2 132 ? -11.148 -8.265 -1.020 1.00 10.85 204 SER B N 1
ATOM 5842 C CA . SER D 2 132 ? -12.339 -9.075 -0.993 1.00 10.09 204 SER B CA 1
ATOM 5843 C C . SER D 2 132 ? -13.038 -8.726 0.322 1.00 10.60 204 SER B C 1
ATOM 5844 O O . SER D 2 132 ? -12.426 -8.103 1.198 1.00 10.64 204 SER B O 1
ATOM 5847 N N . ILE D 2 133 ? -14.291 -9.143 0.466 1.00 10.37 205 ILE B N 1
ATOM 5848 C CA . ILE D 2 133 ? -15.038 -8.960 1.692 1.00 9.47 205 ILE B CA 1
ATOM 5849 C C . ILE D 2 133 ? -15.128 -10.304 2.394 1.00 10.38 205 ILE B C 1
ATOM 5850 O O . ILE D 2 133 ? -15.485 -11.322 1.793 1.00 13.14 205 ILE B O 1
ATOM 5855 N N . GLY D 2 134 ? -14.807 -10.306 3.679 1.00 9.54 206 GLY B N 1
ATOM 5856 C CA . GLY D 2 134 ? -14.905 -11.502 4.494 1.00 10.36 206 GLY B CA 1
ATOM 5857 C C . GLY D 2 134 ? -16.220 -11.559 5.248 1.00 9.81 206 GLY B C 1
ATOM 5858 O O . GLY D 2 134 ? -16.723 -10.531 5.715 1.00 10.09 206 GLY B O 1
ATOM 5859 N N . ILE D 2 135 ? -16.782 -12.749 5.345 1.00 9.98 207 ILE B N 1
ATOM 5860 C CA . ILE D 2 135 ? -18.024 -12.957 6.050 1.00 9.56 207 ILE B CA 1
ATOM 5861 C C . ILE D 2 135 ? -17.790 -13.937 7.189 1.00 9.60 207 ILE B C 1
ATOM 5862 O O . ILE D 2 135 ? -17.257 -15.025 6.985 1.00 10.86 207 ILE B O 1
ATOM 5867 N N . VAL D 2 136 ? -18.200 -13.532 8.400 1.00 9.30 208 VAL B N 1
ATOM 5868 C CA . VAL D 2 136 ? -18.141 -14.339 9.601 1.00 9.67 208 VAL B CA 1
ATOM 5869 C C . VAL D 2 136 ? -19.538 -14.643 10.090 1.00 10.13 208 VAL B C 1
ATOM 5870 O O . VAL D 2 136 ? -20.339 -13.722 10.290 1.00 10.90 208 VAL B O 1
ATOM 5874 N N . ASP D 2 137 ? -19.813 -15.921 10.317 1.00 11.59 209 ASP B N 1
ATOM 5875 C CA . ASP D 2 137 ? -21.073 -16.387 10.878 1.00 12.59 209 ASP B CA 1
ATOM 5876 C C . ASP D 2 137 ? -20.928 -16.373 12.391 1.00 12.84 209 ASP B C 1
ATOM 5877 O O . ASP D 2 137 ? -20.200 -17.154 12.981 1.00 14.09 209 ASP B O 1
ATOM 5882 N N . VAL D 2 138 ? -21.599 -15.417 13.010 1.00 14.55 210 VAL B N 1
ATOM 5883 C CA . VAL D 2 138 ? -21.455 -15.211 14.427 1.00 17.21 210 VAL B CA 1
ATOM 5884 C C . VAL D 2 138 ? -21.955 -16.420 15.248 1.00 18.68 210 VAL B C 1
ATOM 5885 O O . VAL D 2 138 ? -21.227 -16.868 16.095 1.00 22.83 210 VAL B O 1
ATOM 5889 N N . ALA D 2 139 ? -23.121 -16.967 14.889 1.00 18.84 211 ALA B N 1
ATOM 5890 C CA . ALA D 2 139 ? -23.704 -18.135 15.561 1.00 21.55 211 ALA B CA 1
ATOM 5891 C C . ALA D 2 139 ? -22.726 -19.311 15.540 1.00 21.10 211 ALA B C 1
ATOM 5892 O O . ALA D 2 139 ? -22.484 -19.954 16.564 1.00 25.70 211 ALA B O 1
ATOM 5894 N N . LYS D 2 140 ? -22.150 -19.586 14.382 1.00 17.89 212 LYS B N 1
ATOM 5895 C CA . LYS D 2 140 ? -21.276 -20.747 14.224 1.00 16.57 212 LYS B CA 1
ATOM 5896 C C . LYS D 2 140 ? -19.850 -20.489 14.743 1.00 16.37 212 LYS B C 1
ATOM 5897 O O . LYS D 2 140 ? -19.114 -21.433 15.051 1.00 19.47 212 LYS B O 1
ATOM 5903 N N . GLY D 2 141 ? -19.461 -19.226 14.840 1.00 15.00 213 GLY B N 1
ATOM 5904 C CA . GLY D 2 141 ? -18.075 -18.874 15.159 1.00 15.58 213 GLY B CA 1
ATOM 5905 C C . GLY D 2 141 ? -17.108 -19.222 14.065 1.00 13.29 213 GLY B C 1
ATOM 5906 O O . GLY D 2 141 ? -15.964 -19.602 14.353 1.00 16.93 213 GLY B O 1
ATOM 5907 N N . ASP D 2 142 ? -17.577 -19.102 12.828 1.00 13.55 214 ASP B N 1
ATOM 5908 C CA . ASP D 2 142 ? -16.839 -19.541 11.642 1.00 12.95 214 ASP B CA 1
ATOM 5909 C C . ASP D 2 142 ? -16.668 -18.446 10.606 1.00 11.29 214 ASP B C 1
ATOM 5910 O O . ASP D 2 142 ? -17.544 -17.592 10.448 1.00 13.53 214 ASP B O 1
ATOM 5915 N N . TYR D 2 143 ? -15.557 -18.492 9.877 1.00 11.29 215 TYR B N 1
ATOM 5916 C CA . TYR D 2 143 ? -15.390 -17.740 8.649 1.00 10.15 215 TYR B CA 1
ATOM 5917 C C . TYR D 2 143 ? -16.112 -18.486 7.560 1.00 10.57 215 TYR B C 1
ATOM 5918 O O . TYR D 2 143 ? -15.965 -19.698 7.443 1.00 13.62 215 TYR B O 1
ATOM 5927 N N . VAL D 2 144 ? -16.950 -17.822 6.814 1.00 11.27 216 VAL B N 1
ATOM 5928 C CA . VAL D 2 144 ? -17.701 -18.455 5.741 1.00 13.47 216 VAL B CA 1
ATOM 5929 C C . VAL D 2 144 ? -16.737 -18.509 4.505 1.00 15.04 216 VAL B C 1
ATOM 5930 O O . VAL D 2 144 ? -15.982 -19.460 4.390 1.00 16.78 216 VAL B O 1
ATOM 5934 N N . GLU D 2 145 ? -16.694 -17.487 3.652 1.00 14.18 217 GLU B N 1
ATOM 5935 C CA . GLU D 2 145 ? -15.787 -17.466 2.491 1.00 14.44 217 GLU B CA 1
ATOM 5936 C C . GLU D 2 145 ? -15.695 -16.015 2.023 1.00 14.31 217 GLU B C 1
ATOM 5937 O O . GLU D 2 145 ? -16.521 -15.185 2.400 1.00 17.28 217 GLU B O 1
ATOM 5943 N N . ASP D 2 146 ? -14.672 -15.743 1.228 1.00 13.94 218 ASP B N 1
ATOM 5944 C CA . ASP D 2 146 ? -14.444 -14.448 0.661 1.00 13.61 218 ASP B CA 1
ATOM 5945 C C . ASP D 2 146 ? -15.514 -14.139 -0.373 1.00 13.30 218 ASP B C 1
ATOM 5946 O O . ASP D 2 146 ? -15.864 -14.980 -1.203 1.00 15.39 218 ASP B O 1
ATOM 5951 N N . VAL D 2 147 ? -15.952 -12.890 -0.383 1.00 12.82 219 VAL B N 1
ATOM 5952 C CA . VAL D 2 147 ? -16.775 -12.346 -1.442 1.00 11.90 219 VAL B CA 1
ATOM 5953 C C . VAL D 2 147 ? -15.807 -11.784 -2.463 1.00 13.09 219 VAL B C 1
ATOM 5954 O O . VAL D 2 147 ? -15.361 -10.638 -2.394 1.00 14.25 219 VAL B O 1
ATOM 5958 N N . THR D 2 148 ? -15.438 -12.641 -3.405 1.00 15.28 220 THR B N 1
ATOM 5959 C CA . THR D 2 148 ? -14.464 -12.321 -4.424 1.00 16.66 220 THR B CA 1
ATOM 5960 C C . THR D 2 148 ? -15.041 -11.364 -5.464 1.00 16.02 220 THR B C 1
ATOM 5961 O O . THR D 2 148 ? -14.291 -10.658 -6.133 1.00 17.94 220 THR B O 1
ATOM 5965 N N . ALA D 2 149 ? -16.372 -11.267 -5.542 1.00 16.32 221 ALA B N 1
ATOM 5966 C CA . ALA D 2 149 ? -17.006 -10.297 -6.452 1.00 17.38 221 ALA B CA 1
ATOM 5967 C C . ALA D 2 149 ? -16.616 -8.872 -6.137 1.00 14.86 221 ALA B C 1
ATOM 5968 O O . ALA D 2 149 ? -16.717 -8.013 -7.004 1.00 16.64 221 ALA B O 1
ATOM 5970 N N . ALA D 2 150 ? -16.178 -8.625 -4.896 1.00 13.67 222 ALA B N 1
ATOM 5971 C CA . ALA D 2 150 ? -15.800 -7.286 -4.430 1.00 13.20 222 ALA B CA 1
ATOM 5972 C C . ALA D 2 150 ? -14.342 -6.901 -4.732 1.00 13.01 222 ALA B C 1
ATOM 5973 O O . ALA D 2 150 ? -13.895 -5.840 -4.300 1.00 12.87 222 ALA B O 1
ATOM 5975 N N . ALA D 2 151 ? -13.620 -7.688 -5.519 1.00 14.08 223 ALA B N 1
ATOM 5976 C CA . ALA D 2 151 ? -12.280 -7.300 -5.941 1.00 13.95 223 ALA B CA 1
ATOM 5977 C C . ALA D 2 151 ? -12.298 -5.934 -6.590 1.00 13.82 223 ALA B C 1
ATOM 5978 O O . ALA D 2 151 ? -13.192 -5.657 -7.381 1.00 15.18 223 ALA B O 1
ATOM 5980 N N . GLY D 2 152 ? -11.376 -5.059 -6.192 1.00 12.81 224 GLY B N 1
ATOM 5981 C CA . GLY D 2 152 ? -11.293 -3.714 -6.744 1.00 14.91 224 GLY B CA 1
ATOM 5982 C C . GLY D 2 152 ? -12.283 -2.744 -6.118 1.00 13.56 224 GLY B C 1
ATOM 5983 O O . GLY D 2 152 ? -12.446 -1.622 -6.597 1.00 16.90 224 GLY B O 1
ATOM 5984 N N . CYS D 2 153 ? -12.971 -3.200 -5.086 1.00 12.00 225 CYS B N 1
ATOM 5985 C CA . CYS D 2 153 ? -13.905 -2.386 -4.332 1.00 10.92 225 CYS B CA 1
ATOM 5986 C C . CYS D 2 153 ? -13.349 -2.143 -2.913 1.00 10.66 225 CYS B C 1
ATOM 5987 O O . CYS D 2 153 ? -12.296 -2.712 -2.534 1.00 10.91 225 CYS B O 1
ATOM 5990 N N . TRP D 2 154 ? -14.026 -1.313 -2.123 1.00 10.38 226 TRP B N 1
ATOM 5991 C CA . TRP D 2 154 ? -13.515 -0.985 -0.804 1.00 9.07 226 TRP B CA 1
ATOM 5992 C C . TRP D 2 154 ? -14.661 -0.548 0.087 1.00 9.09 226 TRP B C 1
ATOM 5993 O O . TRP D 2 154 ? -15.458 0.344 -0.251 1.00 11.10 226 TRP B O 1
ATOM 6004 N N . SER D 2 155 ? -14.676 -1.145 1.278 1.00 9.16 227 SER B N 1
ATOM 6005 C CA . SER D 2 155 ? -15.512 -0.814 2.422 1.00 9.29 227 SER B CA 1
ATOM 6006 C C . SER D 2 155 ? -16.941 -1.388 2.330 1.00 9.57 227 SER B C 1
ATOM 6007 O O . SER D 2 155 ? -17.409 -1.751 1.257 1.00 11.76 227 SER B O 1
ATOM 6010 N N . VAL D 2 156 ? -17.618 -1.430 3.470 1.00 9.44 228 VAL B N 1
ATOM 6011 C CA . VAL D 2 156 ? -18.883 -2.127 3.619 1.00 9.89 228 VAL B CA 1
ATOM 6012 C C . VAL D 2 156 ? -19.927 -1.119 4.135 1.00 10.47 228 VAL B C 1
ATOM 6013 O O . VAL D 2 156 ? -19.743 -0.528 5.216 1.00 10.06 228 VAL B O 1
ATOM 6017 N N . ILE D 2 157 ? -21.015 -0.968 3.382 1.00 11.35 229 ILE B N 1
ATOM 6018 C CA . ILE D 2 157 ? -22.153 -0.118 3.775 1.00 11.64 229 ILE B CA 1
ATOM 6019 C C . ILE D 2 157 ? -23.364 -1.026 3.899 1.00 11.74 229 ILE B C 1
ATOM 6020 O O . ILE D 2 157 ? -23.951 -1.444 2.911 1.00 12.31 229 ILE B O 1
ATOM 6025 N N . PRO D 2 158 ? -23.728 -1.405 5.113 1.00 11.57 230 PRO B N 1
ATOM 6026 C CA . PRO D 2 158 ? -24.911 -2.242 5.261 1.00 11.93 230 PRO B CA 1
ATOM 6027 C C . PRO D 2 158 ? -26.167 -1.523 4.808 1.00 12.70 230 PRO B C 1
ATOM 6028 O O . PRO D 2 158 ? -26.263 -0.309 4.911 1.00 15.28 230 PRO B O 1
ATOM 6032 N N . GLN D 2 159 ? -27.124 -2.280 4.286 1.00 12.23 231 GLN B N 1
ATOM 6033 C CA . GLN D 2 159 ? -28.425 -1.713 3.929 1.00 12.24 231 GLN B CA 1
ATOM 6034 C C . GLN D 2 159 ? -29.364 -1.910 5.101 1.00 12.43 231 GLN B C 1
ATOM 6035 O O . GLN D 2 159 ? -29.769 -3.050 5.401 1.00 13.96 231 GLN B O 1
ATOM 6041 N N . PRO D 2 160 ? -29.739 -0.813 5.787 1.00 12.97 232 PRO B N 1
ATOM 6042 C CA . PRO D 2 160 ? -30.538 -1.026 6.990 1.00 12.07 232 PRO B CA 1
ATOM 6043 C C . PRO D 2 160 ? -31.982 -1.494 6.782 1.00 13.18 232 PRO B C 1
ATOM 6044 O O . PRO D 2 160 ? -32.664 -1.813 7.768 1.00 14.10 232 PRO B O 1
ATOM 6048 N N . ASN D 2 161 ? -32.421 -1.531 5.535 1.00 13.67 233 ASN B N 1
ATOM 6049 C CA . ASN D 2 161 ? -33.770 -2.000 5.194 1.00 14.45 233 ASN B CA 1
ATOM 6050 C C . ASN D 2 161 ? -33.858 -3.472 4.797 1.00 14.00 233 ASN B C 1
ATOM 6051 O O . ASN D 2 161 ? -34.951 -3.926 4.480 1.00 16.78 233 ASN B O 1
ATOM 6056 N N . ARG D 2 162 ? -32.757 -4.204 4.918 1.00 13.48 234 ARG B N 1
ATOM 6057 C CA . ARG D 2 162 ? -32.713 -5.613 4.573 1.00 13.91 234 ARG B CA 1
ATOM 6058 C C . ARG D 2 162 ? -31.838 -6.353 5.580 1.00 13.83 234 ARG B C 1
ATOM 6059 O O . ARG D 2 162 ? -30.908 -5.776 6.134 1.00 13.18 234 ARG B O 1
ATOM 6067 N N . PRO D 2 163 ? -32.147 -7.634 5.810 1.00 12.89 235 PRO B N 1
ATOM 6068 C CA . PRO D 2 163 ? -31.475 -8.357 6.901 1.00 13.07 235 PRO B CA 1
ATOM 6069 C C . PRO D 2 163 ? -30.009 -8.694 6.677 1.00 12.62 235 PRO B C 1
ATOM 6070 O O . PRO D 2 163 ? -29.236 -8.710 7.634 1.00 12.83 235 PRO B O 1
ATOM 6074 N N . ARG D 2 164 ? -29.641 -8.991 5.434 1.00 13.00 236 ARG B N 1
ATOM 6075 C CA . ARG D 2 164 ? -28.291 -9.497 5.156 1.00 12.57 236 ARG B CA 1
ATOM 6076 C C . ARG D 2 164 ? -27.786 -9.044 3.797 1.00 12.16 236 ARG B C 1
ATOM 6077 O O . ARG D 2 164 ? -27.275 -9.834 2.996 1.00 13.72 236 ARG B O 1
ATOM 6085 N N . SER D 2 165 ? -27.889 -7.730 3.564 1.00 12.57 237 SER B N 1
ATOM 6086 C CA . SER D 2 165 ? -27.403 -7.099 2.356 1.00 12.81 237 SER B CA 1
ATOM 6087 C C . SER D 2 165 ? -26.490 -5.919 2.689 1.00 11.69 237 SER B C 1
ATOM 6088 O O . SER D 2 165 ? -26.706 -5.211 3.684 1.00 12.48 237 SER B O 1
ATOM 6091 N N . PHE D 2 166 ? -25.509 -5.700 1.831 1.00 11.22 238 PHE B N 1
ATOM 6092 C CA . PHE D 2 166 ? -24.627 -4.563 2.011 1.00 11.43 238 PHE B CA 1
ATOM 6093 C C . PHE D 2 166 ? -24.092 -4.143 0.641 1.00 11.71 238 PHE B C 1
ATOM 6094 O O . PHE D 2 166 ? -24.222 -4.882 -0.332 1.00 12.97 238 PHE B O 1
ATOM 6102 N N . MET D 2 167 ? -23.478 -2.964 0.599 1.00 11.73 239 MET B N 1
ATOM 6103 C CA . MET D 2 167 ? -22.901 -2.433 -0.603 1.00 12.11 239 MET B CA 1
ATOM 6104 C C . MET D 2 167 ? -21.422 -2.141 -0.373 1.00 11.05 239 MET B C 1
ATOM 6105 O O . MET D 2 167 ? -20.952 -1.984 0.772 1.00 11.75 239 MET B O 1
ATOM 6110 N N . THR D 2 168 ? -20.685 -2.024 -1.478 1.00 11.09 240 THR B N 1
ATOM 6111 C CA . THR D 2 168 ? -19.295 -1.607 -1.431 1.00 11.02 240 THR B CA 1
ATOM 6112 C C . THR D 2 168 ? -19.033 -0.639 -2.595 1.00 10.84 240 THR B C 1
ATOM 6113 O O . THR D 2 168 ? -19.737 -0.655 -3.601 1.00 12.94 240 THR B O 1
ATOM 6117 N N . ILE D 2 169 ? -18.066 0.240 -2.416 1.00 10.81 241 ILE B N 1
ATOM 6118 C CA . ILE D 2 169 ? -17.724 1.239 -3.420 1.00 11.94 241 ILE B CA 1
ATOM 6119 C C . ILE D 2 169 ? -16.651 0.692 -4.341 1.00 12.34 241 ILE B C 1
ATOM 6120 O O . ILE D 2 169 ? -15.612 0.230 -3.871 1.00 12.93 241 ILE B O 1
ATOM 6125 N N . CYS D 2 170 ? -16.912 0.682 -5.634 1.00 12.48 242 CYS B N 1
ATOM 6126 C CA . CYS D 2 170 ? -15.960 0.093 -6.578 1.00 14.44 242 CYS B CA 1
ATOM 6127 C C . CYS D 2 170 ? -15.148 1.112 -7.343 1.00 13.63 242 CYS B C 1
ATOM 6128 O O . CYS D 2 170 ? -15.488 2.278 -7.461 1.00 14.72 242 CYS B O 1
ATOM 6131 N N . GLY D 2 171 ? -14.043 0.632 -7.878 1.00 15.41 243 GLY B N 1
ATOM 6132 C CA . GLY D 2 171 ? -13.124 1.491 -8.587 1.00 17.03 243 GLY B CA 1
ATOM 6133 C C . GLY D 2 171 ? -13.631 2.040 -9.918 1.00 16.50 243 GLY B C 1
ATOM 6134 O O . GLY D 2 171 ? -12.996 2.911 -10.489 1.00 19.02 243 GLY B O 1
ATOM 6135 N N . ASP D 2 172 ? -14.804 1.585 -10.351 1.00 16.14 244 ASP B N 1
ATOM 6136 C CA . ASP D 2 172 ? -15.483 2.175 -11.491 1.00 16.52 244 ASP B CA 1
ATOM 6137 C C . ASP D 2 172 ? -16.366 3.349 -11.145 1.00 16.06 244 ASP B C 1
ATOM 6138 O O . ASP D 2 172 ? -16.969 3.956 -12.027 1.00 18.71 244 ASP B O 1
ATOM 6143 N N . GLY D 2 173 ? -16.446 3.681 -9.867 1.00 14.29 245 GLY B N 1
ATOM 6144 C CA . GLY D 2 173 ? -17.307 4.763 -9.412 1.00 14.91 245 GLY B CA 1
ATOM 6145 C C . GLY D 2 173 ? -18.750 4.378 -9.159 1.00 14.16 245 GLY B C 1
ATOM 6146 O O . GLY D 2 173 ? -19.593 5.243 -8.878 1.00 16.59 245 GLY B O 1
ATOM 6147 N N . GLY D 2 174 ? -19.045 3.085 -9.235 1.00 15.53 246 GLY B N 1
ATOM 6148 C CA . GLY D 2 174 ? -20.345 2.548 -8.871 1.00 15.82 246 GLY B CA 1
ATOM 6149 C C . GLY D 2 174 ? -20.325 1.797 -7.549 1.00 14.71 246 GLY B C 1
ATOM 6150 O O . GLY D 2 174 ? -19.301 1.736 -6.862 1.00 16.72 246 GLY B O 1
ATOM 6151 N N . LEU D 2 175 ? -21.473 1.219 -7.221 1.00 14.23 247 LEU B N 1
ATOM 6152 C CA . LEU D 2 175 ? -21.679 0.436 -6.029 1.00 13.64 247 LEU B CA 1
ATOM 6153 C C . LEU D 2 175 ? -22.033 -0.995 -6.400 1.00 14.66 247 LEU B C 1
ATOM 6154 O O . LEU D 2 175 ? -22.849 -1.237 -7.310 1.00 16.52 247 LEU B O 1
ATOM 6159 N N . LEU D 2 176 ? -21.436 -1.934 -5.690 1.00 13.34 248 LEU B N 1
ATOM 6160 C CA . LEU D 2 176 ? -21.762 -3.345 -5.800 1.00 13.62 248 LEU B CA 1
ATOM 6161 C C . LEU D 2 176 ? -22.574 -3.706 -4.564 1.00 12.56 248 LEU B C 1
ATOM 6162 O O . LEU D 2 176 ? -22.138 -3.469 -3.438 1.00 13.55 248 LEU B O 1
ATOM 6167 N N . THR D 2 177 ? -23.755 -4.286 -4.779 1.00 13.40 249 THR B N 1
ATOM 6168 C CA . THR D 2 177 ? -24.627 -4.786 -3.733 1.00 13.12 249 THR B CA 1
ATOM 6169 C C . THR D 2 177 ? -24.511 -6.313 -3.636 1.00 12.27 249 THR B C 1
ATOM 6170 O O . THR D 2 177 ? -24.532 -7.019 -4.652 1.00 14.91 249 THR B O 1
ATOM 6174 N N . ILE D 2 178 ? -24.363 -6.806 -2.424 1.00 11.89 250 ILE B N 1
ATOM 6175 C CA . ILE D 2 178 ? -24.273 -8.210 -2.106 1.00 12.44 250 ILE B CA 1
ATOM 6176 C C . ILE D 2 178 ? -25.406 -8.568 -1.168 1.00 12.47 250 ILE B C 1
ATOM 6177 O O . ILE D 2 178 ? -25.609 -7.925 -0.163 1.00 13.04 250 ILE B O 1
ATOM 6182 N N . ASN D 2 179 ? -26.165 -9.605 -1.550 1.00 13.38 251 ASN B N 1
ATOM 6183 C CA . ASN D 2 179 ? -27.230 -10.184 -0.751 1.00 13.22 251 ASN B CA 1
ATOM 6184 C C . ASN D 2 179 ? -26.815 -11.580 -0.316 1.00 13.61 251 ASN B C 1
ATOM 6185 O O . ASN D 2 179 ? -26.613 -12.454 -1.150 1.00 14.50 251 ASN B O 1
ATOM 6190 N N . LEU D 2 180 ? -26.673 -11.796 0.990 1.00 13.82 252 LEU B N 1
ATOM 6191 C CA . LEU D 2 180 ? -26.207 -13.087 1.510 1.00 14.48 252 LEU B CA 1
ATOM 6192 C C . LEU D 2 180 ? -27.402 -13.989 1.710 1.00 15.26 252 LEU B C 1
ATOM 6193 O O . LEU D 2 180 ? -28.500 -13.541 2.056 1.00 17.43 252 LEU B O 1
ATOM 6198 N N . GLY D 2 181 ? -27.163 -15.284 1.567 1.00 15.42 253 GLY B N 1
ATOM 6199 C CA . GLY D 2 181 ? -28.123 -16.277 2.003 1.00 16.78 253 GLY B CA 1
ATOM 6200 C C . GLY D 2 181 ? -27.974 -16.546 3.481 1.00 16.72 253 GLY B C 1
ATOM 6201 O O . GLY D 2 181 ? -27.113 -15.958 4.164 1.00 16.43 253 GLY B O 1
ATOM 6202 N N . GLU D 2 182 ? -28.809 -17.445 3.979 1.00 18.83 254 GLU B N 1
ATOM 6203 C CA . GLU D 2 182 ? -28.834 -17.744 5.387 1.00 22.05 254 GLU B CA 1
ATOM 6204 C C . GLU D 2 182 ? -27.555 -18.400 5.891 1.00 19.17 254 GLU B C 1
ATOM 6205 O O . GLU D 2 182 ? -27.329 -18.408 7.098 1.00 19.35 254 GLU B O 1
ATOM 6211 N N . ASP D 2 183 ? -26.747 -18.924 4.970 1.00 19.48 255 ASP B N 1
ATOM 6212 C CA . ASP D 2 183 ? -25.428 -19.494 5.289 1.00 19.63 255 ASP B CA 1
ATOM 6213 C C . ASP D 2 183 ? -24.263 -18.508 5.195 1.00 18.49 255 ASP B C 1
ATOM 6214 O O . ASP D 2 183 ? -23.099 -18.876 5.416 1.00 21.26 255 ASP B O 1
ATOM 6219 N N . GLY D 2 184 ? -24.570 -17.272 4.841 1.00 15.95 256 GLY B N 1
ATOM 6220 C CA . GLY D 2 184 ? -23.537 -16.281 4.745 1.00 14.55 256 GLY B CA 1
ATOM 6221 C C . GLY D 2 184 ? -22.821 -16.291 3.411 1.00 14.95 256 GLY B C 1
ATOM 6222 O O . GLY D 2 184 ? -21.880 -15.517 3.215 1.00 15.22 256 GLY B O 1
ATOM 6223 N N . LYS D 2 185 ? -23.227 -17.166 2.477 1.00 15.66 257 LYS B N 1
ATOM 6224 C CA . LYS D 2 185 ? -22.627 -17.130 1.124 1.00 15.13 257 LYS B CA 1
ATOM 6225 C C . LYS D 2 185 ? -23.400 -16.149 0.263 1.00 13.78 257 LYS B C 1
ATOM 6226 O O . LYS D 2 185 ? -24.540 -15.794 0.582 1.00 16.36 257 LYS B O 1
ATOM 6232 N N . VAL D 2 186 ? -22.821 -15.679 -0.820 1.00 14.71 258 VAL B N 1
ATOM 6233 C CA . VAL D 2 186 ? -23.511 -14.762 -1.713 1.00 15.63 258 VAL B CA 1
ATOM 6234 C C . VAL D 2 186 ? -24.686 -15.470 -2.395 1.00 15.28 258 VAL B C 1
ATOM 6235 O O . VAL D 2 186 ? -24.497 -16.478 -3.068 1.00 19.18 258 VAL B O 1
ATOM 6239 N N . ALA D 2 187 ? -25.887 -14.919 -2.231 1.00 15.58 259 ALA B N 1
ATOM 6240 C CA . ALA D 2 187 ? -27.091 -15.443 -2.894 1.00 15.35 259 ALA B CA 1
ATOM 6241 C C . ALA D 2 187 ? -27.369 -14.695 -4.191 1.00 16.04 259 ALA B C 1
ATOM 6242 O O . ALA D 2 187 ? -27.817 -15.296 -5.178 1.00 18.69 259 ALA B O 1
ATOM 6244 N N . SER D 2 188 ? -27.125 -13.389 -4.193 1.00 16.22 260 SER B N 1
ATOM 6245 C CA . SER D 2 188 ? -27.248 -12.590 -5.409 1.00 16.54 260 SER B CA 1
ATOM 6246 C C . SER D 2 188 ? -26.462 -11.317 -5.260 1.00 15.02 260 SER B C 1
ATOM 6247 O O . SER D 2 188 ? -26.043 -10.953 -4.152 1.00 15.73 260 SER B O 1
ATOM 6250 N N . GLN D 2 189 ? -26.281 -10.626 -6.380 1.00 15.44 261 GLN B N 1
ATOM 6251 C CA . GLN D 2 189 ? -25.539 -9.370 -6.390 1.00 16.04 261 GLN B CA 1
ATOM 6252 C C . GLN D 2 189 ? -26.009 -8.503 -7.524 1.00 16.70 261 GLN B C 1
ATOM 6253 O O . GLN D 2 189 ? -26.637 -9.009 -8.470 1.00 19.40 261 GLN B O 1
ATOM 6259 N N . SER D 2 190 ? -25.699 -7.217 -7.450 1.00 15.69 262 SER B N 1
ATOM 6260 C CA . SER D 2 190 ? -25.959 -6.297 -8.540 1.00 16.72 262 SER B CA 1
ATOM 6261 C C . SER D 2 190 ? -24.999 -5.128 -8.503 1.00 16.63 262 SER B C 1
ATOM 6262 O O . SER D 2 190 ? -24.421 -4.820 -7.461 1.00 17.31 262 SER B O 1
ATOM 6265 N N . ARG D 2 191 ? -24.837 -4.468 -9.634 1.00 17.92 263 ARG B N 1
ATOM 6266 C CA . ARG D 2 191 ? -23.920 -3.353 -9.784 1.00 18.37 263 ARG B CA 1
ATOM 6267 C C . ARG D 2 191 ? -24.709 -2.162 -10.287 1.00 17.70 263 ARG B C 1
ATOM 6268 O O . ARG D 2 191 ? -25.489 -2.258 -11.249 1.00 19.74 263 ARG B O 1
ATOM 6276 N N . SER D 2 192 ? -24.533 -1.030 -9.642 1.00 15.90 264 SER B N 1
ATOM 6277 C CA . SER D 2 192 ? -25.189 0.193 -10.078 1.00 17.30 264 SER B CA 1
ATOM 6278 C C . SER D 2 192 ? -24.509 0.769 -11.293 1.00 17.32 264 SER B C 1
ATOM 6279 O O . SER D 2 192 ? -23.394 0.393 -11.634 1.00 18.89 264 SER B O 1
ATOM 6282 N N . LYS D 2 193 ? -25.167 1.754 -11.894 1.00 18.53 265 LYS B N 1
ATOM 6283 C CA . LYS D 2 193 ? -24.519 2.646 -12.839 1.00 19.84 265 LYS B CA 1
ATOM 6284 C C . LYS D 2 193 ? -23.463 3.475 -12.101 1.00 17.77 265 LYS B C 1
ATOM 6285 O O . LYS D 2 193 ? -23.419 3.496 -10.879 1.00 18.02 265 LYS B O 1
ATOM 6291 N N . GLN D 2 194 ? -22.567 4.115 -12.838 1.00 18.71 266 GLN B N 1
ATOM 6292 C CA . GLN D 2 194 ? -21.550 4.966 -12.231 1.00 18.00 266 GLN B CA 1
ATOM 6293 C C . GLN D 2 194 ? -22.206 6.096 -11.444 1.00 17.45 266 GLN B C 1
ATOM 6294 O O . GLN D 2 194 ? -23.031 6.830 -11.991 1.00 19.04 266 GLN B O 1
ATOM 6300 N N . MET D 2 195 ? -21.820 6.245 -10.181 1.00 15.88 267 MET B N 1
ATOM 6301 C CA . MET D 2 195 ? -22.343 7.305 -9.329 1.00 15.00 267 MET B CA 1
ATOM 6302 C C . MET D 2 195 ? -21.480 8.550 -9.400 1.00 15.30 267 MET B C 1
ATOM 6303 O O . MET D 2 195 ? -21.990 9.674 -9.533 1.00 17.01 267 MET B O 1
ATOM 6308 N N . PHE D 2 196 ? -20.172 8.355 -9.310 1.00 15.49 268 PHE B N 1
ATOM 6309 C CA . PHE D 2 196 ? -19.227 9.463 -9.314 1.00 14.41 268 PHE B CA 1
ATOM 6310 C C . PHE D 2 196 ? -18.039 9.168 -10.217 1.00 15.12 268 PHE B C 1
ATOM 6311 O O . PHE D 2 196 ? -17.699 8.014 -10.445 1.00 16.44 268 PHE B O 1
ATOM 6319 N N . SER D 2 197 ? -17.403 10.228 -10.712 1.00 15.53 269 SER B N 1
ATOM 6320 C CA . SER D 2 197 ? -16.140 10.108 -11.427 1.00 17.18 269 SER B CA 1
ATOM 6321 C C . SER D 2 197 ? -14.997 9.943 -10.438 1.00 15.58 269 SER B C 1
ATOM 6322 O O . SER D 2 197 ? -14.734 10.835 -9.639 1.00 15.95 269 SER B O 1
ATOM 6325 N N . VAL D 2 198 ? -14.353 8.790 -10.498 1.00 15.58 270 VAL B N 1
ATOM 6326 C CA . VAL D 2 198 ? -13.217 8.523 -9.659 1.00 15.88 270 VAL B CA 1
ATOM 6327 C C . VAL D 2 198 ? -12.117 9.559 -9.917 1.00 14.28 270 VAL B C 1
ATOM 6328 O O . VAL D 2 198 ? -11.521 10.054 -8.951 1.00 16.56 270 VAL B O 1
ATOM 6332 N N . LYS D 2 199 ? -11.859 9.903 -11.176 1.00 15.88 271 LYS B N 1
ATOM 6333 C CA . LYS D 2 199 ? -10.788 10.839 -11.493 1.00 16.91 271 LYS B CA 1
ATOM 6334 C C . LYS D 2 199 ? -11.152 12.278 -11.077 1.00 15.33 271 LYS B C 1
ATOM 6335 O O . LYS D 2 199 ? -10.327 13.028 -10.569 1.00 18.55 271 LYS B O 1
ATOM 6341 N N . ASP D 2 200 ? -12.377 12.692 -11.396 1.00 14.93 272 ASP B N 1
ATOM 6342 C CA . ASP D 2 200 ? -12.722 14.124 -11.341 1.00 15.55 272 ASP B CA 1
ATOM 6343 C C . ASP D 2 200 ? -13.424 14.557 -10.092 1.00 15.86 272 ASP B C 1
ATOM 6344 O O . ASP D 2 200 ? -13.433 15.760 -9.803 1.00 17.14 272 ASP B O 1
ATOM 6349 N N . ASP D 2 201 ? -14.043 13.631 -9.356 1.00 14.15 273 ASP B N 1
ATOM 6350 C CA . ASP D 2 201 ? -14.790 14.015 -8.146 1.00 13.84 273 ASP B CA 1
ATOM 6351 C C . ASP D 2 201 ? -14.850 12.839 -7.177 1.00 12.61 273 ASP B C 1
ATOM 6352 O O . ASP D 2 201 ? -15.928 12.364 -6.832 1.00 13.26 273 ASP B O 1
ATOM 6357 N N . PRO D 2 202 ? -13.685 12.403 -6.694 1.00 13.72 274 PRO B N 1
ATOM 6358 C CA . PRO D 2 202 ? -13.661 11.257 -5.796 1.00 12.77 274 PRO B CA 1
ATOM 6359 C C . PRO D 2 202 ? -14.450 11.553 -4.544 1.00 11.70 274 PRO B C 1
ATOM 6360 O O . PRO D 2 202 ? -14.365 12.655 -3.965 1.00 12.48 274 PRO B O 1
ATOM 6364 N N . ILE D 2 203 ? -15.168 10.536 -4.087 1.00 11.83 275 ILE B N 1
ATOM 6365 C CA . ILE D 2 203 ? -15.880 10.615 -2.843 1.00 10.88 275 ILE B CA 1
ATOM 6366 C C . ILE D 2 203 ? -15.089 10.069 -1.638 1.00 11.75 275 ILE B C 1
ATOM 6367 O O . ILE D 2 203 ? -14.273 9.170 -1.750 1.00 11.36 275 ILE B O 1
ATOM 6372 N N . PHE D 2 204 ? -15.391 10.618 -0.469 1.00 10.54 276 PHE B N 1
ATOM 6373 C CA . PHE D 2 204 ? -14.986 10.001 0.782 1.00 10.02 276 PHE B CA 1
ATOM 6374 C C . PHE D 2 204 ? -15.804 8.728 0.945 1.00 10.42 276 PHE B C 1
ATOM 6375 O O . PHE D 2 204 ? -16.993 8.682 0.602 1.00 11.38 276 PHE B O 1
ATOM 6383 N N . ILE D 2 205 ? -15.209 7.699 1.547 1.00 9.78 277 ILE B N 1
ATOM 6384 C CA . ILE D 2 205 ? -15.921 6.421 1.669 1.00 9.75 277 ILE B CA 1
ATOM 6385 C C . ILE D 2 205 ? -17.000 6.451 2.752 1.00 9.47 277 ILE B C 1
ATOM 6386 O O . ILE D 2 205 ? -17.929 5.634 2.735 1.00 10.94 277 ILE B O 1
ATOM 6391 N N . ALA D 2 206 ? -16.899 7.371 3.726 1.00 9.88 278 ALA B N 1
ATOM 6392 C CA . ALA D 2 206 ? -17.805 7.356 4.858 1.00 9.84 278 ALA B CA 1
ATOM 6393 C C . ALA D 2 206 ? -19.228 7.690 4.417 1.00 10.85 278 ALA B C 1
ATOM 6394 O O . ALA D 2 206 ? -19.457 8.789 3.915 1.00 11.58 278 ALA B O 1
ATOM 6396 N N . PRO D 2 207 ? -20.214 6.809 4.651 1.00 11.05 279 PRO B N 1
ATOM 6397 C CA . PRO D 2 207 ? -21.569 7.171 4.228 1.00 11.27 279 PRO B CA 1
ATOM 6398 C C . PRO D 2 207 ? -22.293 8.007 5.282 1.00 11.43 279 PRO B C 1
ATOM 6399 O O . PRO D 2 207 ? -22.057 7.869 6.493 1.00 12.51 279 PRO B O 1
ATOM 6403 N N . ALA D 2 208 ? -23.233 8.830 4.815 1.00 11.35 280 ALA B N 1
ATOM 6404 C CA . ALA D 2 208 ? -24.288 9.394 5.650 1.00 11.25 280 ALA B CA 1
ATOM 6405 C C . ALA D 2 208 ? -25.508 8.513 5.387 1.00 12.90 280 ALA B C 1
ATOM 6406 O O . ALA D 2 208 ? -26.207 8.654 4.398 1.00 13.46 280 ALA B O 1
ATOM 6408 N N . LEU D 2 209 ? -25.715 7.558 6.276 1.00 11.51 281 LEU B N 1
ATOM 6409 C CA . LEU D 2 209 ? -26.537 6.381 5.989 1.00 11.96 281 LEU B CA 1
ATOM 6410 C C . LEU D 2 209 ? -27.918 6.544 6.525 1.00 12.70 281 LEU B C 1
ATOM 6411 O O . LEU D 2 209 ? -28.120 6.744 7.723 1.00 12.84 281 LEU B O 1
ATOM 6416 N N . ASP D 2 210 ? -28.893 6.453 5.640 1.00 13.15 282 ASP B N 1
ATOM 6417 C CA . ASP D 2 210 ? -30.293 6.415 6.019 1.00 13.74 282 ASP B CA 1
ATOM 6418 C C . ASP D 2 210 ? -30.801 4.969 5.947 1.00 13.84 282 ASP B C 1
ATOM 6419 O O . ASP D 2 210 ? -30.054 4.050 5.633 1.00 14.41 282 ASP B O 1
ATOM 6424 N N . LYS D 2 211 ? -32.074 4.759 6.252 1.00 14.10 283 LYS B N 1
ATOM 6425 C CA . LYS D 2 211 ? -32.643 3.410 6.269 1.00 14.40 283 LYS B CA 1
ATOM 6426 C C . LYS D 2 211 ? -32.658 2.791 4.890 1.00 15.24 283 LYS B C 1
ATOM 6427 O O . LYS D 2 211 ? -32.433 1.577 4.753 1.00 15.57 283 LYS B O 1
ATOM 6433 N N . ASP D 2 212 ? -32.854 3.617 3.868 1.00 14.76 284 ASP B N 1
ATOM 6434 C CA . ASP D 2 212 ? -33.005 3.124 2.493 1.00 14.93 284 ASP B CA 1
ATOM 6435 C C . ASP D 2 212 ? -32.203 3.896 1.448 1.00 15.55 284 ASP B C 1
ATOM 6436 O O . ASP D 2 212 ? -32.399 3.710 0.244 1.00 16.43 284 ASP B O 1
ATOM 6441 N N . LYS D 2 213 ? -31.283 4.751 1.905 1.00 14.98 285 LYS B N 1
ATOM 6442 C CA . LYS D 2 213 ? -30.412 5.472 1.009 1.00 17.24 285 LYS B CA 1
ATOM 6443 C C . LYS D 2 213 ? -29.147 5.858 1.750 1.00 13.29 285 LYS B C 1
ATOM 6444 O O . LYS D 2 213 ? -29.138 5.862 2.988 1.00 15.01 285 LYS B O 1
ATOM 6450 N N . ALA D 2 214 ? -28.114 6.186 1.006 1.00 14.96 286 ALA B N 1
ATOM 6451 C CA . ALA D 2 214 ? -26.841 6.669 1.551 1.00 14.74 286 ALA B CA 1
ATOM 6452 C C . ALA D 2 214 ? -26.382 7.865 0.752 1.00 14.88 286 ALA B C 1
ATOM 6453 O O . ALA D 2 214 ? -26.521 7.888 -0.463 1.00 17.35 286 ALA B O 1
ATOM 6455 N N . HIS D 2 215 ? -25.818 8.846 1.440 1.00 13.32 287 HIS B N 1
ATOM 6456 C CA . HIS D 2 215 ? -25.225 10.015 0.809 1.00 13.38 287 HIS B CA 1
ATOM 6457 C C . HIS D 2 215 ? -23.717 9.978 1.048 1.00 11.71 287 HIS B C 1
ATOM 6458 O O . HIS D 2 215 ? -23.270 9.436 2.076 1.00 13.58 287 HIS B O 1
ATOM 6465 N N . PHE D 2 216 ? -22.971 10.505 0.097 1.00 12.71 288 PHE B N 1
ATOM 6466 C CA . PHE D 2 216 ? -21.512 10.570 0.165 1.00 12.95 288 PHE B CA 1
ATOM 6467 C C . PHE D 2 216 ? -21.107 11.979 -0.229 1.00 13.10 288 PHE B C 1
ATOM 6468 O O . PHE D 2 216 ? -21.728 12.584 -1.092 1.00 14.54 288 PHE B O 1
ATOM 6476 N N . VAL D 2 217 ? -20.051 12.477 0.393 1.00 11.45 289 VAL B N 1
ATOM 6477 C CA . VAL D 2 217 ? -19.475 13.775 0.026 1.00 11.62 289 VAL B CA 1
ATOM 6478 C C . VAL D 2 217 ? -18.173 13.595 -0.711 1.00 11.89 289 VAL B C 1
ATOM 6479 O O . VAL D 2 217 ? -17.508 12.566 -0.527 1.00 12.00 289 VAL B O 1
ATOM 6483 N N . SER D 2 218 ? -17.839 14.539 -1.580 1.00 12.10 290 SER B N 1
ATOM 6484 C CA . SER D 2 218 ? -16.669 14.442 -2.407 1.00 11.70 290 SER B CA 1
ATOM 6485 C C . SER D 2 218 ? -15.550 15.355 -1.936 1.00 11.57 290 SER B C 1
ATOM 6486 O O . SER D 2 218 ? -15.767 16.283 -1.138 1.00 12.87 290 SER B O 1
ATOM 6489 N N . TYR D 2 219 ? -14.361 15.135 -2.493 1.00 12.07 291 TYR B N 1
ATOM 6490 C CA . TYR D 2 219 ? -13.211 15.945 -2.175 1.00 11.73 291 TYR B CA 1
ATOM 6491 C C . TYR D 2 219 ? -13.450 17.417 -2.489 1.00 12.63 291 TYR B C 1
ATOM 6492 O O . TYR D 2 219 ? -12.795 18.271 -1.901 1.00 13.28 291 TYR B O 1
ATOM 6501 N N . TYR D 2 220 ? -14.355 17.707 -3.428 1.00 13.53 292 TYR B N 1
ATOM 6502 C CA . TYR D 2 220 ? -14.652 19.082 -3.856 1.00 13.61 292 TYR B CA 1
ATOM 6503 C C . TYR D 2 220 ? -15.973 19.624 -3.311 1.00 14.02 292 TYR B C 1
ATOM 6504 O O . TYR D 2 220 ? -16.431 20.686 -3.718 1.00 15.53 292 TYR B O 1
ATOM 6513 N N . GLY D 2 221 ? -16.567 18.932 -2.346 1.00 14.02 293 GLY B N 1
ATOM 6514 C CA . GLY D 2 221 ? -17.761 19.402 -1.687 1.00 14.41 293 GLY B CA 1
ATOM 6515 C C . GLY D 2 221 ? -19.071 19.129 -2.404 1.00 13.77 293 GLY B C 1
ATOM 6516 O O . GLY D 2 221 ? -20.068 19.811 -2.140 1.00 15.50 293 GLY B O 1
ATOM 6517 N N . ASN D 2 222 ? -19.099 18.117 -3.260 1.00 14.75 294 ASN B N 1
ATOM 6518 C CA . ASN D 2 222 ? -20.337 17.645 -3.836 1.00 14.08 294 ASN B CA 1
ATOM 6519 C C . ASN D 2 222 ? -20.916 16.496 -3.045 1.00 14.49 294 ASN B C 1
ATOM 6520 O O . ASN D 2 222 ? -20.224 15.856 -2.262 1.00 16.32 294 ASN B O 1
ATOM 6525 N N . VAL D 2 223 ? -22.194 16.244 -3.279 1.00 14.62 295 VAL B N 1
ATOM 6526 C CA . VAL D 2 223 ? -22.947 15.206 -2.609 1.00 13.73 295 VAL B CA 1
ATOM 6527 C C . VAL D 2 223 ? -23.549 14.261 -3.638 1.00 13.42 295 VAL B C 1
ATOM 6528 O O . VAL D 2 223 ? -24.184 14.700 -4.595 1.00 16.29 295 VAL B O 1
ATOM 6532 N N . TYR D 2 224 ? -23.314 12.966 -3.439 1.00 13.90 296 TYR B N 1
ATOM 6533 C CA . TYR D 2 224 ? -23.855 11.905 -4.266 1.00 14.31 296 TYR B CA 1
ATOM 6534 C C . TYR D 2 224 ? -24.764 11.037 -3.412 1.00 15.11 296 TYR B C 1
ATOM 6535 O O . TYR D 2 224 ? -24.594 10.960 -2.188 1.00 16.61 296 TYR B O 1
ATOM 6544 N N . SER D 2 225 ? -25.721 10.352 -4.039 1.00 15.34 297 SER B N 1
ATOM 6545 C CA A SER D 2 225 ? -26.561 9.458 -3.272 0.50 16.98 297 SER B CA 1
ATOM 6546 C CA B SER D 2 225 ? -26.687 9.530 -3.326 0.50 17.33 297 SER B CA 1
ATOM 6547 C C . SER D 2 225 ? -26.855 8.151 -3.997 1.00 17.14 297 SER B C 1
ATOM 6548 O O . SER D 2 225 ? -26.796 8.040 -5.240 1.00 17.98 297 SER B O 1
ATOM 6553 N N . ALA D 2 226 ? -27.097 7.145 -3.177 1.00 17.46 298 ALA B N 1
ATOM 6554 C CA . ALA D 2 226 ? -27.436 5.801 -3.626 1.00 17.28 298 ALA B CA 1
ATOM 6555 C C . ALA D 2 226 ? -28.722 5.425 -2.901 1.00 17.94 298 ALA B C 1
ATOM 6556 O O . ALA D 2 226 ? -28.753 5.350 -1.663 1.00 20.19 298 ALA B O 1
ATOM 6558 N N . ASP D 2 227 ? -29.789 5.191 -3.657 1.00 16.61 299 ASP B N 1
ATOM 6559 C CA . ASP D 2 227 ? -31.089 4.869 -3.095 1.00 17.32 299 ASP B CA 1
ATOM 6560 C C . ASP D 2 227 ? -31.337 3.371 -3.285 1.00 16.22 299 ASP B C 1
ATOM 6561 O O . ASP D 2 227 ? -31.349 2.873 -4.427 1.00 18.15 299 ASP B O 1
ATOM 6566 N N . PHE D 2 228 ? -31.505 2.650 -2.185 1.00 15.13 300 PHE B N 1
ATOM 6567 C CA . PHE D 2 228 ? -31.656 1.184 -2.242 1.00 16.49 300 PHE B CA 1
ATOM 6568 C C . PHE D 2 228 ? -33.010 0.783 -1.666 1.00 16.27 300 PHE B C 1
ATOM 6569 O O . PHE D 2 228 ? -33.191 -0.309 -1.135 1.00 17.23 300 PHE B O 1
ATOM 6577 N N . SER D 2 229 ? -34.008 1.646 -1.884 1.00 17.30 301 SER B N 1
ATOM 6578 C CA . SER D 2 229 ? -35.378 1.323 -1.491 1.00 19.42 301 SER B CA 1
ATOM 6579 C C . SER D 2 229 ? -36.027 0.293 -2.418 1.00 22.58 301 SER B C 1
ATOM 6580 O O . SER D 2 229 ? -36.930 -0.429 -1.999 1.00 25.99 301 SER B O 1
ATOM 6583 N N . GLY D 2 230 ? -35.565 0.262 -3.663 1.00 22.60 302 GLY B N 1
ATOM 6584 C CA . GLY D 2 230 ? -36.167 -0.567 -4.706 1.00 24.29 302 GLY B CA 1
ATOM 6585 C C . GLY D 2 230 ? -35.357 -1.809 -4.940 1.00 26.29 302 GLY B C 1
ATOM 6586 O O . GLY D 2 230 ? -34.480 -2.154 -4.156 1.00 26.20 302 GLY B O 1
ATOM 6587 N N . ASP D 2 231 ? -35.643 -2.497 -6.043 1.00 27.54 303 ASP B N 1
ATOM 6588 C CA . ASP D 2 231 ? -34.965 -3.752 -6.354 1.00 28.78 303 ASP B CA 1
ATOM 6589 C C . ASP D 2 231 ? -33.459 -3.591 -6.550 1.00 26.88 303 ASP B C 1
ATOM 6590 O O . ASP D 2 231 ? -32.688 -4.425 -6.082 1.00 28.98 303 ASP B O 1
ATOM 6595 N N . GLU D 2 232 ? -33.069 -2.539 -7.260 1.00 25.29 304 GLU B N 1
ATOM 6596 C CA . GLU D 2 232 ? -31.681 -2.236 -7.580 1.00 23.73 304 GLU B CA 1
ATOM 6597 C C . GLU D 2 232 ? -31.370 -0.799 -7.165 1.00 22.45 304 GLU B C 1
ATOM 6598 O O . GLU D 2 232 ? -32.270 0.021 -7.027 1.00 24.77 304 GLU B O 1
ATOM 6600 N N . VAL D 2 233 ? -30.092 -0.505 -6.975 1.00 20.27 305 VAL B N 1
ATOM 6601 C CA . VAL D 2 233 ? -29.664 0.785 -6.466 1.00 18.58 305 VAL B CA 1
ATOM 6602 C C . VAL D 2 233 ? -29.777 1.837 -7.531 1.00 20.20 305 VAL B C 1
ATOM 6603 O O . VAL D 2 233 ? -29.331 1.612 -8.665 1.00 24.98 305 VAL B O 1
ATOM 6607 N N . LYS D 2 234 ? -30.378 2.971 -7.196 1.00 18.36 306 LYS B N 1
ATOM 6608 C CA . LYS D 2 234 ? -30.441 4.119 -8.084 1.00 20.24 306 LYS B CA 1
ATOM 6609 C C . LYS D 2 234 ? -29.466 5.188 -7.585 1.00 15.97 306 LYS B C 1
ATOM 6610 O O . LYS D 2 234 ? -29.533 5.543 -6.415 1.00 19.69 306 LYS B O 1
ATOM 6616 N N . VAL D 2 235 ? -28.603 5.696 -8.466 1.00 17.57 307 VAL B N 1
ATOM 6617 C CA . VAL D 2 235 ? -27.561 6.624 -8.044 1.00 17.95 307 VAL B CA 1
ATOM 6618 C C . VAL D 2 235 ? -27.835 7.998 -8.613 1.00 18.32 307 VAL B C 1
ATOM 6619 O O . VAL D 2 235 ? -28.434 8.127 -9.681 1.00 22.05 307 VAL B O 1
ATOM 6623 N N . ASP D 2 236 ? -27.411 9.026 -7.897 1.00 19.57 308 ASP B N 1
ATOM 6624 C CA . ASP D 2 236 ? -27.517 10.370 -8.387 1.00 21.61 308 ASP B CA 1
ATOM 6625 C C . ASP D 2 236 ? -26.482 11.281 -7.766 1.00 20.33 308 ASP B C 1
ATOM 6626 O O . ASP D 2 236 ? -25.724 10.889 -6.871 1.00 19.86 308 ASP B O 1
ATOM 6631 N N . GLY D 2 237 ? -26.454 12.504 -8.281 1.00 20.48 309 GLY B N 1
ATOM 6632 C CA . GLY D 2 237 ? -25.499 13.521 -7.909 1.00 20.23 309 GLY B CA 1
ATOM 6633 C C . GLY D 2 237 ? -24.636 13.925 -9.071 1.00 18.43 309 GLY B C 1
ATOM 6634 O O . GLY D 2 237 ? -24.597 13.228 -10.090 1.00 20.86 309 GLY B O 1
ATOM 6635 N N . PRO D 2 238 ? -23.963 15.061 -8.949 1.00 18.08 310 PRO B N 1
ATOM 6636 C CA . PRO D 2 238 ? -23.724 15.771 -7.690 1.00 16.75 310 PRO B CA 1
ATOM 6637 C C . PRO D 2 238 ? -24.741 16.886 -7.424 1.00 17.38 310 PRO B C 1
ATOM 6638 O O . PRO D 2 238 ? -25.318 17.441 -8.352 1.00 19.53 310 PRO B O 1
ATOM 6642 N N . TRP D 2 239 ? -24.931 17.230 -6.150 1.00 17.70 311 TRP B N 1
ATOM 6643 C CA . TRP D 2 239 ? -25.329 18.584 -5.749 1.00 17.24 311 TRP B CA 1
ATOM 6644 C C . TRP D 2 239 ? -24.282 19.136 -4.836 1.00 15.73 311 TRP B C 1
ATOM 6645 O O . TRP D 2 239 ? -23.621 18.394 -4.140 1.00 18.62 311 TRP B O 1
ATOM 6656 N N . SER D 2 240 ? -24.107 20.442 -4.826 1.00 16.98 312 SER B N 1
ATOM 6657 C CA . SER D 2 240 ? -22.991 21.035 -4.086 1.00 15.78 312 SER B CA 1
ATOM 6658 C C . SER D 2 240 ? -23.408 21.441 -2.679 1.00 15.89 312 SER B C 1
ATOM 6659 O O . SER D 2 240 ? -24.481 22.017 -2.475 1.00 17.37 312 SER B O 1
ATOM 6662 N N . LEU D 2 241 ? -22.532 21.171 -1.708 1.00 14.87 313 LEU B N 1
ATOM 6663 C CA . LEU D 2 241 ? -22.644 21.712 -0.361 1.00 14.46 313 LEU B CA 1
ATOM 6664 C C . LEU D 2 241 ? -22.438 23.214 -0.289 1.00 15.31 313 LEU B C 1
ATOM 6665 O O . LEU D 2 241 ? -22.637 23.797 0.777 1.00 17.01 313 LEU B O 1
ATOM 6670 N N . LEU D 2 242 ? -21.912 23.808 -1.348 1.00 16.97 314 LEU B N 1
ATOM 6671 C CA . LEU D 2 242 ? -21.305 25.133 -1.306 1.00 15.88 314 LEU B CA 1
ATOM 6672 C C . LEU D 2 242 ? -22.176 26.196 -1.992 1.00 17.50 314 LEU B C 1
ATOM 6673 O O . LEU D 2 242 ? -22.698 25.949 -3.088 1.00 20.05 314 LEU B O 1
ATOM 6678 N N . ASN D 2 243 ? -22.289 27.370 -1.379 1.00 17.74 315 ASN B N 1
ATOM 6679 C CA . ASN D 2 243 ? -22.837 28.554 -2.062 1.00 17.91 315 ASN B CA 1
ATOM 6680 C C . ASN D 2 243 ? -21.690 29.363 -2.644 1.00 20.27 315 ASN B C 1
ATOM 6681 O O . ASN D 2 243 ? -20.534 28.955 -2.548 1.00 19.29 315 ASN B O 1
ATOM 6686 N N . ASP D 2 244 ? -22.000 30.493 -3.298 1.00 20.17 316 ASP B N 1
ATOM 6687 C CA . ASP D 2 244 ? -20.947 31.251 -3.962 1.00 21.03 316 ASP B CA 1
ATOM 6688 C C . ASP D 2 244 ? -19.881 31.702 -2.989 1.00 18.55 316 ASP B C 1
ATOM 6689 O O . ASP D 2 244 ? -18.703 31.714 -3.314 1.00 20.26 316 ASP B O 1
ATOM 6694 N N . GLU D 2 245 ? -20.318 32.163 -1.819 1.00 19.40 317 GLU B N 1
ATOM 6695 C CA . GLU D 2 245 ? -19.382 32.682 -0.810 1.00 21.29 317 GLU B CA 1
ATOM 6696 C C . GLU D 2 245 ? -18.453 31.561 -0.328 1.00 19.27 317 GLU B C 1
ATOM 6697 O O . GLU D 2 245 ? -17.237 31.741 -0.208 1.00 20.27 317 GLU B O 1
ATOM 6703 N N . ASP D 2 246 ? -19.030 30.393 -0.142 1.00 17.88 318 ASP B N 1
ATOM 6704 C CA . ASP D 2 246 ? -18.269 29.203 0.275 1.00 17.05 318 ASP B CA 1
ATOM 6705 C C . ASP D 2 246 ? -17.220 28.851 -0.794 1.00 17.83 318 ASP B C 1
ATOM 6706 O O . ASP D 2 246 ? -16.049 28.536 -0.487 1.00 17.82 318 ASP B O 1
ATOM 6711 N N . LYS D 2 247 ? -17.659 28.830 -2.058 1.00 18.01 319 LYS B N 1
ATOM 6712 C CA . LYS D 2 247 ? -16.766 28.511 -3.162 1.00 19.69 319 LYS B CA 1
ATOM 6713 C C . LYS D 2 247 ? -15.617 29.491 -3.235 1.00 19.42 319 LYS B C 1
ATOM 6714 O O . LYS D 2 247 ? -14.469 29.122 -3.498 1.00 19.85 319 LYS B O 1
ATOM 6720 N N . ALA D 2 248 ? -15.926 30.777 -3.035 1.00 19.71 320 ALA B N 1
ATOM 6721 C CA . ALA D 2 248 ? -14.908 31.810 -3.103 1.00 20.82 320 ALA B CA 1
ATOM 6722 C C . ALA D 2 248 ? -13.808 31.630 -2.072 1.00 19.05 320 ALA B C 1
ATOM 6723 O O . ALA D 2 248 ? -12.659 32.012 -2.321 1.00 22.86 320 ALA B O 1
ATOM 6725 N N . LYS D 2 249 ? -14.166 31.028 -0.926 1.00 18.97 321 LYS B N 1
ATOM 6726 C CA . LYS D 2 249 ? -13.193 30.746 0.137 1.00 19.65 321 LYS B CA 1
ATOM 6727 C C . LYS D 2 249 ? -12.698 29.289 0.123 1.00 17.32 321 LYS B C 1
ATOM 6728 O O . LYS D 2 249 ? -12.007 28.864 1.045 1.00 18.97 321 LYS B O 1
ATOM 6734 N N . ASN D 2 250 ? -12.995 28.557 -0.956 1.00 17.48 322 ASN B N 1
ATOM 6735 C CA . ASN D 2 250 ? -12.508 27.193 -1.145 1.00 17.38 322 ASN B CA 1
ATOM 6736 C C . ASN D 2 250 ? -12.813 26.222 -0.011 1.00 16.30 322 ASN B C 1
ATOM 6737 O O . ASN D 2 250 ? -12.009 25.344 0.310 1.00 17.52 322 ASN B O 1
ATOM 6742 N N . TRP D 2 251 ? -14.015 26.341 0.532 1.00 15.10 323 TRP B N 1
ATOM 6743 C CA . TRP D 2 251 ? -14.465 25.382 1.544 1.00 14.02 323 TRP B CA 1
ATOM 6744 C C . TRP D 2 251 ? -14.672 24.002 0.915 1.00 14.17 323 TRP B C 1
ATOM 6745 O O . TRP D 2 251 ? -15.287 23.862 -0.152 1.00 15.48 323 TRP B O 1
ATOM 6756 N N . VAL D 2 252 ? -14.141 22.985 1.588 1.00 13.16 324 VAL B N 1
ATOM 6757 C CA . VAL D 2 252 ? -14.284 21.594 1.159 1.00 12.73 324 VAL B CA 1
ATOM 6758 C C . VAL D 2 252 ? -14.334 20.700 2.383 1.00 12.13 324 VAL B C 1
ATOM 6759 O O . VAL D 2 252 ? -13.977 21.129 3.489 1.00 12.38 324 VAL B O 1
ATOM 6763 N N . PRO D 2 253 ? -14.840 19.466 2.229 1.00 11.71 325 PRO B N 1
ATOM 6764 C CA . PRO D 2 253 ? -14.841 18.557 3.362 1.00 11.10 325 PRO B CA 1
ATOM 6765 C C . PRO D 2 253 ? -13.462 18.078 3.717 1.00 9.40 325 PRO B C 1
ATOM 6766 O O . PRO D 2 253 ? -12.580 18.047 2.886 1.00 11.41 325 PRO B O 1
ATOM 6770 N N . GLY D 2 254 ? -13.293 17.653 4.981 1.00 10.44 326 GLY B N 1
ATOM 6771 C CA . GLY D 2 254 ? -12.074 16.942 5.334 1.00 11.39 326 GLY B CA 1
ATOM 6772 C C . GLY D 2 254 ? -12.250 16.182 6.607 1.00 10.57 326 GLY B C 1
ATOM 6773 O O . GLY D 2 254 ? -12.993 16.598 7.504 1.00 10.21 326 GLY B O 1
ATOM 6774 N N . GLY D 2 255 ? -11.566 15.038 6.690 1.00 9.73 327 GLY B N 1
ATOM 6775 C CA . GLY D 2 255 ? -11.583 14.200 7.875 1.00 9.16 327 GLY B CA 1
ATOM 6776 C C . GLY D 2 255 ? -11.552 12.736 7.484 1.00 8.91 327 GLY B C 1
ATOM 6777 O O . GLY D 2 255 ? -11.139 12.391 6.402 1.00 10.70 327 GLY B O 1
ATOM 6778 N N . TYR D 2 256 ? -11.987 11.888 8.412 1.00 8.87 328 TYR B N 1
ATOM 6779 C CA . TYR D 2 256 ? -11.927 10.436 8.276 1.00 9.04 328 TYR B CA 1
ATOM 6780 C C . TYR D 2 256 ? -13.347 9.888 8.264 1.00 9.74 328 TYR B C 1
ATOM 6781 O O . TYR D 2 256 ? -13.977 9.765 7.209 1.00 10.01 328 TYR B O 1
ATOM 6790 N N . ASN D 2 257 ? -13.896 9.619 9.450 1.00 9.21 329 ASN B N 1
ATOM 6791 C CA . ASN D 2 257 ? -15.313 9.283 9.574 1.00 8.66 329 ASN B CA 1
ATOM 6792 C C . ASN D 2 257 ? -16.085 10.610 9.654 1.00 8.73 329 ASN B C 1
ATOM 6793 O O . ASN D 2 257 ? -16.528 11.043 10.729 1.00 8.95 329 ASN B O 1
ATOM 6798 N N . LEU D 2 258 ? -16.158 11.288 8.511 1.00 8.90 330 LEU B N 1
ATOM 6799 C CA . LEU D 2 258 ? -16.366 12.757 8.490 1.00 10.16 330 LEU B CA 1
ATOM 6800 C C . LEU D 2 258 ? -17.775 13.243 8.300 1.00 9.79 330 LEU B C 1
ATOM 6801 O O . LEU D 2 258 ? -17.998 14.465 8.342 1.00 10.41 330 LEU B O 1
ATOM 6806 N N . VAL D 2 259 ? -18.713 12.320 8.109 1.00 9.58 331 VAL B N 1
ATOM 6807 C CA . VAL D 2 259 ? -20.122 12.641 7.911 1.00 10.69 331 VAL B CA 1
ATOM 6808 C C . VAL D 2 259 ? -21.025 11.815 8.799 1.00 10.08 331 VAL B C 1
ATOM 6809 O O . VAL D 2 259 ? -20.642 10.763 9.310 1.00 11.14 331 VAL B O 1
ATOM 6813 N N . GLY D 2 260 ? -22.266 12.268 8.894 1.00 10.66 332 GLY B N 1
ATOM 6814 C CA . GLY D 2 260 ? -23.280 11.600 9.631 1.00 10.94 332 GLY B CA 1
ATOM 6815 C C . GLY D 2 260 ? -24.639 12.035 9.165 1.00 11.62 332 GLY B C 1
ATOM 6816 O O . GLY D 2 260 ? -24.779 13.093 8.593 1.00 12.22 332 GLY B O 1
ATOM 6817 N N . LEU D 2 261 ? -25.648 11.197 9.408 1.00 11.27 333 LEU B N 1
ATOM 6818 C CA . LEU D 2 261 ? -27.000 11.532 9.025 1.00 12.00 333 LEU B CA 1
ATOM 6819 C C . LEU D 2 261 ? -27.880 11.351 10.241 1.00 11.08 333 LEU B C 1
ATOM 6820 O O . LEU D 2 261 ? -27.834 10.321 10.886 1.00 13.42 333 LEU B O 1
ATOM 6825 N N . HIS D 2 262 ? -28.718 12.355 10.528 1.00 12.25 334 HIS B N 1
ATOM 6826 C CA . HIS D 2 262 ? -29.756 12.239 11.503 1.00 11.41 334 HIS B CA 1
ATOM 6827 C C . HIS D 2 262 ? -31.001 11.852 10.715 1.00 12.46 334 HIS B C 1
ATOM 6828 O O . HIS D 2 262 ? -31.578 12.662 9.990 1.00 13.90 334 HIS B O 1
ATOM 6835 N N . ARG D 2 263 ? -31.378 10.586 10.804 1.00 12.78 335 ARG B N 1
ATOM 6836 C CA . ARG D 2 263 ? -32.356 9.995 9.901 1.00 13.14 335 ARG B CA 1
ATOM 6837 C C . ARG D 2 263 ? -33.738 10.619 10.012 1.00 14.13 335 ARG B C 1
ATOM 6838 O O . ARG D 2 263 ? -34.437 10.810 8.993 1.00 16.05 335 ARG B O 1
ATOM 6846 N N . ALA D 2 264 ? -34.186 10.957 11.214 1.00 13.24 336 ALA B N 1
ATOM 6847 C CA . ALA D 2 264 ? -35.568 11.426 11.352 1.00 15.48 336 ALA B CA 1
ATOM 6848 C C . ALA D 2 264 ? -35.797 12.793 10.743 1.00 14.99 336 ALA B C 1
ATOM 6849 O O . ALA D 2 264 ? -36.916 13.099 10.332 1.00 18.81 336 ALA B O 1
ATOM 6851 N N . SER D 2 265 ? -34.748 13.607 10.698 1.00 15.26 337 SER B N 1
ATOM 6852 C CA . SER D 2 265 ? -34.804 14.949 10.142 1.00 16.13 337 SER B CA 1
ATOM 6853 C C . SER D 2 265 ? -34.225 15.059 8.740 1.00 15.71 337 SER B C 1
ATOM 6854 O O . SER D 2 265 ? -34.494 16.048 8.037 1.00 17.41 337 SER B O 1
ATOM 6857 N N . GLY D 2 266 ? -33.415 14.088 8.311 1.00 14.46 338 GLY B N 1
ATOM 6858 C CA . GLY D 2 266 ? -32.695 14.231 7.060 1.00 15.55 338 GLY B CA 1
ATOM 6859 C C . GLY D 2 266 ? -31.528 15.203 7.122 1.00 12.94 338 GLY B C 1
ATOM 6860 O O . GLY D 2 266 ? -30.963 15.521 6.109 1.00 15.55 338 GLY B O 1
ATOM 6861 N N . ARG D 2 267 ? -31.102 15.609 8.332 1.00 14.97 339 ARG B N 1
ATOM 6862 C CA . ARG D 2 267 ? -29.927 16.490 8.430 1.00 13.49 339 ARG B CA 1
ATOM 6863 C C . ARG D 2 267 ? -28.624 15.675 8.263 1.00 11.64 339 ARG B C 1
ATOM 6864 O O . ARG D 2 267 ? -28.448 14.642 8.933 1.00 13.71 339 ARG B O 1
ATOM 6872 N N . MET D 2 268 ? -27.742 16.157 7.405 1.00 12.80 340 MET B N 1
ATOM 6873 C CA . MET D 2 268 ? -26.421 15.578 7.200 1.00 12.13 340 MET B CA 1
ATOM 6874 C C . MET D 2 268 ? -25.391 16.512 7.824 1.00 12.45 340 MET B C 1
ATOM 6875 O O . MET D 2 268 ? -25.456 17.717 7.642 1.00 13.89 340 MET B O 1
ATOM 6880 N N . TYR D 2 269 ? -24.452 15.922 8.547 1.00 11.64 341 TYR B N 1
ATOM 6881 C CA . TYR D 2 269 ? -23.375 16.625 9.258 1.00 10.61 341 TYR B CA 1
ATOM 6882 C C . TYR D 2 269 ? -22.081 16.341 8.571 1.00 11.30 341 TYR B C 1
ATOM 6883 O O . TYR D 2 269 ? -21.821 15.186 8.265 1.00 11.41 341 TYR B O 1
ATOM 6892 N N . VAL D 2 270 ? -21.276 17.370 8.353 1.00 11.43 342 VAL B N 1
ATOM 6893 C CA . VAL D 2 270 ? -20.032 17.235 7.585 1.00 11.60 342 VAL B CA 1
ATOM 6894 C C . VAL D 2 270 ? -18.971 18.166 8.116 1.00 11.40 342 VAL B C 1
ATOM 6895 O O . VAL D 2 270 ? -19.227 19.353 8.364 1.00 11.99 342 VAL B O 1
ATOM 6899 N N . PHE D 2 271 ? -17.772 17.624 8.317 1.00 10.46 343 PHE B N 1
ATOM 6900 C CA . PHE D 2 271 ? -16.621 18.461 8.673 1.00 10.01 343 PHE B CA 1
ATOM 6901 C C . PHE D 2 271 ? -16.067 19.174 7.442 1.00 10.64 343 PHE B C 1
ATOM 6902 O O . PHE D 2 271 ? -15.804 18.545 6.436 1.00 11.30 343 PHE B O 1
ATOM 6910 N N . MET D 2 272 ? -15.820 20.490 7.587 1.00 10.88 344 MET B N 1
ATOM 6911 C CA . MET D 2 272 ? -15.419 21.360 6.512 1.00 10.96 344 MET B CA 1
ATOM 6912 C C . MET D 2 272 ? -14.248 22.234 6.920 1.00 11.62 344 MET B C 1
ATOM 6913 O O . MET D 2 272 ? -14.103 22.576 8.110 1.00 12.28 344 MET B O 1
ATOM 6918 N N . HIS D 2 273 ? -13.459 22.633 5.943 1.00 12.14 345 HIS B N 1
ATOM 6919 C CA . HIS D 2 273 ? -12.392 23.601 6.190 1.00 12.15 345 HIS B CA 1
ATOM 6920 C C . HIS D 2 273 ? -12.225 24.492 4.958 1.00 12.44 345 HIS B C 1
ATOM 6921 O O . HIS D 2 273 ? -12.498 24.065 3.832 1.00 12.92 345 HIS B O 1
ATOM 6928 N N . PRO D 2 274 ? -11.731 25.717 5.161 1.00 13.56 346 PRO B N 1
ATOM 6929 C CA . PRO D 2 274 ? -11.490 26.619 4.054 1.00 14.34 346 PRO B CA 1
ATOM 6930 C C . PRO D 2 274 ? -10.152 26.346 3.364 1.00 14.59 346 PRO B C 1
ATOM 6931 O O . PRO D 2 274 ? -9.370 25.524 3.815 1.00 15.57 346 PRO B O 1
ATOM 6935 N N . ASP D 2 275 ? -9.914 27.062 2.265 1.00 15.54 347 ASP B N 1
ATOM 6936 C CA . ASP D 2 275 ? -8.645 27.013 1.566 1.00 16.60 347 ASP B CA 1
ATOM 6937 C C . ASP D 2 275 ? -8.319 25.593 1.124 1.00 15.55 347 ASP B C 1
ATOM 6938 O O . ASP D 2 275 ? -7.169 25.176 1.112 1.00 17.41 347 ASP B O 1
ATOM 6943 N N . GLY D 2 276 ? -9.354 24.900 0.690 1.00 14.22 348 GLY B N 1
ATOM 6944 C CA . GLY D 2 276 ? -9.187 23.582 0.140 1.00 15.27 348 GLY B CA 1
ATOM 6945 C C . GLY D 2 276 ? -8.322 23.573 -1.107 1.00 15.59 348 GLY B C 1
ATOM 6946 O O . GLY D 2 276 ? -8.399 24.505 -1.928 1.00 17.45 348 GLY B O 1
ATOM 6947 N N . LYS D 2 277 ? -7.529 22.521 -1.245 1.00 14.81 349 LYS B N 1
ATOM 6948 C CA . LYS D 2 277 ? -6.732 22.281 -2.426 1.00 15.17 349 LYS B CA 1
ATOM 6949 C C . LYS D 2 277 ? -6.249 20.847 -2.373 1.00 13.81 349 LYS B C 1
ATOM 6950 O O . LYS D 2 277 ? -6.523 20.125 -1.388 1.00 14.58 349 LYS B O 1
ATOM 6956 N N . GLU D 2 278 ? -5.540 20.432 -3.414 1.00 14.89 350 GLU B N 1
ATOM 6957 C CA . GLU D 2 278 ? -5.034 19.070 -3.449 1.00 13.72 350 GLU B CA 1
ATOM 6958 C C . GLU D 2 278 ? -4.226 18.807 -2.175 1.00 12.82 350 GLU B C 1
ATOM 6959 O O . GLU D 2 278 ? -3.316 19.553 -1.835 1.00 14.99 350 GLU B O 1
ATOM 6965 N N . GLY D 2 279 ? -4.590 17.746 -1.452 1.00 12.37 351 GLY B N 1
ATOM 6966 C CA . GLY D 2 279 ? -3.872 17.303 -0.266 1.00 12.65 351 GLY B CA 1
ATOM 6967 C C . GLY D 2 279 ? -4.513 17.697 1.039 1.00 11.62 351 GLY B C 1
ATOM 6968 O O . GLY D 2 279 ? -3.965 17.381 2.082 1.00 12.30 351 GLY B O 1
ATOM 6969 N N . THR D 2 280 ? -5.664 18.369 1.023 1.00 11.30 352 THR B N 1
ATOM 6970 C CA . THR D 2 280 ? -6.301 18.819 2.272 1.00 11.49 352 THR B CA 1
ATOM 6971 C C . THR D 2 280 ? -7.493 17.971 2.722 1.00 10.68 352 THR B C 1
ATOM 6972 O O . THR D 2 280 ? -8.198 18.333 3.662 1.00 11.04 352 THR B O 1
ATOM 6976 N N . HIS D 2 281 ? -7.719 16.811 2.122 1.00 10.55 353 HIS B N 1
ATOM 6977 C CA . HIS D 2 281 ? -8.930 16.047 2.378 1.00 10.42 353 HIS B CA 1
ATOM 6978 C C . HIS D 2 281 ? -8.983 15.382 3.744 1.00 9.54 353 HIS B C 1
ATOM 6979 O O . HIS D 2 281 ? -10.061 14.927 4.143 1.00 10.09 353 HIS B O 1
ATOM 6986 N N . LYS D 2 282 ? -7.866 15.319 4.449 1.00 9.84 354 LYS B N 1
ATOM 6987 C CA . LYS D 2 282 ? -7.859 14.796 5.830 1.00 9.68 354 LYS B CA 1
ATOM 6988 C C . LYS D 2 282 ? -7.601 15.874 6.885 1.00 10.32 354 LYS B C 1
ATOM 6989 O O . LYS D 2 282 ? -7.319 15.578 8.050 1.00 10.79 354 LYS B O 1
ATOM 6995 N N . PHE D 2 283 ? -7.758 17.151 6.514 1.00 10.38 355 PHE B N 1
ATOM 6996 C CA . PHE D 2 283 ? -7.544 18.237 7.454 1.00 10.21 355 PHE B CA 1
ATOM 6997 C C . PHE D 2 283 ? -8.609 18.239 8.512 1.00 10.37 355 PHE B C 1
ATOM 6998 O O . PHE D 2 283 ? -9.782 17.947 8.253 1.00 11.30 355 PHE B O 1
ATOM 7006 N N . PRO D 2 284 ? -8.235 18.614 9.735 1.00 10.58 356 PRO B N 1
ATOM 7007 C CA . PRO D 2 284 ? -9.219 18.790 10.778 1.00 10.96 356 PRO B CA 1
ATOM 7008 C C . PRO D 2 284 ? -10.299 19.806 10.423 1.00 11.84 356 PRO B C 1
ATOM 7009 O O . PRO D 2 284 ? -10.081 20.764 9.675 1.00 12.73 356 PRO B O 1
ATOM 7013 N N . ALA D 2 285 ? -11.453 19.646 11.040 1.00 11.10 357 ALA B N 1
ATOM 7014 C CA . ALA D 2 285 ? -12.603 20.518 10.780 1.00 11.74 357 ALA B CA 1
ATOM 7015 C C . ALA D 2 285 ? -12.349 21.910 11.304 1.00 12.31 357 ALA B C 1
ATOM 7016 O O . ALA D 2 285 ? -12.143 22.092 12.513 1.00 13.99 357 ALA B O 1
ATOM 7018 N N . ALA D 2 286 ? -12.465 22.923 10.446 1.00 12.78 358 ALA B N 1
ATOM 7019 C CA . ALA D 2 286 ? -12.645 24.312 10.921 1.00 12.27 358 ALA B CA 1
ATOM 7020 C C . ALA D 2 286 ? -14.062 24.489 11.419 1.00 10.67 358 ALA B C 1
ATOM 7021 O O . ALA D 2 286 ? -14.333 25.227 12.401 1.00 12.48 358 ALA B O 1
ATOM 7023 N N . GLU D 2 287 ? -15.007 23.846 10.724 1.00 12.35 359 GLU B N 1
ATOM 7024 C CA . GLU D 2 287 ? -16.422 23.945 11.065 1.00 11.80 359 GLU B CA 1
ATOM 7025 C C . GLU D 2 287 ? -17.120 22.606 10.868 1.00 12.06 359 GLU B C 1
ATOM 7026 O O . GLU D 2 287 ? -16.634 21.754 10.109 1.00 11.73 359 GLU B O 1
ATOM 7032 N N . ILE D 2 288 ? -18.253 22.430 11.546 1.00 11.12 360 ILE B N 1
ATOM 7033 C CA . ILE D 2 288 ? -19.209 21.403 11.183 1.00 11.88 360 ILE B CA 1
ATOM 7034 C C . ILE D 2 288 ? -20.368 22.117 10.477 1.00 12.22 360 ILE B C 1
ATOM 7035 O O . ILE D 2 288 ? -20.930 23.091 11.024 1.00 12.91 360 ILE B O 1
ATOM 7040 N N . TRP D 2 289 ? -20.695 21.657 9.269 1.00 12.24 361 TRP B N 1
ATOM 7041 C CA . TRP D 2 289 ? -21.887 22.133 8.553 1.00 11.97 361 TRP B CA 1
ATOM 7042 C C . TRP D 2 289 ? -23.016 21.118 8.688 1.00 11.79 361 TRP B C 1
ATOM 7043 O O . TRP D 2 289 ? -22.815 19.887 8.719 1.00 13.39 361 TRP B O 1
ATOM 7054 N N . VAL D 2 290 ? -24.236 21.644 8.795 1.00 12.77 362 VAL B N 1
ATOM 7055 C CA . VAL D 2 290 ? -25.433 20.847 8.919 1.00 12.96 362 VAL B CA 1
ATOM 7056 C C . VAL D 2 290 ? -26.303 21.161 7.709 1.00 13.55 362 VAL B C 1
ATOM 7057 O O . VAL D 2 290 ? -26.703 22.308 7.514 1.00 14.72 362 VAL B O 1
ATOM 7061 N N . MET D 2 291 ? -26.574 20.141 6.914 1.00 13.90 363 MET B N 1
ATOM 7062 C CA . MET D 2 291 ? -27.282 20.272 5.639 1.00 13.87 363 MET B CA 1
ATOM 7063 C C . MET D 2 291 ? -28.641 19.589 5.722 1.00 15.06 363 MET B C 1
ATOM 7064 O O . MET D 2 291 ? -28.746 18.479 6.219 1.00 16.61 363 MET B O 1
ATOM 7069 N N . ASP D 2 292 ? -29.670 20.217 5.173 1.00 15.45 364 ASP B N 1
ATOM 7070 C CA . ASP D 2 292 ? -30.947 19.545 4.978 1.00 16.17 364 ASP B CA 1
ATOM 7071 C C . ASP D 2 292 ? -30.870 18.829 3.619 1.00 16.52 364 ASP B C 1
ATOM 7072 O O . ASP D 2 292 ? -30.745 19.459 2.573 1.00 18.16 364 ASP B O 1
ATOM 7077 N N . THR D 2 293 ? -30.868 17.493 3.644 1.00 16.59 365 THR B N 1
ATOM 7078 C CA . THR D 2 293 ? -30.661 16.728 2.417 1.00 16.14 365 THR B CA 1
ATOM 7079 C C . THR D 2 293 ? -31.890 16.752 1.509 1.00 19.52 365 THR B C 1
ATOM 7080 O O . THR D 2 293 ? -31.793 16.345 0.375 1.00 22.44 365 THR B O 1
ATOM 7084 N N . LYS D 2 294 ? -33.039 17.193 2.009 1.00 18.42 366 LYS B N 1
ATOM 7085 C CA . LYS D 2 294 ? -34.239 17.329 1.164 1.00 20.03 366 LYS B CA 1
ATOM 7086 C C . LYS D 2 294 ? -34.225 18.666 0.412 1.00 20.99 366 LYS B C 1
ATOM 7087 O O . LYS D 2 294 ? -34.453 18.715 -0.794 1.00 23.75 366 LYS B O 1
ATOM 7089 N N . THR D 2 295 ? -33.945 19.753 1.121 1.00 19.98 367 THR B N 1
ATOM 7090 C CA . THR D 2 295 ? -33.844 21.083 0.513 1.00 20.42 367 THR B CA 1
ATOM 7091 C C . THR D 2 295 ? -32.493 21.382 -0.145 1.00 18.92 367 THR B C 1
ATOM 7092 O O . THR D 2 295 ? -32.391 22.312 -0.932 1.00 19.70 367 THR B O 1
ATOM 7096 N N . LYS D 2 296 ? -31.470 20.582 0.181 1.00 18.06 368 LYS B N 1
ATOM 7097 C CA . LYS D 2 296 ? -30.122 20.738 -0.349 1.00 20.98 368 LYS B CA 1
ATOM 7098 C C . LYS D 2 296 ? -29.509 22.077 0.043 1.00 18.42 368 LYS B C 1
ATOM 7099 O O . LYS D 2 296 ? -28.716 22.649 -0.692 1.00 23.30 368 LYS B O 1
ATOM 7105 N N . GLN D 2 297 ? -29.889 22.557 1.231 1.00 19.94 369 GLN B N 1
ATOM 7106 C CA . GLN D 2 297 ? -29.384 23.821 1.785 1.00 18.55 369 GLN B CA 1
ATOM 7107 C C . GLN D 2 297 ? -28.720 23.583 3.130 1.00 17.07 369 GLN B C 1
ATOM 7108 O O . GLN D 2 297 ? -29.139 22.711 3.888 1.00 19.58 369 GLN B O 1
ATOM 7114 N N . ARG D 2 298 ? -27.735 24.424 3.440 1.00 16.73 370 ARG B N 1
ATOM 7115 C CA . ARG D 2 298 ? -27.106 24.451 4.763 1.00 16.26 370 ARG B CA 1
ATOM 7116 C C . ARG D 2 298 ? -28.063 25.116 5.749 1.00 17.57 370 ARG B C 1
ATOM 7117 O O . ARG D 2 298 ? -28.639 26.189 5.474 1.00 20.32 370 ARG B O 1
ATOM 7125 N N . VAL D 2 299 ? -28.265 24.503 6.898 1.00 15.41 371 VAL B N 1
ATOM 7126 C CA . VAL D 2 299 ? -29.108 25.034 7.960 1.00 15.82 371 VAL B CA 1
ATOM 7127 C C . VAL D 2 299 ? -28.342 25.465 9.205 1.00 15.69 371 VAL B C 1
ATOM 7128 O O . VAL D 2 299 ? -28.916 26.147 10.039 1.00 18.81 371 VAL B O 1
ATOM 7132 N N . ALA D 2 300 ? -27.073 25.079 9.348 1.00 15.21 372 ALA B N 1
ATOM 7133 C CA . ALA D 2 300 ? -26.253 25.563 10.448 1.00 15.74 372 ALA B CA 1
ATOM 7134 C C . ALA D 2 300 ? -24.779 25.369 10.147 1.00 14.01 372 ALA B C 1
ATOM 7135 O O . ALA D 2 300 ? -24.406 24.527 9.325 1.00 14.53 372 ALA B O 1
ATOM 7137 N N . ARG D 2 301 ? -23.964 26.168 10.814 1.00 15.15 373 ARG B N 1
ATOM 7138 C CA . ARG D 2 301 ? -22.519 26.016 10.788 1.00 14.99 373 ARG B CA 1
ATOM 7139 C C . ARG D 2 301 ? -21.988 26.387 12.175 1.00 15.51 373 ARG B C 1
ATOM 7140 O O . ARG D 2 301 ? -22.382 27.413 12.721 1.00 16.61 373 ARG B O 1
ATOM 7148 N N . ILE D 2 302 ? -21.134 25.535 12.746 1.00 13.64 374 ILE B N 1
ATOM 7149 C CA . ILE D 2 302 ? -20.577 25.746 14.067 1.00 13.65 374 ILE B CA 1
ATOM 7150 C C . ILE D 2 302 ? -19.085 25.419 14.093 1.00 13.12 374 ILE B C 1
ATOM 7151 O O . ILE D 2 302 ? -18.560 24.793 13.167 1.00 12.85 374 ILE B O 1
ATOM 7156 N N . PRO D 2 303 ? -18.367 25.901 15.105 1.00 12.44 375 PRO B N 1
ATOM 7157 C CA . PRO D 2 303 ? -16.937 25.601 15.167 1.00 13.32 375 PRO B CA 1
ATOM 7158 C C . PRO D 2 303 ? -16.641 24.108 15.189 1.00 11.56 375 PRO B C 1
ATOM 7159 O O . PRO D 2 303 ? -17.377 23.333 15.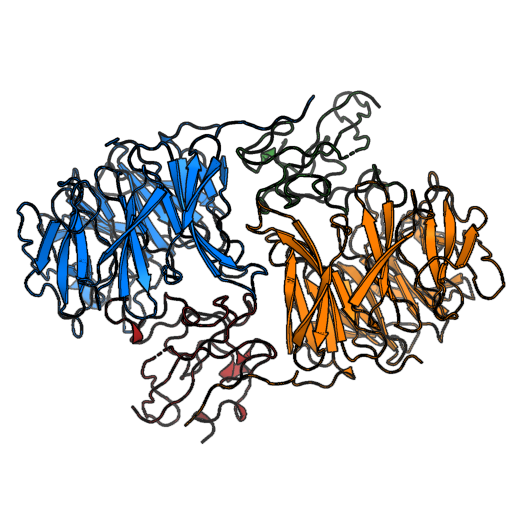786 1.00 12.58 375 PRO B O 1
ATOM 7163 N N . GLY D 2 304 ? -15.586 23.715 14.481 1.00 11.93 376 GLY B N 1
ATOM 7164 C CA . GLY D 2 304 ? -15.272 22.316 14.347 1.00 11.70 376 GLY B CA 1
ATOM 7165 C C . GLY D 2 304 ? -14.463 21.694 15.457 1.00 10.30 376 GLY B C 1
ATOM 7166 O O . GLY D 2 304 ? -14.410 20.458 15.537 1.00 10.50 376 GLY B O 1
ATOM 7167 N N . ARG D 2 305 ? -13.798 22.502 16.280 1.00 11.18 377 ARG B N 1
ATOM 7168 C CA . ARG D 2 305 ? -12.954 21.979 17.366 1.00 11.31 377 ARG B CA 1
ATOM 7169 C C . ARG D 2 305 ? -11.897 20.992 16.858 1.00 10.67 377 ARG B C 1
ATOM 7170 O O . ARG D 2 305 ? -11.525 20.059 17.568 1.00 11.26 377 ARG B O 1
ATOM 7178 N N . ASP D 2 306 ? -11.396 21.219 15.648 1.00 11.46 378 ASP B N 1
ATOM 7179 C CA . ASP D 2 306 ? -10.370 20.390 15.031 1.00 10.63 378 ASP B CA 1
ATOM 7180 C C . ASP D 2 306 ? -10.766 18.931 14.941 1.00 10.15 378 ASP B C 1
ATOM 7181 O O . ASP D 2 306 ? -9.909 18.045 14.882 1.00 10.67 378 ASP B O 1
ATOM 7186 N N . ALA D 2 307 ? -12.061 18.659 14.844 1.00 10.20 379 ALA B N 1
ATOM 7187 C CA . ALA D 2 307 ? -12.524 17.274 14.793 1.00 9.45 379 ALA B CA 1
ATOM 7188 C C . ALA D 2 307 ? -12.162 16.618 13.454 1.00 8.79 379 ALA B C 1
ATOM 7189 O O . ALA D 2 307 ? -12.108 17.250 12.414 1.00 10.50 379 ALA B O 1
ATOM 7191 N N . LEU D 2 308 ? -11.991 15.305 13.502 1.00 9.29 380 LEU B N 1
ATOM 7192 C CA . LEU D 2 308 ? -11.675 14.474 12.343 1.00 9.11 380 LEU B CA 1
ATOM 7193 C C . LEU D 2 308 ? -12.705 13.379 12.058 1.00 9.03 380 LEU B C 1
ATOM 7194 O O . LEU D 2 308 ? -12.901 12.995 10.917 1.00 9.44 380 LEU B O 1
ATOM 7199 N N . SER D 2 309 ? -13.354 12.876 13.103 1.00 8.34 381 SER B N 1
ATOM 7200 C CA . SER D 2 309 ? -14.316 11.794 13.011 1.00 8.15 381 SER B CA 1
ATOM 7201 C C . SER D 2 309 ? -15.532 12.114 13.875 1.00 8.61 381 SER B C 1
ATOM 7202 O O . SER D 2 309 ? -15.437 12.836 14.876 1.00 8.98 381 SER B O 1
ATOM 7205 N N . MET D 2 310 ? -16.670 11.508 13.517 1.00 8.38 382 MET B N 1
ATOM 7206 C CA . MET D 2 310 ? -17.906 11.691 14.227 1.00 8.35 382 MET B CA 1
ATOM 7207 C C . MET D 2 310 ? -18.724 10.406 14.261 1.00 9.05 382 MET B C 1
ATOM 7208 O O . MET D 2 310 ? -18.400 9.444 13.571 1.00 9.44 382 MET B O 1
ATOM 7213 N N . THR D 2 311 ? -19.770 10.389 15.059 1.00 8.48 383 THR B N 1
ATOM 7214 C CA . THR D 2 311 ? -20.813 9.378 14.989 1.00 9.21 383 THR B CA 1
ATOM 7215 C C . THR D 2 311 ? -22.109 10.004 15.498 1.00 9.08 383 THR B C 1
ATOM 7216 O O . THR D 2 311 ? -22.080 10.961 16.260 1.00 10.37 383 THR B O 1
ATOM 7220 N N . ILE D 2 312 ? -23.210 9.453 15.036 1.00 10.05 384 ILE B N 1
ATOM 7221 C CA . ILE D 2 312 ? -24.544 9.925 15.389 1.00 10.01 384 ILE B CA 1
ATOM 7222 C C . ILE D 2 312 ? -25.333 8.842 16.088 1.00 11.34 384 ILE B C 1
ATOM 7223 O O . ILE D 2 312 ? -25.293 7.663 15.699 1.00 13.11 384 ILE B O 1
ATOM 7228 N N . ASP D 2 313 ? -26.063 9.238 17.122 1.00 10.36 385 ASP B N 1
ATOM 7229 C CA . ASP D 2 313 ? -27.004 8.346 17.768 1.00 10.75 385 ASP B CA 1
ATOM 7230 C C . ASP D 2 313 ? -28.424 8.793 17.444 1.00 11.25 385 ASP B C 1
ATOM 7231 O O . ASP D 2 313 ? -28.832 9.920 17.759 1.00 11.59 385 ASP B O 1
ATOM 7236 N N . GLN D 2 314 ? -29.176 7.918 16.759 1.00 11.07 386 GLN B N 1
ATOM 7237 C CA . GLN D 2 314 ? -30.544 8.249 16.321 1.00 11.54 386 GLN B CA 1
ATOM 7238 C C . GLN D 2 314 ? -31.527 8.211 17.487 1.00 11.35 386 GLN B C 1
ATOM 7239 O O . GLN D 2 314 ? -32.544 8.873 17.450 1.00 15.06 386 GLN B O 1
ATOM 7245 N N . GLN D 2 315 ? -31.273 7.373 18.487 1.00 10.95 387 GLN B N 1
ATOM 7246 C CA . GLN D 2 315 ? -32.192 7.147 19.579 1.00 11.73 387 GLN B CA 1
ATOM 7247 C C . GLN D 2 315 ? -32.177 8.245 20.627 1.00 12.48 387 GLN B C 1
ATOM 7248 O O . GLN D 2 315 ? -33.169 8.428 21.327 1.00 13.88 387 GLN B O 1
ATOM 7254 N N . ARG D 2 316 ? -31.052 8.934 20.774 1.00 12.55 388 ARG B N 1
ATOM 7255 C CA . ARG D 2 316 ? -30.896 10.054 21.721 1.00 13.07 388 ARG B CA 1
ATOM 7256 C C . ARG D 2 316 ? -30.621 11.397 21.015 1.00 11.80 388 ARG B C 1
ATOM 7257 O O . ARG D 2 316 ? -30.471 12.412 21.693 1.00 13.39 388 ARG B O 1
ATOM 7265 N N . ASN D 2 317 ? -30.547 11.432 19.680 1.00 12.43 389 ASN B N 1
ATOM 7266 C CA . ASN D 2 317 ? -30.349 12.678 18.911 1.00 11.79 389 ASN B CA 1
ATOM 7267 C C . ASN D 2 317 ? -29.062 13.375 19.341 1.00 10.82 389 ASN B C 1
ATOM 7268 O O . ASN D 2 317 ? -29.062 14.539 19.775 1.00 11.93 389 ASN B O 1
ATOM 7273 N N . LEU D 2 318 ? -27.966 12.624 19.245 1.00 11.23 390 LEU B N 1
ATOM 7274 C CA . LEU D 2 318 ? -26.652 13.080 19.662 1.00 10.43 390 LEU B CA 1
ATOM 7275 C C . LEU D 2 318 ? -25.660 12.928 18.534 1.00 9.98 390 LEU B C 1
ATOM 7276 O O . LEU D 2 318 ? -25.794 12.022 17.702 1.00 11.06 390 LEU B O 1
ATOM 7281 N N . MET D 2 319 ? -24.621 13.754 18.568 1.00 10.76 391 MET B N 1
ATOM 7282 C CA . MET D 2 319 ? -23.436 13.595 17.707 1.00 10.26 391 MET B CA 1
ATOM 7283 C C . MET D 2 319 ? -22.219 13.661 18.616 1.00 10.13 391 MET B C 1
ATOM 7284 O O . MET D 2 319 ? -22.143 14.535 19.494 1.00 10.61 391 MET B O 1
ATOM 7289 N N . LEU D 2 320 ? -21.294 12.731 18.430 1.00 9.00 392 LEU B N 1
ATOM 7290 C CA . LEU D 2 320 ? -19.965 12.824 19.033 1.00 8.73 392 LEU B CA 1
ATOM 7291 C C . LEU D 2 320 ? -18.989 13.231 17.946 1.00 8.86 392 LEU B C 1
ATOM 7292 O O . LEU D 2 320 ? -19.099 12.753 16.832 1.00 9.56 392 LEU B O 1
ATOM 7297 N N . THR D 2 321 ? -18.001 14.053 18.299 1.00 8.62 393 THR B N 1
ATOM 7298 C CA . THR D 2 321 ? -16.902 14.312 17.418 1.00 8.82 393 THR B CA 1
ATOM 7299 C C . THR D 2 321 ? -15.608 14.031 18.194 1.00 8.14 393 THR B C 1
ATOM 7300 O O . THR D 2 321 ? -15.585 14.005 19.433 1.00 9.20 393 THR B O 1
ATOM 7304 N N . LEU D 2 322 ? -14.559 13.831 17.427 1.00 8.63 394 LEU B N 1
ATOM 7305 C CA . LEU D 2 322 ? -13.304 13.313 17.959 1.00 8.75 394 LEU B CA 1
ATOM 7306 C C . LEU D 2 322 ? -12.191 13.934 17.179 1.00 8.14 394 LEU B C 1
ATOM 7307 O O . LEU D 2 322 ? -12.157 13.848 15.942 1.00 9.08 394 LEU B O 1
ATOM 7312 N N . ASP D 2 323 ? -11.220 14.545 17.872 1.00 8.78 395 ASP B N 1
ATOM 7313 C CA . ASP D 2 323 ? -10.078 15.225 17.257 1.00 9.54 395 ASP B CA 1
ATOM 7314 C C . ASP D 2 323 ? -8.781 14.401 17.261 1.00 9.20 395 ASP B C 1
ATOM 7315 O O . ASP D 2 323 ? -7.741 14.903 16.853 1.00 10.27 395 ASP B O 1
ATOM 7320 N N . GLY D 2 324 ? -8.882 13.127 17.648 1.00 9.51 396 GLY B N 1
ATOM 7321 C CA . GLY D 2 324 ? -7.735 12.252 17.848 1.00 9.37 396 GLY B CA 1
ATOM 7322 C C . GLY D 2 324 ? -7.499 11.875 19.290 1.00 8.79 396 GLY B C 1
ATOM 7323 O O . GLY D 2 324 ? -7.002 10.784 19.588 1.00 10.15 396 GLY B O 1
ATOM 7324 N N . GLY D 2 325 ? -7.869 12.770 20.203 1.00 9.65 397 GLY B N 1
ATOM 7325 C CA . GLY D 2 325 ? -7.638 12.552 21.631 1.00 10.14 397 GLY B CA 1
ATOM 7326 C C . GLY D 2 325 ? -8.832 12.885 22.520 1.00 9.57 397 GLY B C 1
ATOM 7327 O O . GLY D 2 325 ? -8.982 12.279 23.589 1.00 11.68 397 GLY B O 1
ATOM 7328 N N . ASN D 2 326 ? -9.659 13.839 22.102 1.00 9.18 398 ASN B N 1
ATOM 7329 C CA . ASN D 2 326 ? -10.747 14.376 22.887 1.00 9.09 398 ASN B CA 1
ATOM 7330 C C . ASN D 2 326 ? -12.080 14.124 22.166 1.00 8.90 398 ASN B C 1
ATOM 7331 O O . ASN D 2 326 ? -12.136 14.194 20.950 1.00 9.26 398 ASN B O 1
ATOM 7336 N N . VAL D 2 327 ? -13.115 13.830 22.962 1.00 8.79 399 VAL B N 1
ATOM 7337 C CA . VAL D 2 327 ? -14.473 13.593 22.454 1.00 8.50 399 VAL B CA 1
ATOM 7338 C C . VAL D 2 327 ? -15.410 14.706 22.852 1.00 9.41 399 VAL B C 1
ATOM 7339 O O . VAL D 2 327 ? -15.561 14.968 24.027 1.00 10.58 399 VAL B O 1
ATOM 7343 N N . ASN D 2 328 ? -16.047 15.319 21.880 1.00 9.09 400 ASN B N 1
ATOM 7344 C CA . ASN D 2 328 ? -17.046 16.357 22.074 1.00 9.04 400 ASN B CA 1
ATOM 7345 C C . ASN D 2 328 ? -18.429 15.751 21.964 1.00 9.14 400 ASN B C 1
ATOM 7346 O O . ASN D 2 328 ? -18.696 14.978 21.033 1.00 9.59 400 ASN B O 1
ATOM 7351 N N . VAL D 2 329 ? -19.322 16.101 22.877 1.00 8.82 401 VAL B N 1
ATOM 7352 C CA . VAL D 2 329 ? -20.673 15.577 22.921 1.00 9.40 401 VAL B CA 1
ATOM 7353 C C . VAL D 2 329 ? -21.646 16.690 22.545 1.00 9.52 401 VAL B C 1
ATOM 7354 O O . VAL D 2 329 ? -21.667 17.727 23.212 1.00 10.25 401 VAL B O 1
ATOM 7358 N N . TYR D 2 330 ? -22.443 16.481 21.489 1.00 9.93 402 TYR B N 1
ATOM 7359 C CA . TYR D 2 330 ? -23.436 17.467 21.016 1.00 9.84 402 TYR B CA 1
ATOM 7360 C C . TYR D 2 330 ? -24.838 16.908 21.029 1.00 10.55 402 TYR B C 1
ATOM 7361 O O . TYR D 2 330 ? -25.081 15.775 20.609 1.00 11.53 402 TYR B O 1
ATOM 7370 N N . ASP D 2 331 ? -25.787 17.776 21.413 1.00 10.91 403 ASP B N 1
ATOM 7371 C CA . ASP D 2 331 ? -27.223 17.566 21.237 1.00 11.45 403 ASP B CA 1
ATOM 7372 C C . ASP D 2 331 ? -27.568 18.059 19.851 1.00 11.29 403 ASP B C 1
ATOM 7373 O O . ASP D 2 331 ? -27.382 19.255 19.572 1.00 12.44 403 ASP B O 1
ATOM 7378 N N . ILE D 2 332 ? -28.124 17.192 19.009 1.00 11.29 404 ILE B N 1
ATOM 7379 C CA . ILE D 2 332 ? -28.527 17.553 17.644 1.00 11.86 404 ILE B CA 1
ATOM 7380 C C . ILE D 2 332 ? -30.041 17.422 17.434 1.00 13.57 404 ILE B C 1
ATOM 7381 O O . ILE D 2 332 ? -30.502 17.219 16.317 1.00 15.68 404 ILE B O 1
ATOM 7386 N N . SER D 2 333 ? -30.799 17.612 18.496 1.00 13.70 405 SER B N 1
ATOM 7387 C CA . SER D 2 333 ? -32.237 17.572 18.363 1.00 15.29 405 SER B CA 1
ATOM 7388 C C . SER D 2 333 ? -32.855 18.786 17.679 1.00 17.02 405 SER B C 1
ATOM 7389 O O . SER D 2 333 ? -34.015 18.713 17.259 1.00 21.73 405 SER B O 1
ATOM 7392 N N . GLN D 2 334 ? -32.092 19.857 17.529 1.00 15.98 406 GLN B N 1
ATOM 7393 C CA . GLN D 2 334 ? -32.469 21.041 16.740 1.00 16.30 406 GLN B CA 1
ATOM 7394 C C . GLN D 2 334 ? -31.440 21.237 15.641 1.00 16.00 406 GLN B C 1
ATOM 7395 O O . GLN D 2 334 ? -30.335 20.672 15.721 1.00 16.36 406 GLN B O 1
ATOM 7401 N N . PRO D 2 335 ? -31.779 21.998 14.588 1.00 15.76 407 PRO B N 1
ATOM 7402 C CA . PRO D 2 335 ? -30.834 22.173 13.493 1.00 17.06 407 PRO B CA 1
ATOM 7403 C C . PRO D 2 335 ? -29.433 22.643 13.906 1.00 15.00 407 PRO B C 1
ATOM 7404 O O . PRO D 2 335 ? -28.456 22.139 13.373 1.00 16.32 407 PRO B O 1
ATOM 7408 N N . GLU D 2 336 ? -29.333 23.592 14.830 1.00 16.48 408 GLU B N 1
ATOM 7409 C CA . GLU D 2 336 ? -28.031 23.984 15.374 1.00 16.63 408 GLU B CA 1
ATOM 7410 C C . GLU D 2 336 ? -27.591 23.029 16.482 1.00 15.69 408 GLU B C 1
ATOM 7411 O O . GLU D 2 336 ? -28.294 22.900 17.500 1.00 15.71 408 GLU B O 1
ATOM 7417 N N . PRO D 2 337 ? -26.440 22.333 16.306 1.00 12.89 409 PRO B N 1
ATOM 7418 C CA . PRO D 2 337 ? -25.972 21.472 17.388 1.00 13.20 409 PRO B CA 1
ATOM 7419 C C . PRO D 2 337 ? -25.577 22.276 18.600 1.00 13.68 409 PRO B C 1
ATOM 7420 O O . PRO D 2 337 ? -25.101 23.399 18.460 1.00 15.82 409 PRO B O 1
ATOM 7424 N N . LYS D 2 338 ? -25.765 21.699 19.787 1.00 11.72 410 LYS B N 1
ATOM 7425 C CA . LYS D 2 338 ? -25.363 22.334 21.039 1.00 11.37 410 LYS B CA 1
ATOM 7426 C C . LYS D 2 338 ? -24.313 21.486 21.747 1.00 11.18 410 LYS B C 1
ATOM 7427 O O . LYS D 2 338 ? -24.512 20.294 21.964 1.00 11.66 410 LYS B O 1
ATOM 7433 N N . LEU D 2 339 ? -23.180 22.097 22.076 1.00 11.71 411 LEU B N 1
ATOM 7434 C CA . LEU D 2 339 ? -22.090 21.386 22.734 1.00 11.61 411 LEU B CA 1
ATOM 7435 C C . LEU D 2 339 ? -22.392 21.210 24.208 1.00 10.76 411 LEU B C 1
ATOM 7436 O O . LEU D 2 339 ? -22.617 22.201 24.936 1.00 13.53 411 LEU B O 1
ATOM 7441 N N . LEU D 2 340 ? -22.363 19.960 24.669 1.00 10.59 412 LEU B N 1
ATOM 7442 C CA . LEU D 2 340 ? -22.688 19.637 26.040 1.00 10.60 412 LEU B CA 1
ATOM 7443 C C . LEU D 2 340 ? -21.451 19.528 26.933 1.00 9.98 412 LEU B C 1
ATOM 7444 O O . LEU D 2 340 ? -21.488 19.981 28.089 1.00 11.89 412 LEU B O 1
ATOM 7449 N N . ARG D 2 341 ? -20.378 18.921 26.431 1.00 10.48 413 ARG B N 1
ATOM 7450 C CA . ARG D 2 341 ? -19.143 18.759 27.184 1.00 10.37 413 ARG B CA 1
ATOM 7451 C C . ARG D 2 341 ? -18.088 18.198 26.247 1.00 11.18 413 ARG B C 1
ATOM 7452 O O . ARG D 2 341 ? -18.395 17.701 25.142 1.00 10.42 413 ARG B O 1
ATOM 7460 N N . THR D 2 342 ? -16.838 18.257 26.690 1.00 10.48 414 THR B N 1
ATOM 7461 C CA . THR D 2 342 ? -15.698 17.618 26.048 1.00 9.83 414 THR B CA 1
ATOM 7462 C C . THR D 2 342 ? -15.065 16.683 27.048 1.00 10.68 414 THR B C 1
ATOM 7463 O O . THR D 2 342 ? -14.835 17.050 28.201 1.00 13.22 414 THR B O 1
ATOM 7467 N N . ILE D 2 343 ? -14.774 15.463 26.593 1.00 10.01 415 ILE B N 1
ATOM 7468 C CA . ILE D 2 343 ? -14.081 14.437 27.365 1.00 9.84 415 ILE B CA 1
ATOM 7469 C C . ILE D 2 343 ? -12.642 14.488 26.905 1.00 9.87 415 ILE B C 1
ATOM 7470 O O . ILE D 2 343 ? -12.324 14.125 25.778 1.00 10.33 415 ILE B O 1
ATOM 7475 N N . GLU D 2 344 ? -11.765 14.974 27.770 1.00 10.01 416 GLU B N 1
ATOM 7476 C CA . GLU D 2 344 ? -10.380 15.187 27.430 1.00 10.38 416 GLU B CA 1
ATOM 7477 C C . GLU D 2 344 ? -9.570 13.945 27.651 1.00 10.36 416 GLU B C 1
ATOM 7478 O O . GLU D 2 344 ? -9.713 13.280 28.671 1.00 12.02 416 GLU B O 1
ATOM 7484 N N . GLY D 2 345 ? -8.673 13.643 26.730 1.00 10.37 417 GLY B N 1
ATOM 7485 C CA . GLY D 2 345 ? -7.761 12.542 26.937 1.00 11.75 417 GLY B CA 1
ATOM 7486 C C . GLY D 2 345 ? -8.411 11.174 26.909 1.00 10.06 417 GLY B C 1
ATOM 7487 O O . GLY D 2 345 ? -7.937 10.225 27.533 1.00 11.57 417 GLY B O 1
ATOM 7488 N N . ALA D 2 346 ? -9.421 11.039 26.073 1.00 8.90 418 ALA B N 1
ATOM 7489 C CA . ALA D 2 346 ? -10.087 9.757 25.864 1.00 8.67 418 ALA B CA 1
ATOM 7490 C C . ALA D 2 346 ? -9.252 8.744 25.100 1.00 8.51 418 ALA B C 1
ATOM 7491 O O . ALA D 2 346 ? -9.508 7.550 25.161 1.00 9.67 418 ALA B O 1
ATOM 7493 N N . ALA D 2 347 ? -8.265 9.215 24.377 1.00 8.62 419 ALA B N 1
ATOM 7494 C CA . ALA D 2 347 ? -7.358 8.364 23.585 1.00 8.31 419 ALA B CA 1
ATOM 7495 C C . ALA D 2 347 ? -6.108 9.125 23.292 1.00 7.90 419 ALA B C 1
ATOM 7496 O O . ALA D 2 347 ? -6.066 10.354 23.334 1.00 9.53 419 ALA B O 1
ATOM 7498 N N . GLU D 2 348 ? -5.065 8.378 22.942 1.00 8.57 420 GLU B N 1
ATOM 7499 C CA . GLU D 2 348 ? -3.860 8.958 22.362 1.00 9.34 420 GLU B CA 1
ATOM 7500 C C . GLU D 2 348 ? -3.935 9.184 20.843 1.00 9.47 420 GLU B C 1
ATOM 7501 O O . GLU D 2 348 ? -3.410 10.173 20.354 1.00 10.67 420 GLU B O 1
ATOM 7507 N N . ALA D 2 349 ? -4.557 8.257 20.112 1.00 8.86 421 ALA B N 1
ATOM 7508 C CA . ALA D 2 349 ? -4.604 8.329 18.666 1.00 8.09 421 ALA B CA 1
ATOM 7509 C C . ALA D 2 349 ? -5.826 7.571 18.198 1.00 8.20 421 ALA B C 1
ATOM 7510 O O . ALA D 2 349 ? -5.753 6.441 17.708 1.00 9.20 421 ALA B O 1
ATOM 7512 N N . SER D 2 350 ? -6.998 8.206 18.294 1.00 7.85 422 SER B N 1
ATOM 7513 C CA . SER D 2 350 ? -8.249 7.598 17.854 1.00 8.13 422 SER B CA 1
ATOM 7514 C C . SER D 2 350 ? -8.869 8.371 16.727 1.00 8.54 422 SER B C 1
ATOM 7515 O O . SER D 2 350 ? -9.010 9.590 16.792 1.00 10.53 422 SER B O 1
ATOM 7518 N N . LEU D 2 351 ? -9.342 7.621 15.730 1.00 7.77 423 LEU B N 1
ATOM 7519 C CA . LEU D 2 351 ? -10.111 8.183 14.631 1.00 8.16 423 LEU B CA 1
ATOM 7520 C C . LEU D 2 351 ? -11.515 7.588 14.576 1.00 7.96 423 LEU B C 1
ATOM 7521 O O . LEU D 2 351 ? -12.227 7.743 13.566 1.00 8.10 423 LEU B O 1
ATOM 7526 N N . GLN D 2 352 ? -11.967 6.947 15.647 1.00 7.29 424 GLN B N 1
ATOM 7527 C CA . GLN D 2 352 ? -13.300 6.332 15.638 1.00 7.69 424 GLN B CA 1
ATOM 7528 C C . GLN D 2 352 ? -13.888 6.250 17.030 1.00 7.53 424 GLN B C 1
ATOM 7529 O O . GLN D 2 352 ? -13.272 5.706 17.954 1.00 8.01 424 GLN B O 1
ATOM 7535 N N . VAL D 2 353 ? -15.092 6.783 17.138 1.00 7.62 425 VAL B N 1
ATOM 7536 C CA . VAL D 2 353 ? -15.896 6.634 18.353 1.00 8.40 425 VAL B CA 1
ATOM 7537 C C . VAL D 2 353 ? -17.285 6.107 17.952 1.00 8.12 425 VAL B C 1
ATOM 7538 O O . VAL D 2 353 ? -17.793 6.422 16.863 1.00 8.97 425 VAL B O 1
ATOM 7542 N N . GLN D 2 354 ? -17.889 5.317 18.838 1.00 8.14 426 GLN B N 1
ATOM 7543 C CA . GLN D 2 354 ? -19.164 4.672 18.562 1.00 8.63 426 GLN B CA 1
ATOM 7544 C C . GLN D 2 354 ? -19.979 4.621 19.848 1.00 8.54 426 GLN B C 1
ATOM 7545 O O . GLN D 2 354 ? -19.434 4.384 20.930 1.00 9.08 426 GLN B O 1
ATOM 7551 N N . PHE D 2 355 ? -21.290 4.776 19.740 1.00 8.38 427 PHE B N 1
ATOM 7552 C CA . PHE D 2 355 ? -22.175 4.584 20.888 1.00 9.37 427 PHE B CA 1
ATOM 7553 C C . PHE D 2 355 ? -22.465 3.107 21.123 1.00 8.29 427 PHE B C 1
ATOM 7554 O O . PHE D 2 355 ? -22.563 2.330 20.167 1.00 10.07 427 PHE B O 1
ATOM 7562 N N . HIS D 2 356 ? -22.679 2.728 22.369 1.00 8.53 428 HIS B N 1
ATOM 7563 C CA . HIS D 2 356 ? -23.349 1.458 22.642 1.00 9.37 428 HIS B CA 1
ATOM 7564 C C . HIS D 2 356 ? -24.776 1.535 22.114 1.00 9.82 428 HIS B C 1
ATOM 7565 O O . HIS D 2 356 ? -25.485 2.495 22.425 1.00 10.54 428 HIS B O 1
ATOM 7572 N N . PRO D 2 357 ? -25.236 0.552 21.348 1.00 10.27 429 PRO B N 1
ATOM 7573 C CA . PRO D 2 357 ? -26.561 0.654 20.764 1.00 10.81 429 PRO B CA 1
ATOM 7574 C C . PRO D 2 357 ? -27.647 0.593 21.820 1.00 9.65 429 PRO B C 1
ATOM 7575 O O . PRO D 2 357 ? -27.568 -0.199 22.747 1.00 10.89 429 PRO B O 1
ATOM 7579 N N . VAL D 2 358 ? -28.672 1.398 21.600 1.00 9.82 430 VAL B N 1
ATOM 7580 C CA . VAL D 2 358 ? -29.938 1.353 22.316 1.00 10.92 430 VAL B CA 1
ATOM 7581 C C . VAL D 2 358 ? -31.006 1.122 21.245 1.00 11.14 430 VAL B C 1
ATOM 7582 O O . VAL D 2 358 ? -31.037 1.805 20.212 1.00 12.38 430 VAL B O 1
ATOM 7586 N N . GLY D 2 359 ? -31.840 0.130 21.460 1.00 12.32 431 GLY B N 1
ATOM 7587 C CA . GLY D 2 359 ? -32.953 -0.088 20.554 1.00 11.91 431 GLY B CA 1
ATOM 7588 C C . GLY D 2 359 ? -32.471 -0.329 19.136 1.00 12.13 431 GLY B C 1
ATOM 7589 O O . GLY D 2 359 ? -31.511 -1.041 18.920 1.00 14.65 431 GLY B O 1
ATOM 7590 N N . GLY D 2 360 ? -33.150 0.291 18.177 1.00 12.45 432 GLY B N 1
ATOM 7591 C CA . GLY D 2 360 ? -32.743 0.253 16.768 1.00 13.34 432 GLY B CA 1
ATOM 7592 C C . GLY D 2 360 ? -33.385 -0.844 15.939 1.00 13.26 432 GLY B C 1
ATOM 7593 O O . GLY D 2 360 ? -33.062 -0.979 14.763 1.00 14.56 432 GLY B O 1
ATOM 7594 N N . THR D 2 361 ? -34.292 -1.636 16.517 1.00 13.52 433 THR B N 1
ATOM 7595 C CA . THR D 2 361 ? -35.064 -2.607 15.733 1.00 14.02 433 THR B CA 1
ATOM 7596 C C . THR D 2 361 ? -35.868 -1.911 14.619 1.00 15.77 433 THR B C 1
ATOM 7597 O O A THR D 2 361 ? -36.504 -0.857 14.896 0.50 8.21 433 THR B O 1
ATOM 7598 O O B THR D 2 361 ? -35.852 -2.407 13.450 0.50 11.94 433 THR B O 1
#

Secondary structure (DSSP, 8-state):
---B--PPPSS-GGGEEEEEE--GGGGGG-EEEEEETTT--EEEEEE--EEEEEEE-TTSSEEEEEEEEETTSSSS-EEEEEEEEETTT--EEEEEEE-TTB--B---GGGEEE-TTSSEEEEEEESSSEEEEEEETTTTEEEEEEGGGTTEEEEEE-TTSSSEEEEEETTSSEEEEEE-TTSSEEEEEEPPP-S-TTTSPBPS--EE-SSEEEEEBTTSEEEEEE-SSSS-EEEEEEES--HHHHHTT-EE--SS-EEEETTTTEEEEEEESS--TT-TTPPPSEEEEEETTTTEEEEEEE-TT--EEEEETTTTEEEEE-SS-EEEEE-SSSS-EEEEEETTS-SSEEEEEEPP-S--/----B--PPPSS-GGGEEEEEE--GGGGGG-EEEEEETTT--EEEEEE--EEEEEEE-TTSSEEEEEEEEETTSSSS-EEEEEEEEETTT--EEEEEEE-TTB--B---GGGEEE-TTSSEEEEEEESSSEEEEEEETTTTEEEEEEGGGTTEEEEEE-TTSSSEEEEEETTSSEEEEEE-TTSSEEEEEEPPP-S-TTTSPBPS--EE-SSEEEEEBTTSEEEEEE-SSSS-EEEEEEES--HHHHHTT-EE--SS-EEEETTTTEEEEEEESS--TT-TTPPPSEEEEEETTTTEEEEEEE-TT--EEEEETTTTEEEEE-SS-EEEEE-SSSS-EEEEEETTS-SSEEEEEEPP----/-TTSTTSGGGTT-EEEBGGGTTSBTTBPPTT-EE-S---EEEE-TTT--EEEEE--EEESS----SSEEE--TT---GGGGGG--SB-TTTTSSS--EEEE--EEEEE-/-GGG-GGGS-HHHHTSTTSGGGTT-EEEBGGGTTSBTTBPPTT-EE-S---EEEEETTTTEEEEEE--EEESS----SSEEE--TT---TTSGGG--SB-TTTTSSS--EEEE--EEEEE-

Radius of gyration: 29.91 Å; Cα contacts (8 Å, |Δi|>4): 2987; chains: 4; bounding box: 78×59×78 Å

Foldseek 3Di:
DQLACVDQLNQADAAHEQCFQCANLPGHHPPWAKQPAFWDWTADPPPRFIFIKGWIFTFDDAESPHSGYHHAHVADDCVVPRSHHPDQSLVPPPGSHTYGIHIHTDGGD/DCLQPVVNDDLVLQLACVNFLNQADAAHEQCFQCANLPGHHPPWAKQPAFWDWTARPVVRFIFIKGKIFTFDDAESPHSGYHHAVQADDCVVPRSHHPDQSLVPPPGSHTYGIHIGTDGGD/DDDDAQFWFDDDQQQKKWFFFCPVVPNQFTKIWIARNVPLDTGDIATAGHQKEWDAQQQLFWIKIWHWAAPVRVDHDIWTWIWIAGRTRSGTDDIATDPPFFDRDAHDPQQWAAFLQRQWIWHWGPPPFIWIWIAGPVVSYTQETGSVQTQWDGWAYQNQDGAKIWTQHPQQWIKIFGADPRRYTPDIDIADHADDCVPWNWARQWQHENFKTWIATQQAWIKMWGRPDVYIYIDDTDGQDDPVQVVQRKGFAAHNAWYAQHVQRKMKGFIDGPRDPPCRHWFGQWIWIARVVVRYTDDIDGRPRFHHKYADHPQQWMWTHNQAKIWIWRRPDRDTDTDDINGRSYNGGRDMGRRNDPRD/DDDDDAPAWFPDDQQQWKWFFFCPVVQNQFTKIWIARNVPLDTGDIATAGHQKEWDAQQVLFWIKIWHWAAPVRVDHDIWTWIWIAGNTRSHTDDTATDPRFFDRDAHFPQQWAAELQRQWIWHWGPPPFTWIWIAGPVVSYTQDTRNVQGQWDGWAYQLQDGAKIWTQHPQQWIKIFGADPSRHTPDIDIEDHQDDCVPWNWARQWQDENFKTWTATQQAWIKMWGRPDPHIDIDDTDGQDDPVQVVQRKGFAAHNAWYAQHVQQKMKGAIDTPRDPPCRHWFGQWIWIARPVVRYTDDIGGRPRFHHKYAANVQQWMWTHNQAKIWIWRRPDRYIDTDDMNGRSYNGGRDMGRSDDDSD

CATH classification: 2.130.10.10

Organism: Alcaligenes faecalis (NCBI:txid511)

Solvent-accessible surface area: 32491 Å² total

Sequence (951 aa):
EVVNSCDYWRHCAVDGFLCSCCGGTTTTTCPPGSTPSPISIIGGTTCHNPHDGKDYLISSYYHDCCGKTACGRCQCNTTQTRERPGYEFFLHNDVNWWCMANENSTFHCTTTTSSVLLVGLAHISLNPDLANEDEVNSCDYWRHCAVDGFLCSCCGGTTTTCPPGSTPSPISIIGGTTCHNPHDGKDYLISSYYHDCCGKTACGRCQCNTTQTRERPGYEFFLHNDVNWCMANENSTFHCTTTTSSVLLVGLAEVLTGGHSVSAPQENRIYVMDSSVFMHLTESRVVHVYDYTNGKFLGMVPTAFNGHVQVSNDGKKIYTMTTYHERITRGKRSDVVEVWDADKKLTFEKEISLPPKRVQGLNYDGLFRQTTDGKFIVLQNASPATSIGIVDVAKGDYVEDVTAAAGCWSVIPQPNRPRSFMTICGDGGLLTINLGEDGKVASQSRSKQMFSVKDDPIFIAPALDKDKAHFVSYYGNVYSSADFSGDEVKVDGPWSLLNDEDKAKNWVPGGYNLVGLHRASGRMYVVFMHPDGKEGTHKFPAAEIWVMDTKTKQRVARIPGRDALSMTIDQQRNLMLTLDGGNVNVYDISQQPEPKLLRTIEGAAEASLQVQFHPVGGTRREVLTGGHSVSAPQENRIYVMDSSVFMHLTESRVHVYDYTNGKFLGMVPTAFNGHVQVSNDGKKIYTMTTYHERITRGKRSDVVEVWDADKLTFEKEISLPPKRVQGLNYDGLFRQTTDGKFIVLQNASPATSIGIVDVAKGDYVEDVTAAAGCWSVIPQPNRPRSFMTICGDGGLLTINLGEDGKVASQSRSKQMFSVKDDPIFIAPALDKDKAHFVSYYGNVYSSADFSGDEVKVDGPWSLLNDEDKAKNWVPGGYNLVGLHRASGRMYVFMHPDGKEGTHKFPAAEIWVMDTKTKQRVARIPGRDALSMTIDQQRNLMLTLDGGNVNVYDISQPEPKLLRTIEGAAEASLQVQFHPVGGT